Protein AF-A0A3D4ZZX9-F1 (afdb_monomer_lite)

Secondary structure (DSSP, 8-state):
----SSSSSSTTTHHHHHHHHHHHHHHHHHHHHHH---PPPPPSS-EEE--EESS--SEEEEEEEEEEEEEE-PPPTT---S-----EEEEEEEEEEEEESS-EEEEEEEEEES--EEEEEEETTEEPPEEEEEHHHHHHTTHHHHHHHHHHHHHH-HHHHHHHHHHHHH---SPPSSHHHHHHHHHHHHHHHHHHHHHHHHHHHHTT-TTHHHHHHHHHHHHHT-HHHHHHHHTTT-SS--HHHHHHHHHHHHHHHH-TTSB-GGGGT--GGGGG--GGGTT--EEEEEEEEEEPBEEEEEEEEEEEE-EEEEE-EEPPTTPPPPSSS-EEEEEEEEE---GGGSSEEEEEEEEEEPPTT--EEEESSTT-EEE-SSSS-EEEEEEESS-SS-EEEEEESSEE-S-GGGHHHHHT---SPPPEEEEEEEEEEEPP-SS---SPPEE-SSEEEEE-TTSEEEEEETTT--EEEEEE-SSEEEEEEE-SSEEEEEEEEEPSSS-EEEEEEEEETTT--EEEEEEEE--SS--EEEEEEE-SSEEEEEEETEEEEEEETTT--EEEEEEEEEEEEEE-TTSSEEEEEEEEHHHHHHS-GGGTTTSPPEEEEEEETTT--EEEEEEEET-BPPPEEETTEEEEEEE-TTT--EEEEEEETTT--EEEEEE--S---SSS-EEEEEEETTEEEEEETTEEEEEETTTTTEEEEEEE-SS---SPPEEETTEEEEE-TTS-EEEEETTT--EEEEEES--SSEEEEEETTEEEEEETTSEEEEEEEEEEEPPPPP-S-TT-S-PBP-TTHHHHHHHHHSS--

Radius of gyration: 33.31 Å; chains: 1; bounding box: 83×94×98 Å

Sequence (817 aa):
MRALRGEQAMTRQTGRFTSAAALISAITALAASLCAANPVPLPEHWMAGRPIPAEAVPVDLVSEKLVAHISSYRLPEEREPSARLHFARADVSITYTLRSEADVDIPIVFPITEQPEDVVFELNDEAVRAETIADTRMYATCEDRWVAAIEKYIDGDPVLAGLRDEAMAMRDPHPPANQAEADARMQRHLKRHLLIKSRAERRFDELGVPDAQTLGSWLSDYLLDDWHTRVYLVRDIDPDATAEHLRLSATRDLAVAFDANAPDPTALWSGADAGKRRPSAMHQRWFLISAVLRLHAGDNRFIVRYKQPVSFGNAGYELPEGARRPESDVMQASIFEFILRTARFWRSMGGLDVTIHLPRGTVYADCNLPDATISLTGDDPTVTCTTAGVPDANLSVVFADFKVLSDPRDWMAAFRRERPGAPKAVLNAIWDRPLKGEGSHNTVPVADEKIVVTGSNDGFLTVCDRAHGNVIHEIEAGGAVGGVVILPDALLVGLETHSRGWKRELGLARFDRTTGERIWAQSVVSLDHHGHDVRPVDAGPVVLGCAVGGPVLAVDAADGGLLWEKPGAFSGIALSPDGLTAYLAGVTAERLEATPRDARASAALAELMAVDVTTGEVMWRRPCGHSCSAPALWGDKLVVMGRHERLARPFLACVLSADGETLWEMAQPGEVGGFNSIQATMVRGDRLLVMHDKGIDVYDLEHNGKRAARVHYDFYLSIPPAVAGQRAYVPLSLGGMQVFDLDTGEMLHELICARAGCTALVDGDELFTLEWSGLLTKWSPEARPLQPAPAVAETGWSGTPPGDLPEVLRTLTGDGR

Foldseek 3Di:
DPPPDDPPPPPVVVVVVVVVVVVVVVVVVVVCVLVVLFQAADFLWWAKEDKFFLFFDAKAFAEKEKEKEKAQDDDDPPDDDDDPDQGIKIWIKMKTKMADQAFDKTKIKIKTWDDWAPKFKAKQNHTFDKDKDWVLLLLVVQLVVLVVLLVVLQVVDPQSVVLLVVLLVLADPDDQPDDVSLVVVLLSLVLQLQVQLFSQLLVCLLLVQPPSNQLSSLSSCQSRVPLVSVCVVCCVVPVPDDSSLSNSLSSLLSSCLRDLQRADQCLLNGGLVLQVDDCPSRVTIMIMMITIDRDHRGIMMMMITTMITWAKFWFQFDDDPPDDDDPDRTDIWTKDWYHQSNPSRYPFWFKYKYKYWDQALWPDKDKPAPQWDWANDDRTTMIIHIDTTGGPDTIMMIIDNGGGDDDRSPPCVVQVPPDVAFFAWAFDFLDKDQDDDSAFFFEFWDDDPFWIWGFGQRQWIWIAGPNHRHTPDIERRVAGWLYWDDDPFWIKTWGWHDDPDNWIKTKIWIAGPNPRHTQEMDIDTWPPWPFGRWYWDDLDQWIWTGTQQFKIWIAGPRHRHTQDIFGFHWQAWDADPNSQKIKTKGAGPVQLVVDPPVCNLFQGWIKIFIAGRRRRHTPEIDTQARGKHYWEDDHQKTWIWGQHNPPSFIKIFIAGNNYRHTPAMGTDPDCQDDDPFFADWYDDHQWIWTGGQFWIWIFGNVVRRHTQDIDGHPGGQDEDWEDDDQWTWGADQQAWTWIARRRRRDTNYTYRDGGHGWYWYDDHQWIWIAHSSSIITITGSDIDRSDNNDPSPPSHSNRPHRPVSVVSVCVSVVPND

Structure (mmCIF, N/CA/C/O backbone):
data_AF-A0A3D4ZZX9-F1
#
_entry.id   AF-A0A3D4ZZX9-F1
#
loop_
_atom_site.group_PDB
_atom_site.id
_atom_site.type_symbol
_atom_site.label_atom_id
_atom_site.label_alt_id
_atom_site.label_comp_id
_atom_site.label_asym_id
_atom_site.label_entity_id
_atom_site.label_seq_id
_atom_site.pdbx_PDB_ins_code
_atom_site.Cartn_x
_atom_site.Cartn_y
_atom_site.Cartn_z
_atom_site.occupancy
_atom_site.B_iso_or_equiv
_atom_site.auth_seq_id
_atom_site.auth_comp_id
_atom_site.auth_asym_id
_atom_site.auth_atom_id
_atom_site.pdbx_PDB_model_num
ATOM 1 N N . MET A 1 1 ? -50.450 -63.727 52.101 1.00 38.84 1 MET A N 1
ATOM 2 C CA . MET A 1 1 ? -49.273 -63.043 52.690 1.00 38.84 1 MET A CA 1
ATOM 3 C C . MET A 1 1 ? -47.988 -63.410 51.941 1.00 38.84 1 MET A C 1
ATOM 5 O O . MET A 1 1 ? -47.206 -64.221 52.415 1.00 38.84 1 MET A O 1
ATOM 9 N N . ARG A 1 2 ? -47.795 -62.833 50.747 1.00 34.75 2 ARG A N 1
ATOM 10 C CA . ARG A 1 2 ? -46.515 -62.714 50.014 1.00 34.75 2 ARG A CA 1
ATOM 11 C C . ARG A 1 2 ? -46.760 -61.799 48.804 1.00 34.75 2 ARG A C 1
ATOM 13 O O . ARG A 1 2 ? -46.827 -62.239 47.670 1.00 34.75 2 ARG A O 1
ATOM 20 N N . ALA A 1 3 ? -47.011 -60.529 49.097 1.00 38.69 3 ALA A N 1
ATOM 21 C CA . ALA A 1 3 ? -47.051 -59.421 48.147 1.00 38.69 3 ALA A CA 1
ATOM 22 C C . ALA A 1 3 ? -46.913 -58.157 48.998 1.00 38.69 3 ALA A C 1
ATOM 24 O O . ALA A 1 3 ? -47.906 -57.692 49.534 1.00 38.69 3 ALA A O 1
ATOM 25 N N . LEU A 1 4 ? -45.671 -57.760 49.288 1.00 39.78 4 LEU A N 1
ATOM 26 C CA . LEU A 1 4 ? -45.260 -56.496 49.925 1.00 39.78 4 LEU A CA 1
ATOM 27 C C . LEU A 1 4 ? -43.745 -56.592 50.160 1.00 39.78 4 LEU A C 1
ATOM 29 O O . LEU A 1 4 ? -43.314 -56.985 51.241 1.00 39.78 4 LEU A O 1
ATOM 33 N N . ARG A 1 5 ? -42.942 -56.356 49.112 1.00 37.91 5 ARG A N 1
ATOM 34 C CA . ARG A 1 5 ? -41.494 -56.033 49.202 1.00 37.91 5 ARG A CA 1
ATOM 35 C C . ARG A 1 5 ? -40.861 -55.622 47.856 1.00 37.91 5 ARG A C 1
ATOM 37 O O . ARG A 1 5 ? -39.667 -55.806 47.668 1.00 37.91 5 ARG A O 1
ATOM 44 N N . GLY A 1 6 ? -41.649 -55.071 46.925 1.00 36.91 6 GLY A N 1
ATOM 45 C CA . GLY A 1 6 ? -41.165 -54.655 45.597 1.00 36.91 6 GLY A CA 1
ATOM 46 C C . GLY A 1 6 ? -41.202 -53.149 45.301 1.00 36.91 6 GLY A C 1
ATOM 47 O O . GLY A 1 6 ? -40.534 -52.715 44.375 1.00 36.91 6 GLY A O 1
ATOM 48 N N . GLU A 1 7 ? -41.929 -52.332 46.071 1.00 36.22 7 GLU A N 1
ATOM 49 C CA . GLU A 1 7 ? -42.273 -50.961 45.637 1.00 36.22 7 GLU A CA 1
ATOM 50 C C . GLU A 1 7 ? -41.483 -49.813 46.287 1.00 36.22 7 GLU A C 1
ATOM 52 O O . GLU A 1 7 ? -41.679 -48.661 45.920 1.00 36.22 7 GLU A O 1
ATOM 57 N N . GLN A 1 8 ? -40.543 -50.067 47.204 1.00 40.06 8 GLN A N 1
ATOM 58 C CA . GLN A 1 8 ? -39.820 -48.975 47.888 1.00 40.06 8 GLN A CA 1
ATOM 59 C C . GLN A 1 8 ? -38.465 -48.579 47.275 1.00 40.06 8 GLN A C 1
ATOM 61 O O . GLN A 1 8 ? -37.823 -47.660 47.782 1.00 40.06 8 GLN A O 1
ATOM 66 N N . ALA A 1 9 ? -38.027 -49.206 46.177 1.00 40.25 9 ALA A N 1
ATOM 67 C CA . ALA A 1 9 ? -36.740 -48.878 45.548 1.00 40.25 9 ALA A CA 1
ATOM 68 C C . ALA A 1 9 ? -36.838 -47.922 44.339 1.00 40.25 9 ALA A C 1
ATOM 70 O O . ALA A 1 9 ? -35.853 -47.259 44.027 1.00 40.25 9 ALA A O 1
ATOM 71 N N . MET A 1 10 ? -38.003 -47.779 43.690 1.00 37.44 10 MET A N 1
ATOM 72 C CA . MET A 1 10 ? -38.136 -46.934 42.487 1.00 37.44 10 MET A CA 1
ATOM 73 C C . MET A 1 10 ? -38.480 -45.461 42.767 1.00 37.44 10 MET A C 1
ATOM 75 O O . MET A 1 10 ? -38.179 -44.598 41.947 1.00 37.44 10 MET A O 1
ATOM 79 N N . THR A 1 11 ? -39.019 -45.120 43.939 1.00 40.50 11 THR A N 1
ATOM 80 C CA . THR A 1 11 ? -39.471 -43.744 44.237 1.00 40.50 11 THR A CA 1
ATOM 81 C C . THR A 1 11 ? -38.365 -42.802 44.728 1.00 40.50 11 THR A C 1
ATOM 83 O O . THR A 1 11 ? -38.587 -41.600 44.826 1.00 40.50 11 THR A O 1
ATOM 86 N N . ARG A 1 12 ? -37.153 -43.305 45.015 1.00 41.16 12 ARG A N 1
ATOM 87 C CA . ARG A 1 12 ? -35.991 -42.463 45.380 1.00 41.16 12 ARG A CA 1
ATOM 88 C C . ARG A 1 12 ? -35.061 -42.135 44.211 1.00 41.16 12 ARG A C 1
ATOM 90 O O . ARG A 1 12 ? -34.210 -41.262 44.359 1.00 41.16 12 ARG A O 1
ATOM 97 N N . GLN A 1 13 ? -35.222 -42.791 43.061 1.00 40.34 13 GLN A N 1
ATOM 98 C CA . GLN A 1 13 ? -34.349 -42.575 41.904 1.00 40.34 13 GLN A CA 1
ATOM 99 C C . GLN A 1 13 ? -34.899 -41.505 40.947 1.00 40.34 13 GLN A C 1
ATOM 101 O O . GLN A 1 13 ? -34.122 -40.775 40.342 1.00 40.34 13 GLN A O 1
ATOM 106 N N . THR A 1 14 ? -36.219 -41.305 40.894 1.00 40.66 14 THR A N 1
ATOM 107 C CA . THR A 1 14 ? -36.863 -40.279 40.053 1.00 40.66 14 THR A CA 1
ATOM 108 C C . THR A 1 14 ? -36.677 -38.846 40.567 1.00 40.66 14 THR A C 1
ATOM 110 O O . THR A 1 14 ? -36.592 -37.927 39.760 1.00 40.66 14 THR A O 1
ATOM 113 N N . GLY A 1 15 ? -36.502 -38.639 41.879 1.00 40.28 15 GLY A N 1
ATOM 114 C CA . GLY A 1 15 ? -36.248 -37.308 42.461 1.00 40.28 15 GLY A CA 1
ATOM 115 C C . GLY A 1 15 ? -34.833 -36.751 42.235 1.00 40.28 15 GLY A C 1
ATOM 116 O O . GLY A 1 15 ? -34.627 -35.542 42.333 1.00 40.28 15 GLY A O 1
ATOM 117 N N . ARG A 1 16 ? -33.850 -37.609 41.911 1.00 43.03 16 ARG A N 1
ATOM 118 C CA . ARG A 1 16 ? -32.472 -37.184 41.584 1.00 43.03 16 ARG A CA 1
ATOM 119 C C . ARG A 1 16 ? -32.288 -36.833 40.105 1.00 43.03 16 ARG A C 1
ATOM 121 O O . ARG A 1 16 ? -31.448 -36.000 39.788 1.00 43.03 16 ARG A O 1
ATOM 128 N N . PHE A 1 17 ? -33.089 -37.413 39.210 1.00 44.78 17 PHE A N 1
ATOM 129 C CA . PHE A 1 17 ? -33.036 -37.082 37.782 1.00 44.78 17 PHE A CA 1
ATOM 130 C C . PHE A 1 17 ? -33.747 -35.766 37.449 1.00 44.78 17 PHE A C 1
ATOM 132 O O . PHE A 1 17 ? -33.263 -35.021 36.604 1.00 44.78 17 PHE A O 1
ATOM 139 N N . THR A 1 18 ? -34.833 -35.420 38.145 1.00 48.41 18 THR A N 1
ATOM 140 C CA . THR A 1 18 ? -35.520 -34.131 37.945 1.00 48.41 18 THR A CA 1
ATOM 141 C C . THR A 1 18 ? -34.718 -32.947 38.479 1.00 48.41 18 THR A C 1
ATOM 143 O O . THR A 1 18 ? -34.712 -31.892 37.855 1.00 48.41 18 THR A O 1
ATOM 146 N N . SER A 1 19 ? -33.978 -33.123 39.576 1.00 49.06 19 SER A N 1
ATOM 147 C CA . SER A 1 19 ? -33.088 -32.091 40.123 1.00 49.06 19 SER A CA 1
ATOM 148 C C . SER A 1 19 ? -31.818 -31.908 39.287 1.00 49.06 19 SER A C 1
ATOM 150 O O . SER A 1 19 ? -31.417 -30.772 39.059 1.00 49.06 19 SER A O 1
ATOM 152 N N . ALA A 1 20 ? -31.235 -32.983 38.745 1.00 55.03 20 ALA A N 1
ATOM 153 C CA . ALA A 1 20 ? -30.118 -32.879 37.805 1.00 55.03 20 ALA A CA 1
ATOM 154 C C . ALA A 1 20 ? -30.539 -32.266 36.458 1.00 55.03 20 ALA A C 1
ATOM 156 O O . ALA A 1 20 ? -29.823 -31.426 35.933 1.00 55.03 20 ALA A O 1
ATOM 157 N N . ALA A 1 21 ? -31.713 -32.615 35.918 1.00 59.62 21 ALA A N 1
ATOM 158 C CA . ALA A 1 21 ? -32.217 -32.029 34.673 1.00 59.62 21 ALA A CA 1
ATOM 159 C C . ALA A 1 21 ? -32.635 -30.557 34.835 1.00 59.62 21 ALA A C 1
ATOM 161 O O . ALA A 1 21 ? -32.416 -29.764 33.921 1.00 59.62 21 ALA A O 1
ATOM 162 N N . ALA A 1 22 ? -33.184 -30.175 35.995 1.00 59.69 22 ALA A N 1
ATOM 163 C CA . ALA A 1 22 ? -33.473 -28.780 36.323 1.00 59.69 22 ALA A CA 1
ATOM 164 C C . ALA A 1 22 ? -32.190 -27.972 36.553 1.00 59.69 22 ALA A C 1
ATOM 166 O O . ALA A 1 22 ? -32.110 -26.840 36.098 1.00 59.69 22 ALA A O 1
ATOM 167 N N . LEU A 1 23 ? -31.170 -28.559 37.191 1.00 53.38 23 LEU A N 1
ATOM 168 C CA . LEU A 1 23 ? -29.866 -27.922 37.376 1.00 53.38 23 LEU A CA 1
ATOM 169 C C . LEU A 1 23 ? -29.110 -27.794 36.050 1.00 53.38 23 LEU A C 1
ATOM 171 O O . LEU A 1 23 ? -28.548 -26.743 35.790 1.00 53.38 23 LEU A O 1
ATOM 175 N N . ILE A 1 24 ? -29.138 -28.814 35.188 1.00 60.91 24 ILE A N 1
ATOM 176 C CA . ILE A 1 24 ? -28.558 -28.746 33.841 1.00 60.91 24 ILE A CA 1
ATOM 177 C C . ILE A 1 24 ? -29.330 -27.731 33.003 1.00 60.91 24 ILE A C 1
ATOM 179 O O . ILE A 1 24 ? -28.699 -26.875 32.417 1.00 60.91 24 ILE A O 1
ATOM 183 N N . SER A 1 25 ? -30.666 -27.725 33.013 1.00 56.62 25 SER A N 1
ATOM 184 C CA . SER A 1 25 ? -31.442 -26.709 32.282 1.00 56.62 25 SER A CA 1
ATOM 185 C C . SER A 1 25 ? -31.218 -25.300 32.830 1.00 56.62 25 SER A C 1
ATOM 187 O O . SER A 1 25 ? -31.157 -24.363 32.048 1.00 56.62 25 SER A O 1
ATOM 189 N N . ALA A 1 26 ? -31.043 -25.138 34.146 1.00 53.19 26 ALA A N 1
ATOM 190 C CA . ALA A 1 26 ? -30.694 -23.860 34.754 1.00 53.19 26 ALA A CA 1
ATOM 191 C C . ALA A 1 26 ? -29.267 -23.441 34.391 1.00 53.19 26 ALA A C 1
ATOM 193 O O . ALA A 1 26 ? -29.080 -22.293 34.032 1.00 53.19 26 ALA A O 1
ATOM 194 N N . ILE A 1 27 ? -28.284 -24.347 34.402 1.00 53.31 27 ILE A N 1
ATOM 195 C CA . ILE A 1 27 ? -26.900 -24.075 33.982 1.00 53.31 27 ILE A CA 1
ATOM 196 C C . ILE A 1 27 ? -26.830 -23.806 32.479 1.00 53.31 27 ILE A C 1
ATOM 198 O O . ILE A 1 27 ? -26.099 -22.920 32.074 1.00 53.31 27 ILE A O 1
ATOM 202 N N . THR A 1 28 ? -27.593 -24.512 31.646 1.00 51.16 28 THR A N 1
ATOM 203 C CA . THR A 1 28 ? -27.649 -24.299 30.195 1.00 51.16 28 THR A CA 1
ATOM 204 C C . THR A 1 28 ? -28.412 -23.023 29.854 1.00 51.16 28 THR A C 1
ATOM 206 O O . THR A 1 28 ? -27.995 -22.323 28.945 1.00 51.16 28 THR A O 1
ATOM 209 N N . ALA A 1 29 ? -29.463 -22.661 30.597 1.00 41.81 29 ALA A N 1
ATOM 210 C CA . ALA A 1 29 ? -30.133 -21.368 30.460 1.00 41.81 29 ALA A CA 1
ATOM 211 C C . ALA A 1 29 ? -29.263 -20.218 30.988 1.00 41.81 29 ALA A C 1
ATOM 213 O O . ALA A 1 29 ? -29.215 -19.172 30.359 1.00 41.81 29 ALA A O 1
ATOM 214 N N . LEU A 1 30 ? -28.520 -20.413 32.085 1.00 40.06 30 LEU A N 1
ATOM 215 C CA . LEU A 1 30 ? -27.563 -19.430 32.596 1.00 40.06 30 LEU A CA 1
ATOM 216 C C . LEU A 1 30 ? -26.376 -19.286 31.638 1.00 40.06 30 LEU A C 1
ATOM 218 O O . LEU A 1 30 ? -25.980 -18.171 31.353 1.00 40.06 30 LEU A O 1
ATOM 222 N N . ALA A 1 31 ? -25.843 -20.385 31.099 1.00 37.47 31 ALA A N 1
ATOM 223 C CA . ALA A 1 31 ? -24.769 -20.386 30.110 1.00 37.47 31 ALA A CA 1
ATOM 224 C C . ALA A 1 31 ? -25.236 -19.798 28.774 1.00 37.47 31 ALA A C 1
ATOM 226 O O . ALA A 1 31 ? -24.508 -19.017 28.186 1.00 37.47 31 ALA A O 1
ATOM 227 N N . ALA A 1 32 ? -26.463 -20.083 28.326 1.00 37.09 32 ALA A N 1
ATOM 228 C CA . ALA A 1 32 ? -27.048 -19.452 27.146 1.00 37.09 32 ALA A CA 1
ATOM 229 C C . ALA A 1 32 ? -27.298 -17.952 27.370 1.00 37.09 32 ALA A C 1
ATOM 231 O O . ALA A 1 32 ? -26.977 -17.170 26.489 1.00 37.09 32 ALA A O 1
ATOM 232 N N . SER A 1 33 ? -27.765 -17.526 28.548 1.00 37.47 33 SER A N 1
ATOM 233 C CA . SER A 1 33 ? -27.898 -16.101 28.901 1.00 37.47 33 SER A CA 1
ATOM 234 C C . SER A 1 33 ? -26.548 -15.403 29.117 1.00 37.47 33 SER A C 1
ATOM 236 O O . SER A 1 33 ? -26.431 -14.215 28.841 1.00 37.47 33 SER A O 1
ATOM 238 N N . LEU A 1 34 ? -25.514 -16.129 29.557 1.00 35.56 34 LEU A N 1
ATOM 239 C CA . LEU A 1 34 ? -24.129 -15.648 29.655 1.00 35.56 34 LEU A CA 1
ATOM 240 C C . LEU A 1 34 ? -23.422 -15.624 28.286 1.00 35.56 34 LEU A C 1
ATOM 242 O O . LEU A 1 34 ? -22.471 -14.866 28.119 1.00 35.56 34 LEU A O 1
ATOM 246 N N . CYS A 1 35 ? -23.892 -16.409 27.310 1.00 35.38 35 CYS A N 1
ATOM 247 C CA . CYS A 1 35 ? -23.401 -16.435 25.927 1.00 35.38 35 CYS A CA 1
ATOM 248 C C . CYS A 1 35 ? -24.235 -15.579 24.950 1.00 35.38 35 CYS A C 1
ATOM 250 O O . CYS A 1 35 ? -23.781 -15.352 23.835 1.00 35.38 35 CYS A O 1
ATOM 252 N N . ALA A 1 36 ? -25.428 -15.099 25.327 1.00 32.34 36 ALA A N 1
ATOM 253 C CA . ALA A 1 36 ? -26.347 -14.386 24.426 1.00 32.34 36 ALA A CA 1
ATOM 254 C C . ALA A 1 36 ? -26.201 -12.854 24.417 1.00 32.34 36 ALA A C 1
ATOM 256 O O . ALA A 1 36 ? -26.881 -12.189 23.642 1.00 32.34 36 ALA A O 1
ATOM 257 N N . ALA A 1 37 ? -25.297 -12.271 25.204 1.00 38.47 37 ALA A N 1
ATOM 258 C CA . ALA A 1 37 ? -24.891 -10.881 25.008 1.00 38.47 37 ALA A CA 1
ATOM 259 C C . ALA A 1 37 ? -23.726 -10.853 24.014 1.00 38.47 37 ALA A C 1
ATOM 261 O O . ALA A 1 37 ? -22.574 -10.728 24.413 1.00 38.47 37 ALA A O 1
ATOM 262 N N . ASN A 1 38 ? -24.024 -11.038 22.727 1.00 35.47 38 ASN A N 1
ATOM 263 C CA . ASN A 1 38 ? -23.022 -10.951 21.668 1.00 35.47 38 ASN A CA 1
ATOM 264 C C . ASN A 1 38 ? -22.540 -9.490 21.577 1.00 35.47 38 ASN A C 1
ATOM 266 O O . ASN A 1 38 ? -23.339 -8.621 21.201 1.00 35.47 38 ASN A O 1
ATOM 270 N N . PRO A 1 39 ? -21.282 -9.158 21.915 1.00 37.91 39 PRO A N 1
ATOM 271 C CA . PRO A 1 39 ? -20.762 -7.840 21.599 1.00 37.91 39 PRO A CA 1
ATOM 272 C C . PRO A 1 39 ? -20.532 -7.812 20.079 1.00 37.91 39 PRO A C 1
ATOM 274 O O . PRO A 1 39 ? -19.918 -8.712 19.522 1.00 37.91 39 PRO A O 1
ATOM 277 N N . VAL A 1 40 ? -21.082 -6.826 19.376 1.00 33.97 40 VAL A N 1
ATOM 278 C CA . VAL A 1 40 ? -20.863 -6.608 17.929 1.00 33.97 40 VAL A CA 1
ATOM 279 C C . VAL A 1 40 ? -19.852 -5.482 17.777 1.00 33.97 40 VAL A C 1
ATOM 281 O O . VAL A 1 40 ? -19.761 -4.630 18.666 1.00 33.97 40 VAL A O 1
ATOM 284 N N . PRO A 1 41 ? -19.047 -5.482 16.707 1.00 37.19 41 PRO A N 1
ATOM 285 C CA . PRO A 1 41 ? -18.030 -4.475 16.462 1.00 37.19 41 PRO A CA 1
ATOM 286 C C . PRO A 1 41 ? -18.577 -3.048 16.579 1.00 37.19 41 PRO A C 1
ATOM 288 O O . PRO A 1 41 ? -19.572 -2.678 15.965 1.00 37.19 41 PRO A O 1
ATOM 291 N N . LEU A 1 42 ? -17.854 -2.236 17.343 1.00 41.59 42 LEU A N 1
ATOM 292 C CA . LEU A 1 42 ? -17.788 -0.784 17.199 1.00 41.59 42 LEU A CA 1
ATOM 293 C C . LEU A 1 42 ? -17.295 -0.414 15.781 1.00 41.59 42 LEU A C 1
ATOM 295 O O . LEU A 1 42 ? -16.288 -0.992 15.351 1.00 41.59 42 LEU A O 1
ATOM 299 N N . PRO A 1 43 ? -17.976 0.472 15.045 1.00 42.97 43 PRO A N 1
ATOM 300 C CA . PRO A 1 43 ? -17.444 1.065 13.819 1.00 42.97 43 PRO A CA 1
ATOM 301 C C . PRO A 1 43 ? -16.242 1.990 14.103 1.00 42.97 43 PRO A C 1
ATOM 303 O O . PRO A 1 43 ? -15.913 2.274 15.251 1.00 42.97 43 PRO A O 1
ATOM 306 N N . GLU A 1 44 ? -15.538 2.398 13.046 1.00 48.66 44 GLU A N 1
ATOM 307 C CA . GLU A 1 44 ? -14.229 3.084 13.057 1.00 48.66 44 GLU A CA 1
ATOM 308 C C . GLU A 1 44 ? -14.324 4.595 13.366 1.00 48.66 44 GLU A C 1
ATOM 310 O O . GLU A 1 44 ? -13.631 5.420 12.763 1.00 48.66 44 GLU A O 1
ATOM 315 N N . HIS A 1 45 ? -15.218 5.001 14.262 1.00 56.84 45 HIS A N 1
ATOM 316 C CA . HIS A 1 45 ? -15.647 6.392 14.375 1.00 56.84 45 HIS A CA 1
ATOM 317 C C . HIS A 1 45 ? -15.628 6.913 15.814 1.00 56.84 45 HIS A C 1
ATOM 319 O O . HIS A 1 45 ? -15.542 6.155 16.776 1.00 56.84 45 HIS A O 1
ATOM 325 N N . TRP A 1 46 ? -15.692 8.241 15.952 1.00 57.50 46 TRP A N 1
ATOM 326 C CA . TRP A 1 46 ? -15.657 8.909 17.247 1.00 57.50 46 TRP A CA 1
ATOM 327 C C . TRP A 1 46 ? -16.885 8.529 18.090 1.00 57.50 46 TRP A C 1
ATOM 329 O O . TRP A 1 46 ? -18.026 8.794 17.705 1.00 57.50 46 TRP A O 1
ATOM 339 N N . MET A 1 47 ? -16.637 7.898 19.230 1.00 68.44 47 MET A N 1
ATOM 340 C CA . MET A 1 47 ? -17.600 7.335 20.156 1.00 68.44 47 MET A CA 1
ATOM 341 C C . MET A 1 47 ? -17.236 7.649 21.602 1.00 68.44 47 MET A C 1
ATOM 343 O O . MET A 1 47 ? -16.112 7.451 22.052 1.00 68.44 47 MET A O 1
ATOM 347 N N . ALA A 1 48 ? -18.252 7.965 22.383 1.00 67.25 48 ALA A N 1
ATOM 348 C CA . ALA A 1 48 ? -18.255 7.795 23.825 1.00 67.25 48 ALA A CA 1
ATOM 349 C C . ALA A 1 48 ? -19.209 6.658 24.198 1.00 67.25 48 ALA A C 1
ATOM 351 O O . ALA A 1 48 ? -20.056 6.261 23.392 1.00 67.25 48 ALA A O 1
ATOM 352 N N . GLY A 1 49 ? -19.057 6.095 25.394 1.00 74.38 49 GLY A N 1
ATOM 353 C CA . GLY A 1 49 ? -19.799 4.901 25.782 1.00 74.38 49 GLY A CA 1
ATOM 354 C C . GLY A 1 49 ? -20.609 4.989 27.057 1.00 74.38 49 GLY A C 1
ATOM 355 O O . GLY A 1 49 ? -20.763 6.038 27.660 1.00 74.38 49 GLY A O 1
ATOM 356 N N . ARG A 1 50 ? -21.174 3.855 27.459 1.00 79.31 50 ARG A N 1
ATOM 357 C CA . ARG A 1 50 ? -21.834 3.679 28.757 1.00 79.31 50 ARG A CA 1
ATOM 358 C C . ARG A 1 50 ? -20.811 3.448 29.876 1.00 79.31 50 ARG A C 1
ATOM 360 O O . ARG A 1 50 ? -19.745 2.892 29.608 1.00 79.31 50 ARG A O 1
ATOM 367 N N . PRO A 1 51 ? -21.137 3.786 31.140 1.00 81.88 51 PRO A N 1
ATOM 368 C CA . PRO A 1 51 ? -20.314 3.419 32.283 1.00 81.88 51 PRO A CA 1
ATOM 369 C C . PRO A 1 51 ? -20.231 1.895 32.407 1.00 81.88 51 PRO A C 1
ATOM 371 O O . PRO A 1 51 ? -21.244 1.187 32.352 1.00 81.88 51 PRO A O 1
ATOM 374 N N . ILE A 1 52 ? -19.010 1.404 32.590 1.00 83.00 52 ILE A N 1
ATOM 375 C CA . ILE A 1 52 ? -18.688 -0.009 32.758 1.00 83.00 52 ILE A CA 1
ATOM 376 C C . ILE A 1 52 ? -18.112 -0.210 34.158 1.00 83.00 52 ILE A C 1
ATOM 378 O O . ILE A 1 52 ? -17.005 0.258 34.426 1.00 83.00 52 ILE A O 1
ATOM 382 N N . PRO A 1 53 ? -18.837 -0.886 35.060 1.00 80.69 53 PRO A N 1
ATOM 383 C CA . PRO A 1 53 ? -18.279 -1.334 36.327 1.00 80.69 53 PRO A CA 1
ATOM 384 C C . PRO A 1 53 ? -17.058 -2.234 36.105 1.00 80.69 53 PRO A C 1
ATOM 386 O O . PRO A 1 53 ? -17.058 -3.065 35.198 1.00 80.69 53 PRO A O 1
ATOM 389 N N . ALA A 1 54 ? -16.032 -2.103 36.948 1.00 73.06 54 ALA A N 1
ATOM 390 C CA . ALA A 1 54 ? -14.824 -2.935 36.854 1.00 73.06 54 ALA A CA 1
ATOM 391 C C . ALA A 1 54 ? -15.097 -4.440 37.062 1.00 73.06 54 ALA A C 1
ATOM 393 O O . ALA A 1 54 ? -14.326 -5.288 36.614 1.00 73.06 54 ALA A O 1
ATOM 394 N N . GLU A 1 55 ? -16.192 -4.768 37.749 1.00 78.62 55 GLU A N 1
ATOM 395 C CA . GLU A 1 55 ? -16.665 -6.122 38.021 1.00 78.62 55 GLU A CA 1
ATOM 396 C C . GLU A 1 55 ? -18.197 -6.163 38.054 1.00 78.62 55 GLU A C 1
ATOM 398 O O . GLU A 1 55 ? -18.855 -5.127 38.044 1.00 78.62 55 GLU A O 1
ATOM 403 N N . ALA A 1 56 ? -18.791 -7.358 38.074 1.00 83.50 56 ALA A N 1
ATOM 404 C CA . ALA A 1 56 ? -20.243 -7.481 38.152 1.00 83.50 56 ALA A CA 1
ATOM 405 C C . ALA A 1 56 ? -20.760 -6.938 39.494 1.00 83.50 56 ALA A C 1
ATOM 407 O O . ALA A 1 56 ? -20.348 -7.408 40.555 1.00 83.50 56 ALA A O 1
ATOM 408 N N . VAL A 1 57 ? -21.691 -5.984 39.446 1.00 85.56 57 VAL A N 1
ATOM 409 C CA . VAL A 1 57 ? -22.221 -5.293 40.630 1.00 85.56 57 VAL A CA 1
ATOM 410 C C . VAL A 1 57 ? -23.704 -5.597 40.857 1.00 85.56 57 VAL A C 1
ATOM 412 O O . VAL A 1 57 ? -24.452 -5.798 39.895 1.00 85.56 57 VAL A O 1
ATOM 415 N N . PRO A 1 58 ? -24.186 -5.605 42.116 1.00 89.56 58 PRO A N 1
ATOM 416 C CA . PRO A 1 58 ? -25.592 -5.852 42.446 1.00 89.56 58 PRO A CA 1
ATOM 417 C C . PRO A 1 58 ? -26.471 -4.608 42.204 1.00 89.56 58 PRO A C 1
ATOM 419 O O . PRO A 1 58 ? -27.265 -4.225 43.061 1.00 89.56 58 PRO A O 1
ATOM 422 N N . VAL A 1 59 ? -26.310 -3.961 41.049 1.00 91.12 59 VAL A N 1
ATOM 423 C CA . VAL A 1 59 ? -26.980 -2.703 40.695 1.00 91.12 59 VAL A CA 1
ATOM 424 C C . VAL A 1 59 ? -27.720 -2.846 39.379 1.00 91.12 59 VAL A C 1
ATOM 426 O O . VAL A 1 59 ? -27.170 -3.338 38.392 1.00 91.12 59 VAL A O 1
ATOM 429 N N . ASP A 1 60 ? -28.975 -2.409 39.375 1.00 92.56 60 ASP A N 1
ATOM 430 C CA . ASP A 1 60 ? -29.819 -2.369 38.185 1.00 92.56 60 ASP A CA 1
ATOM 431 C C . ASP A 1 60 ? -29.671 -1.015 37.486 1.00 92.56 60 ASP A C 1
ATOM 433 O O . ASP A 1 60 ? -29.850 0.031 38.111 1.00 92.56 60 ASP A O 1
ATOM 437 N N . LEU A 1 61 ? -29.413 -1.012 36.181 1.00 92.38 61 LEU A N 1
ATOM 438 C CA . LEU A 1 61 ? -29.542 0.184 35.353 1.00 92.38 61 LEU A CA 1
ATOM 439 C C . LEU A 1 61 ? -31.010 0.283 34.924 1.00 92.38 61 LEU A C 1
ATOM 441 O O . LEU A 1 61 ? -31.432 -0.335 33.954 1.00 92.38 61 LEU A O 1
ATOM 445 N N . VAL A 1 62 ? -31.817 1.010 35.696 1.00 94.50 62 VAL A N 1
ATOM 446 C CA . VAL A 1 62 ? -33.283 1.095 35.555 1.00 94.50 62 VAL A CA 1
ATOM 447 C C . VAL A 1 62 ? -33.696 1.831 34.283 1.00 94.50 62 VAL A C 1
ATOM 449 O O . VAL A 1 62 ? -34.669 1.451 33.632 1.00 94.50 62 VAL A O 1
ATOM 452 N N . SER A 1 63 ? -32.980 2.892 33.926 1.00 94.06 63 SER A N 1
ATOM 453 C CA . SER A 1 63 ? -33.207 3.608 32.674 1.00 94.06 63 SER A CA 1
ATOM 454 C C . SER A 1 63 ? -31.995 4.423 32.261 1.00 94.06 63 SER A C 1
ATOM 456 O O . SER A 1 63 ? -31.210 4.861 33.103 1.00 94.06 63 SER A O 1
ATOM 458 N N . GLU A 1 64 ? -31.900 4.681 30.966 1.00 93.75 64 GLU A N 1
ATOM 459 C CA . GLU A 1 64 ? -30.896 5.529 30.347 1.00 93.75 64 GLU A CA 1
ATOM 460 C C . GLU A 1 64 ? -31.565 6.499 29.385 1.00 93.75 64 GLU A C 1
ATOM 462 O O . GLU A 1 64 ? -32.364 6.098 28.541 1.00 93.75 64 GLU A O 1
ATOM 467 N N . LYS A 1 65 ? -31.214 7.776 29.510 1.00 95.88 65 LYS A N 1
ATOM 468 C CA . LYS A 1 65 ? -31.641 8.828 28.597 1.00 95.88 65 LYS A CA 1
ATOM 469 C C . LYS A 1 65 ? -30.428 9.513 27.987 1.00 95.88 65 LYS A C 1
ATOM 471 O O . LYS A 1 65 ? -29.728 10.226 28.703 1.00 95.88 65 LYS A O 1
ATOM 476 N N . LEU A 1 66 ? -30.209 9.324 26.692 1.00 95.44 66 LEU A N 1
ATOM 477 C CA . LEU A 1 66 ? -29.158 9.959 25.900 1.00 95.44 66 LEU A CA 1
ATOM 478 C C . LEU A 1 66 ? -29.753 11.116 25.093 1.00 95.44 66 LEU A C 1
ATOM 480 O O . LEU A 1 66 ? -30.675 10.923 24.304 1.00 95.44 66 LEU A O 1
ATOM 484 N N . VAL A 1 67 ? -29.191 12.308 25.258 1.00 96.94 67 VAL A N 1
ATOM 485 C CA . VAL A 1 67 ? -29.491 13.484 24.440 1.00 96.94 67 VAL A CA 1
ATOM 486 C C . VAL A 1 67 ? -28.191 13.994 23.833 1.00 96.94 67 VAL A C 1
ATOM 488 O O . VAL A 1 67 ? -27.240 14.260 24.565 1.00 96.94 67 VAL A O 1
ATOM 491 N N . ALA A 1 68 ? -28.140 14.140 22.514 1.00 96.56 68 ALA A N 1
ATOM 492 C CA . ALA A 1 68 ? -27.004 14.737 21.821 1.00 96.56 68 ALA A CA 1
ATOM 493 C C . ALA A 1 68 ? -27.470 15.904 20.948 1.00 96.56 68 ALA A C 1
ATOM 495 O O . ALA A 1 68 ? -28.417 15.760 20.177 1.00 96.56 68 ALA A O 1
ATOM 496 N N . HIS A 1 69 ? -26.796 17.047 21.049 1.00 96.75 69 HIS A N 1
ATOM 497 C CA . HIS A 1 69 ? -27.011 18.190 20.164 1.00 96.75 69 HIS 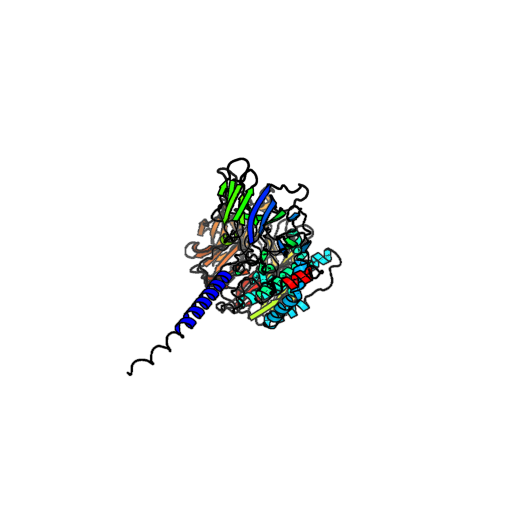A CA 1
ATOM 498 C C . HIS A 1 69 ? -25.823 18.347 19.230 1.00 96.75 69 HIS A C 1
ATOM 500 O O . HIS A 1 69 ? -24.727 18.697 19.663 1.00 96.75 69 HIS A O 1
ATOM 506 N N . ILE A 1 70 ? -26.039 18.082 17.945 1.00 94.50 70 ILE A N 1
ATOM 507 C CA . ILE A 1 70 ? -25.000 18.173 16.931 1.00 94.50 70 ILE A CA 1
ATOM 508 C C . ILE A 1 70 ? -25.057 19.553 16.281 1.00 94.50 70 ILE A C 1
ATOM 510 O O . ILE A 1 70 ? -26.013 19.902 15.588 1.00 94.50 70 ILE A O 1
ATOM 514 N N . SER A 1 71 ? -24.007 20.341 16.488 1.00 90.00 71 SER A N 1
ATOM 515 C CA . SER A 1 71 ? -23.848 21.658 15.873 1.00 90.00 71 SER A CA 1
ATOM 516 C C . SER A 1 71 ? -22.895 21.586 14.681 1.00 90.00 71 SER A C 1
ATOM 518 O O . SER A 1 71 ? -21.880 20.889 14.727 1.00 90.00 71 SER A O 1
ATOM 520 N N . SER A 1 72 ? -23.208 22.315 13.602 1.00 76.69 72 SER A N 1
ATOM 521 C CA . SER A 1 72 ? -22.272 22.505 12.492 1.00 76.69 72 SER A CA 1
ATOM 522 C C . SER A 1 72 ? -21.094 23.351 12.974 1.00 76.69 72 SER A C 1
ATOM 524 O O . SER A 1 72 ? -21.287 24.488 13.415 1.00 76.69 72 SER A O 1
ATOM 526 N N . TYR A 1 73 ? -19.883 22.823 12.869 1.00 60.41 73 TYR A N 1
ATOM 527 C CA . TYR A 1 73 ? -18.661 23.499 13.270 1.00 60.41 73 TYR A CA 1
ATOM 528 C C . TYR A 1 73 ? -17.914 23.997 12.026 1.00 60.41 73 TYR A C 1
ATOM 530 O O . TYR A 1 73 ? -17.525 23.210 11.166 1.00 60.41 73 TYR A O 1
ATOM 538 N N . ARG A 1 74 ? -17.709 25.318 11.917 1.00 56.94 74 ARG A N 1
ATOM 539 C CA . ARG A 1 74 ? -16.719 25.894 10.992 1.00 56.94 74 ARG A CA 1
ATOM 540 C C . ARG A 1 74 ? -15.386 25.977 11.724 1.00 56.94 74 ARG A C 1
ATOM 542 O O . ARG A 1 74 ? -15.307 26.639 12.757 1.00 56.94 74 ARG A O 1
ATOM 549 N N . LEU A 1 75 ? -14.351 25.345 11.176 1.00 51.84 75 LEU A N 1
ATOM 550 C CA . LEU A 1 75 ? -12.981 25.548 11.642 1.00 51.84 75 LEU A CA 1
ATOM 551 C C . LEU A 1 75 ? -12.596 27.040 11.524 1.00 51.84 75 LEU A C 1
ATOM 553 O O . LEU A 1 75 ? -13.053 27.711 10.594 1.00 51.84 75 LEU A O 1
ATOM 557 N N . PRO A 1 76 ? -11.772 27.578 12.442 1.00 49.44 76 PRO A N 1
ATOM 558 C CA . PRO A 1 76 ? -11.218 28.924 12.310 1.00 49.44 76 PRO A CA 1
ATOM 559 C C . PRO A 1 76 ? -10.445 29.067 10.988 1.00 49.44 76 PRO A C 1
ATOM 561 O O . PRO A 1 76 ? -9.632 28.202 10.668 1.00 49.44 76 PRO A O 1
ATOM 564 N N . GLU A 1 77 ? -10.661 30.166 10.254 1.00 52.56 77 GLU A N 1
ATOM 565 C CA . GLU A 1 77 ? -10.068 30.440 8.925 1.00 52.56 77 GLU A CA 1
ATOM 566 C C . GLU A 1 77 ? -8.524 30.377 8.888 1.00 52.56 77 GLU A C 1
ATOM 568 O O . GLU A 1 77 ? -7.937 30.264 7.818 1.00 52.56 77 GLU A O 1
ATOM 573 N N . GLU A 1 78 ? -7.844 30.411 10.038 1.00 51.19 78 GLU A N 1
ATOM 574 C CA . GLU A 1 78 ? -6.377 30.452 10.136 1.00 51.19 78 GLU A CA 1
ATOM 575 C C . GLU A 1 78 ? -5.684 29.072 10.084 1.00 51.19 78 GLU A C 1
ATOM 577 O O . GLU A 1 78 ? -4.458 28.996 10.183 1.00 51.19 78 GLU A O 1
ATOM 582 N N . ARG A 1 79 ? -6.430 27.971 9.902 1.00 46.19 79 ARG A N 1
ATOM 583 C CA . ARG A 1 79 ? -5.877 26.625 9.649 1.00 46.19 79 ARG A CA 1
ATOM 584 C C . ARG A 1 79 ? -6.454 26.006 8.369 1.00 46.19 79 ARG A C 1
ATOM 586 O O . ARG A 1 79 ? -7.160 25.007 8.436 1.00 46.19 79 ARG A O 1
ATOM 593 N N . GLU A 1 80 ? -6.120 26.544 7.199 1.00 57.34 80 GLU A N 1
ATOM 594 C CA . GLU A 1 80 ? -5.998 25.671 6.019 1.00 57.34 80 GLU A CA 1
ATOM 595 C C . GLU A 1 80 ? -4.590 25.066 6.032 1.00 57.34 80 GLU A C 1
ATOM 597 O O . GLU A 1 80 ? -3.609 25.807 6.139 1.00 57.34 80 GLU A O 1
ATOM 602 N N . PRO A 1 81 ? -4.470 23.726 5.999 1.00 45.72 81 PRO A N 1
ATOM 603 C CA . PRO A 1 81 ? -4.379 23.082 4.687 1.00 45.72 81 PRO A CA 1
ATOM 604 C C . PRO A 1 81 ? -5.021 21.677 4.613 1.00 45.72 81 PRO A C 1
ATOM 606 O O . PRO A 1 81 ? -5.052 20.935 5.587 1.00 45.72 81 PRO A O 1
ATOM 609 N N . SER A 1 82 ? -5.515 21.318 3.422 1.00 45.66 82 SER A N 1
ATOM 610 C CA . SER A 1 82 ? -5.821 19.952 2.948 1.00 45.66 82 SER A CA 1
ATOM 611 C C . SER A 1 82 ? -6.461 18.959 3.949 1.00 45.66 82 SER A C 1
ATOM 613 O O . SER A 1 82 ? -5.783 18.300 4.728 1.00 45.66 82 SER A O 1
ATOM 615 N N . ALA A 1 83 ? -7.770 18.735 3.798 1.00 43.75 83 ALA A N 1
ATOM 616 C CA . ALA A 1 83 ? -8.466 17.483 4.140 1.00 43.75 83 ALA A CA 1
ATOM 617 C C . ALA A 1 83 ? -8.727 17.102 5.617 1.00 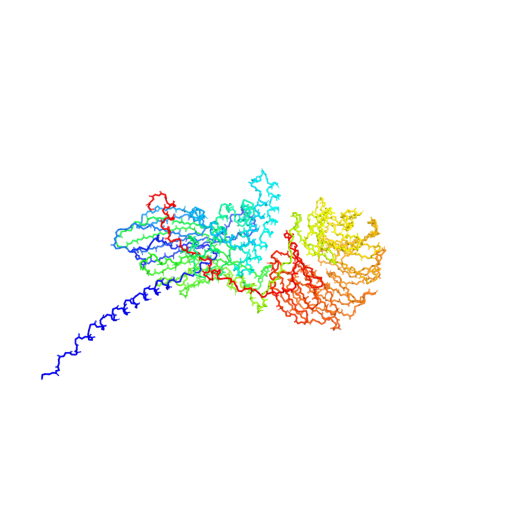43.75 83 ALA A C 1
ATOM 619 O O . ALA A 1 83 ? -9.131 15.965 5.863 1.00 43.75 83 ALA A O 1
ATOM 620 N N . ARG A 1 84 ? -8.629 18.009 6.599 1.00 45.41 84 ARG A N 1
ATOM 621 C CA . ARG A 1 84 ? -9.203 17.734 7.938 1.00 45.41 84 ARG A CA 1
ATOM 622 C C . ARG A 1 84 ? -10.635 18.252 8.053 1.00 45.41 84 ARG A C 1
ATOM 624 O O . ARG A 1 84 ? -10.876 19.450 8.157 1.00 45.41 84 ARG A O 1
ATOM 631 N N . LEU A 1 85 ? -11.580 17.314 8.002 1.00 50.72 85 LEU A N 1
ATOM 632 C CA . LEU A 1 85 ? -13.014 17.536 7.814 1.00 50.72 85 LEU A CA 1
ATOM 633 C C . LEU A 1 85 ? -13.786 17.152 9.088 1.00 50.72 85 LEU A C 1
ATOM 635 O O . LEU A 1 85 ? -14.495 16.156 9.126 1.00 50.72 85 LEU A O 1
ATOM 639 N N . HIS A 1 86 ? -13.652 17.944 10.155 1.00 51.69 86 HIS A N 1
ATOM 640 C CA . HIS A 1 86 ? -14.581 17.873 11.292 1.00 51.69 86 HIS A CA 1
ATOM 641 C C . HIS A 1 86 ? -15.668 18.931 11.106 1.00 51.69 86 HIS A C 1
ATOM 643 O O . HIS A 1 86 ? -15.509 20.078 11.522 1.00 51.69 86 HIS A O 1
ATOM 649 N N . PHE A 1 87 ? -16.767 18.560 10.450 1.00 65.94 87 PHE A N 1
ATOM 650 C CA . PHE A 1 87 ? -17.865 19.490 10.162 1.00 65.94 87 PHE A CA 1
ATOM 651 C C . PHE A 1 87 ? -18.842 19.679 11.321 1.00 65.94 87 PHE A C 1
ATOM 653 O O . PHE A 1 87 ? -19.695 20.564 11.255 1.00 65.94 87 PHE A O 1
ATOM 660 N N . ALA A 1 88 ? -18.757 18.857 12.371 1.00 81.88 88 ALA A N 1
ATOM 661 C CA . ALA A 1 88 ? -19.711 18.899 13.465 1.00 81.88 88 ALA A CA 1
ATOM 662 C C . ALA A 1 88 ? -19.124 18.454 14.811 1.00 81.88 88 ALA A C 1
ATOM 664 O O . ALA A 1 88 ? -18.200 17.641 14.883 1.00 81.88 88 ALA A O 1
ATOM 665 N N . ARG A 1 89 ? -19.705 18.993 15.885 1.00 89.19 89 ARG A N 1
ATOM 666 C CA . ARG A 1 89 ? -19.464 18.587 17.275 1.00 89.19 89 ARG A CA 1
ATOM 667 C C . ARG A 1 89 ? -20.789 18.252 17.939 1.00 89.19 89 ARG A C 1
ATOM 669 O O . ARG A 1 89 ? -21.794 18.905 17.663 1.00 89.19 89 ARG A O 1
ATOM 676 N N . ALA A 1 90 ? -20.771 17.256 18.813 1.00 92.25 90 ALA A N 1
ATOM 677 C CA . ALA A 1 90 ? -21.920 16.838 19.593 1.00 92.25 90 ALA A CA 1
ATOM 678 C C . ALA A 1 90 ? -21.746 17.246 21.059 1.00 92.25 90 ALA A C 1
ATOM 680 O O . ALA A 1 90 ? -20.805 16.801 21.719 1.00 92.25 90 ALA A O 1
ATOM 681 N N . ASP A 1 91 ? -22.675 18.051 21.570 1.00 95.19 91 ASP A N 1
ATOM 682 C CA . ASP A 1 91 ? -22.876 18.249 23.003 1.00 95.19 91 ASP A CA 1
ATOM 683 C C . ASP A 1 91 ? -23.717 17.081 23.523 1.00 95.19 91 ASP A C 1
ATOM 685 O O . ASP A 1 91 ? -24.909 16.982 23.217 1.00 95.19 91 ASP A O 1
ATOM 689 N N . VAL A 1 92 ? -23.102 16.169 24.274 1.00 94.50 92 VAL A N 1
ATOM 690 C CA . VAL A 1 92 ? -23.755 14.941 24.733 1.00 94.50 92 VAL A CA 1
ATOM 691 C C . VAL A 1 92 ? -24.093 15.038 26.215 1.00 94.50 92 VAL A C 1
ATOM 693 O O . VAL A 1 92 ? -23.260 15.399 27.045 1.00 94.50 92 VAL A O 1
ATOM 696 N N . SER A 1 93 ? -25.326 14.675 26.564 1.00 96.31 93 SER A N 1
ATOM 697 C CA . SER A 1 93 ? -25.795 14.522 27.936 1.00 96.31 93 SER A CA 1
ATOM 698 C C . SER A 1 93 ? -26.497 13.182 28.101 1.00 96.31 93 SER A C 1
ATOM 700 O O . SER A 1 93 ? -27.440 12.866 27.380 1.00 96.31 93 SER A O 1
ATOM 702 N N . ILE A 1 94 ? -26.061 12.402 29.084 1.00 95.25 94 ILE A N 1
ATOM 703 C CA . ILE A 1 94 ? -26.668 11.118 29.420 1.00 95.25 94 ILE A CA 1
ATOM 704 C C . ILE A 1 94 ? -27.138 11.158 30.865 1.00 95.25 94 ILE A C 1
ATOM 706 O O . ILE A 1 94 ? -26.417 11.627 31.741 1.00 95.25 94 ILE A O 1
ATOM 710 N N . THR A 1 95 ? -28.345 10.667 31.122 1.00 96.62 95 THR A N 1
ATOM 711 C CA . THR A 1 95 ? -28.876 10.451 32.470 1.00 96.62 95 THR A CA 1
ATOM 712 C C . THR A 1 95 ? -29.147 8.968 32.673 1.00 96.62 95 THR A C 1
ATOM 714 O O . THR A 1 95 ? -29.989 8.391 31.989 1.00 96.62 95 THR A O 1
ATOM 717 N N . TYR A 1 96 ? -28.471 8.374 33.646 1.00 95.25 96 TYR A N 1
ATOM 718 C CA . TYR A 1 96 ? -28.672 7.012 34.111 1.00 95.25 96 TYR A CA 1
ATOM 719 C C . TYR A 1 96 ? -29.470 7.024 35.417 1.00 95.25 96 TYR A C 1
ATOM 721 O O . TYR A 1 96 ? -29.192 7.810 36.327 1.00 95.25 96 TYR A O 1
ATOM 729 N N . THR A 1 97 ? -30.438 6.122 35.531 1.00 96.62 97 THR A N 1
ATOM 730 C CA . THR A 1 97 ? -31.097 5.793 36.798 1.00 96.62 97 THR A CA 1
ATOM 731 C C . THR A 1 97 ? -30.585 4.437 37.251 1.00 96.62 97 THR A C 1
ATOM 733 O O . THR A 1 97 ? -30.845 3.430 36.599 1.00 96.62 97 THR A O 1
ATOM 736 N N . LEU A 1 98 ? -29.836 4.417 38.350 1.00 95.94 98 LEU A N 1
ATOM 737 C CA . LEU A 1 98 ? -29.184 3.229 38.896 1.00 95.94 98 LEU A CA 1
ATOM 738 C C . LEU A 1 98 ? -29.865 2.841 40.208 1.00 95.94 98 LEU A C 1
ATOM 740 O O . LEU A 1 98 ? -29.999 3.683 41.091 1.00 95.94 98 LEU A O 1
ATOM 744 N N . ARG A 1 99 ? -30.272 1.584 40.375 1.00 96.88 99 ARG A N 1
ATOM 745 C CA . ARG A 1 99 ? -30.875 1.090 41.616 1.00 96.88 99 ARG A CA 1
ATOM 746 C C . ARG A 1 99 ? -29.938 0.137 42.332 1.00 96.88 99 ARG A C 1
ATOM 748 O O . ARG A 1 99 ? -29.591 -0.906 41.784 1.00 96.88 99 ARG A O 1
ATOM 755 N N . SER A 1 100 ? -29.592 0.475 43.570 1.00 96.44 100 SER A N 1
ATOM 756 C CA . SER A 1 100 ? -28.794 -0.376 44.452 1.00 96.44 100 SER A CA 1
ATOM 757 C C . SER A 1 100 ? -29.626 -0.893 45.625 1.00 96.44 100 SER A C 1
ATOM 759 O O . SER A 1 100 ? -30.517 -0.205 46.121 1.00 96.44 100 SER A O 1
ATOM 761 N N . GLU A 1 101 ? -29.338 -2.103 46.100 1.00 95.44 101 GLU A N 1
ATOM 762 C CA . GLU A 1 101 ? -29.979 -2.669 47.301 1.00 95.44 101 GLU A CA 1
ATOM 763 C C . GLU A 1 101 ? -29.314 -2.227 48.608 1.00 95.44 101 GLU A C 1
ATOM 765 O O . GLU A 1 101 ? -29.913 -2.335 49.678 1.00 95.44 101 GLU A O 1
ATOM 770 N N . ALA A 1 102 ? -28.082 -1.732 48.523 1.00 95.94 102 ALA A N 1
ATOM 771 C CA . ALA A 1 102 ? -27.280 -1.290 49.653 1.00 95.94 102 ALA A CA 1
ATOM 772 C C . ALA A 1 102 ? -26.396 -0.107 49.250 1.00 95.94 102 ALA A C 1
ATOM 774 O O . ALA A 1 102 ? -26.216 0.173 48.063 1.00 95.94 102 ALA A O 1
ATOM 775 N N . ASP A 1 103 ? -25.813 0.558 50.240 1.00 96.00 103 ASP A N 1
ATOM 776 C CA . ASP A 1 103 ? -24.758 1.528 49.973 1.00 96.00 103 ASP A CA 1
ATOM 777 C C . ASP A 1 103 ? -23.532 0.789 49.416 1.00 96.00 103 ASP A C 1
ATOM 779 O O . ASP A 1 103 ? -23.059 -0.181 50.018 1.00 96.00 103 ASP A O 1
ATOM 783 N N . VAL A 1 104 ? -23.051 1.206 48.246 1.00 95.00 104 VAL A N 1
ATOM 784 C CA . VAL A 1 104 ? -21.966 0.523 47.531 1.00 95.00 104 VAL A CA 1
ATOM 785 C C . VAL A 1 104 ? -21.128 1.517 46.733 1.00 95.00 104 VAL A C 1
ATOM 787 O O . VAL A 1 104 ? -21.659 2.387 46.043 1.00 95.00 104 VAL A O 1
ATOM 790 N N . ASP A 1 105 ? -19.811 1.353 46.811 1.00 93.06 105 ASP A N 1
ATOM 791 C CA . ASP A 1 105 ? -18.852 2.082 45.986 1.00 93.06 105 ASP A CA 1
ATOM 792 C C . ASP A 1 105 ? -18.559 1.249 44.736 1.00 93.06 105 ASP A C 1
ATOM 794 O O . ASP A 1 105 ? -18.116 0.104 44.835 1.00 93.06 105 ASP A O 1
ATOM 798 N N . ILE A 1 106 ? -18.827 1.814 43.559 1.00 90.12 106 ILE A N 1
ATOM 799 C CA . ILE A 1 106 ? -18.666 1.122 42.279 1.00 90.12 106 ILE A CA 1
ATOM 800 C C . ILE A 1 106 ? -17.627 1.855 41.438 1.00 90.12 106 ILE A C 1
ATOM 802 O O . ILE A 1 106 ? -17.926 2.938 40.922 1.00 90.12 106 ILE A O 1
ATOM 806 N N . PRO A 1 107 ? -16.420 1.290 41.266 1.00 89.00 107 PRO A N 1
ATOM 807 C CA . PRO A 1 107 ? -15.475 1.804 40.292 1.00 89.00 107 PRO A CA 1
ATOM 808 C C . PRO A 1 107 ? -16.037 1.571 38.888 1.00 89.00 107 PRO A C 1
ATOM 810 O O . PRO A 1 107 ? -16.369 0.443 38.510 1.00 89.00 107 PRO A O 1
ATOM 813 N N . ILE A 1 108 ? -16.151 2.650 38.122 1.00 88.06 108 ILE A N 1
ATOM 814 C CA . ILE A 1 108 ? -16.582 2.635 36.730 1.00 88.06 108 ILE A CA 1
ATOM 815 C C . ILE A 1 108 ? -15.470 3.126 35.817 1.00 88.06 108 ILE A C 1
ATOM 817 O O . ILE A 1 108 ? -14.651 3.969 36.186 1.00 88.06 108 ILE A O 1
ATOM 821 N N . VAL A 1 109 ? -15.517 2.645 34.584 1.00 86.44 109 VAL A N 1
ATOM 822 C CA . VAL A 1 109 ? -14.756 3.170 33.461 1.00 86.44 109 VAL A CA 1
ATOM 823 C C . VAL A 1 109 ? -15.731 3.606 32.378 1.00 86.44 109 VAL A C 1
ATOM 825 O O . VAL A 1 109 ? -16.697 2.907 32.074 1.00 86.44 109 VAL A O 1
ATOM 828 N N . PHE A 1 110 ? -15.486 4.770 31.797 1.00 87.31 110 PHE A N 1
ATOM 829 C CA . PHE A 1 110 ? -16.295 5.347 30.737 1.00 87.31 110 PHE A CA 1
ATOM 830 C C . PHE A 1 110 ? -15.398 5.589 29.514 1.00 87.31 110 PHE A C 1
ATOM 832 O O . PHE A 1 110 ? -14.551 6.487 29.554 1.00 87.31 110 PHE A O 1
ATOM 839 N N . PRO A 1 111 ? -15.514 4.766 28.459 1.00 84.38 111 PRO A N 1
ATOM 840 C CA . PRO A 1 111 ? -14.651 4.852 27.290 1.00 84.38 111 PRO A CA 1
ATOM 841 C C . PRO A 1 111 ? -15.074 6.004 26.384 1.00 84.38 111 PRO A C 1
ATOM 843 O O . PRO A 1 111 ? -16.266 6.197 26.133 1.00 84.38 111 PRO A O 1
ATOM 846 N N . ILE A 1 112 ? -14.091 6.747 25.882 1.00 84.50 112 ILE A N 1
ATOM 847 C CA . ILE A 1 112 ? -14.270 7.789 24.874 1.00 84.50 112 ILE A CA 1
ATOM 848 C C . ILE A 1 112 ? -13.103 7.727 23.889 1.00 84.50 112 ILE A C 1
ATOM 850 O O . ILE A 1 112 ? -11.945 7.634 24.286 1.00 84.50 112 ILE A O 1
ATOM 854 N N . THR A 1 113 ? -13.396 7.767 22.600 1.00 75.69 113 THR A N 1
ATOM 855 C CA . THR A 1 113 ? -12.399 7.995 21.555 1.00 75.69 113 THR A CA 1
ATOM 856 C C . THR A 1 113 ? -12.173 9.501 21.416 1.00 75.69 113 THR A C 1
ATOM 858 O O . THR A 1 113 ? -13.141 10.258 21.331 1.00 75.69 113 THR A O 1
ATOM 861 N N . GLU A 1 114 ? -10.919 9.924 21.324 1.00 77.81 114 GLU A N 1
ATOM 862 C CA . GLU A 1 114 ? -10.476 11.321 21.428 1.00 77.81 114 GLU A CA 1
ATOM 863 C C . GLU A 1 114 ? -10.635 11.946 22.813 1.00 77.81 114 GLU A C 1
ATOM 865 O O . GLU A 1 114 ? -11.355 11.456 23.683 1.00 77.81 114 GLU A O 1
ATOM 870 N N . GLN A 1 115 ? -9.888 13.027 23.037 1.00 81.06 115 GLN A N 1
ATOM 871 C CA . GLN A 1 115 ? -9.866 13.707 24.318 1.00 81.06 115 GLN A CA 1
ATOM 872 C C . GLN A 1 115 ? -11.207 14.426 24.508 1.00 81.06 115 GLN A C 1
ATOM 874 O O . GLN A 1 115 ? -11.487 15.383 23.784 1.00 81.06 115 GLN A O 1
ATOM 879 N N . PRO A 1 116 ? -12.039 14.004 25.470 1.00 77.06 116 PRO A N 1
ATOM 880 C CA . PRO A 1 116 ? -13.330 14.632 25.680 1.00 77.06 116 PRO A CA 1
ATOM 881 C C . PRO A 1 116 ? -13.151 16.039 26.252 1.00 77.06 116 PRO A C 1
ATOM 883 O O . PRO A 1 116 ? -12.313 16.274 27.130 1.00 77.06 116 PRO A O 1
ATOM 886 N N . GLU A 1 117 ? -13.976 16.969 25.786 1.00 86.56 117 GLU A N 1
ATOM 887 C CA . GLU A 1 117 ? -14.027 18.328 26.322 1.00 86.56 117 GLU A CA 1
ATOM 888 C C . GLU A 1 117 ? -15.188 18.464 27.309 1.00 86.56 117 GLU A C 1
ATOM 890 O O . GLU A 1 117 ? -16.226 17.815 27.164 1.00 86.56 117 GLU A O 1
ATOM 895 N N . ASP A 1 118 ? -15.024 19.337 28.304 1.00 90.44 118 ASP A N 1
ATOM 896 C CA . ASP A 1 118 ? -16.079 19.705 29.255 1.00 90.44 118 ASP A CA 1
ATOM 897 C C . ASP A 1 118 ? -16.753 18.504 29.950 1.00 90.44 118 ASP A C 1
ATOM 899 O O . ASP A 1 118 ? -17.967 18.492 30.160 1.00 90.44 118 ASP A O 1
ATOM 903 N N . VAL A 1 119 ? -15.971 17.478 30.311 1.00 91.44 119 VAL A N 1
ATOM 904 C CA . VAL A 1 119 ? -16.499 16.298 31.009 1.00 91.44 119 VAL A CA 1
ATOM 905 C C . VAL A 1 119 ? -16.997 16.679 32.398 1.00 91.44 119 VAL A C 1
ATOM 907 O O . VAL A 1 119 ? -16.232 17.130 33.251 1.00 91.44 119 VAL A O 1
ATOM 910 N N . VAL A 1 120 ? -18.271 16.403 32.653 1.00 95.00 120 VAL A N 1
ATOM 911 C CA . VAL A 1 120 ? -18.920 16.579 33.950 1.00 95.00 120 VAL A CA 1
ATOM 912 C C . VAL A 1 120 ? -19.650 15.300 34.329 1.00 95.00 120 VAL A C 1
ATOM 914 O O . VAL A 1 120 ? -20.503 14.818 33.582 1.00 95.00 120 VAL A O 1
ATOM 917 N N . PHE A 1 121 ? -19.313 14.754 35.497 1.00 96.19 121 PHE A N 1
ATOM 918 C CA . PHE A 1 121 ? -19.989 13.610 36.104 1.00 96.19 121 PHE A CA 1
ATOM 919 C C . PHE A 1 121 ? -20.725 14.103 37.356 1.00 96.19 121 PHE A C 1
ATOM 921 O O . PHE A 1 121 ? -20.111 14.708 38.235 1.00 96.19 121 PHE A O 1
ATOM 928 N N . GLU A 1 122 ? -22.027 13.849 37.449 1.00 97.56 122 GLU A N 1
ATOM 929 C CA . GLU A 1 122 ? -22.867 14.210 38.599 1.00 97.56 122 GLU A CA 1
ATOM 930 C C . GLU A 1 122 ? -23.594 12.962 39.108 1.00 97.56 122 GLU A C 1
ATOM 932 O O . GLU A 1 122 ? -24.181 12.228 38.319 1.00 97.56 122 GLU A O 1
ATOM 937 N N . LEU A 1 123 ? -23.597 12.717 40.414 1.00 97.56 123 LEU A N 1
ATOM 938 C CA . LEU A 1 123 ? -24.344 11.645 41.063 1.00 97.56 123 LEU A CA 1
ATOM 939 C C . LEU A 1 123 ? -25.231 12.262 42.140 1.00 97.56 123 LEU A C 1
ATOM 941 O O . LEU A 1 123 ? -24.727 12.889 43.063 1.00 97.56 123 LEU A O 1
ATOM 945 N N . ASN A 1 124 ? -26.546 12.085 42.022 1.00 97.19 124 ASN A N 1
ATOM 946 C CA . ASN A 1 124 ? -27.537 12.668 42.930 1.00 97.19 124 ASN A CA 1
ATOM 947 C C . ASN A 1 124 ? -27.345 14.188 43.111 1.00 97.19 124 ASN A C 1
ATOM 949 O O . ASN A 1 124 ? -27.397 14.701 44.223 1.00 97.19 124 ASN A O 1
ATOM 953 N N . ASP A 1 125 ? -27.102 14.885 41.995 1.00 96.56 125 ASP A N 1
ATOM 954 C CA . ASP A 1 125 ? -26.825 16.328 41.916 1.00 96.56 125 ASP A CA 1
ATOM 955 C C . ASP A 1 125 ? -25.496 16.779 42.575 1.00 96.56 125 ASP A C 1
ATOM 957 O O . ASP A 1 125 ? -25.225 17.978 42.673 1.00 96.56 125 ASP A O 1
ATOM 961 N N . GLU A 1 126 ? -24.625 15.842 42.966 1.00 97.00 126 GLU A N 1
ATOM 962 C CA . GLU A 1 126 ? -23.271 16.114 43.461 1.00 97.00 126 GLU A CA 1
ATOM 963 C C . GLU A 1 126 ? -22.206 15.797 42.405 1.00 97.00 126 GLU A C 1
ATOM 965 O O . GLU A 1 126 ? -22.276 14.783 41.713 1.00 97.00 126 GLU A O 1
ATOM 970 N N . ALA A 1 127 ? -21.177 16.637 42.287 1.00 96.75 127 ALA A N 1
ATOM 971 C CA . ALA A 1 127 ? -20.081 16.392 41.352 1.00 96.75 127 ALA A CA 1
ATOM 972 C C . ALA A 1 127 ? -19.263 15.151 41.757 1.00 96.75 127 ALA A C 1
ATOM 974 O O . ALA A 1 127 ? -18.754 15.060 42.877 1.00 96.75 127 ALA A O 1
ATOM 975 N N . VAL A 1 128 ? -19.076 14.223 40.820 1.00 96.06 128 VAL A N 1
ATOM 976 C CA . VAL A 1 128 ? -18.225 13.042 40.989 1.00 96.06 128 VAL A CA 1
ATOM 977 C C . VAL A 1 128 ? -16.829 13.369 40.481 1.00 96.06 128 VAL A C 1
ATOM 979 O O . VAL A 1 128 ? -16.647 13.840 39.358 1.00 96.06 128 VAL A O 1
ATOM 982 N N . ARG A 1 129 ? -15.814 13.089 41.302 1.00 94.00 129 ARG A N 1
ATOM 983 C CA . ARG A 1 129 ? -14.424 13.194 40.863 1.00 94.00 129 ARG A CA 1
ATOM 984 C C . ARG A 1 129 ? -14.144 12.108 39.826 1.00 94.00 129 ARG A C 1
ATOM 986 O O . ARG A 1 129 ? -14.242 10.924 40.137 1.00 94.00 129 ARG A O 1
ATOM 993 N N . ALA A 1 130 ? -13.754 12.540 38.637 1.00 90.69 130 ALA A N 1
ATOM 994 C CA . ALA A 1 130 ? -13.365 11.683 37.535 1.00 90.69 130 ALA A CA 1
ATOM 995 C C . ALA A 1 130 ? -11.894 11.927 37.159 1.00 90.69 130 ALA A C 1
ATOM 997 O O . ALA A 1 130 ? -11.391 13.046 37.297 1.00 90.69 130 ALA A O 1
ATOM 998 N N . GLU A 1 131 ? -11.207 10.885 36.702 1.00 90.44 131 GLU A N 1
ATOM 999 C CA . GLU A 1 131 ? -9.846 10.950 36.167 1.00 90.44 131 GLU A CA 1
ATOM 1000 C C . GLU A 1 131 ? -9.845 10.458 34.722 1.00 90.44 131 GLU A C 1
ATOM 1002 O O . GLU A 1 131 ? -10.309 9.358 34.436 1.00 90.44 131 GLU A O 1
ATOM 1007 N N . THR A 1 132 ? -9.291 11.259 33.816 1.00 88.81 132 THR A N 1
ATOM 1008 C CA . THR A 1 132 ? -9.069 10.845 32.431 1.00 88.81 132 THR A CA 1
ATOM 1009 C C . THR A 1 132 ? -7.731 10.119 32.323 1.00 88.81 132 THR A C 1
ATOM 1011 O O . THR A 1 132 ? -6.671 10.693 32.567 1.00 88.81 132 THR A O 1
ATOM 1014 N N . ILE A 1 133 ? -7.782 8.855 31.926 1.00 88.56 133 ILE A N 1
ATOM 1015 C CA . ILE A 1 133 ? -6.651 7.962 31.708 1.00 88.56 133 ILE A CA 1
ATOM 1016 C C . ILE A 1 133 ? -6.456 7.830 30.197 1.00 88.56 133 ILE A C 1
ATOM 1018 O O . ILE A 1 133 ? -7.345 7.355 29.495 1.00 88.56 133 ILE A O 1
ATOM 1022 N N . ALA A 1 134 ? -5.300 8.254 29.690 1.00 89.25 134 ALA A N 1
ATOM 1023 C CA . ALA A 1 134 ? -4.936 8.031 28.293 1.00 89.25 134 ALA A CA 1
ATOM 1024 C C . ALA A 1 134 ? -4.667 6.542 28.026 1.00 89.25 134 ALA A C 1
ATOM 1026 O O . ALA A 1 134 ? -4.148 5.829 28.894 1.00 89.25 134 ALA A O 1
ATOM 1027 N N . ASP A 1 135 ? -4.970 6.091 26.814 1.00 86.00 135 ASP A N 1
ATOM 1028 C CA . ASP A 1 135 ? -4.699 4.731 26.356 1.00 86.00 135 ASP A CA 1
ATOM 1029 C C . ASP A 1 135 ? -3.251 4.298 26.530 1.00 86.00 135 ASP A C 1
ATOM 1031 O O . ASP A 1 135 ? -3.022 3.183 26.978 1.00 86.00 135 ASP A O 1
ATOM 1035 N N . THR A 1 136 ? -2.279 5.176 26.293 1.00 90.06 136 THR A N 1
ATOM 1036 C CA . THR A 1 136 ? -0.856 4.874 26.477 1.00 90.06 136 THR A CA 1
ATOM 1037 C C . THR A 1 136 ? -0.550 4.405 27.892 1.00 90.06 136 THR A C 1
ATOM 1039 O O . THR A 1 136 ? 0.157 3.418 28.075 1.00 90.06 136 THR A O 1
ATOM 1042 N N . ARG A 1 137 ? -1.149 5.039 28.908 1.00 90.69 137 ARG A N 1
ATOM 1043 C CA . ARG A 1 137 ? -0.971 4.642 30.310 1.00 90.69 137 ARG A CA 1
ATOM 1044 C C . ARG A 1 137 ? -1.574 3.263 30.570 1.00 90.69 137 ARG A C 1
ATOM 1046 O O . ARG A 1 137 ? -0.973 2.470 31.286 1.00 90.69 137 ARG A O 1
ATOM 1053 N N . MET A 1 138 ? -2.732 2.966 29.979 1.00 86.81 138 MET A N 1
ATOM 1054 C CA . MET A 1 138 ? -3.365 1.648 30.072 1.00 86.81 138 MET A CA 1
ATOM 1055 C C . MET A 1 138 ? -2.553 0.577 29.338 1.00 86.81 138 MET A C 1
ATOM 1057 O O . MET A 1 138 ? -2.270 -0.477 29.899 1.00 86.81 138 MET A O 1
ATOM 1061 N N . TYR A 1 139 ? -2.150 0.853 28.105 1.00 90.19 139 TYR A N 1
ATOM 1062 C CA . TYR A 1 139 ? -1.370 -0.034 27.254 1.00 90.19 139 TYR A CA 1
ATOM 1063 C C . TYR A 1 139 ? -0.016 -0.378 27.873 1.00 90.19 139 TYR A C 1
ATOM 1065 O O . TYR A 1 139 ? 0.373 -1.544 27.865 1.00 90.19 139 TYR A O 1
ATOM 1073 N N . ALA A 1 140 ? 0.642 0.588 28.517 1.00 91.75 140 ALA A N 1
ATOM 1074 C CA . ALA A 1 140 ? 1.890 0.360 29.240 1.00 91.75 140 ALA A CA 1
ATOM 1075 C C . ALA A 1 140 ? 1.775 -0.736 30.321 1.00 91.75 140 ALA A C 1
ATOM 1077 O O . ALA A 1 140 ? 2.753 -1.419 30.601 1.00 91.75 140 ALA A O 1
ATOM 1078 N N . THR A 1 141 ? 0.586 -0.972 30.898 1.00 89.69 141 THR A N 1
ATOM 1079 C CA . THR A 1 141 ? 0.385 -2.058 31.885 1.00 89.69 141 THR A CA 1
ATOM 1080 C C . THR A 1 141 ? 0.376 -3.460 31.269 1.00 89.69 141 THR A C 1
ATOM 1082 O O . THR A 1 141 ? 0.574 -4.445 31.976 1.00 89.69 141 THR A O 1
ATOM 1085 N N . CYS A 1 142 ? 0.129 -3.562 29.961 1.00 91.06 142 CYS A N 1
ATOM 1086 C CA . CYS A 1 142 ? 0.030 -4.824 29.227 1.00 91.06 142 CYS A CA 1
ATOM 1087 C C . CYS A 1 142 ? 1.247 -5.089 28.329 1.00 91.06 142 CYS A C 1
ATOM 1089 O O . CYS A 1 142 ? 1.402 -6.205 27.831 1.00 91.06 142 CYS A O 1
ATOM 1091 N N . GLU A 1 143 ? 2.108 -4.087 28.139 1.00 94.12 143 GLU A N 1
ATOM 1092 C CA . GLU A 1 143 ? 3.185 -4.092 27.152 1.00 94.12 143 GLU A CA 1
ATOM 1093 C C . GLU A 1 143 ? 4.121 -5.300 27.281 1.00 94.12 143 GLU A C 1
ATOM 1095 O O . GLU A 1 143 ? 4.343 -5.996 26.295 1.00 94.12 143 GLU A O 1
ATOM 1100 N N . ASP A 1 144 ? 4.598 -5.616 28.488 1.00 95.06 144 ASP A N 1
ATOM 1101 C CA . ASP A 1 144 ? 5.510 -6.750 28.708 1.00 95.06 144 ASP A CA 1
ATOM 1102 C C . ASP A 1 144 ? 4.904 -8.082 28.234 1.00 95.06 144 ASP A C 1
ATOM 1104 O O . ASP A 1 144 ? 5.587 -8.932 27.657 1.00 95.06 144 ASP A O 1
ATOM 1108 N N . ARG A 1 145 ? 3.593 -8.267 28.447 1.00 93.25 145 ARG A N 1
ATOM 1109 C CA . ARG A 1 145 ? 2.865 -9.469 28.012 1.00 93.25 145 ARG A CA 1
ATOM 1110 C C . ARG A 1 145 ? 2.680 -9.487 26.499 1.00 93.25 145 ARG A C 1
ATOM 1112 O O . ARG A 1 145 ? 2.733 -10.561 25.904 1.00 93.25 145 ARG A O 1
ATOM 1119 N N . TRP A 1 146 ? 2.481 -8.325 25.883 1.00 95.00 146 TRP A N 1
ATOM 1120 C CA . TRP A 1 146 ? 2.391 -8.200 24.431 1.00 95.00 146 TRP A CA 1
ATOM 1121 C C . TRP A 1 146 ? 3.717 -8.477 23.743 1.00 95.00 146 TRP A C 1
ATOM 1123 O O . TRP A 1 146 ? 3.757 -9.296 22.831 1.00 95.00 146 TRP A O 1
ATOM 1133 N N . VAL A 1 147 ? 4.803 -7.876 24.226 1.00 96.38 147 VAL A N 1
ATOM 1134 C CA . VAL A 1 147 ? 6.160 -8.146 23.737 1.00 96.38 147 VAL A CA 1
ATOM 1135 C C . VAL A 1 147 ? 6.460 -9.638 23.851 1.00 96.38 147 VAL A C 1
ATOM 1137 O O . VAL A 1 147 ? 6.868 -10.253 22.873 1.00 96.38 147 VAL A O 1
ATOM 1140 N N . ALA A 1 148 ? 6.158 -10.269 24.991 1.00 95.50 148 ALA A N 1
ATOM 1141 C CA . ALA A 1 148 ? 6.348 -11.711 25.150 1.00 95.50 148 ALA A CA 1
ATOM 1142 C C . ALA A 1 148 ? 5.531 -12.549 24.145 1.00 95.50 148 ALA A C 1
ATOM 1144 O O . ALA A 1 148 ? 6.034 -13.555 23.643 1.00 95.50 148 ALA A O 1
ATOM 1145 N N . ALA A 1 149 ? 4.291 -12.151 23.838 1.00 93.88 149 ALA A N 1
ATOM 1146 C CA . ALA A 1 149 ? 3.466 -12.815 22.828 1.00 93.88 149 ALA A CA 1
ATOM 1147 C C . ALA A 1 149 ? 4.050 -12.655 21.413 1.00 93.88 149 ALA A C 1
ATOM 1149 O O . ALA A 1 149 ? 4.127 -13.636 20.670 1.00 93.88 149 ALA A O 1
ATOM 1150 N N . ILE A 1 150 ? 4.517 -11.450 21.071 1.00 95.69 150 ILE A N 1
ATOM 1151 C CA . ILE A 1 150 ? 5.142 -11.149 19.779 1.00 95.69 150 ILE A CA 1
ATOM 1152 C C . ILE A 1 150 ? 6.437 -11.932 19.602 1.00 95.69 150 ILE A C 1
ATOM 1154 O O . ILE A 1 150 ? 6.581 -12.651 18.615 1.00 95.69 150 ILE A O 1
ATOM 1158 N N . GLU A 1 151 ? 7.354 -11.854 20.566 1.00 96.81 151 GLU A N 1
ATOM 1159 C CA . GLU A 1 151 ? 8.643 -12.547 20.485 1.00 96.81 151 GLU A CA 1
ATOM 1160 C C . GLU A 1 151 ? 8.457 -14.065 20.417 1.00 96.81 151 GLU A C 1
ATOM 1162 O O . GLU A 1 151 ? 9.100 -14.724 19.607 1.00 96.81 151 GLU A O 1
ATOM 1167 N N . LYS A 1 152 ? 7.506 -14.627 21.176 1.00 95.38 152 LYS A N 1
ATOM 1168 C CA . LYS A 1 152 ? 7.157 -16.053 21.089 1.00 95.38 152 LYS A CA 1
ATOM 1169 C C . LYS A 1 152 ? 6.678 -16.450 19.689 1.00 95.38 152 LYS A C 1
ATOM 1171 O O . LYS A 1 152 ? 7.002 -17.546 19.232 1.00 95.38 152 LYS A O 1
ATOM 1176 N N . TYR A 1 153 ? 5.886 -15.603 19.032 1.00 94.50 153 TYR A N 1
ATOM 1177 C CA . TYR A 1 153 ? 5.409 -15.859 17.672 1.00 94.50 153 TYR A CA 1
ATOM 1178 C C . TYR A 1 153 ? 6.548 -15.757 16.652 1.00 94.50 153 TYR A C 1
ATOM 1180 O O . TYR A 1 153 ? 6.704 -16.655 15.826 1.00 94.50 153 TYR A O 1
ATOM 1188 N N . ILE A 1 154 ? 7.381 -14.716 16.755 1.00 96.19 154 ILE A N 1
ATOM 1189 C CA . ILE A 1 154 ? 8.566 -14.519 15.908 1.00 96.19 154 ILE A CA 1
ATOM 1190 C C . ILE A 1 154 ? 9.545 -15.689 16.061 1.00 96.19 154 ILE A C 1
ATOM 1192 O O . ILE A 1 154 ? 9.970 -16.256 15.062 1.00 96.19 154 ILE A O 1
ATOM 1196 N N . ASP A 1 155 ? 9.863 -16.104 17.288 1.00 95.69 155 ASP A N 1
ATOM 1197 C CA . ASP A 1 155 ? 10.769 -17.228 17.558 1.00 95.69 155 ASP A CA 1
ATOM 1198 C C . ASP A 1 155 ? 10.203 -18.575 17.072 1.00 95.69 155 ASP A C 1
ATOM 1200 O O . ASP A 1 155 ? 10.957 -19.515 16.806 1.00 95.69 155 ASP A O 1
ATOM 1204 N N . GLY A 1 156 ? 8.876 -18.676 16.945 1.00 95.00 156 GLY A N 1
ATOM 1205 C CA . GLY A 1 156 ? 8.186 -19.833 16.377 1.00 95.00 156 GLY A CA 1
ATOM 1206 C C . GLY A 1 156 ? 8.299 -19.943 14.853 1.00 95.00 156 GLY A C 1
ATOM 1207 O O . GLY A 1 156 ? 8.048 -21.024 14.311 1.00 95.00 156 GLY A O 1
ATOM 1208 N N . ASP A 1 157 ? 8.697 -18.869 14.163 1.00 95.31 157 ASP A N 1
ATOM 1209 C CA . ASP A 1 157 ? 8.829 -18.813 12.709 1.00 95.31 157 ASP A CA 1
ATOM 1210 C C . ASP A 1 157 ? 10.256 -18.394 12.290 1.00 95.31 157 ASP A C 1
ATOM 1212 O O . ASP A 1 157 ? 10.631 -17.227 12.409 1.00 95.31 157 ASP A O 1
ATOM 1216 N N . PRO A 1 158 ? 11.074 -19.314 11.739 1.00 95.19 158 PRO A N 1
ATOM 1217 C CA . PRO A 1 158 ? 12.458 -19.012 11.373 1.00 95.19 158 PRO A CA 1
ATOM 1218 C C . PRO A 1 158 ? 12.627 -17.864 10.367 1.00 95.19 158 PRO A C 1
ATOM 1220 O O . PRO A 1 158 ? 13.673 -17.214 10.366 1.00 95.19 158 PRO A O 1
ATOM 1223 N N . VAL A 1 159 ? 11.630 -17.613 9.505 1.00 92.75 159 VAL A N 1
ATOM 1224 C CA . VAL A 1 159 ? 11.677 -16.509 8.535 1.00 92.75 159 VAL A CA 1
ATOM 1225 C C . VAL A 1 159 ? 11.490 -15.186 9.267 1.00 92.75 159 VAL A C 1
ATOM 1227 O O . VAL A 1 159 ? 12.291 -14.273 9.075 1.00 92.75 159 VAL A O 1
ATOM 1230 N N . LEU A 1 160 ? 10.490 -15.090 10.149 1.00 95.44 160 LEU A N 1
ATOM 1231 C CA . LEU A 1 160 ? 10.268 -13.886 10.957 1.00 95.44 160 LEU A CA 1
ATOM 1232 C C . LEU A 1 160 ? 11.429 -13.618 11.924 1.00 95.44 160 LEU A C 1
ATOM 1234 O O . LEU A 1 160 ? 11.835 -12.466 12.070 1.00 95.44 160 LEU A O 1
ATOM 1238 N N . ALA A 1 161 ? 12.013 -14.656 12.531 1.00 96.56 161 ALA A N 1
ATOM 1239 C CA . ALA A 1 161 ? 13.211 -14.514 13.361 1.00 96.56 161 ALA A CA 1
ATOM 1240 C C . ALA A 1 161 ? 14.402 -13.956 12.559 1.00 96.56 161 ALA A C 1
ATOM 1242 O O . ALA A 1 161 ? 15.080 -13.039 13.021 1.00 96.56 161 ALA A O 1
ATOM 1243 N N . GLY A 1 162 ? 14.609 -14.436 11.327 1.00 95.44 162 GLY A N 1
ATOM 1244 C CA . GLY A 1 162 ? 15.617 -13.882 10.421 1.00 95.44 162 GLY A CA 1
ATOM 1245 C C . GLY A 1 162 ? 15.353 -12.416 10.055 1.00 95.44 162 GLY A C 1
ATOM 1246 O O . GLY A 1 162 ? 16.288 -11.616 10.041 1.00 95.44 162 GLY A O 1
ATOM 1247 N N . LEU A 1 163 ? 14.087 -12.040 9.826 1.00 95.12 163 LEU A N 1
ATOM 1248 C CA . LEU A 1 163 ? 13.699 -10.641 9.594 1.00 95.12 163 LEU A CA 1
ATOM 1249 C C . LEU A 1 163 ? 13.964 -9.753 10.811 1.00 95.12 163 LEU A C 1
ATOM 1251 O O . LEU A 1 163 ? 14.385 -8.610 10.638 1.00 95.12 163 LEU A O 1
ATOM 1255 N N . ARG A 1 164 ? 13.745 -10.258 12.033 1.00 96.88 164 ARG A N 1
ATOM 1256 C CA . ARG A 1 164 ? 14.091 -9.541 13.269 1.00 96.88 164 ARG A CA 1
ATOM 1257 C C . ARG A 1 164 ? 15.585 -9.249 13.320 1.00 96.88 164 ARG A C 1
ATOM 1259 O O . ARG A 1 164 ? 15.956 -8.095 13.516 1.00 96.88 164 ARG A O 1
ATOM 1266 N N . ASP A 1 165 ? 16.427 -10.255 13.101 1.00 96.19 165 ASP A N 1
ATOM 1267 C CA . ASP A 1 165 ? 17.885 -10.089 13.130 1.00 96.19 165 ASP A CA 1
ATOM 1268 C C . ASP A 1 165 ? 18.360 -9.088 12.060 1.00 96.19 165 ASP A C 1
ATOM 1270 O O . ASP A 1 165 ? 19.196 -8.219 12.329 1.00 96.19 165 ASP A O 1
ATOM 1274 N N . GLU A 1 166 ? 17.775 -9.157 10.859 1.00 94.00 166 GLU A N 1
ATOM 1275 C CA . GLU A 1 166 ? 18.041 -8.222 9.761 1.00 94.00 166 GLU A CA 1
ATOM 1276 C C . GLU A 1 166 ? 17.629 -6.786 10.126 1.00 94.00 166 GLU A C 1
ATOM 1278 O O . GLU A 1 166 ? 18.422 -5.854 9.983 1.00 94.00 166 GLU A O 1
ATOM 1283 N N . ALA A 1 167 ? 16.415 -6.597 10.651 1.00 94.50 167 ALA A N 1
ATOM 1284 C CA . ALA A 1 167 ? 15.908 -5.294 11.073 1.00 94.50 167 ALA A CA 1
ATOM 1285 C C . ALA A 1 167 ? 16.741 -4.701 12.219 1.00 94.50 167 ALA A C 1
ATOM 1287 O O . ALA A 1 167 ? 17.069 -3.514 12.183 1.00 94.50 167 ALA A O 1
ATOM 1288 N N . MET A 1 168 ? 17.152 -5.521 13.194 1.00 93.56 168 MET A N 1
ATOM 1289 C CA . MET A 1 168 ? 18.039 -5.109 14.287 1.00 93.56 168 MET A CA 1
ATOM 1290 C C . MET A 1 168 ? 19.393 -4.613 13.768 1.00 93.56 168 MET A C 1
ATOM 1292 O O . MET A 1 168 ? 19.891 -3.598 14.255 1.00 93.56 168 MET A O 1
ATOM 1296 N N . ALA A 1 169 ? 19.955 -5.260 12.741 1.00 92.69 169 ALA A N 1
ATOM 1297 C CA . ALA A 1 169 ? 21.184 -4.804 12.089 1.00 92.69 169 ALA A CA 1
ATOM 1298 C C . ALA A 1 169 ? 21.015 -3.473 11.326 1.00 92.69 169 ALA A C 1
ATOM 1300 O O . ALA A 1 169 ? 21.999 -2.771 11.091 1.00 92.69 169 ALA A O 1
ATOM 1301 N N . MET A 1 170 ? 19.781 -3.107 10.954 1.00 90.81 170 MET A N 1
ATOM 1302 C CA . MET A 1 170 ? 19.453 -1.843 10.284 1.00 90.81 170 MET A CA 1
ATOM 1303 C C . MET A 1 170 ? 19.082 -0.700 11.242 1.00 90.81 170 MET A C 1
ATOM 1305 O O . MET A 1 170 ? 18.903 0.429 10.772 1.00 90.81 170 MET A O 1
ATOM 1309 N N . ARG A 1 171 ? 18.923 -0.951 12.549 1.00 90.44 171 ARG A N 1
ATOM 1310 C CA . ARG A 1 171 ? 18.487 0.080 13.505 1.00 90.44 171 ARG A CA 1
ATOM 1311 C C . ARG A 1 171 ? 19.513 1.203 13.627 1.00 90.44 171 ARG A C 1
ATOM 1313 O O . ARG A 1 171 ? 20.715 0.964 13.715 1.00 90.44 171 ARG A O 1
ATOM 1320 N N . ASP A 1 172 ? 19.015 2.435 13.686 1.00 82.69 172 ASP A N 1
ATOM 1321 C CA . ASP A 1 172 ? 19.811 3.610 14.041 1.00 82.69 172 ASP A CA 1
ATOM 1322 C C . ASP A 1 172 ? 19.311 4.177 15.381 1.00 82.69 172 ASP A C 1
ATOM 1324 O O . ASP A 1 172 ? 18.253 4.813 15.422 1.00 82.69 172 ASP A O 1
ATOM 1328 N N . PRO A 1 173 ? 20.018 3.930 16.497 1.00 80.44 173 PRO A N 1
ATOM 1329 C CA . PRO A 1 173 ? 19.520 4.275 17.826 1.00 80.44 173 PRO A CA 1
ATOM 1330 C C . PRO A 1 173 ? 19.628 5.771 18.159 1.00 80.44 173 PRO A C 1
ATOM 1332 O O . PRO A 1 173 ? 19.107 6.205 19.185 1.00 80.44 173 PRO A O 1
ATOM 1335 N N . HIS A 1 174 ? 20.316 6.577 17.346 1.00 81.94 174 HIS A N 1
ATOM 1336 C CA . HIS A 1 174 ? 20.589 7.976 17.684 1.00 81.94 174 HIS A CA 1
ATOM 1337 C C . HIS A 1 174 ? 19.479 8.878 17.159 1.00 81.94 174 HIS A C 1
ATOM 1339 O O . HIS A 1 174 ? 19.240 8.833 15.963 1.00 81.94 174 HIS A O 1
ATOM 1345 N N . PRO A 1 175 ? 18.812 9.724 17.962 1.00 76.25 175 PRO A N 1
ATOM 1346 C CA . PRO A 1 175 ? 17.837 10.677 17.428 1.00 76.25 175 PRO A CA 1
ATOM 1347 C C . PRO A 1 175 ? 18.509 11.641 16.429 1.00 76.25 175 PRO A C 1
ATOM 1349 O O . PRO A 1 175 ? 19.672 11.993 16.638 1.00 76.25 175 PRO A O 1
ATOM 1352 N N . PRO A 1 176 ? 17.808 12.095 15.369 1.00 80.50 176 PRO A N 1
ATOM 1353 C CA . PRO A 1 176 ? 18.395 13.026 14.408 1.00 80.50 176 PRO A CA 1
ATOM 1354 C C . PRO A 1 176 ? 18.783 14.334 15.111 1.00 80.50 176 PRO A C 1
ATOM 1356 O O . PRO A 1 176 ? 17.989 14.897 15.870 1.00 80.50 176 PRO A O 1
ATOM 1359 N N . ALA A 1 177 ? 19.988 14.846 14.859 1.00 87.12 177 ALA A N 1
ATOM 1360 C CA . ALA A 1 177 ? 20.479 16.063 15.506 1.00 87.12 177 ALA A CA 1
ATOM 1361 C C . ALA A 1 177 ? 19.823 17.342 14.951 1.00 87.12 177 ALA A C 1
ATOM 1363 O O . ALA A 1 177 ? 19.894 18.399 15.580 1.00 87.12 177 ALA A O 1
ATOM 1364 N N . ASN A 1 178 ? 19.220 17.277 13.758 1.00 84.62 178 ASN A N 1
ATOM 1365 C CA . ASN A 1 178 ? 18.554 18.396 13.087 1.00 84.62 178 ASN A CA 1
ATOM 1366 C C . ASN A 1 178 ? 17.524 17.915 12.040 1.00 84.62 178 ASN A C 1
ATOM 1368 O O . ASN A 1 178 ? 17.430 16.726 11.751 1.00 84.62 178 ASN A O 1
ATOM 1372 N N . GLN A 1 179 ? 16.769 18.850 11.446 1.00 79.12 179 GLN A N 1
ATOM 1373 C CA . GLN A 1 179 ? 15.720 18.543 10.463 1.00 79.12 179 GLN A CA 1
ATOM 1374 C C . GLN A 1 179 ? 16.256 17.891 9.182 1.00 79.12 179 GLN A C 1
ATOM 1376 O O . GLN A 1 179 ? 15.657 16.941 8.702 1.00 79.12 179 GLN A O 1
ATOM 1381 N N . ALA A 1 180 ? 17.388 18.351 8.643 1.00 83.06 180 ALA A N 1
ATOM 1382 C CA . ALA A 1 180 ? 17.943 17.770 7.418 1.00 83.06 180 ALA A CA 1
ATOM 1383 C C . ALA A 1 180 ? 18.372 16.308 7.633 1.00 83.06 180 ALA A C 1
ATOM 1385 O O . ALA A 1 180 ? 18.184 15.458 6.764 1.00 83.06 180 ALA A O 1
ATOM 1386 N N . GLU A 1 181 ? 18.914 16.002 8.813 1.00 82.38 181 GLU A N 1
ATOM 1387 C CA . GLU A 1 181 ? 19.199 14.630 9.227 1.00 82.38 181 GLU A CA 1
ATOM 1388 C C . GLU A 1 181 ? 17.916 13.817 9.435 1.00 82.38 181 GLU A C 1
ATOM 1390 O O . GLU A 1 181 ? 17.883 12.653 9.040 1.00 82.38 181 GLU A O 1
ATOM 1395 N N . ALA A 1 182 ? 16.856 14.418 9.987 1.00 80.12 182 ALA A N 1
ATOM 1396 C CA . ALA A 1 182 ? 15.545 13.782 10.112 1.00 80.12 182 ALA A CA 1
ATOM 1397 C C . ALA A 1 182 ? 14.936 13.450 8.738 1.00 80.12 182 ALA A C 1
ATOM 1399 O O . ALA A 1 182 ? 14.456 12.337 8.549 1.00 80.12 182 ALA A O 1
ATOM 1400 N N . ASP A 1 183 ? 15.031 14.355 7.761 1.00 80.88 183 ASP A N 1
ATOM 1401 C CA . ASP A 1 183 ? 14.542 14.145 6.394 1.00 80.88 183 ASP A CA 1
ATOM 1402 C C . ASP A 1 183 ? 15.345 13.046 5.677 1.00 80.88 183 ASP A C 1
ATOM 1404 O O . ASP A 1 183 ? 14.777 12.151 5.050 1.00 80.88 183 ASP A O 1
ATOM 1408 N N . ALA A 1 184 ? 16.676 13.054 5.808 1.00 82.38 184 ALA A N 1
ATOM 1409 C CA . ALA A 1 184 ? 17.525 12.001 5.248 1.00 82.38 184 ALA A CA 1
ATOM 1410 C C . ALA A 1 184 ? 17.266 10.643 5.923 1.00 82.38 184 ALA A C 1
ATOM 1412 O O . ALA A 1 184 ? 17.216 9.599 5.269 1.00 82.38 184 ALA A O 1
ATOM 1413 N N . ARG A 1 185 ? 17.075 10.645 7.246 1.00 83.38 185 ARG A N 1
ATOM 1414 C CA . ARG A 1 185 ? 16.703 9.451 8.006 1.00 83.38 185 ARG A CA 1
ATOM 1415 C C . ARG A 1 185 ? 15.332 8.937 7.593 1.00 83.38 185 ARG A C 1
ATOM 1417 O O . ARG A 1 185 ? 15.192 7.729 7.460 1.00 83.38 185 ARG A O 1
ATOM 1424 N N . MET A 1 186 ? 14.365 9.816 7.341 1.00 83.88 186 MET A N 1
ATOM 1425 C CA . MET A 1 186 ? 13.032 9.455 6.864 1.00 83.88 186 MET A CA 1
ATOM 1426 C C . MET A 1 186 ? 13.098 8.638 5.575 1.00 83.88 186 MET A C 1
ATOM 1428 O O . MET A 1 186 ? 12.470 7.587 5.488 1.00 83.88 186 MET A O 1
ATOM 1432 N N . GLN A 1 187 ? 13.900 9.071 4.599 1.00 81.56 187 GLN A N 1
ATOM 1433 C CA . GLN A 1 187 ? 14.065 8.335 3.340 1.00 81.56 187 GLN A CA 1
ATOM 1434 C C . GLN A 1 187 ? 14.671 6.942 3.572 1.00 81.56 187 GLN A C 1
ATOM 1436 O O . GLN A 1 187 ? 14.138 5.936 3.097 1.00 81.56 187 GLN A O 1
ATOM 1441 N N . ARG A 1 188 ? 15.730 6.853 4.392 1.00 83.56 188 ARG A N 1
ATOM 1442 C CA . ARG A 1 188 ? 16.327 5.560 4.780 1.00 83.56 188 ARG A CA 1
ATOM 1443 C C . ARG A 1 188 ? 15.344 4.664 5.528 1.00 83.56 188 ARG A C 1
ATOM 1445 O O . ARG A 1 188 ? 15.285 3.465 5.256 1.00 83.56 188 ARG A O 1
ATOM 1452 N N . HIS A 1 189 ? 14.598 5.232 6.470 1.00 84.94 189 HIS A N 1
ATOM 1453 C CA . HIS A 1 189 ? 13.589 4.536 7.255 1.00 84.94 189 HIS A CA 1
ATOM 1454 C C . HIS A 1 189 ? 12.494 3.986 6.350 1.00 84.94 189 HIS A C 1
ATOM 1456 O O . HIS A 1 189 ? 12.219 2.798 6.428 1.00 84.94 189 HIS A O 1
ATOM 1462 N N . LEU A 1 190 ? 11.934 4.798 5.447 1.00 84.44 190 LEU A N 1
ATOM 1463 C CA . LEU A 1 190 ? 10.878 4.372 4.531 1.00 84.44 190 LEU A CA 1
ATOM 1464 C C . LEU A 1 190 ? 11.316 3.165 3.699 1.00 84.44 190 LEU A C 1
ATOM 1466 O O . LEU A 1 190 ? 10.568 2.199 3.585 1.00 84.44 190 LEU A O 1
ATOM 1470 N N . LYS A 1 191 ? 12.547 3.165 3.177 1.00 82.44 191 LYS A N 1
ATOM 1471 C CA . LYS A 1 191 ? 13.068 2.016 2.431 1.00 82.44 191 LYS A CA 1
ATOM 1472 C C . LYS A 1 191 ? 13.211 0.766 3.302 1.00 82.44 191 LYS A C 1
ATOM 1474 O O . LYS A 1 191 ? 12.738 -0.302 2.915 1.00 82.44 191 LYS A O 1
ATOM 1479 N N . ARG A 1 192 ? 13.870 0.888 4.461 1.00 88.44 192 ARG A N 1
ATOM 1480 C CA . ARG A 1 192 ? 14.055 -0.228 5.411 1.00 88.44 192 ARG A CA 1
ATOM 1481 C C . ARG A 1 192 ? 12.704 -0.788 5.852 1.00 88.44 192 ARG A C 1
ATOM 1483 O O . ARG A 1 192 ? 12.517 -1.999 5.844 1.00 88.44 192 ARG A O 1
ATOM 1490 N N . HIS A 1 193 ? 11.763 0.104 6.153 1.00 89.12 193 HIS A N 1
ATOM 1491 C CA . HIS A 1 193 ? 10.389 -0.221 6.498 1.00 89.12 193 HIS A CA 1
ATOM 1492 C C . HIS A 1 193 ? 9.717 -0.987 5.362 1.00 89.12 193 HIS A C 1
ATOM 1494 O O . HIS A 1 193 ? 9.251 -2.093 5.580 1.00 89.12 193 HIS A O 1
ATOM 1500 N N . LEU A 1 194 ? 9.720 -0.467 4.131 1.00 85.50 194 LEU A N 1
ATOM 1501 C CA . LEU A 1 194 ? 9.102 -1.154 2.994 1.00 85.50 194 LEU A CA 1
ATOM 1502 C C . LEU A 1 194 ? 9.740 -2.524 2.715 1.00 85.50 194 LEU A C 1
ATOM 1504 O O . LEU A 1 194 ? 9.023 -3.453 2.366 1.00 85.50 194 LEU A O 1
ATOM 1508 N N . LEU A 1 195 ? 11.055 -2.677 2.900 1.00 88.50 195 LEU A N 1
ATOM 1509 C CA . LEU A 1 195 ? 11.743 -3.961 2.742 1.00 88.50 195 LEU A CA 1
ATOM 1510 C C . LEU A 1 195 ? 11.279 -5.001 3.776 1.00 88.50 195 LEU A C 1
ATOM 1512 O O . LEU A 1 195 ? 10.866 -6.100 3.395 1.00 88.50 195 LEU A O 1
ATOM 1516 N N . ILE A 1 196 ? 11.342 -4.662 5.069 1.00 92.69 196 ILE A N 1
ATOM 1517 C CA . ILE A 1 196 ? 10.931 -5.567 6.154 1.00 92.69 196 ILE A CA 1
ATOM 1518 C C . ILE A 1 196 ? 9.427 -5.839 6.069 1.00 92.69 196 ILE A C 1
ATOM 1520 O O . ILE A 1 196 ? 9.014 -6.996 6.135 1.00 92.69 196 ILE A O 1
ATOM 1524 N N . LYS A 1 197 ? 8.623 -4.796 5.831 1.00 90.69 197 LYS A N 1
ATOM 1525 C CA . LYS A 1 197 ? 7.179 -4.883 5.596 1.00 90.69 197 LYS A CA 1
ATOM 1526 C C . LYS A 1 197 ? 6.863 -5.862 4.474 1.00 90.69 197 LYS A C 1
ATOM 1528 O O . LYS A 1 197 ? 6.184 -6.840 4.746 1.00 90.69 197 LYS A O 1
ATOM 1533 N N . SER A 1 198 ? 7.381 -5.678 3.257 1.00 85.69 198 SER A N 1
ATOM 1534 C CA . SER A 1 198 ? 7.052 -6.556 2.121 1.00 85.69 198 SER A CA 1
ATOM 1535 C C . SER A 1 198 ? 7.344 -8.032 2.401 1.00 85.69 198 SER A C 1
ATOM 1537 O O . SER A 1 198 ? 6.556 -8.905 2.029 1.00 85.69 198 SER A O 1
ATOM 1539 N N . ARG A 1 199 ? 8.456 -8.333 3.086 1.00 90.38 199 ARG A N 1
ATOM 1540 C CA . ARG A 1 199 ? 8.803 -9.711 3.467 1.00 90.38 199 ARG A CA 1
ATOM 1541 C C . ARG A 1 199 ? 7.909 -10.254 4.585 1.00 90.38 199 ARG A C 1
ATOM 1543 O O . ARG A 1 199 ? 7.486 -11.405 4.503 1.00 90.38 199 ARG A O 1
ATOM 1550 N N . ALA A 1 200 ? 7.586 -9.440 5.589 1.00 92.19 200 ALA A N 1
ATOM 1551 C CA . ALA A 1 200 ? 6.655 -9.807 6.653 1.00 92.19 200 ALA A CA 1
ATOM 1552 C C . ALA A 1 200 ? 5.237 -10.051 6.108 1.00 92.19 200 ALA A C 1
ATOM 1554 O O . ALA A 1 200 ? 4.644 -11.082 6.405 1.00 92.19 200 ALA A O 1
ATOM 1555 N N . GLU A 1 201 ? 4.724 -9.159 5.254 1.00 88.00 201 GLU A N 1
ATOM 1556 C CA . GLU A 1 201 ? 3.428 -9.300 4.575 1.00 88.00 201 GLU A CA 1
ATOM 1557 C C . GLU A 1 201 ? 3.372 -10.602 3.768 1.00 88.00 201 GLU A C 1
ATOM 1559 O O . GLU A 1 201 ? 2.445 -11.392 3.935 1.00 88.00 201 GLU A O 1
ATOM 1564 N N . ARG A 1 202 ? 4.403 -10.872 2.953 1.00 86.38 202 ARG A N 1
ATOM 1565 C CA . ARG A 1 202 ? 4.522 -12.123 2.188 1.00 86.38 202 ARG A CA 1
ATOM 1566 C C . ARG A 1 202 ? 4.472 -13.344 3.104 1.00 86.38 202 ARG A C 1
ATOM 1568 O O . ARG A 1 202 ? 3.749 -14.294 2.814 1.00 86.38 202 ARG A O 1
ATOM 1575 N N . ARG A 1 203 ? 5.203 -13.315 4.224 1.00 90.69 203 ARG A N 1
ATOM 1576 C CA . ARG A 1 203 ? 5.214 -14.428 5.178 1.00 90.69 203 ARG A CA 1
ATOM 1577 C C . ARG A 1 203 ? 3.861 -14.610 5.864 1.00 90.69 203 ARG A C 1
ATOM 1579 O O . ARG A 1 203 ? 3.408 -15.739 6.022 1.00 90.69 203 ARG A O 1
ATOM 1586 N N . PHE A 1 204 ? 3.193 -13.525 6.241 1.00 89.81 204 PHE A N 1
ATOM 1587 C CA . PHE A 1 204 ? 1.846 -13.578 6.806 1.00 89.81 204 PHE A CA 1
ATOM 1588 C C . PHE A 1 204 ? 0.834 -14.155 5.822 1.00 89.81 204 PHE A C 1
ATOM 1590 O O . PHE A 1 204 ? 0.042 -15.008 6.212 1.00 89.81 204 PHE A O 1
ATOM 1597 N N . ASP A 1 205 ? 0.908 -13.782 4.548 1.00 82.69 205 ASP A N 1
ATOM 1598 C CA . ASP A 1 205 ? 0.070 -14.377 3.511 1.00 82.69 205 ASP A CA 1
ATOM 1599 C C . ASP A 1 205 ? 0.339 -15.878 3.324 1.00 82.69 205 ASP A C 1
ATOM 1601 O O . ASP A 1 205 ? -0.605 -16.659 3.240 1.00 82.69 205 ASP A O 1
ATOM 1605 N N . GLU A 1 206 ? 1.605 -16.307 3.291 1.00 83.81 206 GLU A N 1
ATOM 1606 C CA . GLU A 1 206 ? 1.977 -17.733 3.233 1.00 83.81 206 GLU A CA 1
ATOM 1607 C C . GLU A 1 206 ? 1.398 -18.534 4.403 1.00 83.81 206 GLU A C 1
ATOM 1609 O O . GLU A 1 206 ? 1.012 -19.693 4.240 1.00 83.81 206 GLU A O 1
ATOM 1614 N N . LEU A 1 207 ? 1.337 -17.903 5.576 1.00 85.06 207 LEU A N 1
ATOM 1615 C CA . LEU A 1 207 ? 0.721 -18.432 6.786 1.00 85.06 207 LEU A CA 1
ATOM 1616 C C . LEU A 1 207 ? -0.804 -18.227 6.809 1.00 85.06 207 LEU A C 1
ATOM 1618 O O . LEU A 1 207 ? -1.438 -18.564 7.799 1.00 85.06 207 LEU A O 1
ATOM 1622 N N . GLY A 1 208 ? -1.415 -17.658 5.768 1.00 82.69 208 GLY A N 1
ATOM 1623 C CA . GLY A 1 208 ? -2.850 -17.369 5.719 1.00 82.69 208 GLY A CA 1
ATOM 1624 C C . GLY A 1 208 ? -3.337 -16.404 6.808 1.00 82.69 208 GLY A C 1
ATOM 1625 O O . GLY A 1 208 ? -4.525 -16.390 7.125 1.00 82.69 208 GLY A O 1
ATOM 1626 N N . VAL A 1 209 ? -2.443 -15.610 7.399 1.00 84.00 209 VAL A N 1
ATOM 1627 C CA . VAL A 1 209 ? -2.790 -14.635 8.434 1.00 84.00 209 VAL A CA 1
ATOM 1628 C C . VAL A 1 209 ? -3.662 -13.539 7.806 1.00 84.00 209 VAL A C 1
ATOM 1630 O O . VAL A 1 209 ? -3.268 -12.934 6.801 1.00 84.00 209 VAL A O 1
ATOM 1633 N N . PRO A 1 210 ? -4.855 -13.264 8.361 1.00 79.81 210 PRO A N 1
ATOM 1634 C CA . PRO A 1 210 ? -5.725 -12.226 7.836 1.00 79.81 210 PRO A CA 1
ATOM 1635 C C . PRO A 1 210 ? -5.069 -10.849 7.967 1.00 79.81 210 PRO A C 1
ATOM 1637 O O . PRO A 1 210 ? -4.393 -10.550 8.944 1.00 79.81 210 PRO A O 1
ATOM 1640 N N . ASP A 1 211 ? -5.302 -10.003 6.966 1.00 78.50 211 ASP A N 1
ATOM 1641 C CA . ASP A 1 211 ? -4.772 -8.638 6.899 1.00 78.50 211 ASP A CA 1
ATOM 1642 C C . ASP A 1 211 ? -3.241 -8.536 7.039 1.00 78.50 211 ASP A C 1
ATOM 1644 O O . ASP A 1 211 ? -2.691 -7.647 7.690 1.00 78.50 211 ASP A O 1
ATOM 1648 N N . ALA A 1 212 ? -2.543 -9.447 6.357 1.00 84.69 212 ALA A N 1
ATOM 1649 C CA . ALA A 1 212 ? -1.090 -9.478 6.243 1.00 84.69 212 ALA A CA 1
ATOM 1650 C C . ALA A 1 212 ? -0.456 -8.104 5.965 1.00 84.69 212 ALA A C 1
ATOM 1652 O O . ALA A 1 212 ? 0.585 -7.805 6.541 1.00 84.69 212 ALA A O 1
ATOM 1653 N N . GLN A 1 213 ? -1.091 -7.267 5.127 1.00 82.31 213 GLN A N 1
ATOM 1654 C CA . GLN A 1 213 ? -0.605 -5.929 4.757 1.00 82.31 213 GLN A CA 1
ATOM 1655 C C . GLN A 1 213 ? -0.392 -5.042 5.987 1.00 82.31 213 GLN A C 1
ATOM 1657 O O . GLN A 1 213 ? 0.656 -4.431 6.205 1.00 82.31 213 GLN A O 1
ATOM 1662 N N . THR A 1 214 ? -1.427 -4.987 6.810 1.00 83.38 214 THR A N 1
ATOM 1663 C CA . THR A 1 214 ? -1.359 -4.321 8.088 1.00 83.38 214 THR A CA 1
ATOM 1664 C C . THR A 1 214 ? -0.277 -4.957 8.942 1.00 83.38 214 THR A C 1
ATOM 1666 O O . THR A 1 214 ? 0.703 -4.308 9.279 1.00 83.38 214 THR A O 1
ATOM 1669 N N . LEU A 1 215 ? -0.388 -6.248 9.259 1.00 89.75 215 LEU A N 1
ATOM 1670 C CA . LEU A 1 215 ? 0.492 -6.838 10.268 1.00 89.75 215 LEU A CA 1
ATOM 1671 C C . LEU A 1 215 ? 1.961 -6.726 9.870 1.00 89.75 215 LEU A C 1
ATOM 1673 O O . LEU A 1 215 ? 2.806 -6.498 10.728 1.00 89.75 215 LEU A O 1
ATOM 1677 N N . GLY A 1 216 ? 2.267 -6.790 8.574 1.00 91.31 216 GLY A N 1
ATOM 1678 C CA . GLY A 1 216 ? 3.608 -6.565 8.053 1.00 91.31 216 GLY A CA 1
ATOM 1679 C C . GLY A 1 216 ? 4.108 -5.133 8.244 1.00 91.31 216 GLY A C 1
ATOM 1680 O O . GLY A 1 216 ? 5.262 -4.954 8.628 1.00 91.31 216 GLY A O 1
ATOM 1681 N N . SER A 1 217 ? 3.265 -4.110 8.059 1.00 89.06 217 SER A N 1
ATOM 1682 C CA . SER A 1 217 ? 3.640 -2.720 8.370 1.00 89.06 217 SER A CA 1
ATOM 1683 C C . SER A 1 217 ? 3.902 -2.532 9.868 1.00 89.06 217 SER A C 1
ATOM 1685 O O . SER A 1 217 ? 4.895 -1.908 10.232 1.00 89.06 217 SER A O 1
ATOM 1687 N N . TRP A 1 218 ? 3.056 -3.096 10.732 1.00 91.12 218 TRP A N 1
ATOM 1688 C CA . TRP A 1 218 ? 3.179 -2.963 12.185 1.00 91.12 218 TRP A CA 1
ATOM 1689 C C . TRP A 1 218 ? 4.405 -3.713 12.690 1.00 91.12 218 TRP A C 1
ATOM 1691 O O . TRP A 1 218 ? 5.184 -3.170 13.469 1.00 91.12 218 TRP A O 1
ATOM 1701 N N . LEU A 1 219 ? 4.608 -4.941 12.204 1.00 95.12 219 LEU A N 1
ATOM 1702 C CA . LEU A 1 219 ? 5.777 -5.742 12.537 1.00 95.12 219 LEU A CA 1
ATOM 1703 C C . LEU A 1 219 ? 7.045 -5.038 12.055 1.00 95.12 219 LEU A C 1
ATOM 1705 O O . LEU A 1 219 ? 8.014 -4.973 12.796 1.00 95.12 219 LEU A O 1
ATOM 1709 N N . SER A 1 220 ? 7.043 -4.451 10.859 1.00 93.81 220 SER A N 1
ATOM 1710 C CA . SER A 1 220 ? 8.188 -3.682 10.375 1.00 93.81 220 SER A CA 1
ATOM 1711 C C . SER A 1 220 ? 8.531 -2.500 11.285 1.00 93.81 220 SER A C 1
ATOM 1713 O O . SER A 1 220 ? 9.700 -2.318 11.627 1.00 93.81 220 SER A O 1
ATOM 1715 N N . ASP A 1 221 ? 7.537 -1.711 11.701 1.00 92.31 221 ASP A N 1
ATOM 1716 C CA . ASP A 1 221 ? 7.757 -0.594 12.630 1.00 92.31 221 ASP A CA 1
ATOM 1717 C C . ASP A 1 221 ? 8.245 -1.088 14.005 1.00 92.31 221 ASP A C 1
ATOM 1719 O O . ASP A 1 221 ? 9.199 -0.532 14.552 1.00 92.31 221 ASP A O 1
ATOM 1723 N N . TYR A 1 222 ? 7.678 -2.187 14.517 1.00 95.06 222 TYR A N 1
ATOM 1724 C CA . TYR A 1 222 ? 8.110 -2.846 15.755 1.00 95.06 222 TYR A CA 1
ATOM 1725 C C . TYR A 1 222 ? 9.563 -3.342 15.685 1.00 95.06 222 TYR A C 1
ATOM 1727 O O . TYR A 1 222 ? 10.360 -3.092 16.592 1.00 95.06 222 TYR A O 1
ATOM 1735 N N . LEU A 1 223 ? 9.948 -4.007 14.593 1.00 95.50 223 LEU A N 1
ATOM 1736 C CA . LEU A 1 223 ? 11.290 -4.564 14.429 1.00 95.50 223 LEU A CA 1
ATOM 1737 C C . LEU A 1 223 ? 12.349 -3.494 14.157 1.00 95.50 223 LEU A C 1
ATOM 1739 O O . LEU A 1 223 ? 13.499 -3.685 14.554 1.00 95.50 223 LEU A O 1
ATOM 1743 N N . LEU A 1 224 ? 11.995 -2.377 13.521 1.00 93.06 224 LEU A N 1
ATOM 1744 C CA . LEU A 1 224 ? 12.914 -1.255 13.298 1.00 93.06 224 LEU A CA 1
ATOM 1745 C C . LEU A 1 224 ? 12.986 -0.293 14.491 1.00 93.06 224 LEU A C 1
ATOM 1747 O O . LEU A 1 224 ? 14.001 0.383 14.641 1.00 93.06 224 LEU A O 1
ATOM 1751 N N . ASP A 1 225 ? 11.949 -0.251 15.332 1.00 92.38 225 ASP A N 1
ATOM 1752 C CA . ASP A 1 225 ? 11.865 0.569 16.548 1.00 92.38 225 ASP A CA 1
ATOM 1753 C C . ASP A 1 225 ? 12.145 2.069 16.306 1.00 92.38 225 ASP A C 1
ATOM 1755 O O . ASP A 1 225 ? 12.751 2.765 17.117 1.00 92.38 225 ASP A O 1
ATOM 1759 N N . ASP A 1 226 ? 11.712 2.587 15.151 1.00 86.25 226 ASP A N 1
ATOM 1760 C CA . ASP A 1 226 ? 11.932 3.979 14.729 1.00 86.25 226 ASP A CA 1
ATOM 1761 C C . ASP A 1 226 ? 10.620 4.779 14.709 1.00 86.25 226 ASP A C 1
ATOM 1763 O O . ASP A 1 226 ? 10.226 5.428 13.734 1.00 86.25 226 ASP A O 1
ATOM 1767 N N . TRP A 1 227 ? 9.916 4.717 15.836 1.00 88.31 227 TRP A N 1
ATOM 1768 C CA . TRP A 1 227 ? 8.602 5.332 16.022 1.00 88.31 227 TRP A CA 1
ATOM 1769 C C . TRP A 1 227 ? 8.624 6.857 15.911 1.00 88.31 227 TRP A C 1
ATOM 1771 O O . TRP A 1 227 ? 7.632 7.458 15.509 1.00 88.31 227 TRP A O 1
ATOM 1781 N N . HIS A 1 228 ? 9.754 7.503 16.213 1.00 83.38 228 HIS A N 1
ATOM 1782 C CA . HIS A 1 228 ? 9.910 8.947 16.019 1.00 83.38 228 HIS A CA 1
ATOM 1783 C C . HIS A 1 228 ? 9.814 9.335 14.547 1.00 83.38 228 HIS A C 1
ATOM 1785 O O . HIS A 1 228 ? 9.130 10.301 14.216 1.00 83.38 228 HIS A O 1
ATOM 1791 N N . THR A 1 229 ? 10.454 8.567 13.665 1.00 81.94 229 THR A N 1
ATOM 1792 C CA . THR A 1 229 ? 10.348 8.781 12.221 1.00 81.94 229 THR A CA 1
ATOM 1793 C C . THR A 1 229 ? 8.927 8.495 11.741 1.00 81.94 229 THR A C 1
ATOM 1795 O O . THR A 1 229 ? 8.374 9.275 10.968 1.00 81.94 229 THR A O 1
ATOM 1798 N N . ARG A 1 230 ? 8.266 7.467 12.291 1.00 81.38 230 ARG A N 1
ATOM 1799 C CA . ARG A 1 230 ? 6.856 7.186 11.988 1.00 81.38 230 ARG A CA 1
ATOM 1800 C C . ARG A 1 230 ? 5.923 8.345 12.344 1.00 81.38 230 ARG A C 1
ATOM 1802 O O . ARG A 1 230 ? 5.049 8.663 11.542 1.00 81.38 230 ARG A O 1
ATOM 1809 N N . VAL A 1 231 ? 6.127 9.013 13.485 1.00 83.19 231 VAL A N 1
ATOM 1810 C CA . VAL A 1 231 ? 5.343 10.205 13.869 1.00 83.19 231 VAL A CA 1
ATOM 1811 C C . VAL A 1 231 ? 5.388 11.270 12.779 1.00 83.19 231 VAL A C 1
ATOM 1813 O O . VAL A 1 231 ? 4.352 11.828 12.444 1.00 83.19 231 VAL A O 1
ATOM 1816 N N . TYR A 1 232 ? 6.552 11.528 12.178 1.00 80.62 232 TYR A N 1
ATOM 1817 C CA . TYR A 1 232 ? 6.662 12.509 11.095 1.00 80.62 232 TYR A CA 1
ATOM 1818 C C . TYR A 1 232 ? 5.833 12.128 9.858 1.00 80.62 232 TYR A C 1
ATOM 1820 O O . TYR A 1 232 ? 5.266 13.022 9.241 1.00 80.62 232 TYR A O 1
ATOM 1828 N N . LEU A 1 233 ? 5.712 10.834 9.524 1.00 77.00 233 LEU A N 1
ATOM 1829 C CA . LEU A 1 233 ? 4.873 10.368 8.406 1.00 77.00 233 LEU A CA 1
ATOM 1830 C C . LEU A 1 233 ? 3.380 10.535 8.680 1.00 77.00 233 LEU A C 1
ATOM 1832 O O . LEU A 1 233 ? 2.608 10.780 7.757 1.00 77.00 233 LEU A O 1
ATOM 1836 N N . VAL A 1 234 ? 2.968 10.372 9.938 1.00 79.25 234 VAL A N 1
ATOM 1837 C CA . VAL A 1 234 ? 1.549 10.427 10.307 1.00 79.25 234 VAL A CA 1
ATOM 1838 C C . VAL A 1 234 ? 1.121 11.795 10.816 1.00 79.25 234 VAL A C 1
ATOM 1840 O O . VAL A 1 234 ? -0.072 12.006 10.964 1.00 79.25 234 VAL A O 1
ATOM 1843 N N . ARG A 1 235 ? 2.036 12.744 11.046 1.00 78.12 235 ARG A N 1
ATOM 1844 C CA . ARG A 1 235 ? 1.730 14.050 11.657 1.00 78.12 235 ARG A CA 1
ATOM 1845 C C . ARG A 1 235 ? 0.686 14.857 10.884 1.00 78.12 235 ARG A C 1
ATOM 1847 O O . ARG A 1 235 ? -0.138 15.555 11.481 1.00 78.12 235 ARG A O 1
ATOM 1854 N N . ASP A 1 236 ? 0.703 14.740 9.561 1.00 70.25 236 ASP A N 1
ATOM 1855 C CA . ASP A 1 236 ? -0.282 15.378 8.683 1.00 70.25 236 ASP A CA 1
ATOM 1856 C C . ASP A 1 236 ? -1.671 14.735 8.826 1.00 70.25 236 ASP A C 1
ATOM 1858 O O . ASP A 1 236 ? -2.696 15.399 8.657 1.00 70.25 236 ASP A O 1
ATOM 1862 N N . ILE A 1 237 ? -1.730 13.476 9.260 1.00 67.50 237 ILE A N 1
ATOM 1863 C CA . ILE A 1 237 ? -2.958 12.711 9.505 1.00 67.50 237 ILE A CA 1
ATOM 1864 C C . ILE A 1 237 ? -3.435 12.905 10.955 1.00 67.50 237 ILE A C 1
ATOM 1866 O O . ILE A 1 237 ? -4.554 13.363 11.166 1.00 67.50 237 ILE A O 1
ATOM 1870 N N . ASP A 1 238 ? -2.565 12.665 11.935 1.00 73.31 238 ASP A N 1
ATOM 1871 C CA . ASP A 1 238 ? -2.777 12.853 13.372 1.00 73.31 238 ASP A CA 1
ATOM 1872 C C . ASP A 1 238 ? -1.650 13.749 13.931 1.00 73.31 238 ASP A C 1
ATOM 1874 O O . ASP A 1 238 ? -0.507 13.304 14.066 1.00 73.31 238 ASP A O 1
ATOM 1878 N N . PRO A 1 239 ? -1.934 15.030 14.241 1.00 75.69 239 PRO A N 1
ATOM 1879 C CA . PRO A 1 239 ? -0.912 15.983 14.668 1.00 75.69 239 PRO A CA 1
ATOM 1880 C C . PRO A 1 239 ? -0.428 15.706 16.092 1.00 75.69 239 PRO A C 1
ATOM 1882 O O . PRO A 1 239 ? 0.622 16.219 16.489 1.00 75.69 239 PRO A O 1
ATOM 1885 N N . ASP A 1 240 ? -1.220 14.953 16.854 1.00 78.75 240 ASP A N 1
ATOM 1886 C CA . ASP A 1 240 ? -0.978 14.697 18.251 1.00 78.75 240 ASP A CA 1
ATOM 1887 C C . ASP A 1 240 ? -0.251 13.362 18.424 1.00 78.75 240 ASP A C 1
ATOM 1889 O O . ASP A 1 240 ? 0.431 13.202 19.435 1.00 78.75 240 ASP A O 1
ATOM 1893 N N . ALA A 1 241 ? -0.337 12.428 17.464 1.00 81.69 241 ALA A N 1
ATOM 1894 C CA . ALA A 1 241 ? 0.370 11.143 17.454 1.00 81.69 241 ALA A CA 1
ATOM 1895 C C . ALA A 1 241 ? 1.765 11.236 18.094 1.00 81.69 241 ALA A C 1
ATOM 1897 O O . ALA A 1 241 ? 2.657 11.942 17.621 1.00 81.69 241 ALA A O 1
ATOM 1898 N N . THR A 1 242 ? 1.961 10.503 19.190 1.00 89.19 242 THR A N 1
ATOM 1899 C CA . THR A 1 242 ? 3.273 10.380 19.829 1.00 89.19 242 THR A CA 1
ATOM 1900 C C . THR A 1 242 ? 3.914 9.063 19.420 1.00 89.19 242 THR A C 1
ATOM 1902 O O . THR A 1 242 ? 3.226 8.089 19.115 1.00 89.19 242 THR A O 1
ATOM 1905 N N . ALA A 1 243 ? 5.246 9.011 19.450 1.00 89.06 243 ALA A N 1
ATOM 1906 C CA . ALA A 1 243 ? 5.984 7.786 19.155 1.00 89.06 243 ALA A CA 1
ATOM 1907 C C . ALA A 1 243 ? 5.567 6.654 20.108 1.00 89.06 243 ALA A C 1
ATOM 1909 O O . ALA A 1 243 ? 5.382 5.520 19.685 1.00 89.06 243 ALA A O 1
ATOM 1910 N N . GLU A 1 244 ? 5.340 6.989 21.380 1.00 92.62 244 GLU A N 1
ATOM 1911 C CA . GLU A 1 244 ? 4.846 6.063 22.397 1.00 92.62 244 GLU A CA 1
ATOM 1912 C C . GLU A 1 244 ? 3.451 5.516 22.071 1.00 92.62 244 GLU A C 1
ATOM 1914 O O . GLU A 1 244 ? 3.247 4.308 22.154 1.00 92.62 244 GLU A O 1
ATOM 1919 N N . HIS A 1 245 ? 2.509 6.372 21.664 1.00 90.06 245 HIS A N 1
ATOM 1920 C CA . HIS A 1 245 ? 1.156 5.941 21.313 1.00 90.06 245 HIS A CA 1
ATOM 1921 C C . HIS A 1 245 ? 1.148 5.009 20.098 1.00 90.06 245 HIS A C 1
ATOM 1923 O O . HIS A 1 245 ? 0.522 3.949 20.149 1.00 90.06 245 HIS A O 1
ATOM 1929 N N . LEU A 1 246 ? 1.884 5.358 19.036 1.00 89.62 246 LEU A N 1
ATOM 1930 C CA . LEU A 1 246 ? 2.003 4.511 17.844 1.00 89.62 246 LEU A CA 1
ATOM 1931 C C . LEU A 1 246 ? 2.627 3.155 18.179 1.00 89.62 246 LEU A C 1
ATOM 1933 O O . LEU A 1 246 ? 2.101 2.122 17.771 1.00 89.62 246 LEU A O 1
ATOM 1937 N N . ARG A 1 247 ? 3.703 3.165 18.971 1.00 93.88 247 ARG A N 1
ATOM 1938 C CA . ARG A 1 247 ? 4.400 1.960 19.421 1.00 93.88 247 ARG A CA 1
ATOM 1939 C C . ARG A 1 247 ? 3.490 1.046 20.224 1.00 93.88 247 ARG A C 1
ATOM 1941 O O . ARG A 1 247 ? 3.351 -0.121 19.887 1.00 93.88 247 ARG A O 1
ATOM 1948 N N . LEU A 1 248 ? 2.862 1.566 21.278 1.00 93.31 248 LEU A N 1
ATOM 1949 C CA . LEU A 1 248 ? 1.998 0.781 22.159 1.00 93.31 248 LEU A CA 1
ATOM 1950 C C . LEU A 1 248 ? 0.776 0.229 21.424 1.00 93.31 248 LEU A C 1
ATOM 1952 O O . LEU A 1 248 ? 0.424 -0.930 21.633 1.00 93.31 248 LEU A O 1
ATOM 1956 N N . SER A 1 249 ? 0.169 1.031 20.546 1.00 89.56 249 SER A N 1
ATOM 1957 C CA . SER A 1 249 ? -0.950 0.579 19.716 1.00 89.56 249 SER A CA 1
ATOM 1958 C C . SER A 1 249 ? -0.503 -0.555 18.800 1.00 89.56 249 SER A C 1
ATOM 1960 O O . SER A 1 249 ? -1.081 -1.636 18.838 1.00 89.56 249 SER A O 1
ATOM 1962 N N . ALA A 1 250 ? 0.605 -0.378 18.078 1.00 90.88 250 ALA A N 1
ATOM 1963 C CA . ALA A 1 250 ? 1.062 -1.410 17.165 1.00 90.88 250 ALA A CA 1
ATOM 1964 C C . ALA A 1 250 ? 1.492 -2.707 17.869 1.00 90.88 250 ALA A C 1
ATOM 1966 O O . ALA A 1 250 ? 1.190 -3.801 17.392 1.00 90.88 250 ALA A O 1
ATOM 1967 N N . THR A 1 251 ? 2.150 -2.591 19.026 1.00 94.06 251 THR A N 1
ATOM 1968 C CA . THR A 1 251 ? 2.506 -3.725 19.887 1.00 94.06 251 THR A CA 1
ATOM 1969 C C . THR A 1 251 ? 1.257 -4.463 20.374 1.00 94.06 251 THR A C 1
ATOM 1971 O O . THR A 1 251 ? 1.220 -5.692 20.328 1.00 94.06 251 THR A O 1
ATOM 1974 N N . ARG A 1 252 ? 0.204 -3.744 20.788 1.00 91.75 252 ARG A N 1
ATOM 1975 C CA . ARG A 1 252 ? -1.086 -4.355 21.142 1.00 91.75 252 ARG A CA 1
ATOM 1976 C C . ARG A 1 252 ? -1.636 -5.179 19.980 1.00 91.75 252 ARG A C 1
ATOM 1978 O O . ARG A 1 252 ? -1.984 -6.341 20.174 1.00 91.75 252 ARG A O 1
ATOM 1985 N N . ASP A 1 253 ? -1.715 -4.591 18.790 1.00 87.19 253 ASP A N 1
ATOM 1986 C CA . ASP A 1 253 ? -2.367 -5.225 17.640 1.00 87.19 253 ASP A CA 1
ATOM 1987 C C . ASP A 1 253 ? -1.609 -6.457 17.144 1.00 87.19 253 ASP A C 1
ATOM 1989 O O . ASP A 1 253 ? -2.228 -7.483 16.860 1.00 87.19 253 ASP A O 1
ATOM 1993 N N . LEU A 1 254 ? -0.274 -6.394 17.117 1.00 91.62 254 LEU A N 1
ATOM 1994 C CA . LEU A 1 254 ? 0.564 -7.556 16.826 1.00 91.62 254 LEU A CA 1
ATOM 1995 C C . LEU A 1 254 ? 0.353 -8.663 17.863 1.00 91.62 254 LEU A C 1
ATOM 1997 O O . LEU A 1 254 ? 0.139 -9.815 17.495 1.00 91.62 254 LEU A O 1
ATOM 2001 N N . ALA A 1 255 ? 0.375 -8.331 19.156 1.00 92.06 255 ALA A N 1
ATOM 2002 C CA . ALA A 1 255 ? 0.214 -9.326 20.211 1.00 92.06 255 ALA A CA 1
ATOM 2003 C C . ALA A 1 255 ? -1.156 -10.007 20.174 1.00 92.06 255 ALA A C 1
ATOM 2005 O O . ALA A 1 255 ? -1.223 -11.228 20.291 1.00 92.06 255 ALA A O 1
ATOM 2006 N N . VAL A 1 256 ? -2.230 -9.240 19.972 1.00 87.25 256 VAL A N 1
ATOM 2007 C CA . VAL A 1 256 ? -3.593 -9.778 19.844 1.00 87.25 256 VAL A CA 1
ATOM 2008 C C . VAL A 1 256 ? -3.736 -10.646 18.592 1.00 87.25 256 VAL A C 1
ATOM 2010 O O . VAL A 1 256 ? -4.404 -11.678 18.644 1.00 87.25 256 VAL A O 1
ATOM 2013 N N . ALA A 1 257 ? -3.088 -10.277 17.485 1.00 85.62 257 ALA A N 1
ATOM 2014 C CA . ALA A 1 257 ? -3.085 -11.090 16.271 1.00 85.62 257 ALA A CA 1
ATOM 2015 C C . ALA A 1 257 ? -2.290 -12.400 16.427 1.00 85.62 257 ALA A C 1
ATOM 2017 O O . ALA A 1 257 ? -2.646 -13.415 15.827 1.00 85.62 257 ALA A O 1
ATOM 2018 N N . PHE A 1 258 ? -1.219 -12.394 17.224 1.00 89.62 258 PHE A N 1
ATOM 2019 C CA . PHE A 1 258 ? -0.315 -13.537 17.382 1.00 89.62 258 PHE A CA 1
ATOM 2020 C C . PHE A 1 258 ? -0.672 -14.472 18.543 1.00 89.62 258 PHE A C 1
ATOM 2022 O O . PHE A 1 258 ? -0.337 -15.659 18.498 1.00 89.62 258 PHE A O 1
ATOM 2029 N N . ASP A 1 259 ? -1.366 -13.978 19.568 1.00 88.56 259 ASP A N 1
ATOM 2030 C CA . ASP A 1 259 ? -1.862 -14.771 20.691 1.00 88.56 259 ASP A CA 1
ATOM 2031 C C . ASP A 1 259 ? -3.257 -14.288 21.102 1.00 88.56 259 ASP A C 1
ATOM 2033 O O . ASP A 1 259 ? -3.419 -13.227 21.701 1.00 88.56 259 ASP A O 1
ATOM 2037 N N . ALA A 1 260 ? -4.279 -15.111 20.860 1.00 83.88 260 ALA A N 1
ATOM 2038 C CA . ALA A 1 260 ? -5.653 -14.803 21.263 1.00 83.88 260 ALA A CA 1
ATOM 2039 C C . ALA A 1 260 ? -5.818 -14.621 22.789 1.00 83.88 260 ALA A C 1
ATOM 2041 O O . ALA A 1 260 ? -6.796 -14.024 23.235 1.00 83.88 260 ALA A O 1
ATOM 2042 N N . ASN A 1 261 ? -4.872 -15.118 23.598 1.00 85.88 261 ASN A N 1
ATOM 2043 C CA . ASN A 1 261 ? -4.852 -14.934 25.054 1.00 85.88 261 ASN A CA 1
ATOM 2044 C C . ASN A 1 261 ? -4.048 -13.700 25.492 1.00 85.88 261 ASN A C 1
ATOM 2046 O O . ASN A 1 261 ? -3.887 -13.472 26.698 1.00 85.88 261 ASN A O 1
ATOM 2050 N N . ALA A 1 262 ? -3.500 -12.924 24.550 1.00 87.69 262 ALA A N 1
ATOM 2051 C CA . ALA A 1 262 ? -2.908 -11.638 24.871 1.00 87.69 262 ALA A CA 1
ATOM 2052 C C . ALA A 1 262 ? -3.978 -10.772 25.562 1.00 87.69 262 ALA A C 1
ATOM 2054 O O . ALA A 1 262 ? -5.123 -10.710 25.095 1.00 87.69 262 ALA A O 1
ATOM 2055 N N . PRO A 1 263 ? -3.649 -10.138 26.702 1.00 87.94 263 PRO A N 1
ATOM 2056 C CA . PRO A 1 263 ? -4.599 -9.276 27.385 1.00 87.94 263 PRO A CA 1
ATOM 2057 C C . PRO A 1 263 ? -4.906 -8.089 26.480 1.00 87.94 263 PRO A C 1
ATOM 2059 O O . PRO A 1 263 ? -3.995 -7.396 26.048 1.00 87.94 263 PRO A O 1
ATOM 2062 N N . ASP A 1 264 ? -6.171 -7.820 26.205 1.00 85.44 264 ASP A N 1
ATOM 2063 C CA . ASP A 1 264 ? -6.551 -6.642 25.439 1.00 85.44 264 ASP A CA 1
ATOM 2064 C C . ASP A 1 264 ? -7.508 -5.797 26.277 1.00 85.44 264 ASP A C 1
ATOM 2066 O O . ASP A 1 264 ? -8.696 -6.114 26.360 1.00 85.44 264 ASP A O 1
ATOM 2070 N N . PRO A 1 265 ? -7.036 -4.703 26.898 1.00 79.25 265 PRO A N 1
ATOM 2071 C CA . PRO A 1 265 ? -7.906 -3.791 27.631 1.00 79.25 265 PRO A CA 1
ATOM 2072 C C . PRO A 1 265 ? -9.029 -3.210 26.769 1.00 79.25 265 PRO A C 1
ATOM 2074 O O . PRO A 1 265 ? -10.053 -2.774 27.296 1.00 79.25 265 PRO A O 1
ATOM 2077 N N . THR A 1 266 ? -8.871 -3.225 25.442 1.00 77.44 266 THR A N 1
ATOM 2078 C CA . THR A 1 266 ? -9.923 -2.807 24.518 1.00 77.44 266 THR A CA 1
ATOM 2079 C C . THR A 1 266 ? -10.956 -3.903 24.226 1.00 77.44 266 THR A C 1
ATOM 2081 O O . THR A 1 266 ? -12.037 -3.611 23.717 1.00 77.44 266 THR A O 1
ATOM 2084 N N . ALA A 1 267 ? -10.694 -5.159 24.599 1.00 73.88 267 ALA A N 1
ATOM 2085 C CA . ALA A 1 267 ? -11.631 -6.265 24.402 1.00 73.88 267 ALA A CA 1
ATOM 2086 C C . ALA A 1 267 ? -12.886 -6.188 25.278 1.00 73.88 267 ALA A C 1
ATOM 2088 O O . ALA A 1 267 ? -13.859 -6.899 25.043 1.00 73.88 267 ALA A O 1
ATOM 2089 N N . LEU A 1 268 ? -12.912 -5.283 26.257 1.00 64.50 268 LEU A N 1
ATOM 2090 C CA . LEU A 1 268 ? -14.142 -4.923 26.970 1.00 64.50 268 LEU A CA 1
ATOM 2091 C C . LEU A 1 268 ? -15.167 -4.234 26.065 1.00 64.50 268 LEU A C 1
ATOM 2093 O O . LEU A 1 268 ? -16.361 -4.253 26.361 1.00 64.50 268 LEU A O 1
ATOM 2097 N N . TRP A 1 269 ? -14.690 -3.619 24.984 1.00 64.12 269 TRP A N 1
ATOM 2098 C CA . TRP A 1 269 ? -15.474 -2.796 24.068 1.00 64.12 269 TRP A CA 1
ATOM 2099 C C . TRP A 1 269 ? -15.451 -3.364 22.641 1.00 64.12 269 TRP A C 1
ATOM 2101 O O . TRP A 1 269 ? -16.345 -3.066 21.849 1.00 64.12 269 TRP A O 1
ATOM 2111 N N . SER A 1 270 ? -14.459 -4.192 22.289 1.00 57.62 270 SER A N 1
ATOM 2112 C CA . SER A 1 270 ? -14.393 -4.840 20.980 1.00 57.62 270 SER A CA 1
ATOM 2113 C C . SER A 1 270 ? -15.409 -5.987 20.886 1.00 57.62 270 SER A C 1
ATOM 2115 O O . SER A 1 270 ? -15.556 -6.815 21.782 1.00 57.62 270 SER A O 1
ATOM 2117 N N . GLY A 1 271 ? -16.197 -5.987 19.810 1.00 52.22 271 GLY A N 1
ATOM 2118 C CA . GLY A 1 271 ? -17.177 -7.037 19.553 1.00 52.22 271 GLY A CA 1
ATOM 2119 C C . GLY A 1 271 ? -16.586 -8.270 18.883 1.00 52.22 271 GLY A C 1
ATOM 2120 O O . GLY A 1 271 ? -15.504 -8.208 18.309 1.00 52.22 271 GLY A O 1
ATOM 2121 N N . ALA A 1 272 ? -17.344 -9.366 18.887 1.00 46.41 272 ALA A N 1
ATOM 2122 C CA . ALA A 1 272 ? -17.001 -10.652 18.290 1.00 46.41 272 ALA A CA 1
ATOM 2123 C C . ALA A 1 272 ? -16.700 -10.577 16.777 1.00 46.41 272 ALA A C 1
ATOM 2125 O O . ALA A 1 272 ? -15.874 -11.343 16.295 1.00 46.41 272 ALA A O 1
ATOM 2126 N N . ASP A 1 273 ? -17.276 -9.625 16.022 1.00 49.84 273 ASP A N 1
ATOM 2127 C CA . ASP A 1 273 ? -16.916 -9.431 14.600 1.00 49.84 273 ASP A CA 1
ATOM 2128 C C . ASP A 1 273 ? -15.725 -8.469 14.377 1.00 49.84 273 ASP A C 1
ATOM 2130 O O . ASP A 1 273 ? -15.504 -8.004 13.254 1.00 49.84 273 ASP A O 1
ATOM 2134 N N . ALA A 1 274 ? -14.909 -8.177 15.403 1.00 50.25 274 ALA A N 1
ATOM 2135 C CA . ALA A 1 274 ? -13.652 -7.431 15.237 1.00 50.25 274 ALA A CA 1
ATOM 2136 C C . ALA A 1 274 ? -12.704 -8.080 14.205 1.00 50.25 274 ALA A C 1
ATOM 2138 O O . ALA A 1 274 ? -11.875 -7.392 13.614 1.00 50.25 274 ALA A O 1
ATOM 2139 N N . GLY A 1 275 ? -12.882 -9.375 13.912 1.00 49.19 275 GLY A N 1
ATOM 2140 C CA . GLY A 1 275 ? -12.182 -10.129 12.866 1.00 49.19 275 GLY A CA 1
ATOM 2141 C C . GLY A 1 275 ? -12.220 -9.538 11.449 1.00 49.19 275 GLY A C 1
ATOM 2142 O O . GLY A 1 275 ? -11.353 -9.867 10.647 1.00 49.19 275 GLY A O 1
ATOM 2143 N N . LYS A 1 276 ? -13.184 -8.661 11.127 1.00 52.97 276 LYS A N 1
ATOM 2144 C CA . LYS A 1 276 ? -13.308 -8.039 9.790 1.00 52.97 276 LYS A CA 1
ATOM 2145 C C . LYS A 1 276 ? -12.637 -6.665 9.658 1.00 52.97 276 LYS A C 1
ATOM 2147 O O . LYS A 1 276 ? -12.690 -6.071 8.579 1.00 52.97 276 LYS A O 1
ATOM 2152 N N . ARG A 1 277 ? -12.062 -6.131 10.738 1.00 58.94 277 ARG A N 1
ATOM 2153 C CA . ARG A 1 277 ? -11.562 -4.749 10.791 1.00 58.94 277 ARG A CA 1
ATOM 2154 C C . ARG A 1 277 ? -10.216 -4.604 10.094 1.00 58.94 277 ARG A C 1
ATOM 2156 O O . ARG A 1 277 ? -9.388 -5.507 10.176 1.00 58.94 277 ARG A O 1
ATOM 2163 N N . ARG A 1 278 ? -9.997 -3.450 9.449 1.00 52.16 278 ARG A N 1
ATOM 2164 C CA . ARG A 1 278 ? -8.654 -3.027 9.046 1.00 52.16 278 ARG A CA 1
ATOM 2165 C C . ARG A 1 278 ? -8.061 -2.107 10.118 1.00 52.16 278 ARG A C 1
ATOM 2167 O O . ARG A 1 278 ? -8.632 -1.073 10.440 1.00 52.16 278 ARG A O 1
ATOM 2174 N N . PRO A 1 279 ? -6.868 -2.416 10.598 1.00 51.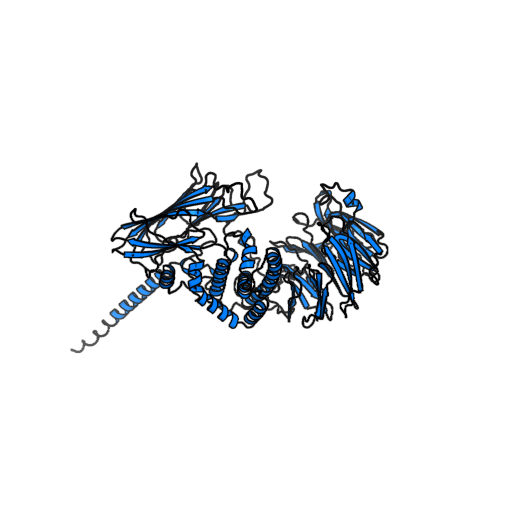28 279 PRO A N 1
ATOM 2175 C CA . PRO A 1 279 ? -6.016 -1.573 11.430 1.00 51.28 279 PRO A CA 1
ATOM 2176 C C . PRO A 1 279 ? -5.644 -0.186 10.881 1.00 51.28 279 PRO A C 1
ATOM 2178 O O . PRO A 1 279 ? -5.085 0.628 11.601 1.00 51.28 279 PRO A O 1
ATOM 2181 N N . SER A 1 280 ? -6.008 0.195 9.655 1.00 48.28 280 SER A N 1
ATOM 2182 C CA . SER A 1 280 ? -5.727 1.553 9.155 1.00 48.28 280 SER A CA 1
ATOM 2183 C C . SER A 1 280 ? -6.414 2.691 9.935 1.00 48.28 280 SER A C 1
ATOM 2185 O O . SER A 1 280 ? -6.018 3.840 9.776 1.00 48.28 280 SER A O 1
ATOM 2187 N N . ALA A 1 281 ? -7.407 2.401 10.787 1.00 50.41 281 ALA A N 1
ATOM 2188 C CA . ALA A 1 281 ? -8.062 3.382 11.666 1.00 50.41 281 ALA A CA 1
ATOM 2189 C C . ALA A 1 281 ? -7.295 3.670 12.988 1.00 50.41 281 ALA A C 1
ATOM 2191 O O . ALA A 1 281 ? -7.755 4.445 13.827 1.00 50.41 281 ALA A O 1
ATOM 2192 N N . MET A 1 282 ? -6.118 3.067 13.192 1.00 50.81 282 MET A N 1
ATOM 2193 C CA . MET A 1 282 ? -5.416 2.957 14.487 1.00 50.81 282 MET A CA 1
ATOM 2194 C C . MET A 1 282 ? -4.582 4.162 14.942 1.00 50.81 282 MET A C 1
ATOM 2196 O O . MET A 1 282 ? -3.645 4.022 15.724 1.00 50.81 282 MET A O 1
ATOM 2200 N N . HIS A 1 283 ? -4.939 5.362 14.502 1.00 58.53 283 HIS A N 1
ATOM 2201 C CA . HIS A 1 283 ? -4.480 6.595 15.157 1.00 58.53 283 HIS A CA 1
ATOM 2202 C C . HIS A 1 283 ? -5.546 7.179 16.089 1.00 58.53 283 HIS A C 1
ATOM 2204 O O . HIS A 1 283 ? -5.350 8.231 16.689 1.00 58.53 283 HIS A O 1
ATOM 2210 N N . GLN A 1 284 ? -6.696 6.511 16.228 1.00 68.31 284 GLN A N 1
ATOM 2211 C CA . GLN A 1 284 ? -7.698 6.943 17.189 1.00 68.31 284 GLN A CA 1
ATOM 2212 C C . GLN A 1 284 ? -7.192 6.698 18.605 1.00 68.31 284 GLN A C 1
ATOM 2214 O O . GLN A 1 284 ? -7.103 5.564 19.075 1.00 68.31 284 GLN A O 1
ATOM 2219 N N . ARG A 1 285 ? -6.880 7.799 19.281 1.00 78.31 285 ARG A N 1
ATOM 2220 C CA . ARG A 1 285 ? -6.576 7.820 20.706 1.00 78.31 285 ARG A CA 1
ATOM 2221 C C . ARG A 1 285 ? -7.803 7.436 21.506 1.00 78.31 285 ARG A C 1
ATOM 2223 O O . ARG A 1 285 ? -8.885 7.984 21.287 1.00 78.31 285 ARG A O 1
ATOM 2230 N N . TRP A 1 286 ? -7.609 6.567 22.481 1.00 81.19 286 TRP A N 1
ATOM 2231 C CA . TRP A 1 286 ? -8.632 6.227 23.455 1.00 81.19 286 TRP A CA 1
ATOM 2232 C C . TRP A 1 286 ? -8.340 6.920 24.778 1.00 81.19 286 TRP A C 1
ATOM 2234 O O . TRP A 1 286 ? -7.201 7.033 25.236 1.00 81.19 286 TRP A O 1
ATOM 2244 N N . PHE A 1 287 ? -9.409 7.373 25.411 1.00 85.75 287 PHE A N 1
ATOM 2245 C CA . PHE A 1 287 ? -9.400 7.902 26.757 1.00 85.75 287 PHE A CA 1
ATOM 2246 C C . PHE A 1 287 ? -10.418 7.125 27.577 1.00 85.75 287 PHE A C 1
ATOM 2248 O O . PHE A 1 287 ? -11.524 6.810 27.137 1.00 85.75 287 PHE A O 1
ATOM 2255 N N . LEU A 1 288 ? -10.032 6.806 28.799 1.00 86.12 288 LEU A N 1
ATOM 2256 C CA . LEU A 1 288 ? -10.895 6.174 29.773 1.00 86.12 288 LEU A CA 1
ATOM 2257 C C . LEU A 1 288 ? -11.128 7.160 30.892 1.00 86.12 288 LEU A C 1
ATOM 2259 O O . LEU A 1 288 ? -10.185 7.610 31.534 1.00 86.12 288 LEU A O 1
ATOM 2263 N N . ILE A 1 289 ? -12.383 7.483 31.152 1.00 88.50 289 ILE A N 1
ATOM 2264 C CA . ILE A 1 289 ? -12.724 8.273 32.322 1.00 88.50 289 ILE A CA 1
ATOM 2265 C C . ILE A 1 289 ? -13.050 7.306 33.451 1.00 88.50 289 ILE A C 1
ATOM 2267 O O . ILE A 1 289 ? -14.038 6.576 33.387 1.00 88.50 289 ILE A O 1
ATOM 2271 N N . SER A 1 290 ? -12.196 7.277 34.465 1.00 88.56 290 SER A N 1
ATOM 2272 C CA . SER A 1 290 ? -12.387 6.480 35.672 1.00 88.56 290 SER A CA 1
ATOM 2273 C C . SER A 1 290 ? -13.066 7.315 36.752 1.00 88.56 290 SER A C 1
ATOM 2275 O O . SER A 1 290 ? -12.716 8.480 36.960 1.00 88.56 290 SER A O 1
ATOM 2277 N N . ALA A 1 291 ? -14.039 6.732 37.445 1.00 91.31 291 ALA A N 1
ATOM 2278 C CA . ALA A 1 291 ? -14.708 7.352 38.584 1.00 91.31 291 ALA A CA 1
ATOM 2279 C C . ALA A 1 291 ? -15.194 6.285 39.571 1.00 91.31 291 ALA A C 1
ATOM 2281 O O . ALA A 1 291 ? -15.404 5.135 39.198 1.00 91.31 291 ALA A O 1
ATOM 2282 N N . VAL A 1 292 ? -15.428 6.672 40.827 1.00 92.31 292 VAL A N 1
ATOM 2283 C CA . VAL A 1 292 ? -16.080 5.807 41.823 1.00 92.31 292 VAL A CA 1
ATOM 2284 C C . VAL A 1 292 ? -17.468 6.361 42.114 1.00 92.31 292 VAL A C 1
ATOM 2286 O O . VAL A 1 292 ? -17.602 7.464 42.649 1.00 92.31 292 VAL A O 1
ATOM 2289 N N . LEU A 1 293 ? -18.504 5.601 41.760 1.00 94.31 293 LEU A N 1
ATOM 2290 C CA . LEU A 1 293 ? -19.890 5.945 42.059 1.00 94.31 293 LEU A CA 1
ATOM 2291 C C . LEU A 1 293 ? -20.241 5.457 43.463 1.00 94.31 293 LEU A C 1
ATOM 2293 O O . LEU A 1 293 ? -20.273 4.254 43.705 1.00 94.31 293 LEU A O 1
ATOM 2297 N N . ARG A 1 294 ? -20.528 6.383 44.379 1.00 96.12 294 ARG A N 1
ATOM 2298 C CA . ARG A 1 294 ? -20.985 6.063 45.738 1.00 96.12 294 ARG A CA 1
ATOM 2299 C C . ARG A 1 294 ? -22.504 6.004 45.764 1.00 96.12 294 ARG A C 1
ATOM 2301 O O . ARG A 1 294 ? -23.161 7.021 45.976 1.00 96.12 294 ARG A O 1
ATOM 2308 N N . LEU A 1 295 ? -23.060 4.841 45.455 1.00 96.81 295 LEU A N 1
ATOM 2309 C CA . LEU A 1 295 ? -24.505 4.676 45.352 1.00 96.81 295 LEU A CA 1
ATOM 2310 C C . LEU A 1 295 ? -25.116 4.455 46.731 1.00 96.81 295 LEU A C 1
ATOM 2312 O O . LEU A 1 295 ? -24.576 3.698 47.534 1.00 96.81 295 LEU A O 1
ATOM 2316 N N . HIS A 1 296 ? -26.271 5.069 46.969 1.00 97.19 296 HIS A N 1
ATOM 2317 C CA . HIS A 1 296 ? -27.100 4.782 48.134 1.00 97.19 296 HIS A CA 1
ATOM 2318 C C . HIS A 1 296 ? -28.087 3.653 47.842 1.00 97.19 296 HIS A C 1
ATOM 2320 O O . HIS A 1 296 ? -28.470 3.434 46.687 1.00 97.19 296 HIS A O 1
ATOM 2326 N N . ALA A 1 297 ? -28.557 2.972 48.886 1.00 96.81 297 ALA A N 1
ATOM 2327 C CA . ALA A 1 297 ? -29.695 2.066 48.759 1.00 96.81 297 ALA A CA 1
ATOM 2328 C C . ALA A 1 297 ? -30.920 2.798 48.161 1.00 96.81 297 ALA A C 1
ATOM 2330 O O . ALA A 1 297 ? -31.344 3.840 48.663 1.00 96.81 297 ALA A O 1
ATOM 2331 N N . GLY A 1 298 ? -31.510 2.235 47.104 1.00 97.12 298 GLY A N 1
ATOM 2332 C CA . GLY A 1 298 ? -32.597 2.841 46.332 1.00 97.12 298 GLY A CA 1
ATOM 2333 C C . GLY A 1 298 ? -32.155 3.348 44.957 1.00 97.12 298 GLY A C 1
ATOM 2334 O O . GLY A 1 298 ? -31.188 2.849 44.380 1.00 97.12 298 GLY A O 1
ATOM 2335 N N . ASP A 1 299 ? -32.909 4.305 44.414 1.00 97.62 299 ASP A N 1
ATOM 2336 C CA . ASP A 1 299 ? -32.659 4.889 43.094 1.00 97.62 299 ASP A CA 1
ATOM 2337 C C . ASP A 1 299 ? -31.645 6.039 43.197 1.00 97.62 299 ASP A C 1
ATOM 2339 O O . ASP A 1 299 ? -31.778 6.939 44.024 1.00 97.62 299 ASP A O 1
ATOM 2343 N N . ASN A 1 300 ? -30.652 6.019 42.317 1.00 98.06 300 ASN A N 1
ATOM 2344 C CA . ASN A 1 300 ? -29.595 7.008 42.184 1.00 98.06 300 ASN A CA 1
ATOM 2345 C C . ASN A 1 300 ? -29.631 7.583 40.768 1.00 98.06 300 ASN A C 1
ATOM 2347 O O . ASN A 1 300 ? -29.865 6.859 39.795 1.00 98.06 300 ASN A O 1
ATOM 2351 N N . ARG A 1 301 ? -29.368 8.881 40.636 1.00 97.69 301 ARG A N 1
ATOM 2352 C CA . ARG A 1 301 ? -29.331 9.574 39.347 1.00 97.69 301 ARG A CA 1
ATOM 2353 C C . ARG A 1 301 ? -27.895 9.934 39.002 1.00 97.69 301 ARG A C 1
ATOM 2355 O O . ARG A 1 301 ? -27.316 10.795 39.651 1.00 97.69 301 ARG A O 1
ATOM 2362 N N . PHE A 1 302 ? -27.347 9.305 37.971 1.00 97.00 302 PHE A N 1
ATOM 2363 C CA . PHE A 1 302 ? -26.004 9.586 37.474 1.00 97.00 302 PHE A CA 1
ATOM 2364 C C . PHE A 1 302 ? -26.092 10.312 36.129 1.00 97.00 302 PHE A C 1
ATOM 2366 O O . PHE A 1 302 ? -26.734 9.823 35.204 1.00 97.00 302 PHE A O 1
ATOM 2373 N N . ILE A 1 303 ? -25.493 11.492 36.014 1.00 96.56 303 ILE A N 1
ATOM 2374 C CA . ILE A 1 303 ? -25.498 12.313 34.804 1.00 96.56 303 ILE A CA 1
ATOM 2375 C C . ILE A 1 303 ? -24.069 12.444 34.295 1.00 96.56 303 ILE A C 1
ATOM 2377 O O . ILE A 1 303 ? -23.153 12.748 35.055 1.00 96.56 303 ILE A O 1
ATOM 2381 N N . VAL A 1 304 ? -23.903 12.260 32.990 1.00 95.12 304 VAL A N 1
ATOM 2382 C CA . VAL A 1 304 ? -22.645 12.477 32.279 1.00 95.12 304 VAL A CA 1
ATOM 2383 C C . VAL A 1 304 ? -22.881 13.530 31.204 1.00 95.12 304 VAL A C 1
ATOM 2385 O O . VAL A 1 304 ? -23.817 13.404 30.415 1.00 95.12 304 VAL A O 1
ATOM 2388 N N . ARG A 1 305 ? -22.062 14.582 31.174 1.00 95.56 305 ARG A N 1
ATOM 2389 C CA . ARG A 1 305 ? -22.053 15.593 30.105 1.00 95.56 305 ARG A CA 1
ATOM 2390 C C . ARG A 1 305 ? -20.641 15.737 29.560 1.00 95.56 305 ARG A C 1
ATOM 2392 O O . ARG A 1 305 ? -19.700 15.689 30.342 1.00 95.56 305 ARG A O 1
ATOM 2399 N N . TYR A 1 306 ? -20.498 15.873 28.251 1.00 94.12 306 TYR A N 1
ATOM 2400 C CA . TYR A 1 306 ? -19.218 16.112 27.577 1.00 94.12 306 TYR A CA 1
ATOM 2401 C C . TYR A 1 306 ? -19.484 16.572 26.145 1.00 94.12 306 TYR A C 1
ATOM 2403 O O . TYR A 1 306 ? -20.605 16.459 25.636 1.00 94.12 306 TYR A O 1
ATOM 2411 N N . LYS A 1 307 ? -18.442 17.057 25.479 1.00 91.44 307 LYS A N 1
ATOM 2412 C CA . LYS A 1 307 ? -18.456 17.290 24.036 1.00 91.44 307 LYS A CA 1
ATOM 2413 C C . LYS A 1 307 ? -17.558 16.284 23.344 1.00 91.44 307 LYS A C 1
ATOM 2415 O O . LYS A 1 307 ? -16.470 15.985 23.839 1.00 91.44 307 LYS A O 1
ATOM 2420 N N . GLN A 1 308 ? -18.008 15.800 22.193 1.00 87.50 308 GLN A N 1
ATOM 2421 C CA . GLN A 1 308 ? -17.203 14.959 21.313 1.00 87.50 308 GLN A CA 1
ATOM 2422 C C . GLN A 1 308 ? -17.291 15.435 19.857 1.00 87.50 308 GLN A C 1
ATOM 2424 O O . GLN A 1 308 ? -18.307 16.014 19.449 1.00 87.50 308 GLN A O 1
ATOM 2429 N N . PRO A 1 309 ? -16.244 15.219 19.055 1.00 85.06 309 PRO A N 1
ATOM 2430 C CA . PRO A 1 309 ? -16.319 15.422 17.617 1.00 85.06 309 PRO A CA 1
ATOM 2431 C C . PRO A 1 309 ? -17.234 14.384 16.963 1.00 85.06 309 PRO A C 1
ATOM 2433 O O . PRO A 1 309 ? -17.454 13.294 17.485 1.00 85.06 309 PRO A O 1
ATOM 2436 N N . VAL A 1 310 ? -17.782 14.743 15.803 1.00 84.31 310 VAL A N 1
ATOM 2437 C CA . VAL A 1 310 ? -18.560 13.830 14.959 1.00 84.31 310 VAL A CA 1
ATOM 2438 C C . VAL A 1 310 ? -17.682 13.340 13.814 1.00 84.31 310 VAL A C 1
ATOM 2440 O O . VAL A 1 310 ? -16.888 14.103 13.258 1.00 84.31 310 VAL A O 1
ATOM 2443 N N . SER A 1 311 ? -17.796 12.056 13.481 1.00 79.44 311 SER A N 1
ATOM 2444 C CA . SER A 1 311 ? -16.952 11.427 12.460 1.00 79.44 311 SER A CA 1
ATOM 2445 C C . SER A 1 311 ? -17.519 11.632 11.062 1.00 79.44 311 SER A C 1
ATOM 2447 O O . SER A 1 311 ? -18.561 12.269 10.895 1.00 79.44 311 SER A O 1
ATOM 2449 N N . PHE A 1 312 ? -16.832 11.111 10.049 1.00 78.50 312 PHE A N 1
ATOM 2450 C CA . PHE A 1 312 ? -17.295 11.162 8.673 1.00 78.50 312 PHE A CA 1
ATOM 2451 C C . PHE A 1 312 ? -16.912 9.898 7.898 1.00 78.50 312 PHE A C 1
ATOM 2453 O O . PHE A 1 312 ? -15.950 9.210 8.238 1.00 78.50 312 PHE A O 1
ATOM 2460 N N . GLY A 1 313 ? -17.654 9.624 6.827 1.00 75.00 313 GLY A N 1
ATOM 2461 C CA . GLY A 1 313 ? -17.367 8.565 5.863 1.00 75.00 313 GLY A CA 1
ATOM 2462 C C . GLY A 1 313 ? -17.656 9.024 4.435 1.00 75.00 313 GLY A C 1
ATOM 2463 O O . GLY A 1 313 ? -18.499 9.894 4.208 1.00 75.00 313 GLY A O 1
ATOM 2464 N N . ASN A 1 314 ? -16.949 8.455 3.458 1.00 75.88 314 ASN A N 1
ATOM 2465 C CA . ASN A 1 314 ? -17.191 8.742 2.044 1.00 75.88 314 ASN A CA 1
ATOM 2466 C C . ASN A 1 314 ? -18.462 8.021 1.578 1.00 75.88 314 ASN A C 1
ATOM 2468 O O . ASN A 1 314 ? -18.594 6.822 1.769 1.00 75.88 314 ASN A O 1
ATOM 2472 N N . ALA A 1 315 ? -19.372 8.721 0.918 1.00 72.56 315 ALA A N 1
ATOM 2473 C CA . ALA A 1 315 ? -20.608 8.191 0.360 1.00 72.56 315 ALA A CA 1
ATOM 2474 C C . ALA A 1 315 ? -20.727 8.565 -1.120 1.00 72.56 315 ALA A C 1
ATOM 2476 O O . ALA A 1 315 ? -20.440 9.697 -1.521 1.00 72.56 315 ALA A O 1
ATOM 2477 N N . GLY A 1 316 ? -21.220 7.631 -1.936 1.00 73.81 316 GLY A N 1
ATOM 2478 C CA . GLY A 1 316 ? -21.800 7.982 -3.227 1.00 73.81 316 GLY A CA 1
ATOM 2479 C C . GLY A 1 316 ? -23.009 8.895 -3.018 1.00 73.81 316 GLY A C 1
ATOM 2480 O O . GLY A 1 316 ? -23.720 8.772 -2.018 1.00 73.81 316 GLY A O 1
ATOM 2481 N N . TYR A 1 317 ? -23.254 9.810 -3.951 1.00 75.25 317 TYR A N 1
ATOM 2482 C CA . TYR A 1 317 ? -24.272 10.851 -3.808 1.00 75.25 317 TYR A CA 1
ATOM 2483 C C . TYR A 1 317 ? -25.056 11.057 -5.102 1.00 75.25 317 TYR A C 1
ATOM 2485 O O . TYR A 1 317 ? -24.554 10.837 -6.206 1.00 75.25 317 TYR A O 1
ATOM 2493 N N . GLU A 1 318 ? -26.303 11.502 -4.960 1.00 74.38 318 GLU A N 1
ATOM 2494 C CA . GLU A 1 318 ? -27.103 11.998 -6.077 1.00 74.38 318 GLU A CA 1
ATOM 2495 C C . GLU A 1 318 ? -27.126 13.518 -6.006 1.00 74.38 318 GLU A C 1
ATOM 2497 O O . GLU A 1 318 ? -27.588 14.099 -5.022 1.00 74.38 318 GLU A O 1
ATOM 2502 N N . LEU A 1 319 ? -26.610 14.172 -7.044 1.00 62.78 319 LEU A N 1
ATOM 2503 C CA . LEU A 1 319 ? -26.707 15.619 -7.130 1.00 62.78 319 LEU A CA 1
ATOM 2504 C C . LEU A 1 319 ? -28.140 16.049 -7.425 1.00 62.78 319 LEU A C 1
ATOM 2506 O O . LEU A 1 319 ? -28.803 15.414 -8.248 1.00 62.78 319 LEU A O 1
ATOM 2510 N N . PRO A 1 320 ? -28.586 17.180 -6.851 1.00 68.25 320 PRO A N 1
ATOM 2511 C CA . PRO A 1 320 ? -29.765 17.869 -7.344 1.00 68.25 320 PRO A CA 1
ATOM 2512 C C . PRO A 1 320 ? -29.651 18.103 -8.854 1.00 68.25 320 PRO A C 1
ATOM 2514 O O . PRO A 1 320 ? -28.577 18.431 -9.371 1.00 68.25 320 PRO A O 1
ATOM 2517 N N . GLU A 1 321 ? -30.768 17.945 -9.558 1.00 64.94 321 GLU A N 1
ATOM 2518 C CA . GLU A 1 321 ? -30.842 18.135 -11.003 1.00 64.94 321 GLU A CA 1
ATOM 2519 C C . GLU A 1 321 ? -30.286 19.524 -11.388 1.00 64.94 321 GLU A C 1
ATOM 2521 O O . GLU A 1 321 ? -30.761 20.555 -10.913 1.00 64.94 321 GLU A O 1
ATOM 2526 N N . GLY A 1 322 ? -29.224 19.552 -12.205 1.00 70.88 322 GLY A N 1
ATOM 2527 C CA . GLY A 1 322 ? -28.549 20.783 -12.644 1.00 70.88 322 GLY A CA 1
ATOM 2528 C C . GLY A 1 322 ? -27.308 21.211 -11.847 1.00 70.88 322 GLY A C 1
ATOM 2529 O O . GLY A 1 322 ? -26.627 22.147 -12.273 1.00 70.88 322 GLY A O 1
ATOM 2530 N N . ALA A 1 323 ? -26.954 20.542 -10.744 1.00 71.06 323 ALA A N 1
ATOM 2531 C CA . ALA A 1 323 ? -25.685 20.810 -10.066 1.00 71.06 323 ALA A CA 1
ATOM 2532 C C . ALA A 1 323 ? -24.497 20.251 -10.872 1.00 71.06 323 ALA A C 1
ATOM 2534 O O . ALA A 1 323 ? -24.548 19.165 -11.454 1.00 71.06 323 ALA A O 1
ATOM 2535 N N . ARG A 1 324 ? -23.402 21.017 -10.923 1.00 62.19 324 ARG A N 1
ATOM 2536 C CA . ARG A 1 324 ? -22.166 20.600 -11.594 1.00 62.19 324 ARG A CA 1
ATOM 2537 C C . ARG A 1 324 ? -21.560 19.435 -10.815 1.00 62.19 324 ARG A C 1
ATOM 2539 O O . ARG A 1 324 ? -21.369 19.568 -9.611 1.00 62.19 324 ARG A O 1
ATOM 2546 N N . ARG A 1 325 ? -21.243 18.324 -11.493 1.00 56.28 325 ARG A N 1
ATOM 2547 C CA . ARG A 1 325 ? -20.522 17.211 -10.863 1.00 56.28 325 ARG A CA 1
ATOM 2548 C C . ARG A 1 325 ? -19.175 17.698 -10.311 1.00 56.28 325 ARG A C 1
ATOM 2550 O O . ARG A 1 325 ? -18.409 18.269 -11.092 1.00 56.28 325 ARG A O 1
ATOM 2557 N N . PRO A 1 326 ? -18.898 17.509 -9.008 1.00 61.81 326 PRO A N 1
ATOM 2558 C CA . PRO A 1 326 ? -17.544 17.511 -8.477 1.00 61.81 326 PRO A CA 1
ATOM 2559 C C . PRO A 1 326 ? -16.625 16.611 -9.303 1.00 61.81 326 PRO A C 1
ATOM 2561 O O . PRO A 1 326 ? -17.077 15.670 -9.954 1.00 61.81 326 PRO A O 1
ATOM 2564 N N . GLU A 1 327 ? -15.324 16.880 -9.247 1.00 51.59 327 GLU A N 1
ATOM 2565 C CA . GLU A 1 327 ? -14.314 16.006 -9.855 1.00 51.59 327 GLU A CA 1
ATOM 2566 C C . GLU A 1 327 ? -14.236 14.630 -9.161 1.00 51.59 327 GLU A C 1
ATOM 2568 O O . GLU A 1 327 ? -13.720 13.687 -9.756 1.00 51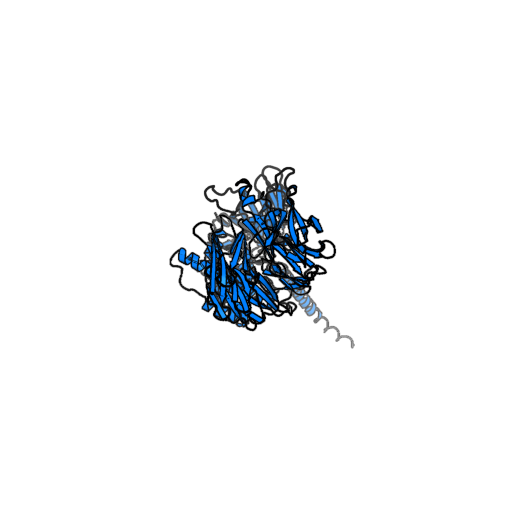.59 327 GLU A O 1
ATOM 2573 N N . SER A 1 328 ? -14.781 14.488 -7.941 1.00 60.78 328 SER A N 1
ATOM 2574 C CA . SER A 1 328 ? -14.883 13.220 -7.209 1.00 60.78 328 SER A CA 1
ATOM 2575 C C . SER A 1 328 ? -16.286 12.599 -7.274 1.00 60.78 328 SER A C 1
ATOM 2577 O O . SER A 1 328 ? -17.302 13.258 -7.049 1.00 60.78 328 SER A O 1
ATOM 2579 N N . ASP A 1 329 ? -16.342 11.280 -7.469 1.00 64.12 329 ASP A N 1
ATOM 2580 C CA . ASP A 1 329 ? -17.582 10.484 -7.418 1.00 64.12 329 ASP A CA 1
ATOM 2581 C C . ASP A 1 329 ? -18.059 10.179 -5.976 1.00 64.12 329 ASP A C 1
ATOM 2583 O O . ASP A 1 329 ? -19.027 9.446 -5.776 1.00 64.12 329 ASP A O 1
ATOM 2587 N N . VAL A 1 330 ? -17.416 10.763 -4.956 1.00 67.25 330 VAL A N 1
ATOM 2588 C CA . VAL A 1 330 ? -17.775 10.625 -3.532 1.00 67.25 330 VAL A CA 1
ATOM 2589 C C . VAL A 1 330 ? -17.903 11.986 -2.831 1.00 67.25 330 VAL A C 1
ATOM 2591 O O . VAL A 1 330 ? -17.174 12.924 -3.165 1.00 67.25 330 VAL A O 1
ATOM 2594 N N . MET A 1 331 ? -18.815 12.072 -1.856 1.00 74.62 331 MET A N 1
ATOM 2595 C CA . MET A 1 331 ? -18.987 13.173 -0.891 1.00 74.62 331 MET A CA 1
ATOM 2596 C C . MET A 1 331 ? -18.885 12.634 0.543 1.00 74.62 331 MET A C 1
ATOM 2598 O O . MET A 1 331 ? -19.000 11.432 0.755 1.00 74.62 331 MET A O 1
ATOM 2602 N N . GLN A 1 332 ? -18.675 13.491 1.541 1.00 78.88 332 GLN A N 1
ATOM 2603 C CA . GLN A 1 332 ? -18.534 13.056 2.935 1.00 78.88 332 GLN A CA 1
ATOM 2604 C C . GLN A 1 332 ? -19.833 13.200 3.721 1.00 78.88 332 GLN A C 1
ATOM 2606 O O . GLN A 1 332 ? -20.362 14.300 3.842 1.00 78.88 332 GLN A O 1
ATOM 2611 N N . ALA A 1 333 ? -20.324 12.098 4.281 1.00 84.25 333 ALA A N 1
ATOM 2612 C CA . ALA A 1 333 ? -21.427 12.095 5.235 1.00 84.25 333 ALA A CA 1
ATOM 2613 C C . ALA A 1 333 ? -20.873 12.105 6.665 1.00 84.25 333 ALA A C 1
ATOM 2615 O O . ALA A 1 333 ? -19.846 11.480 6.928 1.00 84.25 333 ALA A O 1
ATOM 2616 N N . SER A 1 334 ? -21.547 12.788 7.587 1.00 87.94 334 SER A N 1
ATOM 2617 C CA . SER A 1 334 ? -21.202 12.771 9.010 1.00 87.94 334 SER A CA 1
ATOM 2618 C C . SER A 1 334 ? -21.782 11.537 9.699 1.00 87.94 334 SER A C 1
ATOM 2620 O O . SER A 1 334 ? -22.847 11.054 9.316 1.00 87.94 334 SER A O 1
ATOM 2622 N N . ILE A 1 335 ? -21.092 11.019 10.715 1.00 88.75 335 ILE A N 1
ATOM 2623 C CA . ILE A 1 335 ? -21.498 9.818 11.451 1.00 88.75 335 ILE A CA 1
ATOM 2624 C C . ILE A 1 335 ? -21.317 10.077 12.955 1.00 88.75 335 ILE A C 1
ATOM 2626 O O . ILE A 1 335 ? -20.199 10.271 13.441 1.00 88.75 335 ILE A O 1
ATOM 2630 N N . PHE A 1 336 ? -22.429 10.138 13.692 1.00 91.00 336 PHE A N 1
ATOM 2631 C CA . PHE A 1 336 ? -22.447 10.223 15.154 1.00 91.00 336 PHE A CA 1
ATOM 2632 C C . PHE A 1 336 ? -22.609 8.834 15.744 1.00 91.00 336 PHE A C 1
ATOM 2634 O O . PHE A 1 336 ? -23.547 8.120 15.385 1.00 91.00 336 PHE A O 1
ATOM 2641 N N . GLU A 1 337 ? -21.748 8.479 16.689 1.00 87.38 337 GLU A N 1
ATOM 2642 C CA . GLU A 1 337 ? -21.751 7.148 17.268 1.00 87.38 337 GLU A CA 1
ATOM 2643 C C . GLU A 1 337 ? -21.688 7.161 18.802 1.00 87.38 337 GLU A C 1
ATOM 2645 O O . GLU A 1 337 ? -21.125 8.064 19.426 1.00 87.38 337 GLU A O 1
ATOM 2650 N N . PHE A 1 338 ? -22.308 6.153 19.426 1.00 87.94 338 PHE A N 1
ATOM 2651 C CA . PHE A 1 338 ? -22.339 5.996 20.881 1.00 87.94 338 PHE A CA 1
ATOM 2652 C C . PHE A 1 338 ? -22.430 4.518 21.306 1.00 87.94 338 PHE A C 1
ATOM 2654 O O . PHE A 1 338 ? -23.233 3.744 20.768 1.00 87.94 338 PHE A O 1
ATOM 2661 N N . ILE A 1 339 ? -21.620 4.109 22.289 1.00 83.00 339 ILE A N 1
ATOM 2662 C CA . ILE A 1 339 ? -21.538 2.712 22.751 1.00 83.00 339 ILE A CA 1
ATOM 2663 C C . ILE A 1 339 ? -22.692 2.405 23.706 1.00 83.00 339 ILE A C 1
ATOM 2665 O O . ILE A 1 339 ? -22.684 2.832 24.859 1.00 83.00 339 ILE A O 1
ATOM 2669 N N . LEU A 1 340 ? -23.655 1.602 23.249 1.00 77.50 340 LEU A N 1
ATOM 2670 C CA . LEU A 1 340 ? -24.815 1.176 24.039 1.00 77.50 340 LEU A CA 1
ATOM 2671 C C . LEU A 1 340 ? -24.655 -0.235 24.631 1.00 77.50 340 LEU A C 1
ATOM 2673 O O . LEU A 1 340 ? -25.358 -0.617 25.567 1.00 77.50 340 LEU A O 1
ATOM 2677 N N . ARG A 1 341 ? -23.737 -1.057 24.123 1.00 65.25 341 ARG A N 1
ATOM 2678 C CA . ARG A 1 341 ? -23.633 -2.463 24.538 1.00 65.25 341 ARG A CA 1
ATOM 2679 C C . ARG A 1 341 ? -22.559 -2.694 25.599 1.00 65.25 341 ARG A C 1
ATOM 2681 O O . ARG A 1 341 ? -21.470 -3.151 25.282 1.00 65.25 341 ARG A O 1
ATOM 2688 N N . THR A 1 342 ? -22.864 -2.431 26.869 1.00 64.19 342 THR A N 1
ATOM 2689 C CA . THR A 1 342 ? -21.914 -2.657 27.988 1.00 64.19 342 THR A CA 1
ATOM 2690 C C . THR A 1 342 ? -22.478 -3.528 29.119 1.00 64.19 342 THR A C 1
ATOM 2692 O O . THR A 1 342 ? -22.018 -3.506 30.257 1.00 64.19 342 THR A O 1
ATOM 2695 N N . ALA A 1 343 ? -23.486 -4.342 28.807 1.00 53.03 343 ALA A N 1
ATOM 2696 C CA . ALA A 1 343 ? -24.391 -4.953 29.779 1.00 53.03 343 ALA A CA 1
ATOM 2697 C C . ALA A 1 343 ? -23.810 -6.036 30.704 1.00 53.03 343 ALA A C 1
ATOM 2699 O O . ALA A 1 343 ? -24.527 -6.519 31.574 1.00 53.03 343 ALA A O 1
ATOM 2700 N N . ARG A 1 344 ? -22.548 -6.456 30.543 1.00 62.72 344 ARG A N 1
ATOM 2701 C CA . ARG A 1 344 ? -22.044 -7.645 31.251 1.00 62.72 344 ARG A CA 1
ATOM 2702 C C . ARG A 1 344 ? -21.922 -7.458 32.768 1.00 62.72 344 ARG A C 1
ATOM 2704 O O . ARG A 1 344 ? -21.920 -8.448 33.495 1.00 62.72 344 ARG A O 1
ATOM 2711 N N . PHE A 1 345 ? -21.819 -6.220 33.242 1.00 74.12 345 PHE A N 1
ATOM 2712 C CA . PHE A 1 345 ? -21.473 -5.942 34.637 1.00 74.12 345 PHE A CA 1
ATOM 2713 C C . PHE A 1 345 ? -22.612 -5.335 35.467 1.00 74.12 345 PHE A C 1
ATOM 2715 O O . PHE A 1 345 ? -22.484 -5.233 36.684 1.00 74.12 345 PHE A O 1
ATOM 2722 N N . TRP A 1 346 ? -23.738 -4.989 34.838 1.00 83.69 346 TRP A N 1
ATOM 2723 C CA . TRP A 1 346 ? -24.952 -4.545 35.526 1.00 83.69 346 TRP A CA 1
ATOM 2724 C C . TRP A 1 346 ? -25.890 -5.733 35.765 1.00 83.69 346 TRP A C 1
ATOM 2726 O O . TRP A 1 346 ? -25.974 -6.641 34.938 1.00 83.69 346 TRP A O 1
ATOM 2736 N N . ARG A 1 347 ? -26.625 -5.737 36.883 1.00 87.00 347 ARG A N 1
ATOM 2737 C CA . ARG A 1 347 ? -27.526 -6.846 37.242 1.00 87.00 347 ARG A CA 1
ATOM 2738 C C . ARG A 1 347 ? -28.725 -6.956 36.300 1.00 87.00 347 ARG A C 1
ATOM 2740 O O . ARG A 1 347 ? -29.152 -8.060 35.965 1.00 87.00 347 ARG A O 1
ATOM 2747 N N . SER A 1 348 ? -29.279 -5.819 35.895 1.00 86.75 348 SER A N 1
ATOM 2748 C CA . SER A 1 348 ? -30.347 -5.729 34.902 1.00 86.75 348 SER A CA 1
ATOM 2749 C C . SER A 1 348 ? -30.296 -4.386 34.173 1.00 86.75 348 SER A C 1
ATOM 2751 O O . SER A 1 348 ? -29.652 -3.444 34.637 1.00 86.75 348 SER A O 1
ATOM 2753 N N . MET A 1 349 ? -30.951 -4.324 33.012 1.00 85.31 349 MET A N 1
ATOM 2754 C CA . MET A 1 349 ? -30.976 -3.167 32.115 1.00 85.31 349 MET A CA 1
ATOM 2755 C C . MET A 1 349 ? -32.430 -2.852 31.761 1.00 85.31 349 MET A C 1
ATOM 2757 O O . MET A 1 349 ? -33.153 -3.727 31.282 1.00 85.31 349 MET A O 1
ATOM 2761 N N . GLY A 1 350 ? -32.864 -1.626 32.025 1.00 88.94 350 GLY A N 1
ATOM 2762 C CA . GLY A 1 350 ? -34.217 -1.160 31.757 1.00 88.94 350 GLY A CA 1
ATOM 2763 C C . GLY A 1 350 ? -34.331 -0.397 30.439 1.00 88.94 350 GLY A C 1
ATOM 2764 O O . GLY A 1 350 ? -33.790 -0.825 29.424 1.00 88.94 350 GLY A O 1
ATOM 2765 N N . GLY A 1 351 ? -35.113 0.683 30.424 1.00 90.94 351 GLY A N 1
ATOM 2766 C CA . GLY A 1 351 ? -35.425 1.417 29.192 1.00 90.94 351 GLY A CA 1
ATOM 2767 C C . GLY A 1 351 ? -34.279 2.308 28.709 1.00 90.94 351 GLY A C 1
ATOM 2768 O O . GLY A 1 351 ? -33.624 2.960 29.517 1.00 90.94 351 GLY A O 1
ATOM 2769 N N . LEU A 1 352 ? -34.086 2.376 27.396 1.00 92.31 352 LEU A N 1
ATOM 2770 C CA . LEU A 1 352 ? -33.228 3.331 26.703 1.00 92.31 352 LEU A CA 1
ATOM 2771 C C . LEU A 1 352 ? -34.102 4.339 25.949 1.00 92.31 352 LEU A C 1
ATOM 2773 O O . LEU A 1 352 ? -34.948 3.940 25.150 1.00 92.31 352 LEU A O 1
ATOM 2777 N N . ASP A 1 353 ? -33.856 5.626 26.176 1.00 95.38 353 ASP A N 1
ATOM 2778 C CA . ASP A 1 353 ? -34.443 6.757 25.457 1.00 95.38 353 ASP A CA 1
ATOM 2779 C C . ASP A 1 353 ? -33.323 7.591 24.816 1.00 95.38 353 ASP A C 1
ATOM 2781 O O . ASP A 1 353 ? -32.454 8.119 25.509 1.00 95.38 353 ASP A O 1
ATOM 2785 N N . VAL A 1 354 ? -33.310 7.683 23.489 1.00 95.75 354 VAL A N 1
ATOM 2786 C CA . VAL A 1 354 ? -32.295 8.397 22.706 1.00 95.75 354 VAL A CA 1
ATOM 2787 C C . VAL A 1 354 ? -32.957 9.543 21.960 1.00 95.75 354 VAL A C 1
ATOM 2789 O O . VAL A 1 354 ? -33.971 9.350 21.292 1.00 95.75 354 VAL A O 1
ATOM 2792 N N . THR A 1 355 ? -32.354 10.727 22.017 1.00 97.44 355 THR A N 1
ATOM 2793 C CA . THR A 1 355 ? -32.704 11.878 21.180 1.00 97.44 355 THR A CA 1
ATOM 2794 C C . THR A 1 355 ? -31.431 12.526 20.643 1.00 97.44 355 THR A C 1
ATOM 2796 O O . THR A 1 355 ? -30.599 13.005 21.409 1.00 97.44 355 THR A O 1
ATOM 2799 N N . ILE A 1 356 ? -31.276 12.565 19.324 1.00 97.44 356 ILE A N 1
ATOM 2800 C CA . ILE A 1 356 ? -30.171 13.250 18.653 1.00 97.44 356 ILE A CA 1
ATOM 2801 C C . ILE A 1 356 ? -30.753 14.390 17.828 1.00 97.44 356 ILE A C 1
ATOM 2803 O O . ILE A 1 356 ? -31.527 14.149 16.904 1.00 97.44 356 ILE A O 1
ATOM 2807 N N . HIS A 1 357 ? -30.357 15.616 18.146 1.00 97.00 357 HIS A N 1
ATOM 2808 C CA . HIS A 1 357 ? -30.638 16.800 17.345 1.00 97.00 357 HIS A CA 1
ATOM 2809 C C . HIS A 1 357 ? -29.538 16.957 16.298 1.00 97.00 357 HIS A C 1
ATOM 2811 O O . HIS A 1 357 ? -28.361 17.076 16.643 1.00 97.00 357 HIS A O 1
ATOM 2817 N N . LEU A 1 358 ? -29.921 16.921 15.026 1.00 95.31 358 LEU A N 1
ATOM 2818 C CA . LEU A 1 358 ? -29.029 17.040 13.879 1.00 95.31 358 LEU A CA 1
ATOM 2819 C C . LEU A 1 358 ? -28.878 18.516 13.464 1.00 95.31 358 LEU A C 1
ATOM 2821 O O . LEU A 1 358 ? -29.740 19.344 13.775 1.00 95.31 358 LEU A O 1
ATOM 2825 N N . PRO A 1 359 ? -27.822 18.879 12.716 1.00 93.44 359 PRO A N 1
ATOM 2826 C CA . PRO A 1 359 ? -27.668 20.239 12.217 1.00 93.44 359 PRO A CA 1
ATOM 2827 C C . PRO A 1 359 ? -28.826 20.665 11.306 1.00 93.44 359 PRO A C 1
ATOM 2829 O O . PRO A 1 359 ? -29.334 19.885 10.492 1.00 93.44 359 PRO A O 1
ATOM 2832 N N . ARG A 1 360 ? -29.204 21.945 11.379 1.00 90.94 360 ARG A N 1
ATOM 2833 C CA . ARG A 1 360 ? -30.192 22.536 10.466 1.00 90.94 360 ARG A CA 1
ATOM 2834 C C . ARG A 1 360 ? -29.732 22.382 9.012 1.00 90.94 360 ARG A C 1
ATOM 2836 O O . ARG A 1 360 ? -28.589 22.688 8.693 1.00 90.94 360 ARG A O 1
ATOM 2843 N N . GLY A 1 361 ? -30.644 21.964 8.134 1.00 87.81 361 GLY A N 1
ATOM 2844 C CA . GLY A 1 361 ? -30.346 21.716 6.717 1.00 87.81 361 GLY A CA 1
ATOM 2845 C C . GLY A 1 361 ? -29.962 20.270 6.393 1.00 87.81 361 GLY A C 1
ATOM 2846 O O . GLY A 1 361 ? -29.741 19.966 5.228 1.00 87.81 361 GLY A O 1
ATOM 2847 N N . THR A 1 362 ? -29.937 19.373 7.384 1.00 90.94 362 THR A N 1
ATOM 2848 C CA . THR A 1 362 ? -29.803 17.928 7.146 1.00 90.94 362 THR A CA 1
ATOM 2849 C C . THR A 1 362 ? -30.941 17.428 6.250 1.00 90.94 362 THR A C 1
ATOM 2851 O O . THR A 1 362 ? -32.114 17.570 6.599 1.00 90.94 362 THR A O 1
ATOM 2854 N N . VAL A 1 363 ? -30.602 16.827 5.106 1.00 89.56 363 VAL A N 1
ATOM 2855 C CA . VAL A 1 363 ? -31.573 16.284 4.130 1.00 89.56 363 VAL A CA 1
ATOM 2856 C C . VAL A 1 363 ? -31.593 14.758 4.102 1.00 89.56 363 VAL A C 1
ATOM 2858 O O . VAL A 1 363 ? -32.533 14.165 3.575 1.00 89.56 363 VAL A O 1
ATOM 2861 N N . TYR A 1 364 ? -30.566 14.126 4.667 1.00 91.94 364 TYR A N 1
ATOM 2862 C CA . TYR A 1 364 ? -30.449 12.684 4.811 1.00 91.94 364 TYR A CA 1
ATOM 2863 C C . TYR A 1 364 ? -30.050 12.350 6.242 1.00 91.94 364 TYR A C 1
ATOM 2865 O O . TYR A 1 364 ? -29.116 12.947 6.776 1.00 91.94 364 TYR A O 1
ATOM 2873 N N . ALA A 1 365 ? -30.717 11.363 6.832 1.00 93.44 365 ALA A N 1
ATOM 2874 C CA . ALA A 1 365 ? -30.229 10.680 8.014 1.00 93.44 365 ALA A CA 1
ATOM 2875 C C . ALA A 1 365 ? -30.630 9.204 7.971 1.00 93.44 365 ALA A C 1
ATOM 2877 O O . ALA A 1 365 ? -31.701 8.866 7.465 1.00 93.44 365 ALA A O 1
ATOM 2878 N N . ASP A 1 366 ? -29.775 8.352 8.519 1.00 94.38 366 ASP A N 1
ATOM 2879 C CA . ASP A 1 366 ? -30.003 6.925 8.716 1.00 94.38 366 ASP A CA 1
ATOM 2880 C C . ASP A 1 366 ? -29.519 6.525 10.111 1.00 94.38 366 ASP A C 1
ATOM 2882 O O . ASP A 1 366 ? -28.506 7.037 10.594 1.00 94.38 366 ASP A O 1
ATOM 2886 N N . CYS A 1 367 ? -30.238 5.614 10.759 1.00 93.38 367 CYS A N 1
ATOM 2887 C CA . CYS A 1 367 ? -29.892 5.101 12.077 1.00 93.38 367 CYS A CA 1
ATOM 2888 C C . CYS A 1 367 ? -29.920 3.577 12.053 1.00 93.38 367 CYS A C 1
ATOM 2890 O O . CYS A 1 367 ? -30.878 2.970 11.584 1.00 93.38 367 CYS A O 1
ATOM 2892 N N . ASN A 1 368 ? -28.877 2.952 12.596 1.00 90.50 368 ASN A N 1
ATOM 2893 C CA . ASN A 1 368 ? -28.763 1.495 12.612 1.00 90.50 368 ASN A CA 1
ATOM 2894 C C . ASN A 1 368 ? -29.673 0.794 13.643 1.00 90.50 368 ASN A C 1
ATOM 2896 O O . ASN A 1 368 ? -29.715 -0.436 13.667 1.00 90.50 368 ASN A O 1
ATOM 2900 N N . LEU A 1 369 ? -30.380 1.539 14.501 1.00 89.19 369 LEU A N 1
ATOM 2901 C CA . LEU A 1 369 ? -31.344 0.972 15.444 1.00 89.19 369 LEU A CA 1
ATOM 2902 C C . LEU A 1 369 ? -32.713 0.790 14.760 1.00 89.19 369 LEU A C 1
ATOM 2904 O O . LEU A 1 369 ? -33.237 1.751 14.200 1.00 89.19 369 LEU A O 1
ATOM 2908 N N . PRO A 1 370 ? -33.328 -0.408 14.830 1.00 87.06 370 PRO A N 1
ATOM 2909 C CA . PRO A 1 370 ? -34.518 -0.747 14.040 1.00 87.06 370 PRO A CA 1
ATOM 2910 C C . PRO A 1 370 ? -35.764 0.081 14.388 1.00 87.06 370 PRO A C 1
ATOM 2912 O O . PRO A 1 370 ? -36.621 0.271 13.529 1.00 87.06 370 PRO A O 1
ATOM 2915 N N . ASP A 1 371 ? -35.851 0.593 15.619 1.00 90.44 371 ASP A N 1
ATOM 2916 C CA . ASP A 1 371 ? -36.995 1.366 16.122 1.00 90.44 371 ASP A CA 1
ATOM 2917 C C . ASP A 1 371 ? -36.744 2.888 16.113 1.00 90.44 371 ASP A C 1
ATOM 2919 O O . ASP A 1 371 ? -37.476 3.658 16.745 1.00 90.44 371 ASP A O 1
ATOM 2923 N N . ALA A 1 372 ? -35.696 3.347 15.421 1.00 95.31 372 ALA A N 1
ATOM 2924 C CA . ALA A 1 372 ? -35.392 4.766 15.327 1.00 95.31 372 ALA A CA 1
ATOM 2925 C C . ALA A 1 372 ? -36.418 5.504 14.448 1.00 95.31 372 ALA A C 1
ATOM 2927 O O . ALA A 1 372 ? -36.692 5.132 13.308 1.00 95.31 372 ALA A O 1
ATOM 2928 N N . THR A 1 373 ? -36.966 6.600 14.967 1.00 97.00 373 THR A N 1
ATOM 2929 C CA . THR A 1 373 ? -37.798 7.547 14.224 1.00 97.00 373 THR A CA 1
ATOM 2930 C C . THR A 1 373 ? -36.943 8.730 13.790 1.00 97.00 373 THR A C 1
ATOM 2932 O O . THR A 1 373 ? -36.307 9.384 14.614 1.00 97.00 373 THR A O 1
ATOM 2935 N N . ILE A 1 374 ? -36.945 9.026 12.492 1.00 97.38 374 ILE A N 1
ATOM 2936 C CA . ILE A 1 374 ? -36.178 10.127 11.903 1.00 97.38 374 ILE A CA 1
ATOM 2937 C C . ILE A 1 374 ? -37.152 11.213 11.440 1.00 97.38 374 ILE A C 1
ATOM 2939 O O . ILE A 1 374 ? -38.030 10.961 10.613 1.00 97.38 374 ILE A O 1
ATOM 2943 N N . SER A 1 375 ? -36.987 12.431 11.951 1.00 96.81 375 SER A N 1
ATOM 2944 C CA . SER A 1 375 ? -37.749 13.613 11.548 1.00 96.81 375 SER A CA 1
ATOM 2945 C C . SER A 1 375 ? -36.805 14.651 10.957 1.00 96.81 375 SER A C 1
ATOM 2947 O O . SER A 1 375 ? -36.103 15.339 11.686 1.00 96.81 375 SER A O 1
ATOM 2949 N N . LEU A 1 376 ? -36.809 14.796 9.631 1.00 94.94 376 LEU A N 1
ATOM 2950 C CA . LEU A 1 376 ? -36.000 15.802 8.923 1.00 94.94 376 LEU A CA 1
ATOM 2951 C C . LEU A 1 376 ? -36.784 17.083 8.597 1.00 94.94 376 LEU A C 1
ATOM 2953 O O . LEU A 1 376 ? -36.281 17.971 7.913 1.00 94.94 376 LEU A O 1
ATOM 2957 N N . THR A 1 377 ? -38.040 17.185 9.040 1.00 88.00 377 THR A N 1
ATOM 2958 C CA . THR A 1 377 ? -38.894 18.341 8.752 1.00 88.00 377 THR A CA 1
ATOM 2959 C C . THR A 1 377 ? -38.768 19.422 9.820 1.00 88.00 377 THR A C 1
ATOM 2961 O O . THR A 1 377 ? -38.897 19.129 11.005 1.00 88.00 377 THR A O 1
ATOM 2964 N N . GLY A 1 378 ? -38.635 20.680 9.396 1.00 83.62 378 GLY A N 1
ATOM 2965 C CA . GLY A 1 378 ? -38.603 21.843 10.287 1.00 83.62 378 GLY A CA 1
ATOM 2966 C C . GLY A 1 378 ? -37.189 22.343 10.585 1.00 83.62 378 GLY A C 1
ATOM 2967 O O . GLY A 1 378 ? -36.237 22.000 9.892 1.00 83.62 378 GLY A O 1
ATOM 2968 N N . ASP A 1 379 ? -37.070 23.201 11.598 1.00 89.12 379 ASP A N 1
ATOM 2969 C CA . ASP A 1 379 ? -35.798 23.828 11.984 1.00 89.12 379 ASP A CA 1
ATOM 2970 C C . ASP A 1 379 ? -34.953 22.976 12.954 1.00 89.12 379 ASP A C 1
ATOM 2972 O O . ASP A 1 379 ? -33.822 23.358 13.246 1.00 89.12 379 ASP A O 1
ATOM 2976 N N . ASP A 1 380 ? -35.476 21.835 13.421 1.00 92.25 380 ASP A N 1
ATOM 2977 C CA . ASP A 1 380 ? -34.840 20.938 14.400 1.00 92.25 380 ASP A CA 1
ATOM 2978 C C . ASP A 1 380 ? -34.924 19.468 13.933 1.00 92.25 380 ASP A C 1
ATOM 2980 O O . ASP A 1 380 ? -35.796 18.712 14.381 1.00 92.25 380 ASP A O 1
ATOM 2984 N N . PRO A 1 381 ? -34.094 19.064 12.951 1.00 95.69 381 PRO A N 1
ATOM 2985 C CA . PRO A 1 381 ? -34.069 17.688 12.484 1.00 95.69 381 PRO A CA 1
ATOM 2986 C C . PRO A 1 381 ? -33.580 16.764 13.603 1.00 95.69 381 PRO A C 1
ATOM 2988 O O . PRO A 1 381 ? -32.599 17.058 14.280 1.00 95.69 381 PRO A O 1
ATOM 2991 N N . THR A 1 382 ? -34.262 15.642 13.812 1.00 97.38 382 THR A N 1
ATOM 2992 C CA . THR A 1 382 ? -34.050 14.778 14.979 1.00 97.38 382 THR A CA 1
ATOM 2993 C C . THR A 1 382 ? -34.093 13.295 14.637 1.00 97.38 382 THR A C 1
ATOM 2995 O O . THR A 1 382 ? -34.808 12.861 13.731 1.00 97.38 382 THR A O 1
ATOM 2998 N N . VAL A 1 383 ? -33.342 12.510 15.408 1.00 97.25 383 VAL A N 1
ATOM 2999 C CA . VAL A 1 383 ? -33.430 11.046 15.464 1.00 97.25 383 VAL A CA 1
ATOM 3000 C C . VAL A 1 383 ? -33.791 10.654 16.887 1.00 97.25 383 VAL A C 1
ATOM 3002 O O . VAL A 1 383 ? -33.071 10.998 17.825 1.00 97.25 383 VAL A O 1
ATOM 3005 N N . THR A 1 384 ? -34.897 9.941 17.060 1.00 97.00 384 THR A N 1
ATOM 3006 C CA . THR A 1 384 ? -35.331 9.431 18.363 1.00 97.00 384 THR A CA 1
ATOM 3007 C C . THR A 1 384 ? -35.417 7.916 18.345 1.00 97.00 384 THR A C 1
ATOM 3009 O O . THR A 1 384 ? -35.770 7.322 17.334 1.00 97.00 384 THR A O 1
ATOM 3012 N N . CYS A 1 385 ? -35.088 7.264 19.455 1.00 95.25 385 CYS A N 1
ATOM 3013 C CA . CYS A 1 385 ? -35.230 5.816 19.590 1.00 95.25 385 CYS A CA 1
ATOM 3014 C C . CYS A 1 385 ? -35.591 5.484 21.033 1.00 95.25 385 CYS A C 1
ATOM 3016 O O . CYS A 1 385 ? -34.940 5.960 21.962 1.00 95.25 385 CYS A O 1
ATOM 3018 N N . THR A 1 386 ? -36.595 4.632 21.226 1.00 94.12 386 THR A N 1
ATOM 3019 C CA . THR A 1 386 ? -36.937 4.095 22.543 1.00 94.12 386 THR A CA 1
ATOM 3020 C C . THR A 1 386 ? -36.949 2.581 22.464 1.00 94.12 386 THR A C 1
ATOM 3022 O O . THR A 1 386 ? -37.670 2.007 21.655 1.00 94.12 386 THR A O 1
ATOM 3025 N N . THR A 1 387 ? -36.161 1.924 23.307 1.00 91.25 387 THR A N 1
ATOM 3026 C CA . THR A 1 387 ? -36.097 0.460 23.353 1.00 91.25 387 THR A CA 1
ATOM 3027 C C . THR A 1 387 ? -35.936 -0.019 24.791 1.00 91.25 387 THR A C 1
ATOM 3029 O O . THR A 1 387 ? -35.529 0.742 25.667 1.00 91.25 387 THR A O 1
ATOM 3032 N N . ALA A 1 388 ? -36.311 -1.262 25.071 1.00 88.38 388 ALA A N 1
ATOM 3033 C CA . ALA A 1 388 ? -36.181 -1.857 26.396 1.00 88.38 388 ALA A CA 1
ATOM 3034 C C . ALA A 1 388 ? -35.051 -2.889 26.398 1.00 88.38 388 ALA A C 1
ATOM 3036 O O . ALA A 1 388 ? -34.943 -3.697 25.478 1.00 88.38 388 ALA A O 1
ATOM 3037 N N . GLY A 1 389 ? -34.250 -2.898 27.461 1.00 84.75 389 GLY A N 1
ATOM 3038 C CA . GLY A 1 389 ? -33.137 -3.824 27.611 1.00 84.75 389 GLY A CA 1
ATOM 3039 C C . GLY A 1 389 ? -31.870 -3.352 26.899 1.00 84.75 389 GLY A C 1
ATOM 3040 O O . GLY A 1 389 ? -31.598 -2.158 26.768 1.00 84.75 389 GLY A O 1
ATOM 3041 N N . VAL A 1 390 ? -31.044 -4.315 26.500 1.00 79.69 390 VAL A N 1
ATOM 3042 C CA . VAL A 1 390 ? -29.747 -4.062 25.867 1.00 79.69 390 VAL A CA 1
ATOM 3043 C C . VAL A 1 390 ? -29.944 -4.083 24.359 1.00 79.69 390 VAL A C 1
ATOM 3045 O O . VAL A 1 390 ? -30.356 -5.118 23.843 1.00 79.69 390 VAL A O 1
ATOM 3048 N N . PRO A 1 391 ? -29.655 -2.987 23.642 1.00 80.88 391 PRO A N 1
ATOM 3049 C CA . PRO A 1 391 ? -29.788 -2.979 22.196 1.00 80.88 391 PRO A CA 1
ATOM 3050 C C . PRO A 1 391 ? -28.844 -3.984 21.534 1.00 80.88 391 PRO A C 1
ATOM 3052 O O . PRO A 1 391 ? -27.663 -4.066 21.878 1.00 80.88 391 PRO A O 1
ATOM 3055 N N . ASP A 1 392 ? -29.330 -4.641 20.486 1.00 77.38 392 ASP A N 1
ATOM 3056 C CA . ASP A 1 392 ? -28.524 -5.447 19.572 1.00 77.38 392 ASP A CA 1
ATOM 3057 C C . ASP A 1 392 ? -27.778 -4.567 18.557 1.00 77.38 392 ASP A C 1
ATOM 3059 O O . ASP A 1 392 ? -27.515 -5.010 17.447 1.00 77.38 392 ASP A O 1
ATOM 3063 N N . ALA A 1 393 ? -27.385 -3.328 18.888 1.00 78.81 393 ALA A N 1
ATOM 3064 C CA . ALA A 1 393 ? -26.400 -2.495 18.164 1.00 78.81 393 ALA A CA 1
ATOM 3065 C C . ALA A 1 393 ? -25.893 -1.349 19.050 1.00 78.81 393 ALA A C 1
ATOM 3067 O O . ALA A 1 393 ? -26.592 -0.904 19.954 1.00 78.81 393 ALA A O 1
ATOM 3068 N N . ASN A 1 394 ? -24.657 -0.898 18.824 1.00 84.81 394 ASN A N 1
ATOM 3069 C CA . ASN A 1 394 ? -24.270 0.439 19.277 1.00 84.81 394 ASN A CA 1
ATOM 3070 C C . ASN A 1 394 ? -25.005 1.466 18.418 1.00 84.81 394 ASN A C 1
ATOM 3072 O O . ASN A 1 394 ? -25.349 1.163 17.278 1.00 84.81 394 ASN A O 1
ATOM 3076 N N . LEU A 1 395 ? -25.258 2.656 18.948 1.00 89.06 395 LEU A N 1
ATOM 3077 C CA . LEU A 1 395 ? -25.938 3.699 18.193 1.00 89.06 395 LEU A CA 1
ATOM 3078 C C . LEU A 1 395 ? -24.986 4.262 17.142 1.00 89.06 395 LEU A C 1
ATOM 3080 O O . LEU A 1 395 ? -23.890 4.695 17.485 1.00 89.06 395 LEU A O 1
ATOM 3084 N N . SER A 1 396 ? -25.422 4.276 15.888 1.00 90.62 396 SER A N 1
ATOM 3085 C CA . SER A 1 396 ? -24.744 4.946 14.781 1.00 90.62 396 SER A CA 1
ATOM 3086 C C . SER A 1 396 ? -25.788 5.699 13.963 1.00 90.62 396 SER A C 1
ATOM 3088 O O . SER A 1 396 ? -26.780 5.114 13.512 1.00 90.62 396 SER A O 1
ATOM 3090 N N . VAL A 1 397 ? -25.590 7.009 13.821 1.00 92.44 397 VAL A N 1
ATOM 3091 C CA . VAL A 1 397 ? -26.439 7.907 13.036 1.00 92.44 397 VAL A CA 1
ATOM 3092 C C . VAL A 1 397 ? -25.600 8.558 11.952 1.00 92.44 397 VAL A C 1
ATOM 3094 O O . VAL A 1 397 ? -24.758 9.410 12.232 1.00 92.44 397 VAL A O 1
ATOM 3097 N N . VAL A 1 398 ? -25.861 8.169 10.709 1.00 91.12 398 VAL A N 1
ATOM 3098 C CA . VAL A 1 398 ? -25.278 8.779 9.512 1.00 91.12 398 VAL A CA 1
ATOM 3099 C C . VAL A 1 398 ? -26.172 9.936 9.094 1.00 91.12 398 VAL A C 1
ATOM 3101 O O . VAL A 1 398 ? -27.384 9.761 9.026 1.00 91.12 398 VAL A O 1
ATOM 3104 N N . PHE A 1 399 ? -25.614 11.100 8.778 1.00 92.50 399 PHE A N 1
ATOM 3105 C CA . PHE A 1 399 ? -26.386 12.246 8.304 1.00 92.50 399 PHE A CA 1
ATOM 3106 C C . PHE A 1 399 ? -25.599 13.122 7.323 1.00 92.50 399 PHE A C 1
ATOM 3108 O O . PHE A 1 399 ? -24.369 13.162 7.343 1.00 92.50 399 PHE A O 1
ATOM 3115 N N . ALA A 1 400 ? -26.318 13.808 6.434 1.00 89.44 400 ALA A N 1
ATOM 3116 C CA . ALA A 1 400 ? -25.737 14.677 5.413 1.00 89.44 400 ALA A CA 1
ATOM 3117 C C . ALA A 1 400 ? -26.724 15.767 4.952 1.00 89.44 400 ALA A C 1
ATOM 3119 O O . ALA A 1 400 ? -27.946 15.632 5.081 1.00 89.44 400 ALA A O 1
ATOM 3120 N N . ASP A 1 401 ? -26.188 16.837 4.365 1.00 86.00 401 ASP A N 1
ATOM 3121 C CA . ASP A 1 401 ? -26.935 17.884 3.648 1.00 86.00 401 ASP A CA 1
ATOM 3122 C C . ASP A 1 401 ? -27.135 17.556 2.151 1.00 86.00 401 ASP A C 1
ATOM 3124 O O . ASP A 1 401 ? -27.699 18.349 1.395 1.00 86.00 401 ASP A O 1
ATOM 3128 N N . PHE A 1 402 ? -26.762 16.340 1.738 1.00 81.38 402 PHE A N 1
ATOM 3129 C CA . PHE A 1 402 ? -27.041 15.743 0.433 1.00 81.38 402 PHE A CA 1
ATOM 3130 C C . PHE A 1 402 ? -27.636 14.332 0.573 1.00 81.38 402 PHE A C 1
ATOM 3132 O O . PHE A 1 402 ? -27.600 13.710 1.634 1.00 81.38 402 PHE A O 1
ATOM 3139 N N . LYS A 1 403 ? -28.187 13.801 -0.524 1.00 84.19 403 LYS A N 1
ATOM 3140 C CA . LYS A 1 403 ? -28.726 12.437 -0.569 1.00 84.19 403 LYS A CA 1
ATOM 3141 C C . LYS A 1 403 ? -27.598 11.418 -0.744 1.00 84.19 403 LYS A C 1
ATOM 3143 O O . LYS A 1 403 ? -26.928 11.404 -1.776 1.00 84.19 403 LYS A O 1
ATOM 3148 N N . VAL A 1 404 ? -27.441 10.541 0.242 1.00 81.44 404 VAL A N 1
ATOM 3149 C CA . VAL A 1 404 ? -26.492 9.421 0.244 1.00 81.44 404 VAL A CA 1
ATOM 3150 C C . VAL A 1 404 ? -27.057 8.249 -0.578 1.00 81.44 404 VAL A C 1
ATOM 3152 O O . VAL A 1 404 ? -28.213 7.866 -0.401 1.00 81.44 404 VAL A O 1
ATOM 3155 N N . LEU A 1 405 ? -26.262 7.698 -1.502 1.00 76.50 405 LEU A N 1
ATOM 3156 C CA . LEU A 1 405 ? -26.639 6.588 -2.399 1.00 76.50 405 LEU A CA 1
ATOM 3157 C C . LEU A 1 405 ? -26.039 5.235 -2.010 1.00 76.50 405 LEU A C 1
ATOM 3159 O O . LEU A 1 405 ? -26.582 4.192 -2.371 1.00 76.50 405 LEU A O 1
ATOM 3163 N N . SER A 1 406 ? -24.905 5.250 -1.322 1.00 73.88 406 SER A N 1
ATOM 3164 C CA . SER A 1 406 ? -24.230 4.060 -0.812 1.00 73.88 406 SER A CA 1
ATOM 3165 C C . SER A 1 406 ? -23.935 4.272 0.657 1.00 73.88 406 SER A C 1
ATOM 3167 O O . SER A 1 406 ? -23.594 5.388 1.042 1.00 73.88 406 SER A O 1
ATOM 3169 N N . ASP A 1 407 ? -24.020 3.213 1.453 1.00 70.31 407 ASP A N 1
ATOM 3170 C CA . ASP A 1 407 ? -23.696 3.300 2.869 1.00 70.31 407 ASP A CA 1
ATOM 3171 C C . ASP A 1 407 ? -22.245 3.797 3.051 1.00 70.31 407 ASP A C 1
ATOM 3173 O O . ASP A 1 407 ? -21.314 3.109 2.620 1.00 70.31 407 ASP A O 1
ATOM 3177 N N . PRO A 1 408 ? -22.017 4.982 3.650 1.00 61.25 408 PRO A N 1
ATOM 3178 C CA . PRO A 1 408 ? -20.671 5.491 3.887 1.00 61.25 408 PRO A CA 1
ATOM 3179 C C . PRO A 1 408 ? -19.876 4.619 4.856 1.00 61.25 408 PRO A C 1
ATOM 3181 O O . PRO A 1 408 ? -18.651 4.709 4.880 1.00 61.25 408 PRO A O 1
ATOM 3184 N N . ARG A 1 409 ? -20.550 3.749 5.618 1.00 63.25 409 ARG A N 1
ATOM 3185 C CA . ARG A 1 409 ? -19.916 2.747 6.483 1.00 63.25 409 ARG A CA 1
ATOM 3186 C C . ARG A 1 409 ? -19.258 1.621 5.678 1.00 63.25 409 ARG A C 1
ATOM 3188 O O . ARG A 1 409 ? -18.453 0.882 6.231 1.00 63.25 409 ARG A O 1
ATOM 3195 N N . ASP A 1 410 ? -19.570 1.501 4.383 1.00 61.88 410 ASP A N 1
ATOM 3196 C CA . ASP A 1 410 ? -19.119 0.402 3.523 1.00 61.88 410 ASP A CA 1
ATOM 3197 C C . ASP A 1 410 ? -18.540 0.876 2.176 1.00 61.88 410 ASP A C 1
ATOM 3199 O O . ASP A 1 410 ? -18.552 0.173 1.163 1.00 61.88 410 ASP A O 1
ATOM 3203 N N . TRP A 1 411 ? -18.003 2.098 2.134 1.00 52.09 411 TRP A N 1
ATOM 3204 C CA . TRP A 1 411 ? -17.466 2.693 0.901 1.00 52.09 411 TRP A CA 1
ATOM 3205 C C . TRP A 1 411 ? -16.330 1.867 0.277 1.00 52.09 411 TRP A C 1
ATOM 3207 O O . TRP A 1 411 ? -16.121 1.883 -0.936 1.00 52.09 411 TRP A O 1
ATOM 3217 N N . MET A 1 412 ? -15.636 1.080 1.098 1.00 48.94 412 MET A N 1
ATOM 3218 C CA . MET A 1 412 ? -14.633 0.115 0.665 1.00 48.94 412 MET A CA 1
ATOM 3219 C C . MET A 1 412 ? -15.233 -1.169 0.071 1.00 48.94 412 MET A C 1
ATOM 3221 O O . MET A 1 412 ? -14.574 -1.762 -0.779 1.00 48.94 412 MET A O 1
ATOM 3225 N N . ALA A 1 413 ? -16.451 -1.612 0.417 1.00 48.41 413 ALA A N 1
ATOM 3226 C CA . ALA A 1 413 ? -17.082 -2.732 -0.300 1.00 48.41 413 ALA A CA 1
ATOM 3227 C C . ALA A 1 413 ? -17.414 -2.388 -1.750 1.00 48.41 413 ALA A C 1
ATOM 3229 O O . ALA A 1 413 ? -17.439 -3.281 -2.595 1.00 48.41 413 ALA A O 1
ATOM 3230 N N . ALA A 1 414 ? -17.592 -1.103 -2.076 1.00 43.12 414 ALA A N 1
ATOM 3231 C CA . ALA A 1 414 ? -17.682 -0.678 -3.470 1.00 43.12 414 ALA A CA 1
ATOM 3232 C C . ALA A 1 414 ? -16.368 -0.949 -4.235 1.00 43.12 414 ALA A C 1
ATOM 3234 O O . ALA A 1 414 ? -16.427 -1.367 -5.390 1.00 43.12 414 ALA A O 1
ATOM 3235 N N . PHE A 1 415 ? -15.205 -0.806 -3.579 1.00 45.41 415 PHE A N 1
ATOM 3236 C CA . PHE A 1 415 ? -13.895 -1.216 -4.116 1.00 45.41 415 PHE A CA 1
ATOM 3237 C C . PHE A 1 415 ? -13.652 -2.731 -4.025 1.00 45.41 415 PHE A C 1
ATOM 3239 O O . PHE A 1 415 ? -12.931 -3.293 -4.845 1.00 45.41 415 PHE A O 1
ATOM 3246 N N . ARG A 1 416 ? -14.259 -3.404 -3.041 1.00 45.56 416 ARG A N 1
ATOM 3247 C CA . ARG A 1 416 ? -14.179 -4.852 -2.805 1.00 45.56 416 ARG A CA 1
ATOM 3248 C C . ARG A 1 416 ? -15.424 -5.586 -3.288 1.00 45.56 416 ARG A C 1
ATOM 3250 O O . ARG A 1 416 ? -15.860 -6.529 -2.627 1.00 45.56 416 ARG A O 1
ATOM 3257 N N . ARG A 1 417 ? -15.999 -5.223 -4.439 1.00 48.03 417 ARG A N 1
ATOM 3258 C CA . ARG A 1 417 ? -16.820 -6.218 -5.136 1.00 48.03 417 ARG A CA 1
ATOM 3259 C C . ARG A 1 417 ? -15.880 -7.368 -5.450 1.00 48.03 417 ARG A C 1
ATOM 3261 O O . ARG A 1 417 ? -15.127 -7.289 -6.416 1.00 48.03 417 ARG A O 1
ATOM 3268 N N . GLU A 1 418 ? -15.883 -8.376 -4.576 1.00 45.06 418 GLU A N 1
ATOM 3269 C CA . GLU A 1 418 ? -15.229 -9.653 -4.778 1.00 45.06 418 GLU A CA 1
ATOM 3270 C C . GLU A 1 418 ? -15.707 -10.122 -6.138 1.00 45.06 418 GLU A C 1
ATOM 3272 O O . GLU A 1 418 ? -16.838 -10.576 -6.328 1.00 45.06 418 GLU A O 1
ATOM 3277 N N . ARG A 1 419 ? -14.861 -9.910 -7.141 1.00 52.12 419 ARG A N 1
ATOM 3278 C CA . ARG A 1 419 ? -15.041 -10.602 -8.398 1.00 52.12 419 ARG A CA 1
ATOM 3279 C C . ARG A 1 419 ? -14.974 -12.080 -8.058 1.00 52.12 419 ARG A C 1
ATOM 3281 O O . ARG A 1 419 ? -14.221 -12.418 -7.145 1.00 52.12 419 ARG A O 1
ATOM 3288 N N . PRO A 1 420 ? -15.736 -12.943 -8.748 1.00 52.12 420 PRO A N 1
ATOM 3289 C CA . PRO A 1 420 ? -15.613 -14.383 -8.572 1.00 52.12 420 PRO A CA 1
ATOM 3290 C C . PRO A 1 420 ? -14.123 -14.738 -8.579 1.00 52.12 420 PRO A C 1
ATOM 3292 O O . PRO A 1 420 ? -13.436 -14.529 -9.579 1.00 52.12 420 PRO A O 1
ATOM 3295 N N . GLY A 1 421 ? -13.614 -15.076 -7.391 1.00 60.44 421 GLY A N 1
ATOM 3296 C CA . GLY A 1 421 ? -12.194 -14.965 -7.096 1.00 60.44 421 GLY A CA 1
ATOM 3297 C C . GLY A 1 421 ? -11.454 -16.052 -7.840 1.00 60.44 421 GLY A C 1
ATOM 3298 O O . GLY A 1 421 ? -11.709 -17.232 -7.599 1.00 60.44 421 GLY A O 1
ATOM 3299 N N . ALA A 1 422 ? -10.537 -15.673 -8.731 1.00 71.62 422 ALA A N 1
ATOM 3300 C CA . ALA A 1 422 ? -9.547 -16.634 -9.184 1.00 71.62 422 ALA A CA 1
ATOM 3301 C C . ALA A 1 422 ? -8.850 -17.217 -7.946 1.00 71.62 422 ALA A C 1
ATOM 3303 O O . ALA A 1 422 ? -8.686 -16.517 -6.938 1.00 71.62 422 ALA A O 1
ATOM 3304 N N . PRO A 1 423 ? -8.454 -18.494 -7.988 1.00 83.00 423 PRO A N 1
ATOM 3305 C CA . PRO A 1 423 ? -7.754 -19.103 -6.875 1.00 83.00 423 PRO A CA 1
ATOM 3306 C C . PRO A 1 423 ? -6.505 -18.283 -6.537 1.00 83.00 423 PRO A C 1
ATOM 3308 O O . PRO A 1 423 ? -5.638 -18.060 -7.389 1.00 83.00 423 PRO A O 1
ATOM 3311 N N . LYS A 1 424 ? -6.416 -17.843 -5.277 1.00 84.88 424 LYS A N 1
ATOM 3312 C CA . LYS A 1 424 ? -5.197 -17.241 -4.737 1.00 84.88 424 LYS A CA 1
ATOM 3313 C C . LYS A 1 424 ? -4.100 -18.289 -4.724 1.00 84.88 424 LYS A C 1
ATOM 3315 O O . LYS A 1 424 ? -4.304 -19.418 -4.263 1.00 84.88 424 LYS A O 1
ATOM 3320 N N . ALA A 1 425 ? -2.937 -17.905 -5.216 1.00 87.06 425 ALA A N 1
ATOM 3321 C CA . ALA A 1 425 ? -1.776 -18.767 -5.221 1.00 87.06 425 ALA A CA 1
ATOM 3322 C C . ALA A 1 425 ? -0.534 -17.995 -4.782 1.00 87.06 425 ALA A C 1
ATOM 3324 O O . ALA A 1 425 ? -0.450 -16.772 -4.897 1.00 87.06 425 ALA A O 1
ATOM 3325 N N . VAL A 1 426 ? 0.435 -18.733 -4.260 1.00 85.88 426 VAL A N 1
ATOM 3326 C CA . VAL A 1 426 ? 1.718 -18.189 -3.825 1.00 85.88 426 VAL A CA 1
ATOM 3327 C C . VAL A 1 426 ? 2.798 -18.746 -4.734 1.00 85.88 426 VAL A C 1
ATOM 3329 O O . VAL A 1 426 ? 2.821 -19.946 -5.034 1.00 85.88 426 VAL A O 1
ATOM 3332 N N . LEU A 1 427 ? 3.687 -17.865 -5.185 1.00 86.69 427 LEU A N 1
ATOM 3333 C CA . LEU A 1 427 ? 4.923 -18.271 -5.839 1.00 86.69 427 LEU A CA 1
ATOM 3334 C C . LEU A 1 427 ? 6.011 -18.436 -4.788 1.00 86.69 427 LEU A C 1
ATOM 3336 O O . LEU A 1 427 ? 6.079 -17.689 -3.818 1.00 86.69 427 LEU A O 1
ATOM 3340 N N . ASN A 1 428 ? 6.905 -19.391 -5.005 1.00 86.62 428 ASN A N 1
ATOM 3341 C CA . ASN A 1 428 ? 8.048 -19.560 -4.118 1.00 86.62 428 ASN A CA 1
ATOM 3342 C C . ASN A 1 428 ? 9.179 -18.685 -4.623 1.00 86.62 428 ASN A C 1
ATOM 3344 O O . ASN A 1 428 ? 9.595 -18.833 -5.777 1.00 86.62 428 ASN A O 1
ATOM 3348 N N . ALA A 1 429 ? 9.677 -17.800 -3.766 1.00 90.62 429 ALA A N 1
ATOM 3349 C CA . ALA A 1 429 ? 10.918 -17.105 -4.049 1.00 90.62 429 ALA A CA 1
ATOM 3350 C C . ALA A 1 429 ? 12.041 -18.149 -4.147 1.00 90.62 429 ALA A C 1
ATOM 3352 O O . ALA A 1 429 ? 12.248 -18.943 -3.229 1.00 90.62 429 ALA A O 1
ATOM 3353 N N . ILE A 1 430 ? 12.740 -18.173 -5.280 1.00 93.56 430 ILE A N 1
ATOM 3354 C CA . ILE A 1 430 ? 13.978 -18.946 -5.447 1.00 93.56 430 ILE A CA 1
ATOM 3355 C C . ILE A 1 430 ? 15.091 -18.236 -4.678 1.00 93.56 430 ILE A C 1
ATOM 3357 O O . ILE A 1 430 ? 15.851 -18.860 -3.944 1.00 93.56 430 ILE A O 1
ATOM 3361 N N . TRP A 1 431 ? 15.150 -16.916 -4.838 1.00 95.06 431 TRP A N 1
ATOM 3362 C CA . TRP A 1 431 ? 15.964 -16.016 -4.042 1.00 95.06 431 TRP A CA 1
ATOM 3363 C C . TRP A 1 431 ? 15.311 -14.637 -4.035 1.00 95.06 431 TRP A C 1
ATOM 3365 O O . TRP A 1 431 ? 14.589 -14.266 -4.966 1.00 95.06 431 TRP A O 1
ATOM 3375 N N . ASP A 1 432 ? 15.599 -13.866 -2.996 1.00 93.50 432 ASP A N 1
ATOM 3376 C CA . ASP A 1 432 ? 15.321 -12.444 -2.944 1.00 93.50 432 ASP A CA 1
ATOM 3377 C C . ASP A 1 432 ? 16.604 -11.674 -2.602 1.00 93.50 432 ASP A C 1
ATOM 3379 O O . ASP A 1 432 ? 17.540 -12.189 -1.983 1.00 93.50 432 ASP A O 1
ATOM 3383 N N . ARG A 1 433 ? 16.702 -10.445 -3.101 1.00 94.44 433 ARG A N 1
ATOM 3384 C CA . ARG A 1 433 ? 17.877 -9.604 -2.918 1.00 94.44 433 ARG A CA 1
ATOM 3385 C C . ARG A 1 433 ? 17.442 -8.166 -2.668 1.00 94.44 433 ARG A C 1
ATOM 3387 O O . ARG A 1 433 ? 16.959 -7.520 -3.599 1.00 94.44 433 ARG A O 1
ATOM 3394 N N . PRO A 1 434 ? 17.637 -7.637 -1.449 1.00 91.31 434 PRO A N 1
ATOM 3395 C CA . PRO A 1 434 ? 17.525 -6.210 -1.224 1.00 91.31 434 PRO A CA 1
ATOM 3396 C C . PRO A 1 434 ? 18.682 -5.529 -1.949 1.00 91.31 434 PRO A C 1
ATOM 3398 O O . PRO A 1 434 ? 19.853 -5.835 -1.712 1.00 91.31 434 PRO A O 1
ATOM 3401 N N . LEU A 1 435 ? 18.345 -4.635 -2.866 1.00 90.69 435 LEU A N 1
ATOM 3402 C CA . LEU A 1 435 ? 19.314 -3.864 -3.626 1.00 90.69 435 LEU A CA 1
ATOM 3403 C C . LEU A 1 435 ? 19.715 -2.617 -2.850 1.00 90.69 435 LEU A C 1
ATOM 3405 O O . LEU A 1 435 ? 18.972 -2.118 -2.000 1.00 90.69 435 LEU A O 1
ATOM 3409 N N . LYS A 1 436 ? 20.887 -2.078 -3.163 1.00 82.44 436 LYS A N 1
ATOM 3410 C CA . LYS A 1 436 ? 21.345 -0.794 -2.634 1.00 82.44 436 LYS A CA 1
ATOM 3411 C C . LYS A 1 436 ? 20.607 0.378 -3.289 1.00 82.44 436 LYS A C 1
ATOM 3413 O O . LYS A 1 436 ? 19.937 0.225 -4.306 1.00 82.44 436 LYS A O 1
ATOM 3418 N N . GLY A 1 437 ? 20.704 1.530 -2.635 1.00 73.56 437 GLY A N 1
ATOM 3419 C CA . GLY A 1 437 ? 20.175 2.813 -3.088 1.00 73.56 437 GLY A CA 1
ATOM 3420 C C . GLY A 1 437 ? 19.028 3.332 -2.220 1.00 73.56 437 GLY A C 1
ATOM 3421 O O . GLY A 1 437 ? 18.233 2.544 -1.736 1.00 73.56 437 GLY A O 1
ATOM 3422 N N . GLU A 1 438 ? 18.951 4.624 -1.941 1.00 71.19 438 GLU A N 1
ATOM 3423 C CA . GLU A 1 438 ? 17.892 5.238 -1.123 1.00 71.19 438 GLU A CA 1
ATOM 3424 C C . GLU A 1 438 ? 16.661 5.648 -1.953 1.00 71.19 438 GLU A C 1
ATOM 3426 O O . GLU A 1 438 ? 15.611 5.949 -1.389 1.00 71.19 438 GLU A O 1
ATOM 3431 N N . GLY A 1 439 ? 16.771 5.637 -3.286 1.00 72.56 439 GLY A N 1
ATOM 3432 C CA . GLY A 1 439 ? 15.685 5.976 -4.204 1.00 72.56 439 GLY A CA 1
ATOM 3433 C C . GLY A 1 439 ? 14.722 4.817 -4.472 1.00 72.56 439 GLY A C 1
ATOM 3434 O O . GLY A 1 439 ? 15.054 3.653 -4.276 1.00 72.56 439 GLY A O 1
ATOM 3435 N N . SER A 1 440 ? 13.531 5.151 -4.973 1.00 78.38 440 SER A N 1
ATOM 3436 C CA . SER A 1 440 ? 12.559 4.173 -5.476 1.00 78.38 440 SER A CA 1
ATOM 3437 C C . SER A 1 440 ? 13.115 3.420 -6.694 1.00 78.38 440 SER A C 1
ATOM 3439 O O . SER A 1 440 ? 13.754 4.008 -7.573 1.00 78.38 440 SER A O 1
ATOM 3441 N N . HIS A 1 441 ? 12.869 2.112 -6.741 1.00 81.00 441 HIS A N 1
ATOM 3442 C CA . HIS A 1 441 ? 13.252 1.240 -7.852 1.00 81.00 441 HIS A CA 1
ATOM 3443 C C . HIS A 1 441 ? 12.069 1.050 -8.805 1.00 81.00 441 HIS A C 1
ATOM 3445 O O . HIS A 1 441 ? 11.176 0.252 -8.534 1.00 81.00 441 HIS A O 1
ATOM 3451 N N . ASN A 1 442 ? 12.064 1.787 -9.919 1.00 79.88 442 ASN A N 1
ATOM 3452 C CA . ASN A 1 442 ? 10.972 1.756 -10.906 1.00 79.88 442 ASN A CA 1
ATOM 3453 C C . ASN A 1 442 ? 11.367 1.141 -12.251 1.00 79.88 442 ASN A C 1
ATOM 3455 O O . ASN A 1 442 ? 10.527 1.005 -13.139 1.00 79.88 442 ASN A O 1
ATOM 3459 N N . THR A 1 443 ? 12.633 0.764 -12.423 1.00 86.75 443 THR A N 1
ATOM 3460 C CA . THR A 1 443 ? 13.080 0.152 -13.675 1.00 86.75 443 THR A CA 1
ATOM 3461 C C . THR A 1 443 ? 12.523 -1.258 -13.803 1.00 86.75 443 THR A C 1
ATOM 3463 O O . THR A 1 443 ? 12.435 -2.008 -12.832 1.00 86.75 443 THR A O 1
ATOM 3466 N N . VAL A 1 444 ? 12.109 -1.643 -15.007 1.00 89.88 444 VAL A N 1
ATOM 3467 C CA . VAL A 1 444 ? 11.788 -3.046 -15.276 1.00 89.88 444 VAL A CA 1
ATOM 3468 C C . VAL A 1 444 ? 13.109 -3.821 -15.244 1.00 89.88 444 VAL A C 1
ATOM 3470 O O . VAL A 1 444 ? 14.022 -3.435 -15.981 1.00 89.88 444 VAL A O 1
ATOM 3473 N N . PRO A 1 445 ? 13.257 -4.870 -14.410 1.00 93.94 445 PRO A N 1
ATOM 3474 C CA . PRO A 1 445 ? 14.464 -5.680 -14.439 1.00 93.94 445 PRO A CA 1
ATOM 3475 C C . PRO A 1 445 ? 14.618 -6.297 -15.831 1.00 93.94 445 PRO A C 1
ATOM 3477 O O . PRO A 1 445 ? 13.638 -6.689 -16.459 1.00 93.94 445 PRO A O 1
ATOM 3480 N N . VAL A 1 446 ? 15.850 -6.398 -16.314 1.00 95.12 446 VAL A N 1
ATOM 3481 C CA . VAL A 1 446 ? 16.185 -7.088 -17.566 1.00 95.12 446 VAL A CA 1
ATOM 3482 C C . VAL A 1 446 ? 17.123 -8.237 -17.253 1.00 95.12 446 VAL A C 1
ATOM 3484 O O . VAL A 1 446 ? 17.951 -8.132 -16.351 1.00 95.12 446 VAL A O 1
ATOM 3487 N N . ALA A 1 447 ? 16.995 -9.351 -17.962 1.00 95.94 447 ALA A N 1
ATOM 3488 C CA . ALA A 1 447 ? 17.812 -10.527 -17.707 1.00 95.94 447 ALA A CA 1
ATOM 3489 C C . ALA A 1 447 ? 18.264 -11.183 -19.009 1.00 95.94 447 ALA A C 1
ATOM 3491 O O . ALA A 1 447 ? 17.606 -11.069 -20.041 1.00 95.94 447 ALA A O 1
ATOM 3492 N N . ASP A 1 448 ? 19.386 -11.887 -18.929 1.00 95.25 448 ASP A N 1
ATOM 3493 C CA . ASP A 1 448 ? 19.827 -12.854 -19.929 1.00 95.25 448 ASP A CA 1
ATOM 3494 C C . ASP A 1 448 ? 20.215 -14.166 -19.240 1.00 95.25 448 ASP A C 1
ATOM 3496 O O . ASP A 1 448 ? 19.964 -14.333 -18.049 1.00 95.25 448 ASP A O 1
ATOM 3500 N N . GLU A 1 449 ? 20.836 -15.110 -19.944 1.00 95.12 449 GLU A N 1
ATOM 3501 C CA . GLU A 1 449 ? 21.173 -16.427 -19.384 1.00 95.12 449 GLU A CA 1
ATOM 3502 C C . GLU A 1 449 ? 22.003 -16.393 -18.085 1.00 95.12 449 GLU A C 1
ATOM 3504 O O . GLU A 1 449 ? 21.987 -17.366 -17.329 1.00 95.12 449 GLU A O 1
ATOM 3509 N N . LYS A 1 450 ? 22.744 -15.310 -17.809 1.00 96.06 450 LYS A N 1
ATOM 3510 C CA . LYS A 1 450 ? 23.710 -15.251 -16.699 1.00 96.06 450 LYS A CA 1
ATOM 3511 C C . LYS A 1 450 ? 23.382 -14.200 -15.656 1.00 96.06 450 LYS A C 1
ATOM 3513 O O . LYS A 1 450 ? 23.661 -14.424 -14.479 1.00 96.06 450 LYS A O 1
ATOM 3518 N N . ILE A 1 451 ? 22.843 -13.056 -16.063 1.00 97.50 451 ILE A N 1
ATOM 3519 C CA . ILE A 1 451 ? 22.648 -11.922 -15.156 1.00 97.50 451 ILE A CA 1
ATOM 3520 C C . ILE A 1 451 ? 21.221 -11.397 -15.198 1.00 97.50 451 ILE A C 1
ATOM 3522 O O . ILE A 1 451 ? 20.501 -11.556 -16.181 1.00 97.50 451 ILE A O 1
ATOM 3526 N N . VAL A 1 452 ? 20.848 -10.726 -14.117 1.00 97.38 452 VAL A N 1
ATOM 3527 C CA . VAL A 1 452 ? 19.697 -9.831 -14.045 1.00 97.38 452 VAL A CA 1
ATOM 3528 C C . VAL A 1 452 ? 20.203 -8.452 -13.643 1.00 97.38 452 VAL A C 1
ATOM 3530 O O . VAL A 1 452 ? 21.042 -8.322 -12.750 1.00 97.38 452 VAL A O 1
ATOM 3533 N N . VAL A 1 453 ? 19.733 -7.427 -14.341 1.00 96.88 453 VAL A N 1
ATOM 3534 C CA . VAL A 1 453 ? 20.168 -6.045 -14.174 1.00 96.88 453 VAL A CA 1
ATOM 3535 C C . VAL A 1 453 ? 18.960 -5.166 -13.935 1.00 96.88 453 VAL A C 1
ATOM 3537 O O . VAL A 1 453 ? 17.906 -5.337 -14.545 1.00 96.88 453 VAL A O 1
ATOM 3540 N N . THR A 1 454 ? 19.125 -4.214 -13.034 1.00 95.38 454 THR A N 1
ATOM 3541 C CA . THR A 1 454 ? 18.089 -3.256 -12.681 1.00 95.38 454 THR A CA 1
ATOM 3542 C C . THR A 1 454 ? 18.725 -1.976 -12.169 1.00 95.38 454 THR A C 1
ATOM 3544 O O . THR A 1 454 ? 19.878 -1.979 -11.739 1.00 95.38 454 THR A O 1
ATOM 3547 N N . GLY A 1 455 ? 17.981 -0.879 -12.203 1.00 92.19 455 GLY A N 1
ATOM 3548 C CA . GLY A 1 455 ? 18.421 0.408 -11.687 1.00 92.19 455 GLY A CA 1
ATOM 3549 C C . GLY A 1 455 ? 17.422 1.081 -10.751 1.00 92.19 455 GLY A C 1
ATOM 3550 O O . GLY A 1 455 ? 16.281 0.637 -10.584 1.00 92.19 455 GLY A O 1
ATOM 3551 N N . SER A 1 456 ? 17.881 2.158 -10.130 1.00 90.69 456 SER A N 1
ATOM 3552 C CA . SER A 1 456 ? 17.150 2.925 -9.125 1.00 90.69 456 SER A CA 1
ATOM 3553 C C . SER A 1 456 ? 17.149 4.424 -9.427 1.00 90.69 456 SER A C 1
ATOM 3555 O O . SER A 1 456 ? 18.017 4.946 -10.136 1.00 90.69 456 SER A O 1
ATOM 3557 N N . ASN A 1 457 ? 16.183 5.142 -8.851 1.00 87.56 457 ASN A N 1
ATOM 3558 C CA . ASN A 1 457 ? 16.035 6.587 -9.054 1.00 87.56 457 ASN A CA 1
ATOM 3559 C C . ASN A 1 457 ? 17.131 7.425 -8.378 1.00 87.56 457 ASN A C 1
ATOM 3561 O O . ASN A 1 457 ? 17.273 8.605 -8.677 1.00 87.56 457 ASN A O 1
ATOM 3565 N N . ASP A 1 458 ? 17.914 6.847 -7.473 1.00 85.56 458 ASP A N 1
ATOM 3566 C CA . ASP A 1 458 ? 19.100 7.495 -6.902 1.00 85.56 458 ASP A CA 1
ATOM 3567 C C . ASP A 1 458 ? 20.383 7.202 -7.696 1.00 85.56 458 ASP A C 1
ATOM 3569 O O . ASP A 1 458 ? 21.465 7.652 -7.328 1.00 85.56 458 ASP A O 1
ATOM 3573 N N . GLY A 1 459 ? 20.250 6.489 -8.815 1.00 89.75 459 GLY A N 1
ATOM 3574 C CA . GLY A 1 459 ? 21.293 6.330 -9.813 1.00 89.75 459 GLY A CA 1
ATOM 3575 C C . GLY A 1 459 ? 22.267 5.196 -9.569 1.00 89.75 459 GLY A C 1
ATOM 3576 O O . GLY A 1 459 ? 23.378 5.230 -10.100 1.00 89.75 459 GLY A O 1
ATOM 3577 N N . PHE A 1 460 ? 21.855 4.176 -8.820 1.00 92.31 460 PHE A N 1
ATOM 3578 C CA . PHE A 1 460 ? 22.562 2.906 -8.799 1.00 92.31 460 PHE A CA 1
ATOM 3579 C C . PHE A 1 460 ? 22.018 1.972 -9.878 1.00 92.31 460 PHE A C 1
ATOM 3581 O O . PHE A 1 460 ? 20.814 1.852 -10.100 1.00 92.31 460 PHE A O 1
ATOM 3588 N N . LEU A 1 461 ? 22.938 1.275 -10.531 1.00 94.62 461 LEU A N 1
ATOM 3589 C CA . LEU A 1 461 ? 22.685 0.129 -11.386 1.00 94.62 461 LEU A CA 1
ATOM 3590 C C . LEU A 1 461 ? 23.223 -1.105 -10.660 1.00 94.62 461 LEU A C 1
ATOM 3592 O O . LEU A 1 461 ? 24.389 -1.142 -10.261 1.00 94.62 461 LEU A O 1
ATOM 3596 N N . THR A 1 462 ? 22.383 -2.114 -10.466 1.00 96.31 462 THR A N 1
ATOM 3597 C CA . THR A 1 462 ? 22.773 -3.363 -9.811 1.00 96.31 462 THR A CA 1
ATOM 3598 C C . THR A 1 462 ? 22.730 -4.510 -10.804 1.00 96.31 462 THR A C 1
ATOM 3600 O O . THR A 1 462 ? 21.726 -4.727 -11.482 1.00 96.31 462 THR A O 1
ATOM 3603 N N . VAL A 1 463 ? 23.832 -5.254 -10.863 1.00 97.25 463 VAL A N 1
ATOM 3604 C CA . VAL A 1 463 ? 23.991 -6.461 -11.673 1.00 97.25 463 VAL A CA 1
ATOM 3605 C C . VAL A 1 463 ? 24.076 -7.643 -10.726 1.00 97.25 463 VAL A C 1
ATOM 3607 O O . VAL A 1 463 ? 25.001 -7.718 -9.915 1.00 97.25 463 VAL A O 1
ATOM 3610 N N . CYS A 1 464 ? 23.141 -8.578 -10.839 1.00 97.81 464 CYS A N 1
ATOM 3611 C CA . CYS A 1 464 ? 23.114 -9.792 -10.037 1.00 97.81 464 CYS A CA 1
ATOM 3612 C C . CYS A 1 464 ? 23.316 -11.029 -10.912 1.00 97.81 464 CYS A C 1
ATOM 3614 O O . CYS A 1 464 ? 22.841 -11.091 -12.045 1.00 97.81 464 CYS A O 1
ATOM 3616 N N . ASP A 1 465 ? 23.965 -12.046 -10.353 1.00 97.00 465 ASP A N 1
ATOM 3617 C CA . ASP A 1 465 ? 23.943 -13.401 -10.891 1.00 97.00 465 ASP A CA 1
ATOM 3618 C C . ASP A 1 465 ? 22.499 -13.910 -10.906 1.00 97.00 465 ASP A C 1
ATOM 3620 O O . ASP A 1 465 ? 21.806 -13.899 -9.885 1.00 97.00 465 ASP A O 1
ATOM 3624 N N . ARG A 1 466 ? 22.041 -14.375 -12.065 1.00 96.44 466 ARG A N 1
ATOM 3625 C CA . ARG A 1 466 ? 20.654 -14.804 -12.263 1.00 96.44 466 ARG A CA 1
ATOM 3626 C C . ARG A 1 466 ? 20.291 -16.051 -11.456 1.00 96.44 466 ARG A C 1
ATOM 3628 O O . ARG A 1 466 ? 19.130 -16.228 -11.069 1.00 96.44 466 ARG A O 1
ATOM 3635 N N . ALA A 1 467 ? 21.253 -16.943 -11.228 1.00 96.06 467 ALA A N 1
ATOM 3636 C CA . ALA A 1 467 ? 21.001 -18.218 -10.569 1.00 96.06 467 ALA A CA 1
ATOM 3637 C C . ALA A 1 467 ? 20.772 -18.049 -9.059 1.00 96.06 467 ALA A C 1
ATOM 3639 O O . ALA A 1 467 ? 19.839 -18.645 -8.524 1.00 96.06 467 ALA A O 1
ATOM 3640 N N . HIS A 1 468 ? 21.562 -17.200 -8.400 1.00 96.19 468 HIS A N 1
ATOM 3641 C CA . HIS A 1 468 ? 21.591 -17.081 -6.937 1.00 96.19 468 HIS A CA 1
ATOM 3642 C C . HIS A 1 468 ? 21.217 -15.689 -6.410 1.00 96.19 468 HIS A C 1
ATOM 3644 O O . HIS A 1 468 ? 21.152 -15.491 -5.198 1.00 96.19 468 HIS A O 1
ATOM 3650 N N . GLY A 1 469 ? 21.037 -14.699 -7.289 1.00 96.31 469 GLY A N 1
ATOM 3651 C CA . GLY A 1 469 ? 20.755 -13.319 -6.893 1.00 96.31 469 GLY A CA 1
ATOM 3652 C C . GLY A 1 469 ? 21.929 -12.648 -6.180 1.00 96.31 469 GLY A C 1
ATOM 3653 O O . GLY A 1 469 ? 21.729 -11.687 -5.438 1.00 96.31 469 GLY A O 1
ATOM 3654 N N . ASN A 1 470 ? 23.150 -13.171 -6.330 1.00 96.88 470 ASN A N 1
ATOM 3655 C CA . ASN A 1 470 ? 24.348 -12.565 -5.752 1.00 96.88 470 ASN A CA 1
ATOM 3656 C C . ASN A 1 470 ? 24.710 -11.312 -6.543 1.00 96.88 470 ASN A C 1
ATOM 3658 O O . ASN A 1 470 ? 24.791 -11.367 -7.766 1.00 96.88 470 ASN A O 1
ATOM 3662 N N . VAL A 1 471 ? 24.960 -10.204 -5.853 1.00 96.69 471 VAL A N 1
ATOM 3663 C CA . VAL A 1 471 ? 25.397 -8.966 -6.503 1.00 96.69 471 VAL A CA 1
ATOM 3664 C C . VAL A 1 471 ? 26.802 -9.170 -7.073 1.00 96.69 471 VAL A C 1
ATOM 3666 O O . VAL A 1 471 ? 27.727 -9.517 -6.341 1.00 96.69 471 VAL A O 1
ATOM 3669 N N . ILE A 1 472 ? 26.941 -8.976 -8.384 1.00 96.94 472 ILE A N 1
ATOM 3670 C CA . ILE A 1 472 ? 28.213 -9.004 -9.116 1.00 96.94 472 ILE A CA 1
ATOM 3671 C C . ILE A 1 472 ? 28.794 -7.589 -9.159 1.00 96.94 472 ILE A C 1
ATOM 3673 O O . ILE A 1 472 ? 29.956 -7.390 -8.810 1.00 96.94 472 ILE A O 1
ATOM 3677 N N . HIS A 1 473 ? 27.968 -6.608 -9.538 1.00 96.25 473 HIS A N 1
ATOM 3678 C CA . HIS A 1 473 ? 28.353 -5.200 -9.595 1.00 96.25 473 HIS A CA 1
ATOM 3679 C C . HIS A 1 473 ? 27.286 -4.300 -8.976 1.00 96.25 473 HIS A C 1
ATOM 3681 O O . HIS A 1 473 ? 26.086 -4.486 -9.190 1.00 96.25 473 HIS A O 1
ATOM 3687 N N . GLU A 1 474 ? 27.756 -3.272 -8.276 1.00 95.06 474 GLU A N 1
ATOM 3688 C CA . GLU A 1 474 ? 26.990 -2.073 -7.952 1.00 95.06 474 GLU A CA 1
ATOM 3689 C C . GLU A 1 474 ? 27.685 -0.893 -8.617 1.00 95.06 474 GLU A C 1
ATOM 3691 O O . GLU A 1 474 ? 28.850 -0.616 -8.332 1.00 95.06 474 GLU A O 1
ATOM 3696 N N . ILE A 1 475 ? 26.984 -0.226 -9.523 1.00 95.44 475 ILE A N 1
ATOM 3697 C CA . ILE A 1 475 ? 27.558 0.801 -10.385 1.00 95.44 475 ILE A CA 1
ATOM 3698 C C . ILE A 1 475 ? 26.825 2.110 -10.108 1.00 95.44 475 ILE A C 1
ATOM 3700 O O . ILE A 1 475 ? 25.601 2.176 -10.205 1.00 95.44 475 ILE A O 1
ATOM 3704 N N . GLU A 1 476 ? 27.571 3.161 -9.777 1.00 94.44 476 GLU A N 1
ATOM 3705 C CA . GLU A 1 476 ? 27.042 4.525 -9.731 1.00 94.44 476 GLU A CA 1
ATOM 3706 C C . GLU A 1 476 ? 26.893 5.040 -11.164 1.00 94.44 476 GLU A C 1
ATOM 3708 O O . GLU A 1 476 ? 27.864 5.400 -11.833 1.00 94.44 476 GLU A O 1
ATOM 3713 N N . ALA A 1 477 ? 25.657 5.046 -11.654 1.00 92.69 477 ALA A N 1
ATOM 3714 C CA . ALA A 1 477 ? 25.343 5.378 -13.034 1.00 92.69 477 ALA A CA 1
ATOM 3715 C C . ALA A 1 477 ? 25.447 6.891 -13.311 1.00 92.69 477 ALA A C 1
ATOM 3717 O O . ALA A 1 477 ? 25.616 7.311 -14.456 1.00 92.69 477 ALA A O 1
ATOM 3718 N N . GLY A 1 478 ? 25.413 7.711 -12.253 1.00 90.12 478 GLY A N 1
ATOM 3719 C CA . GLY A 1 478 ? 25.556 9.168 -12.316 1.00 90.12 478 GLY A CA 1
ATOM 3720 C C . GLY A 1 478 ? 24.239 9.931 -12.482 1.00 90.12 478 GLY A C 1
ATOM 3721 O O . GLY A 1 478 ? 24.277 11.148 -12.627 1.00 90.12 478 GLY A O 1
ATOM 3722 N N . GLY A 1 479 ? 23.100 9.236 -12.442 1.00 89.75 479 GLY A N 1
ATOM 3723 C CA . GLY A 1 479 ? 21.742 9.777 -12.514 1.00 89.75 479 GLY A CA 1
ATOM 3724 C C . GLY A 1 479 ? 20.711 8.664 -12.341 1.00 89.75 479 GLY A C 1
ATOM 3725 O O . GLY A 1 479 ? 21.069 7.497 -12.486 1.00 89.75 479 GLY A O 1
ATOM 3726 N N . ALA A 1 480 ? 19.461 9.020 -12.042 1.00 90.31 480 ALA A N 1
ATOM 3727 C CA . ALA A 1 480 ? 18.332 8.101 -11.951 1.00 90.31 480 ALA A CA 1
ATOM 3728 C C . ALA A 1 480 ? 18.291 7.183 -13.176 1.00 90.31 480 ALA A C 1
ATOM 3730 O O . ALA A 1 480 ? 18.343 7.653 -14.313 1.00 90.31 480 ALA A O 1
ATOM 3731 N N . VAL A 1 481 ? 18.224 5.874 -12.954 1.00 91.88 481 VAL A N 1
ATOM 3732 C CA . VAL A 1 481 ? 18.199 4.909 -14.052 1.00 91.88 481 VAL A CA 1
ATOM 3733 C C . VAL A 1 481 ? 16.760 4.754 -14.535 1.00 91.88 481 VAL A C 1
ATOM 3735 O O . VAL A 1 481 ? 15.905 4.344 -13.760 1.00 91.88 481 VAL A O 1
ATOM 3738 N N . GLY A 1 482 ? 16.494 5.068 -15.804 1.00 88.12 482 GLY A N 1
ATOM 3739 C CA . GLY A 1 482 ? 15.159 4.958 -16.416 1.00 88.12 482 GLY A CA 1
ATOM 3740 C C . GLY A 1 482 ? 14.913 3.641 -17.160 1.00 88.12 482 GLY A C 1
ATOM 3741 O O . GLY A 1 482 ? 13.775 3.199 -17.310 1.00 88.12 482 GLY A O 1
ATOM 3742 N N . GLY A 1 483 ? 15.978 2.977 -17.608 1.00 91.12 483 GLY A N 1
ATOM 3743 C CA . GLY A 1 483 ? 15.896 1.731 -18.363 1.00 91.12 483 GLY A CA 1
ATOM 3744 C C . GLY A 1 483 ? 17.274 1.148 -18.646 1.00 91.12 483 GLY A C 1
ATOM 3745 O O . GLY A 1 483 ? 18.273 1.870 -18.648 1.00 91.12 483 GLY A O 1
ATOM 3746 N N . VAL A 1 484 ? 17.327 -0.163 -18.874 1.00 95.19 484 VAL A N 1
ATOM 3747 C CA . VAL A 1 484 ? 18.574 -0.903 -19.090 1.00 95.19 484 VAL A CA 1
ATOM 3748 C C . VAL A 1 484 ? 18.405 -1.868 -20.259 1.00 95.19 484 VAL A C 1
ATOM 3750 O O . VAL A 1 484 ? 17.359 -2.497 -20.393 1.00 95.19 484 VAL A O 1
ATOM 3753 N N . VAL A 1 485 ? 19.442 -2.014 -21.081 1.00 95.69 485 VAL A N 1
ATOM 3754 C CA . VAL A 1 485 ? 19.559 -3.059 -22.107 1.00 95.69 485 VAL A CA 1
ATOM 3755 C C . VAL A 1 485 ? 20.860 -3.825 -21.879 1.00 95.69 485 VAL A C 1
ATOM 3757 O O . VAL A 1 485 ? 21.921 -3.226 -21.685 1.00 95.69 485 VAL A O 1
ATOM 3760 N N . ILE A 1 486 ? 20.777 -5.158 -21.887 1.00 96.69 486 ILE A N 1
ATOM 3761 C CA . ILE A 1 486 ? 21.941 -6.042 -21.768 1.00 96.69 486 ILE A CA 1
ATOM 3762 C C . ILE A 1 486 ? 22.469 -6.338 -23.171 1.00 96.69 486 ILE A C 1
ATOM 3764 O O . ILE A 1 486 ? 21.753 -6.901 -23.998 1.00 96.69 486 ILE A O 1
ATOM 3768 N N . LEU A 1 487 ? 23.733 -5.997 -23.412 1.00 95.81 487 LEU A N 1
ATOM 3769 C CA . LEU A 1 487 ? 24.483 -6.393 -24.600 1.00 95.81 487 LEU A CA 1
ATOM 3770 C C . LEU A 1 487 ? 25.427 -7.566 -24.267 1.00 95.81 487 LEU A C 1
ATOM 3772 O O . LEU A 1 487 ? 25.669 -7.870 -23.089 1.00 95.81 487 LEU A O 1
ATOM 3776 N N . PRO A 1 488 ? 25.994 -8.247 -25.281 1.00 94.88 488 PRO A N 1
ATOM 3777 C CA . PRO A 1 488 ? 26.966 -9.314 -25.045 1.00 94.88 488 PRO A CA 1
ATOM 3778 C C . PRO A 1 488 ? 28.184 -8.867 -24.219 1.00 94.88 488 PRO A C 1
ATOM 3780 O O . PRO A 1 488 ? 28.657 -9.625 -23.374 1.00 94.88 488 PRO A O 1
ATOM 3783 N N . ASP A 1 489 ? 28.667 -7.643 -24.437 1.00 95.12 489 ASP A N 1
ATOM 3784 C CA . ASP A 1 489 ? 29.887 -7.076 -23.845 1.00 95.12 489 ASP A CA 1
ATOM 3785 C C . ASP A 1 489 ? 29.631 -5.872 -22.920 1.00 95.12 489 ASP A C 1
ATOM 3787 O O . ASP A 1 489 ? 30.518 -5.469 -22.168 1.00 95.12 489 ASP A O 1
ATOM 3791 N N . ALA A 1 490 ? 28.428 -5.297 -22.938 1.00 97.19 490 ALA A N 1
ATOM 3792 C CA . ALA A 1 490 ? 28.135 -4.041 -22.256 1.00 97.19 490 ALA A CA 1
ATOM 3793 C C . ALA A 1 490 ? 26.720 -3.973 -21.661 1.00 97.19 490 ALA A C 1
ATOM 3795 O O . ALA A 1 490 ? 25.858 -4.809 -21.927 1.00 97.19 490 ALA A O 1
ATOM 3796 N N . LEU A 1 491 ? 26.486 -2.946 -20.850 1.00 97.75 491 LEU A N 1
ATOM 3797 C CA . LEU A 1 491 ? 25.176 -2.533 -20.355 1.00 97.75 491 LEU A CA 1
ATOM 3798 C C . LEU A 1 491 ? 24.888 -1.134 -20.894 1.00 97.75 491 LEU A C 1
ATOM 3800 O O . LEU A 1 491 ? 25.684 -0.221 -20.670 1.00 97.75 491 LEU A O 1
ATOM 3804 N N . LEU A 1 492 ? 23.764 -0.963 -21.588 1.00 97.38 492 LEU A N 1
ATOM 3805 C CA . LEU A 1 492 ? 23.260 0.353 -21.977 1.00 97.38 492 LEU A CA 1
ATOM 3806 C C . LEU A 1 492 ? 22.231 0.818 -20.961 1.00 97.38 492 LEU A C 1
ATOM 3808 O O . LEU A 1 492 ? 21.347 0.057 -20.572 1.00 97.38 492 LEU A O 1
ATOM 3812 N N . VAL A 1 493 ? 22.344 2.070 -20.544 1.00 96.38 493 VAL A N 1
ATOM 3813 C CA . VAL A 1 493 ? 21.583 2.619 -19.426 1.00 96.38 493 VAL A CA 1
ATOM 3814 C C . VAL A 1 493 ? 21.026 3.974 -19.826 1.00 96.38 493 VAL A C 1
ATOM 3816 O O . VAL A 1 493 ? 21.770 4.848 -20.266 1.00 96.38 493 VAL A O 1
ATOM 3819 N N . GLY A 1 494 ? 19.719 4.151 -19.669 1.00 94.69 494 GLY A N 1
ATOM 3820 C CA . GLY A 1 494 ? 19.084 5.460 -19.740 1.00 94.69 494 GLY A CA 1
ATOM 3821 C C . GLY A 1 494 ? 19.187 6.158 -18.391 1.00 94.69 494 GLY A C 1
ATOM 3822 O O . GLY A 1 494 ? 18.872 5.562 -17.360 1.00 94.69 494 GLY A O 1
ATOM 3823 N N . LEU A 1 495 ? 19.642 7.405 -18.404 1.00 92.50 495 LEU A N 1
ATOM 3824 C CA . LEU A 1 495 ? 19.932 8.203 -17.221 1.00 92.50 495 LEU A CA 1
ATOM 3825 C C . LEU A 1 495 ? 19.087 9.465 -17.184 1.00 92.50 495 LEU A C 1
ATOM 3827 O O . LEU A 1 495 ? 18.827 10.098 -18.206 1.00 92.50 495 LEU A O 1
ATOM 3831 N N . GLU A 1 496 ? 18.758 9.877 -15.975 1.00 88.50 496 GLU A N 1
ATOM 3832 C CA . GLU A 1 496 ? 18.121 11.145 -15.695 1.00 88.50 496 GLU A CA 1
ATOM 3833 C C . GLU A 1 496 ? 18.828 11.839 -14.525 1.00 88.50 496 GLU A C 1
ATOM 3835 O O . GLU A 1 496 ? 18.928 11.304 -13.422 1.00 88.50 496 GLU A O 1
ATOM 3840 N N . THR A 1 497 ? 19.326 13.052 -14.746 1.00 83.75 497 THR A N 1
ATOM 3841 C CA . THR A 1 497 ? 19.955 13.855 -13.691 1.00 83.75 497 THR A CA 1
ATOM 3842 C C . THR A 1 497 ? 19.120 15.088 -13.386 1.00 83.75 497 THR A C 1
ATOM 3844 O O . THR A 1 497 ? 18.600 15.779 -14.265 1.00 83.75 497 THR A O 1
ATOM 3847 N N . HIS A 1 498 ? 18.992 15.394 -12.099 1.00 73.38 498 HIS A N 1
ATOM 3848 C CA . HIS A 1 498 ? 18.385 16.642 -11.662 1.00 73.38 498 HIS A CA 1
ATOM 3849 C C . HIS A 1 498 ? 19.391 17.787 -11.799 1.00 73.38 498 HIS A C 1
ATOM 3851 O O . HIS A 1 498 ? 20.427 17.795 -11.134 1.00 73.38 498 HIS A O 1
ATOM 3857 N N . SER A 1 499 ? 19.062 18.787 -12.618 1.00 60.06 499 SER A N 1
ATOM 3858 C CA . SER A 1 499 ? 19.779 20.067 -12.623 1.00 60.06 499 SER A CA 1
ATOM 3859 C C . SER A 1 499 ? 19.093 21.067 -11.671 1.00 60.06 499 SER A C 1
ATOM 3861 O O . SER A 1 499 ? 18.042 20.782 -11.099 1.00 60.06 499 SER A O 1
ATOM 3863 N N . ARG A 1 500 ? 19.693 22.241 -11.418 1.00 52.75 500 ARG A N 1
ATOM 3864 C CA . ARG A 1 500 ? 19.069 23.274 -10.564 1.00 52.75 500 ARG A CA 1
ATOM 3865 C C . ARG A 1 500 ? 17.836 23.876 -11.254 1.00 52.75 500 ARG A C 1
ATOM 3867 O O . ARG A 1 500 ? 17.930 24.367 -12.376 1.00 52.75 500 ARG A O 1
ATOM 3874 N N . GLY A 1 501 ? 16.712 23.934 -10.535 1.00 56.38 501 GLY A N 1
ATOM 3875 C CA . GLY A 1 501 ? 15.396 24.221 -11.119 1.00 56.38 501 GLY A CA 1
ATOM 3876 C C . GLY A 1 501 ? 14.779 22.938 -11.677 1.00 56.38 501 GLY A C 1
ATOM 3877 O O . GLY A 1 501 ? 15.471 21.948 -11.824 1.00 56.38 501 GLY A O 1
ATOM 3878 N N . TRP A 1 502 ? 13.485 22.909 -11.982 1.00 59.31 502 TRP A N 1
ATOM 3879 C CA . TRP A 1 502 ? 12.747 21.705 -12.419 1.00 59.31 502 TRP A CA 1
ATOM 3880 C C . TRP A 1 502 ? 13.226 21.053 -13.740 1.00 59.31 502 TRP A C 1
ATOM 3882 O O . TRP A 1 502 ? 12.523 20.227 -14.314 1.00 59.31 502 TRP A O 1
ATOM 3892 N N . LYS A 1 503 ? 14.408 21.426 -14.235 1.00 69.81 503 LYS A N 1
ATOM 3893 C CA . LYS A 1 503 ? 15.036 20.921 -15.447 1.00 69.81 503 LYS A CA 1
ATOM 3894 C C . LYS A 1 503 ? 15.748 19.600 -15.165 1.00 69.81 503 LYS A C 1
ATOM 3896 O O . LYS A 1 503 ? 16.563 19.497 -14.244 1.00 69.81 503 LYS A O 1
ATOM 3901 N N . ARG A 1 504 ? 15.456 18.611 -15.999 1.00 75.44 504 ARG A N 1
ATOM 3902 C CA . ARG A 1 504 ? 16.086 17.290 -15.995 1.00 75.44 504 ARG A CA 1
ATOM 3903 C C . ARG A 1 504 ? 17.040 17.207 -17.185 1.00 75.44 504 ARG A C 1
ATOM 3905 O O . ARG A 1 504 ? 16.693 17.657 -18.280 1.00 75.44 504 ARG A O 1
ATOM 3912 N N . GLU A 1 505 ? 18.245 16.691 -16.975 1.00 85.75 505 GLU A N 1
ATOM 3913 C CA . GLU A 1 505 ? 19.102 16.276 -18.087 1.00 85.75 505 GLU A CA 1
ATOM 3914 C C . GLU A 1 505 ? 18.830 14.804 -18.356 1.00 85.75 505 GLU A C 1
ATOM 3916 O O . GLU A 1 505 ? 18.723 13.993 -17.435 1.00 85.75 505 GLU A O 1
ATOM 3921 N N . LEU A 1 506 ? 18.685 14.477 -19.631 1.00 86.75 506 LEU A N 1
ATOM 3922 C CA . LEU A 1 506 ? 18.416 13.124 -20.086 1.00 86.75 506 LEU A CA 1
ATOM 3923 C C . LEU A 1 506 ? 19.696 12.601 -20.711 1.00 86.75 506 LEU A C 1
ATOM 3925 O O . LEU A 1 506 ? 20.362 13.323 -21.456 1.00 86.75 506 LEU A O 1
ATOM 3929 N N . GLY A 1 507 ? 20.056 11.365 -20.408 1.00 90.44 507 GLY A N 1
ATOM 3930 C CA . GLY A 1 507 ? 21.306 10.804 -20.880 1.00 90.44 507 GLY A CA 1
ATOM 3931 C C . GLY A 1 507 ? 21.244 9.326 -21.194 1.00 90.44 507 GLY A C 1
ATOM 3932 O O . GLY A 1 507 ? 20.315 8.609 -20.833 1.00 90.44 507 GLY A O 1
ATOM 3933 N N . LEU A 1 508 ? 22.284 8.888 -21.882 1.00 95.06 508 LEU A N 1
ATOM 3934 C CA . LEU A 1 508 ? 22.612 7.503 -22.144 1.00 95.06 508 LEU A CA 1
ATOM 3935 C C . LEU A 1 508 ? 24.000 7.237 -21.577 1.00 95.06 508 LEU A C 1
ATOM 3937 O O . LEU A 1 508 ? 24.877 8.101 -21.619 1.00 95.06 508 LEU A O 1
ATOM 3941 N N . ALA A 1 509 ? 24.219 6.033 -21.082 1.00 96.75 509 ALA A N 1
ATOM 3942 C CA . ALA A 1 509 ? 25.538 5.572 -20.696 1.00 96.75 509 ALA A CA 1
ATOM 3943 C C . ALA A 1 509 ? 25.746 4.122 -21.106 1.00 96.75 509 ALA A C 1
ATOM 3945 O O . ALA A 1 509 ? 24.802 3.330 -21.155 1.00 96.75 509 ALA A O 1
ATOM 3946 N N . ARG A 1 510 ? 27.007 3.786 -21.367 1.00 97.69 510 ARG A N 1
ATOM 3947 C CA . ARG A 1 510 ? 27.456 2.424 -21.629 1.00 97.69 510 ARG A CA 1
ATOM 3948 C C . ARG A 1 510 ? 28.475 2.023 -20.577 1.00 97.69 510 ARG A C 1
ATOM 3950 O O . ARG A 1 510 ? 29.444 2.744 -20.335 1.00 97.69 510 ARG A O 1
ATOM 3957 N N . PHE A 1 511 ? 28.268 0.861 -19.982 1.00 98.00 511 PHE A N 1
ATOM 3958 C CA . PHE A 1 511 ? 29.171 0.263 -19.005 1.00 98.00 511 PHE A CA 1
ATOM 3959 C C . PHE A 1 511 ? 29.697 -1.057 -19.545 1.00 98.00 511 PHE A C 1
ATOM 3961 O O . PHE A 1 511 ? 28.959 -1.792 -20.201 1.00 98.00 511 PHE A O 1
ATOM 3968 N N . ASP A 1 512 ? 30.959 -1.363 -19.274 1.00 97.50 512 ASP A N 1
ATOM 3969 C CA . ASP A 1 512 ? 31.500 -2.694 -19.504 1.00 97.50 512 ASP A CA 1
ATOM 3970 C C . ASP A 1 512 ? 30.750 -3.676 -18.604 1.00 97.50 512 ASP A C 1
ATOM 3972 O O . ASP A 1 512 ? 30.621 -3.478 -17.393 1.00 97.50 512 ASP A O 1
ATOM 3976 N N . ARG A 1 513 ? 30.215 -4.736 -19.204 1.00 95.62 513 ARG A N 1
ATOM 3977 C CA . ARG A 1 513 ? 29.365 -5.690 -18.491 1.00 95.62 513 ARG A CA 1
ATOM 3978 C C . ARG A 1 513 ? 30.137 -6.521 -17.461 1.00 95.62 513 ARG A C 1
ATOM 3980 O O . ARG A 1 513 ? 29.530 -7.028 -16.521 1.00 95.62 513 ARG A O 1
ATOM 3987 N N . THR A 1 514 ? 31.437 -6.711 -17.673 1.00 95.25 514 THR A N 1
ATOM 3988 C CA . THR A 1 514 ? 32.296 -7.606 -16.884 1.00 95.25 514 THR A CA 1
ATOM 3989 C C . THR A 1 514 ? 32.995 -6.876 -15.747 1.00 95.25 514 THR A C 1
ATOM 3991 O O . THR A 1 514 ? 33.218 -7.461 -14.690 1.00 95.25 514 THR A O 1
ATOM 3994 N N . THR A 1 515 ? 33.401 -5.626 -15.964 1.00 96.81 515 THR A N 1
ATOM 3995 C CA . THR A 1 515 ? 34.090 -4.820 -14.947 1.00 96.81 515 THR A CA 1
ATOM 3996 C C . THR A 1 515 ? 33.140 -3.864 -14.233 1.00 96.81 515 THR A C 1
ATOM 3998 O O . THR A 1 515 ? 33.417 -3.463 -13.103 1.00 96.81 515 THR A O 1
ATOM 4001 N N . GLY A 1 516 ? 32.018 -3.510 -14.867 1.00 95.56 516 GLY A N 1
ATOM 4002 C CA . GLY A 1 516 ? 31.121 -2.448 -14.418 1.00 95.56 516 GLY A CA 1
ATOM 4003 C C . GLY A 1 516 ? 31.675 -1.040 -14.654 1.00 95.56 516 GLY A C 1
ATOM 4004 O O . GLY A 1 516 ? 31.059 -0.062 -14.230 1.00 95.56 516 GLY A O 1
ATOM 4005 N N . GLU A 1 517 ? 32.832 -0.908 -15.310 1.00 97.12 517 GLU A N 1
ATOM 4006 C CA . GLU A 1 517 ? 33.433 0.393 -15.595 1.00 97.12 517 GLU A CA 1
ATOM 4007 C C . GLU A 1 517 ? 32.636 1.135 -16.667 1.00 97.12 517 GLU A C 1
ATOM 4009 O O . GLU A 1 517 ? 32.206 0.571 -17.673 1.00 97.12 517 GLU A O 1
ATOM 4014 N N . ARG A 1 518 ? 32.447 2.439 -16.466 1.00 97.44 518 ARG A N 1
ATOM 4015 C CA . ARG A 1 518 ? 31.776 3.290 -17.447 1.00 97.44 518 ARG A CA 1
ATOM 4016 C C . ARG A 1 518 ? 32.675 3.488 -18.666 1.00 97.44 518 ARG A C 1
ATOM 4018 O O . ARG A 1 518 ? 33.747 4.073 -18.539 1.00 97.44 518 ARG A O 1
ATOM 4025 N N . ILE A 1 519 ? 32.199 3.065 -19.834 1.00 97.44 519 ILE A N 1
ATOM 4026 C CA . ILE A 1 519 ? 32.871 3.266 -21.124 1.00 97.44 519 ILE A CA 1
ATOM 4027 C C . ILE A 1 519 ? 32.635 4.705 -21.588 1.00 97.44 519 ILE A C 1
ATOM 4029 O O . ILE A 1 519 ? 33.583 5.446 -21.836 1.00 97.44 519 ILE A O 1
ATOM 4033 N N . TRP A 1 520 ? 31.368 5.121 -21.638 1.00 97.31 520 TRP A N 1
ATOM 4034 C CA . TRP A 1 520 ? 30.974 6.487 -21.980 1.00 97.31 520 TRP A CA 1
ATOM 4035 C C . TRP A 1 520 ? 29.645 6.867 -21.318 1.00 97.31 520 TRP A C 1
ATOM 4037 O O . TRP A 1 520 ? 28.872 6.012 -20.881 1.00 97.31 520 TRP A O 1
ATOM 4047 N N . ALA A 1 521 ? 29.387 8.172 -21.231 1.00 95.00 521 ALA A N 1
ATOM 4048 C CA . ALA A 1 521 ? 28.084 8.737 -20.895 1.00 95.00 521 ALA A CA 1
ATOM 4049 C C . ALA A 1 521 ? 27.872 10.025 -21.688 1.00 95.00 521 ALA A C 1
ATOM 4051 O O . ALA A 1 521 ? 28.777 10.853 -21.778 1.00 95.00 521 ALA A O 1
ATOM 4052 N N . GLN A 1 522 ? 26.667 10.189 -22.219 1.00 93.25 522 GLN A N 1
ATOM 4053 C CA . GLN A 1 522 ? 26.245 11.342 -22.997 1.00 93.25 522 GLN A CA 1
ATOM 4054 C C . GLN A 1 522 ? 24.930 11.854 -22.421 1.00 93.25 522 GLN A C 1
ATOM 4056 O O . GLN A 1 522 ? 23.966 11.100 -22.323 1.00 93.25 522 GLN A O 1
ATOM 4061 N N . SER A 1 523 ? 24.875 13.131 -22.054 1.00 86.50 523 SER A N 1
ATOM 4062 C CA . SER A 1 523 ? 23.648 13.789 -21.605 1.00 86.50 523 SER A CA 1
ATOM 4063 C C . SER A 1 523 ? 23.315 14.987 -22.483 1.00 86.50 523 SER A C 1
ATOM 4065 O O . SER A 1 523 ? 24.186 15.582 -23.124 1.00 86.50 523 SER A O 1
ATOM 4067 N N . VAL A 1 524 ? 22.031 15.326 -22.527 1.00 80.50 524 VAL A N 1
ATOM 4068 C CA . VAL A 1 524 ? 21.510 16.514 -23.195 1.00 80.50 524 VAL A CA 1
ATOM 4069 C C . VAL A 1 524 ? 20.498 17.173 -22.262 1.00 80.50 524 VAL A C 1
ATOM 4071 O O . VAL A 1 524 ? 19.693 16.510 -21.602 1.00 80.50 524 VAL A O 1
ATOM 4074 N N . VAL A 1 525 ? 20.566 18.498 -22.158 1.00 73.94 525 VAL A N 1
ATOM 4075 C CA . VAL A 1 525 ? 19.660 19.268 -21.302 1.00 73.94 525 VAL A CA 1
ATOM 4076 C C . VAL A 1 525 ? 18.284 19.301 -21.961 1.00 73.94 525 VAL A C 1
ATOM 4078 O O . VAL A 1 525 ? 18.126 19.892 -23.027 1.00 73.94 525 VAL A O 1
ATOM 4081 N N . SER A 1 526 ? 17.282 18.700 -21.317 1.00 65.44 526 SER A N 1
ATOM 4082 C CA . SER A 1 526 ? 15.908 18.755 -21.813 1.00 65.44 526 SER A CA 1
ATOM 4083 C C . SER A 1 526 ? 15.305 20.144 -21.584 1.00 65.44 526 SER A C 1
ATOM 4085 O O . SER A 1 526 ? 15.480 20.767 -20.530 1.00 65.44 526 SER A O 1
ATOM 4087 N N . LEU A 1 527 ? 14.583 20.649 -22.583 1.00 54.50 527 LEU A N 1
ATOM 4088 C CA . LEU A 1 527 ? 13.842 21.906 -22.511 1.00 54.50 527 LEU A CA 1
ATOM 4089 C C . LEU A 1 527 ? 12.609 21.717 -21.620 1.00 54.50 527 LEU A C 1
ATOM 4091 O O . LEU A 1 527 ? 11.746 20.949 -22.001 1.00 54.50 527 LEU A O 1
ATOM 4095 N N . ASP A 1 528 ? 12.503 22.430 -20.492 1.00 60.97 528 ASP A N 1
ATOM 4096 C CA . ASP A 1 528 ? 11.307 22.766 -19.674 1.00 60.97 528 ASP A CA 1
ATOM 4097 C C . ASP A 1 528 ? 10.184 21.712 -19.434 1.00 60.97 528 ASP A C 1
ATOM 4099 O O . ASP A 1 528 ? 9.145 22.059 -18.876 1.00 60.97 528 ASP A O 1
ATOM 4103 N N . HIS A 1 529 ? 10.350 20.446 -19.821 1.00 55.81 529 HIS A N 1
ATOM 4104 C CA . HIS A 1 529 ? 9.305 19.418 -19.816 1.00 55.81 529 HIS A CA 1
ATOM 4105 C C . HIS A 1 529 ? 9.675 18.297 -18.840 1.00 55.81 529 HIS A C 1
ATOM 4107 O O . HIS A 1 529 ? 10.850 17.980 -18.647 1.00 55.81 529 HIS A O 1
ATOM 4113 N N . HIS A 1 530 ? 8.653 17.702 -18.223 1.00 55.91 530 HIS A N 1
ATOM 4114 C CA . HIS A 1 530 ? 8.745 16.613 -17.245 1.00 55.91 530 HIS A CA 1
ATOM 4115 C C . HIS A 1 530 ? 9.135 15.279 -17.909 1.00 55.91 530 HIS A C 1
ATOM 4117 O O . HIS A 1 530 ? 8.418 14.296 -17.783 1.00 55.91 530 HIS A O 1
ATOM 4123 N N . GLY A 1 531 ? 10.226 15.259 -18.678 1.00 55.50 531 GLY A N 1
ATOM 4124 C CA . GLY A 1 531 ? 10.773 14.034 -19.249 1.00 55.50 531 GLY A CA 1
ATOM 4125 C C . GLY A 1 531 ? 11.126 13.049 -18.137 1.00 55.50 531 GLY A C 1
ATOM 4126 O O . GLY A 1 531 ? 11.838 13.454 -17.230 1.00 55.50 531 GLY A O 1
ATOM 4127 N N . HIS A 1 532 ? 10.650 11.806 -18.194 1.00 69.75 532 HIS A N 1
ATOM 4128 C CA . HIS A 1 532 ? 10.981 10.744 -17.231 1.00 69.75 532 HIS A CA 1
ATOM 4129 C C . HIS A 1 532 ? 11.293 9.429 -17.961 1.00 69.75 532 HIS A C 1
ATOM 4131 O O . HIS A 1 532 ? 10.910 9.266 -19.120 1.00 69.75 532 HIS A O 1
ATOM 4137 N N . ASP A 1 533 ? 11.961 8.486 -17.291 1.00 76.62 533 ASP A N 1
ATOM 4138 C CA . ASP A 1 533 ? 12.195 7.114 -17.771 1.00 76.62 533 ASP A CA 1
ATOM 4139 C C . ASP A 1 533 ? 12.878 7.032 -19.148 1.00 76.62 533 ASP A C 1
ATOM 4141 O O . ASP A 1 533 ? 12.292 6.555 -20.124 1.00 76.62 533 ASP A O 1
ATOM 4145 N N . VAL A 1 534 ? 14.137 7.481 -19.249 1.00 82.69 534 VAL A N 1
ATOM 4146 C CA . VAL A 1 534 ? 14.921 7.282 -20.480 1.00 82.69 534 VAL A CA 1
ATOM 4147 C C . VAL A 1 534 ? 15.071 5.788 -20.751 1.00 82.69 534 VAL A C 1
ATOM 4149 O O . VAL A 1 534 ? 15.684 5.066 -19.963 1.00 82.69 534 VAL A O 1
ATOM 4152 N N . ARG A 1 535 ? 14.555 5.324 -21.891 1.00 88.44 535 ARG A N 1
ATOM 4153 C CA . ARG A 1 535 ? 14.712 3.937 -22.342 1.00 88.44 535 ARG A CA 1
ATOM 4154 C C . ARG A 1 535 ? 15.772 3.870 -23.442 1.00 88.44 535 ARG A C 1
ATOM 4156 O O . ARG A 1 535 ? 15.538 4.441 -24.512 1.00 88.44 535 ARG A O 1
ATOM 4163 N N . PRO A 1 536 ? 16.928 3.224 -23.195 1.00 93.88 536 PRO A N 1
ATOM 4164 C CA . PRO A 1 536 ? 17.919 2.994 -24.234 1.00 93.88 536 PRO A CA 1
ATOM 4165 C C . PRO A 1 536 ? 17.410 1.931 -25.214 1.00 93.88 536 PRO A C 1
ATOM 4167 O O . PRO A 1 536 ? 16.762 0.965 -24.809 1.00 93.88 536 PRO A O 1
ATOM 4170 N N . VAL A 1 537 ? 17.728 2.093 -26.494 1.00 94.12 537 VAL A N 1
ATOM 4171 C CA . VAL A 1 537 ? 17.454 1.109 -27.543 1.00 94.12 537 VAL A CA 1
ATOM 4172 C C . VAL A 1 537 ? 18.721 0.905 -28.366 1.00 94.12 537 VAL A C 1
ATOM 4174 O O . VAL A 1 537 ? 19.282 1.866 -28.890 1.00 94.12 537 VAL A O 1
ATOM 4177 N N . ASP A 1 538 ? 19.176 -0.341 -28.465 1.00 95.50 538 ASP A N 1
ATOM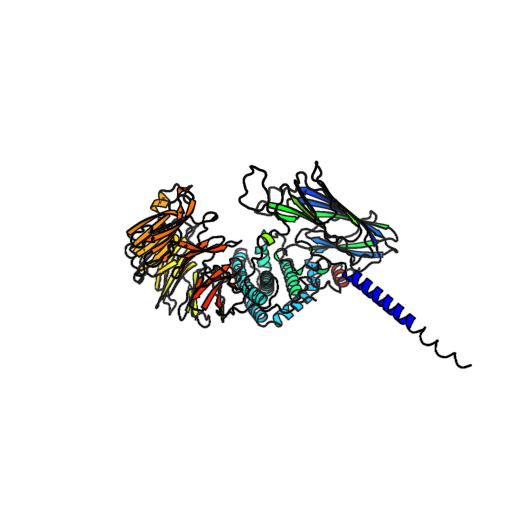 4178 C CA . ASP A 1 538 ? 20.332 -0.713 -29.280 1.00 95.50 538 ASP A CA 1
ATOM 4179 C C . ASP A 1 538 ? 19.920 -0.913 -30.743 1.00 95.50 538 ASP A C 1
ATOM 4181 O O . ASP A 1 538 ? 19.069 -1.754 -31.039 1.00 95.50 538 ASP A O 1
ATOM 4185 N N . ALA A 1 539 ? 20.526 -0.144 -31.648 1.00 95.19 539 ALA A N 1
ATOM 4186 C CA . ALA A 1 539 ? 20.367 -0.276 -33.092 1.00 95.19 539 ALA A CA 1
ATOM 4187 C C . ALA A 1 539 ? 21.686 -0.676 -33.782 1.00 95.19 539 ALA A C 1
ATOM 4189 O O . ALA A 1 539 ? 21.849 -0.457 -34.982 1.00 95.19 539 ALA A O 1
ATOM 4190 N N . GLY A 1 540 ? 22.645 -1.248 -33.042 1.00 94.31 540 GLY A N 1
ATOM 4191 C CA . GLY A 1 540 ? 23.947 -1.674 -33.552 1.00 94.31 540 GLY A CA 1
ATOM 4192 C C . GLY A 1 540 ? 24.994 -0.559 -33.448 1.00 94.31 540 GLY A C 1
ATOM 4193 O O . GLY A 1 540 ? 25.484 -0.297 -32.353 1.00 94.31 540 GLY A O 1
ATOM 4194 N N . PRO A 1 541 ? 25.400 0.100 -34.553 1.00 95.69 541 PRO A N 1
ATOM 4195 C CA . PRO A 1 541 ? 26.356 1.212 -34.487 1.00 95.69 541 PRO A CA 1
ATOM 4196 C C . PRO A 1 541 ? 25.781 2.477 -33.830 1.00 95.69 541 PRO A C 1
ATOM 4198 O O . PRO A 1 541 ? 26.539 3.385 -33.498 1.00 95.69 541 PRO A O 1
ATOM 4201 N N . VAL A 1 542 ? 24.461 2.544 -33.636 1.00 96.69 542 VAL A N 1
ATOM 4202 C CA . VAL A 1 542 ? 23.760 3.679 -33.029 1.00 96.69 542 VAL A CA 1
ATOM 4203 C C . VAL A 1 542 ? 22.974 3.201 -31.815 1.00 96.69 542 VAL A C 1
ATOM 4205 O O . VAL A 1 542 ? 22.308 2.168 -31.867 1.00 96.69 542 VAL A O 1
ATOM 4208 N N . VAL A 1 543 ? 23.004 3.981 -30.739 1.00 96.50 543 VAL A N 1
ATOM 4209 C CA . VAL A 1 543 ? 22.121 3.805 -29.583 1.00 96.50 543 VAL A CA 1
ATOM 4210 C C . VAL A 1 543 ? 21.140 4.963 -29.542 1.00 96.50 543 VAL A C 1
ATOM 4212 O O . VAL A 1 543 ? 21.538 6.127 -29.609 1.00 96.50 543 VAL A O 1
ATOM 4215 N N . LEU A 1 544 ? 19.856 4.643 -29.407 1.00 96.00 544 LEU A N 1
ATOM 4216 C CA . LEU A 1 544 ? 18.800 5.632 -29.241 1.00 96.00 544 LEU A CA 1
ATOM 4217 C C . LEU A 1 544 ? 18.385 5.747 -27.776 1.00 96.00 544 LEU A C 1
ATOM 4219 O O . LEU A 1 544 ? 18.378 4.763 -27.041 1.00 96.00 544 LEU A O 1
ATOM 4223 N N . GLY A 1 545 ? 17.986 6.943 -27.362 1.00 92.50 545 GLY A N 1
ATOM 4224 C CA . GLY A 1 545 ? 17.409 7.205 -26.048 1.00 92.50 545 GLY A CA 1
ATOM 4225 C C . GLY A 1 545 ? 16.148 8.037 -26.181 1.00 92.50 545 GLY A C 1
ATOM 4226 O O . GLY A 1 545 ? 16.163 9.068 -26.849 1.00 92.50 545 GLY A O 1
ATOM 4227 N N . CYS A 1 546 ? 15.065 7.607 -25.537 1.00 89.25 546 CYS A N 1
ATOM 4228 C CA . CYS A 1 546 ? 13.813 8.361 -25.467 1.00 89.25 546 CYS A CA 1
ATOM 4229 C C . CYS A 1 546 ? 13.370 8.493 -24.023 1.00 89.25 546 CYS A C 1
ATOM 4231 O O . CYS A 1 546 ? 13.191 7.478 -23.352 1.00 89.25 546 CYS A O 1
ATOM 4233 N N . ALA A 1 547 ? 13.140 9.724 -23.577 1.00 80.81 547 ALA A N 1
ATOM 4234 C CA . ALA A 1 547 ? 12.408 9.979 -22.343 1.00 80.81 547 ALA A CA 1
ATOM 4235 C C . ALA A 1 547 ? 10.928 10.177 -22.652 1.00 80.81 547 ALA A C 1
ATOM 4237 O O . ALA A 1 547 ? 10.584 10.825 -23.643 1.00 80.81 547 ALA A O 1
ATOM 4238 N N . VAL A 1 548 ? 10.056 9.687 -21.776 1.00 79.62 548 VAL A N 1
ATOM 4239 C CA . VAL A 1 548 ? 8.621 9.963 -21.846 1.00 79.62 548 VAL A CA 1
ATOM 4240 C C . VAL A 1 548 ? 8.402 11.457 -21.636 1.00 79.62 548 VAL A C 1
ATOM 4242 O O . VAL A 1 548 ? 8.687 11.975 -20.565 1.00 79.62 548 VAL A O 1
ATOM 4245 N N . GLY A 1 549 ? 7.909 12.155 -22.657 1.00 79.56 549 GLY A N 1
ATOM 4246 C CA . GLY A 1 549 ? 7.713 13.605 -22.652 1.00 79.56 549 GLY A CA 1
ATOM 4247 C C . GLY A 1 549 ? 8.969 14.424 -22.975 1.00 79.56 549 GLY A C 1
ATOM 4248 O O . GLY A 1 549 ? 8.906 15.650 -22.903 1.00 79.56 549 GLY A O 1
ATOM 4249 N N . GLY A 1 550 ? 10.084 13.780 -23.342 1.00 84.88 550 GLY A N 1
ATOM 4250 C CA . GLY A 1 550 ? 11.343 14.439 -23.712 1.00 84.88 550 GLY A CA 1
ATOM 4251 C C . GLY A 1 550 ? 11.781 14.173 -25.159 1.00 84.88 550 GLY A C 1
ATOM 4252 O O . GLY A 1 550 ? 11.045 13.522 -25.906 1.00 84.88 550 GLY A O 1
ATOM 4253 N N . PRO A 1 551 ? 12.958 14.689 -25.569 1.00 90.69 551 PRO A N 1
ATOM 4254 C CA . PRO A 1 551 ? 13.536 14.475 -26.894 1.00 90.69 551 PRO A CA 1
ATOM 4255 C C . PRO A 1 551 ? 13.961 13.019 -27.129 1.00 90.69 551 PRO A C 1
ATOM 4257 O O . PRO A 1 551 ? 14.066 12.216 -26.197 1.00 90.69 551 PRO A O 1
ATOM 4260 N N . VAL A 1 552 ? 14.261 12.714 -28.393 1.00 92.38 552 VAL A N 1
ATOM 4261 C CA . VAL A 1 552 ? 14.965 11.487 -28.788 1.00 92.38 552 VAL A CA 1
ATOM 4262 C C . VAL A 1 552 ? 16.407 11.822 -29.135 1.00 92.38 552 VAL A C 1
ATOM 4264 O O . VAL A 1 552 ? 16.666 12.756 -29.892 1.00 92.38 552 VAL A O 1
ATOM 4267 N N . LEU A 1 553 ? 17.338 11.045 -28.598 1.00 93.75 553 LEU A N 1
ATOM 4268 C CA . LEU A 1 553 ? 18.772 11.190 -28.814 1.00 93.75 553 LEU A CA 1
ATOM 4269 C C . LEU A 1 553 ? 19.301 9.983 -29.575 1.00 93.75 553 LEU A C 1
ATOM 4271 O O . LEU A 1 553 ? 18.873 8.865 -29.294 1.00 93.75 553 LEU A O 1
ATOM 4275 N N . ALA A 1 554 ? 20.254 10.208 -30.472 1.00 96.44 554 ALA A N 1
ATOM 4276 C CA . ALA A 1 554 ? 21.040 9.153 -31.090 1.00 96.44 554 ALA A CA 1
ATOM 4277 C C . ALA A 1 554 ? 22.523 9.402 -30.872 1.00 96.44 554 ALA A C 1
ATOM 4279 O O . ALA A 1 554 ? 23.032 10.490 -31.157 1.00 96.44 554 ALA A O 1
ATOM 4280 N N . VAL A 1 555 ? 23.211 8.382 -30.379 1.00 97.25 555 VAL A N 1
ATOM 4281 C CA . VAL A 1 555 ? 24.640 8.432 -30.082 1.00 97.25 555 VAL A CA 1
ATOM 4282 C C . VAL A 1 555 ? 25.365 7.291 -30.776 1.00 97.25 555 VAL A C 1
ATOM 4284 O O . VAL A 1 555 ? 24.787 6.227 -31.006 1.00 97.25 555 VAL A O 1
ATOM 4287 N N . ASP A 1 556 ? 26.632 7.512 -31.103 1.00 97.31 556 ASP A N 1
ATOM 4288 C CA . ASP A 1 556 ? 27.517 6.459 -31.580 1.00 97.31 556 ASP A CA 1
ATOM 4289 C C . ASP A 1 556 ? 27.689 5.407 -30.478 1.00 97.31 556 ASP A C 1
ATOM 4291 O O . ASP A 1 556 ? 27.980 5.725 -29.321 1.00 97.31 556 ASP A O 1
ATOM 4295 N N . ALA A 1 557 ? 27.476 4.136 -30.813 1.00 95.75 557 ALA A N 1
ATOM 4296 C CA . ALA A 1 557 ? 27.524 3.071 -29.821 1.00 95.75 557 ALA A CA 1
ATOM 4297 C C . ALA A 1 557 ? 28.930 2.879 -29.225 1.00 95.75 557 ALA A C 1
ATOM 4299 O O . ALA A 1 557 ? 29.050 2.421 -28.080 1.00 95.75 557 ALA A O 1
ATOM 4300 N N . ALA A 1 558 ? 29.993 3.189 -29.974 1.00 95.25 558 ALA A N 1
ATOM 4301 C CA . ALA A 1 558 ? 31.373 2.948 -29.571 1.00 95.25 558 ALA A CA 1
ATOM 4302 C C . ALA A 1 558 ? 31.883 3.997 -28.578 1.00 95.25 558 ALA A C 1
ATOM 4304 O O . ALA A 1 558 ? 32.510 3.617 -27.587 1.00 95.25 558 ALA A O 1
ATOM 4305 N N . ASP A 1 559 ? 31.602 5.282 -28.806 1.00 96.50 559 ASP A N 1
ATOM 4306 C CA . ASP A 1 559 ? 32.145 6.375 -27.982 1.00 96.50 559 ASP A CA 1
ATOM 4307 C C . ASP A 1 559 ? 31.097 7.281 -27.313 1.00 96.50 559 ASP A C 1
ATOM 4309 O O . ASP A 1 559 ? 31.456 8.113 -26.476 1.00 96.50 559 ASP A O 1
ATOM 4313 N N . GLY A 1 560 ? 29.809 7.096 -27.616 1.00 96.38 560 GLY A N 1
ATOM 4314 C CA . GLY A 1 560 ? 28.720 7.902 -27.067 1.00 96.38 560 GLY A CA 1
ATOM 4315 C C . GLY A 1 560 ? 28.584 9.283 -27.709 1.00 96.38 560 GLY A C 1
ATOM 4316 O O . GLY A 1 560 ? 27.796 10.097 -27.226 1.00 96.38 560 GLY A O 1
ATOM 4317 N N . GLY A 1 561 ? 29.327 9.574 -28.781 1.00 97.19 561 GLY A N 1
ATOM 4318 C CA . GLY A 1 561 ? 29.256 10.842 -29.493 1.00 97.19 561 GLY A CA 1
ATOM 4319 C C . GLY A 1 561 ? 27.852 11.101 -30.037 1.00 97.19 561 GLY A C 1
ATOM 4320 O O . GLY A 1 561 ? 27.280 10.260 -30.726 1.00 97.19 561 GLY A O 1
ATOM 4321 N N . LEU A 1 562 ? 27.284 12.272 -29.734 1.00 96.19 562 LEU A N 1
ATOM 4322 C CA . LEU A 1 562 ? 25.968 12.669 -30.240 1.00 96.19 562 LEU A CA 1
ATOM 4323 C C . LEU A 1 562 ? 25.985 12.739 -31.775 1.00 96.19 562 LEU A C 1
ATOM 4325 O O . LEU A 1 562 ? 26.698 13.559 -32.354 1.00 96.19 562 LEU A O 1
ATOM 4329 N N . LEU A 1 563 ? 25.166 11.906 -32.417 1.00 96.50 563 LEU A N 1
ATOM 4330 C CA . LEU A 1 563 ? 24.997 11.878 -33.870 1.00 96.50 563 LEU A CA 1
ATOM 4331 C C . LEU A 1 563 ? 23.909 12.858 -34.299 1.00 96.50 563 LEU A C 1
ATOM 4333 O O . LEU A 1 563 ? 24.122 13.700 -35.172 1.00 96.50 563 LEU A O 1
ATOM 4337 N N . TRP A 1 564 ? 22.747 12.764 -33.655 1.00 96.25 564 TRP A N 1
ATOM 4338 C CA . TRP A 1 564 ? 21.624 13.661 -33.883 1.00 96.25 564 TRP A CA 1
ATOM 4339 C C . TRP A 1 564 ? 20.688 13.704 -32.673 1.00 96.25 564 TRP A C 1
ATOM 4341 O O . TRP A 1 564 ? 20.667 12.816 -31.821 1.00 96.25 564 TRP A O 1
ATOM 4351 N N . GLU A 1 565 ? 19.884 14.762 -32.621 1.00 94.12 565 GLU A N 1
ATOM 4352 C CA . GLU A 1 565 ? 18.831 14.964 -31.631 1.00 94.12 565 GLU A CA 1
ATOM 4353 C C . GLU A 1 565 ? 17.519 15.298 -32.344 1.00 94.12 565 GLU A C 1
ATOM 4355 O O . GLU A 1 565 ? 17.480 16.094 -33.289 1.00 94.12 565 GLU A O 1
ATOM 4360 N N . LYS A 1 566 ? 16.425 14.711 -31.857 1.00 93.44 566 LYS A N 1
ATOM 4361 C CA . LYS A 1 566 ? 15.063 15.066 -32.236 1.00 93.44 566 LYS A CA 1
ATOM 4362 C C . LYS A 1 566 ? 14.384 15.805 -31.080 1.00 93.44 566 LYS A C 1
ATOM 4364 O O . LYS A 1 566 ? 13.906 15.153 -30.149 1.00 93.44 566 LYS A O 1
ATOM 4369 N N . PRO A 1 567 ? 14.291 17.145 -31.126 1.00 90.94 567 PRO A N 1
ATOM 4370 C CA . PRO A 1 567 ? 13.649 17.898 -30.060 1.00 90.94 567 PRO A CA 1
ATOM 4371 C C . PRO A 1 567 ? 12.125 17.711 -30.108 1.00 90.94 567 PRO A C 1
ATOM 4373 O O . PRO A 1 567 ? 11.497 17.760 -31.175 1.00 90.94 567 PRO A O 1
ATOM 4376 N N . GLY A 1 568 ? 11.515 17.500 -28.944 1.00 88.06 568 GLY A N 1
ATOM 4377 C CA . GLY A 1 568 ? 10.081 17.255 -28.806 1.00 88.06 568 GLY A CA 1
ATOM 4378 C C . GLY A 1 568 ? 9.722 16.614 -27.468 1.00 88.06 568 GLY A C 1
ATOM 4379 O O . GLY A 1 568 ? 10.547 16.557 -26.561 1.00 88.06 568 GLY A O 1
ATOM 4380 N N . ALA A 1 569 ? 8.484 16.141 -27.377 1.00 87.25 569 ALA A N 1
ATOM 4381 C CA . ALA A 1 569 ? 7.945 15.358 -26.276 1.00 87.25 569 ALA A CA 1
ATOM 4382 C C . ALA A 1 569 ? 7.447 14.013 -26.827 1.00 87.25 569 ALA A C 1
ATOM 4384 O O . ALA A 1 569 ? 6.338 13.919 -27.365 1.00 87.25 569 ALA A O 1
ATOM 4385 N N . PHE A 1 570 ? 8.290 12.986 -26.737 1.00 88.75 570 PHE A N 1
ATOM 4386 C CA . PHE A 1 570 ? 8.034 11.657 -27.292 1.00 88.75 570 PHE A CA 1
ATOM 4387 C C . PHE A 1 570 ? 7.560 10.666 -26.227 1.00 88.75 570 PHE A C 1
ATOM 4389 O O . PHE A 1 570 ? 7.904 10.788 -25.059 1.00 88.75 570 PHE A O 1
ATOM 4396 N N . SER A 1 571 ? 6.727 9.698 -26.605 1.00 84.56 571 SER A N 1
ATOM 4397 C CA . SER A 1 571 ? 6.185 8.679 -25.694 1.00 84.56 571 SER A CA 1
ATOM 4398 C C . SER A 1 571 ? 6.918 7.339 -25.776 1.00 84.56 571 SER A C 1
ATOM 4400 O O . SER A 1 571 ? 6.818 6.538 -24.849 1.00 84.56 571 SER A O 1
ATOM 4402 N N . GLY A 1 572 ? 7.665 7.085 -26.855 1.00 87.88 572 GLY A N 1
ATOM 4403 C CA . GLY A 1 572 ? 8.508 5.899 -26.990 1.00 87.88 572 GLY A CA 1
ATOM 4404 C C . GLY A 1 572 ? 9.062 5.681 -28.398 1.00 87.88 572 GLY A C 1
ATOM 4405 O O . GLY A 1 572 ? 8.763 6.435 -29.329 1.00 87.88 572 GLY A O 1
ATOM 4406 N N . ILE A 1 573 ? 9.864 4.620 -28.526 1.00 92.69 573 ILE A N 1
ATOM 4407 C CA . ILE A 1 573 ? 10.559 4.203 -29.751 1.00 92.69 573 ILE A CA 1
ATOM 4408 C C . ILE A 1 573 ? 10.293 2.720 -30.006 1.00 92.69 573 ILE A C 1
ATOM 4410 O O . ILE A 1 573 ? 10.349 1.916 -29.076 1.00 92.69 573 ILE A O 1
ATOM 4414 N N . ALA A 1 574 ? 10.086 2.360 -31.270 1.00 93.88 574 ALA A N 1
ATOM 4415 C CA . ALA A 1 574 ? 10.299 1.004 -31.772 1.00 93.88 574 ALA A CA 1
ATOM 4416 C C . ALA A 1 574 ? 11.364 1.027 -32.875 1.00 93.88 574 ALA A C 1
ATOM 4418 O O . ALA A 1 574 ? 11.491 2.022 -33.582 1.00 93.88 574 ALA A O 1
ATOM 4419 N N . LEU A 1 575 ? 12.111 -0.060 -33.043 1.00 95.56 575 LEU A N 1
ATOM 4420 C CA . LEU A 1 575 ? 13.063 -0.219 -34.145 1.00 95.56 575 LEU A CA 1
ATOM 4421 C C . LEU A 1 575 ? 12.534 -1.216 -35.164 1.00 95.56 575 LEU A C 1
ATOM 4423 O O . LEU A 1 575 ? 11.880 -2.189 -34.791 1.00 95.56 575 LEU A O 1
ATOM 4427 N N . SER A 1 576 ? 12.840 -0.993 -36.440 1.00 95.69 576 SER A N 1
ATOM 4428 C CA . SER A 1 576 ? 12.684 -2.011 -37.475 1.00 95.69 576 SER A CA 1
ATOM 4429 C C . SER A 1 576 ? 13.575 -3.228 -37.177 1.00 95.69 576 SER A C 1
ATOM 4431 O O . SER A 1 576 ? 14.600 -3.093 -36.505 1.00 95.69 576 SER A O 1
ATOM 4433 N N . PRO A 1 577 ? 13.238 -4.429 -37.685 1.00 92.06 577 PRO A N 1
ATOM 4434 C CA . PRO A 1 577 ? 14.020 -5.640 -37.414 1.00 92.06 577 PRO A CA 1
ATOM 4435 C C . PRO A 1 577 ? 15.485 -5.573 -37.870 1.00 92.06 577 PRO A C 1
ATOM 4437 O O . PRO A 1 577 ? 16.322 -6.297 -37.343 1.00 92.06 577 PRO A O 1
ATOM 4440 N N . ASP A 1 578 ? 15.788 -4.732 -38.860 1.00 93.12 578 ASP A N 1
ATOM 4441 C CA . ASP A 1 578 ? 17.144 -4.489 -39.363 1.00 93.12 578 ASP A CA 1
ATOM 4442 C C . ASP A 1 578 ? 17.891 -3.376 -38.606 1.00 93.12 578 ASP A C 1
ATOM 4444 O O . ASP A 1 578 ? 19.064 -3.140 -38.886 1.00 93.12 578 ASP A O 1
ATOM 4448 N N . GLY A 1 579 ? 17.234 -2.692 -37.662 1.00 94.06 579 GLY A N 1
ATOM 4449 C CA . GLY A 1 579 ? 17.807 -1.588 -36.893 1.00 94.06 579 GLY A CA 1
ATOM 4450 C C . GLY A 1 579 ? 18.072 -0.315 -37.702 1.00 94.06 579 GLY A C 1
ATOM 4451 O O . GLY A 1 579 ? 18.732 0.586 -37.197 1.00 94.06 579 GLY A O 1
ATOM 4452 N N . LEU A 1 580 ? 17.583 -0.212 -38.944 1.00 96.44 580 LEU A N 1
ATOM 4453 C CA . LEU A 1 580 ? 17.856 0.939 -39.817 1.00 96.44 580 LEU A CA 1
ATOM 4454 C C . LEU A 1 580 ? 16.822 2.062 -39.680 1.00 96.44 580 LEU A C 1
ATOM 4456 O O . LEU A 1 580 ? 17.110 3.214 -40.001 1.00 96.44 580 LEU A O 1
ATOM 4460 N N . THR A 1 581 ? 15.617 1.746 -39.204 1.00 97.62 581 THR A N 1
ATOM 4461 C CA . THR A 1 581 ? 14.515 2.700 -39.039 1.00 97.62 581 THR A CA 1
ATOM 4462 C C . THR A 1 581 ? 14.034 2.719 -37.593 1.00 97.62 581 THR A C 1
ATOM 4464 O O . THR A 1 581 ? 13.744 1.675 -37.009 1.00 97.62 581 THR A O 1
ATOM 4467 N N . ALA A 1 582 ? 13.896 3.917 -37.023 1.00 97.44 582 ALA A N 1
ATOM 4468 C CA . ALA A 1 582 ? 13.243 4.120 -35.738 1.00 97.44 582 ALA A CA 1
ATOM 4469 C C . ALA A 1 582 ? 11.849 4.705 -35.941 1.00 97.44 582 ALA A C 1
ATOM 4471 O O . ALA A 1 582 ? 11.655 5.657 -36.696 1.00 97.44 582 ALA A O 1
ATOM 4472 N N . TYR A 1 583 ? 10.879 4.161 -35.225 1.00 96.88 583 TYR A N 1
ATOM 4473 C CA . TYR A 1 583 ? 9.507 4.631 -35.208 1.00 96.88 583 TYR A CA 1
ATOM 4474 C C . TYR A 1 583 ? 9.271 5.396 -33.916 1.00 96.88 583 TYR A C 1
ATOM 4476 O O . TYR A 1 583 ? 9.347 4.820 -32.830 1.00 96.88 583 TYR A O 1
ATOM 4484 N N . LEU A 1 584 ? 9.001 6.693 -34.035 1.00 95.44 584 LEU A N 1
ATOM 4485 C CA . LEU A 1 584 ? 8.826 7.602 -32.905 1.00 95.44 584 LEU A CA 1
ATOM 4486 C C . LEU A 1 584 ? 7.368 8.050 -32.837 1.00 95.44 584 LEU A C 1
ATOM 4488 O O . LEU A 1 584 ? 6.783 8.417 -33.858 1.00 95.44 584 LEU A O 1
ATOM 4492 N N . ALA A 1 585 ? 6.800 8.073 -31.637 1.00 92.62 585 ALA A N 1
ATOM 4493 C CA . ALA A 1 585 ? 5.475 8.629 -31.384 1.00 92.62 585 ALA A CA 1
ATOM 4494 C C . ALA A 1 585 ? 5.576 9.803 -30.409 1.00 92.62 585 ALA A C 1
ATOM 4496 O O . ALA A 1 585 ? 6.237 9.694 -29.377 1.00 92.62 585 ALA A O 1
ATOM 4497 N N . GLY A 1 586 ? 4.945 10.935 -30.722 1.00 90.94 586 GLY A N 1
ATOM 4498 C CA . GLY A 1 586 ? 4.998 12.107 -29.849 1.00 90.94 586 GLY A CA 1
ATOM 4499 C C . GLY A 1 586 ? 4.737 13.432 -30.539 1.00 90.94 586 GLY A C 1
ATOM 4500 O O . GLY A 1 586 ? 4.281 13.479 -31.677 1.00 90.94 586 GLY A O 1
ATOM 4501 N N . VAL A 1 587 ? 5.041 14.522 -29.844 1.00 89.44 587 VAL A N 1
ATOM 4502 C CA . VAL A 1 587 ? 4.890 15.889 -30.350 1.00 89.44 587 VAL A CA 1
ATOM 4503 C C . VAL A 1 587 ? 6.272 16.466 -30.649 1.00 89.44 587 VAL A C 1
ATOM 4505 O O . VAL A 1 587 ? 7.124 16.535 -29.770 1.00 89.44 587 VAL A O 1
ATOM 4508 N N . THR A 1 588 ? 6.514 16.914 -31.878 1.00 90.56 588 THR A N 1
ATOM 4509 C CA . THR A 1 588 ? 7.785 17.566 -32.240 1.00 90.56 588 THR A CA 1
ATOM 4510 C C . THR A 1 588 ? 7.896 18.967 -31.633 1.00 90.56 588 THR A C 1
ATOM 4512 O O . THR A 1 588 ? 6.885 19.619 -31.363 1.00 90.56 588 THR A O 1
ATOM 4515 N N . ALA A 1 589 ? 9.119 19.482 -31.472 1.00 88.38 589 ALA A N 1
ATOM 4516 C CA . ALA A 1 589 ? 9.335 20.861 -31.022 1.00 88.38 589 ALA A CA 1
ATOM 4517 C C . ALA A 1 589 ? 8.624 21.895 -31.913 1.00 88.38 589 ALA A C 1
ATOM 4519 O O . ALA A 1 589 ? 7.990 22.810 -31.398 1.00 88.38 589 ALA A O 1
ATOM 4520 N N . GLU A 1 590 ? 8.624 21.689 -33.234 1.00 88.00 590 GLU A N 1
ATOM 4521 C CA . GLU A 1 590 ? 7.889 22.518 -34.203 1.00 88.00 590 GLU A CA 1
ATOM 4522 C C . GLU A 1 590 ? 6.392 22.631 -33.848 1.00 88.00 590 GLU A C 1
ATOM 4524 O O . GLU A 1 590 ? 5.817 23.722 -33.835 1.00 88.00 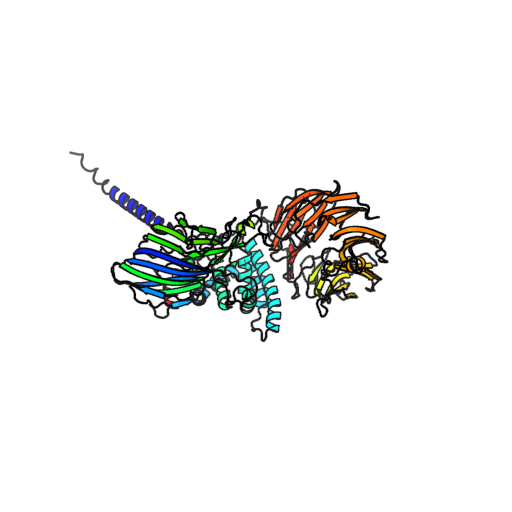590 GLU A O 1
ATOM 4529 N N . ARG A 1 591 ? 5.755 21.506 -33.490 1.00 85.38 591 ARG A N 1
ATOM 4530 C CA . ARG A 1 591 ? 4.341 21.457 -33.083 1.00 85.38 591 ARG A CA 1
ATOM 4531 C C . ARG A 1 591 ? 4.110 22.066 -31.699 1.00 85.38 591 ARG A C 1
ATOM 4533 O O . ARG A 1 591 ? 3.107 22.756 -31.499 1.00 85.38 591 ARG A O 1
ATOM 4540 N N . LEU A 1 592 ? 5.025 21.844 -30.755 1.00 82.50 592 LEU A N 1
ATOM 4541 C CA . LEU A 1 592 ? 4.965 22.449 -29.417 1.00 82.50 592 LEU A CA 1
ATOM 4542 C C . LEU A 1 592 ? 5.075 23.977 -29.485 1.00 82.50 592 LEU A C 1
ATOM 4544 O O . LEU A 1 592 ? 4.344 24.686 -28.789 1.00 82.50 592 LEU A O 1
ATOM 4548 N N . GLU A 1 593 ? 5.953 24.496 -30.341 1.00 83.69 593 GLU A N 1
ATOM 4549 C CA . GLU A 1 593 ? 6.139 25.932 -30.549 1.00 83.69 593 GLU A CA 1
ATOM 4550 C C . GLU A 1 593 ? 4.922 26.582 -31.203 1.00 83.69 593 GLU A C 1
ATOM 4552 O O . GLU A 1 593 ? 4.490 27.644 -30.746 1.00 83.69 593 GLU A O 1
ATOM 4557 N N . ALA A 1 594 ? 4.327 25.911 -32.195 1.00 82.50 594 ALA A N 1
ATOM 4558 C CA . ALA A 1 594 ? 3.111 26.357 -32.873 1.00 82.50 594 ALA A CA 1
ATOM 4559 C C . ALA A 1 594 ? 1.860 26.355 -31.969 1.00 82.50 594 ALA A C 1
ATOM 4561 O O . ALA A 1 594 ? 0.868 27.010 -32.289 1.00 82.50 594 ALA A O 1
ATOM 4562 N N . THR A 1 595 ? 1.894 25.646 -30.835 1.00 77.06 595 THR A N 1
ATOM 4563 C CA . THR A 1 595 ? 0.773 25.570 -29.890 1.00 77.06 595 THR A CA 1
ATOM 4564 C C . THR A 1 595 ? 0.856 26.716 -28.860 1.00 77.06 595 THR A C 1
ATOM 4566 O O . THR A 1 595 ? 1.902 26.878 -28.212 1.00 77.06 595 THR A O 1
ATOM 4569 N N . PRO A 1 596 ? -0.213 27.522 -28.658 1.00 74.81 596 PRO A N 1
ATOM 4570 C CA . PRO A 1 596 ? -0.234 28.593 -27.655 1.00 74.81 596 PRO A CA 1
ATOM 4571 C C . PRO A 1 596 ? 0.146 28.073 -26.266 1.00 74.81 596 PRO A C 1
ATOM 4573 O O . PRO A 1 596 ? -0.349 27.022 -25.864 1.00 74.81 596 PRO A O 1
ATOM 4576 N N . ARG A 1 597 ? 1.002 28.800 -25.527 1.00 65.69 597 ARG A N 1
ATOM 4577 C CA . ARG A 1 597 ? 1.556 28.357 -24.226 1.00 65.69 597 ARG A CA 1
ATOM 4578 C C . ARG A 1 597 ? 0.491 27.867 -23.243 1.00 65.69 597 ARG A C 1
ATOM 4580 O O . ARG A 1 597 ? 0.701 26.837 -22.614 1.00 65.69 597 ARG A O 1
ATOM 4587 N N . ASP A 1 598 ? -0.658 28.531 -23.205 1.00 60.81 598 ASP A N 1
ATOM 4588 C CA . ASP A 1 598 ? -1.756 28.221 -22.281 1.00 60.81 598 ASP A CA 1
ATOM 4589 C C . ASP A 1 598 ? -2.542 26.945 -22.667 1.00 60.81 598 ASP A C 1
ATOM 4591 O O . ASP A 1 598 ? -3.371 26.469 -21.898 1.00 60.81 598 ASP A O 1
ATOM 4595 N N . ALA A 1 599 ? -2.271 26.368 -23.847 1.00 57.19 599 ALA A N 1
ATOM 4596 C CA . ALA A 1 599 ? -2.908 25.160 -24.386 1.00 57.19 599 ALA A CA 1
ATOM 4597 C C . ALA A 1 599 ? -1.923 23.989 -24.625 1.00 57.19 599 ALA A C 1
ATOM 4599 O O . ALA A 1 599 ? -2.323 22.928 -25.108 1.00 57.19 599 ALA A O 1
ATOM 4600 N N . ARG A 1 600 ? -0.627 24.156 -24.307 1.00 57.00 600 ARG A N 1
ATOM 4601 C CA . ARG A 1 600 ? 0.453 23.231 -24.722 1.00 57.00 600 ARG A CA 1
ATOM 4602 C C . ARG A 1 600 ? 0.349 21.810 -24.178 1.00 57.00 600 ARG A C 1
ATOM 4604 O O . ARG A 1 600 ? 0.782 20.894 -24.864 1.00 57.00 600 ARG A O 1
ATOM 4611 N N . ALA A 1 601 ? -0.240 21.607 -23.003 1.00 52.69 601 ALA A N 1
ATOM 4612 C CA . ALA A 1 601 ? -0.350 20.269 -22.420 1.00 52.69 601 ALA A CA 1
ATOM 4613 C C . ALA A 1 601 ? -1.449 19.403 -23.070 1.00 52.69 601 ALA A C 1
ATOM 4615 O O . ALA A 1 601 ? -1.464 18.194 -22.868 1.00 52.69 601 ALA A O 1
ATOM 4616 N N . SER A 1 602 ? -2.375 19.996 -23.836 1.00 57.53 602 SER A N 1
ATOM 4617 C CA . SER A 1 602 ? -3.576 19.298 -24.314 1.00 57.53 602 SER A CA 1
ATOM 4618 C C . SER A 1 602 ? -3.924 19.459 -25.781 1.00 57.53 602 SER A C 1
ATOM 4620 O O . SER A 1 602 ? -4.665 18.625 -26.295 1.00 57.53 602 SER A O 1
ATOM 4622 N N . ALA A 1 603 ? -3.426 20.504 -26.442 1.00 61.16 603 ALA A N 1
ATOM 4623 C CA . ALA A 1 603 ? -3.824 20.849 -27.804 1.00 61.16 603 ALA A CA 1
ATOM 4624 C C . ALA A 1 603 ? -2.783 20.478 -28.871 1.00 61.16 603 ALA A C 1
ATOM 4626 O O . ALA A 1 603 ? -3.092 20.522 -30.061 1.00 61.16 603 ALA A O 1
ATOM 4627 N N . ALA A 1 604 ? -1.552 20.138 -28.479 1.00 71.81 604 ALA A N 1
ATOM 4628 C CA . ALA A 1 604 ? -0.515 19.833 -29.453 1.00 71.81 604 ALA A CA 1
ATOM 4629 C C . ALA A 1 604 ? -0.794 18.483 -30.132 1.00 71.81 604 ALA A C 1
ATOM 4631 O O . ALA A 1 604 ? -1.057 17.479 -29.471 1.00 71.81 604 ALA A O 1
ATOM 4632 N N . LEU A 1 605 ? -0.748 18.467 -31.466 1.00 85.31 605 LEU A N 1
ATOM 4633 C CA . LEU A 1 605 ? -0.990 17.255 -32.240 1.00 85.31 605 LEU A CA 1
ATOM 4634 C C . LEU A 1 605 ? 0.262 16.375 -32.252 1.00 85.31 605 LEU A C 1
ATOM 4636 O O . LEU A 1 605 ? 1.300 16.764 -32.789 1.00 85.31 605 LEU A O 1
ATOM 4640 N N . ALA A 1 606 ? 0.141 15.187 -31.674 1.00 89.06 606 ALA A N 1
ATOM 4641 C CA . ALA A 1 606 ? 1.094 14.104 -31.762 1.00 89.06 606 ALA A CA 1
ATOM 4642 C C . ALA A 1 606 ? 1.121 13.483 -33.168 1.00 89.06 606 ALA A C 1
ATOM 4644 O O . ALA A 1 606 ? 0.113 13.406 -33.881 1.00 89.06 606 ALA A O 1
ATOM 4645 N N . GLU A 1 607 ? 2.295 12.997 -33.547 1.00 93.69 607 GLU A N 1
ATOM 4646 C CA . GLU A 1 607 ? 2.613 12.357 -34.816 1.00 93.69 607 GLU A CA 1
ATOM 4647 C C . GLU A 1 607 ? 3.314 11.016 -34.540 1.00 93.69 607 GLU A C 1
ATOM 4649 O O . GLU A 1 607 ? 4.058 10.873 -33.568 1.00 93.69 607 GLU A O 1
ATOM 4654 N N . LEU A 1 608 ? 3.070 10.034 -35.405 1.00 95.25 608 LEU A N 1
ATOM 4655 C CA . LEU A 1 608 ? 3.905 8.848 -35.574 1.00 95.25 608 LEU A CA 1
ATOM 4656 C C . LEU A 1 608 ? 4.839 9.119 -36.755 1.00 95.25 608 LEU A C 1
ATOM 4658 O O . LEU A 1 608 ? 4.384 9.593 -37.796 1.00 95.25 608 LEU A O 1
ATOM 4662 N N . MET A 1 609 ? 6.127 8.835 -36.619 1.00 97.12 609 MET A N 1
ATOM 4663 C CA . MET A 1 609 ? 7.108 9.065 -37.679 1.00 97.12 609 MET A CA 1
ATOM 4664 C C . MET A 1 609 ? 8.097 7.915 -37.778 1.00 97.12 609 MET A C 1
ATOM 4666 O O . MET A 1 609 ? 8.489 7.360 -36.755 1.00 97.12 609 MET A O 1
ATOM 4670 N N . ALA A 1 610 ? 8.535 7.614 -38.997 1.00 98.12 610 ALA A N 1
ATOM 4671 C CA . ALA A 1 610 ? 9.750 6.846 -39.222 1.00 98.12 610 ALA A CA 1
ATOM 4672 C C . ALA A 1 610 ? 10.920 7.796 -39.441 1.00 98.12 610 ALA A C 1
ATOM 4674 O O . ALA A 1 610 ? 10.813 8.765 -40.204 1.00 98.12 610 ALA A O 1
ATOM 4675 N N . VAL A 1 611 ? 12.034 7.497 -38.790 1.00 98.06 611 VAL A N 1
ATOM 4676 C CA . VAL A 1 611 ? 13.300 8.192 -38.976 1.00 98.06 611 VAL A CA 1
ATOM 4677 C C . VAL A 1 611 ? 14.394 7.199 -39.325 1.00 98.06 611 VAL A C 1
ATOM 4679 O O . VAL A 1 611 ? 14.422 6.085 -38.802 1.00 98.06 611 VAL A O 1
ATOM 4682 N N . ASP A 1 612 ? 15.304 7.620 -40.191 1.00 98.12 612 ASP A N 1
ATOM 4683 C CA . ASP A 1 612 ? 16.547 6.897 -40.423 1.00 98.12 612 ASP A CA 1
ATOM 4684 C C . ASP A 1 612 ? 17.394 6.941 -39.142 1.00 98.12 612 ASP A C 1
ATOM 4686 O O . ASP A 1 612 ? 17.649 8.014 -38.588 1.00 98.12 612 ASP A O 1
ATOM 4690 N N . VAL A 1 613 ? 17.808 5.775 -38.647 1.00 97.56 613 VAL A N 1
ATOM 4691 C CA . VAL A 1 613 ? 18.522 5.657 -37.364 1.00 97.56 613 VAL A CA 1
ATOM 4692 C C . VAL A 1 613 ? 19.875 6.368 -37.395 1.00 97.56 613 VAL A C 1
ATOM 4694 O O . VAL A 1 613 ? 20.315 6.900 -36.378 1.00 97.56 613 VAL A O 1
ATOM 4697 N N . THR A 1 614 ? 20.532 6.424 -38.553 1.00 96.75 614 THR A N 1
ATOM 4698 C CA . THR A 1 614 ? 21.890 6.975 -38.672 1.00 96.75 614 THR A CA 1
ATOM 4699 C C . THR A 1 614 ? 21.874 8.497 -38.760 1.00 96.75 614 THR A C 1
ATOM 4701 O O . THR A 1 614 ? 22.721 9.167 -38.172 1.00 96.75 614 THR A O 1
ATOM 4704 N N . THR A 1 615 ? 20.910 9.054 -39.488 1.00 97.44 615 THR A N 1
ATOM 4705 C CA . THR A 1 615 ? 20.873 10.482 -39.844 1.00 97.44 615 THR A CA 1
ATOM 4706 C C . THR A 1 615 ? 19.810 11.278 -39.086 1.00 97.44 615 THR A C 1
ATOM 4708 O O . THR A 1 615 ? 19.894 12.504 -39.025 1.00 97.44 615 THR A O 1
ATOM 4711 N N . GLY A 1 616 ? 18.792 10.614 -38.529 1.00 96.75 616 GLY A N 1
ATOM 4712 C CA . GLY A 1 616 ? 17.640 11.259 -37.890 1.00 96.75 616 GLY A CA 1
ATOM 4713 C C . GLY A 1 616 ? 16.664 11.910 -38.881 1.00 96.75 616 GLY A C 1
ATOM 4714 O O . GLY A 1 616 ? 15.699 12.581 -38.465 1.00 96.75 616 GLY A O 1
ATOM 4715 N N . GLU A 1 617 ? 16.899 11.733 -40.188 1.00 97.69 617 GLU A N 1
ATOM 4716 C CA . GLU A 1 617 ? 16.034 12.227 -41.254 1.00 97.69 617 GLU A CA 1
ATOM 4717 C C . GLU A 1 617 ? 14.665 11.552 -41.186 1.00 97.69 617 GLU A C 1
ATOM 4719 O O . GLU A 1 617 ? 14.546 10.347 -40.981 1.00 97.69 617 GLU A O 1
ATOM 4724 N N . VAL A 1 618 ? 13.605 12.349 -41.338 1.00 97.62 618 VAL A N 1
ATOM 4725 C CA . VAL A 1 618 ? 12.236 11.825 -41.321 1.00 97.62 618 VAL A CA 1
ATOM 4726 C C . VAL A 1 618 ? 11.919 11.217 -42.675 1.00 97.62 618 VAL A C 1
ATOM 4728 O O . VAL A 1 618 ? 11.900 11.931 -43.674 1.00 97.62 618 VAL A O 1
ATOM 4731 N N . MET A 1 619 ? 11.599 9.928 -42.684 1.00 97.94 619 MET A N 1
ATOM 4732 C CA . MET A 1 619 ? 11.198 9.201 -43.887 1.00 97.94 619 MET A CA 1
ATOM 4733 C C . MET A 1 619 ? 9.715 9.433 -44.192 1.00 97.94 619 MET A C 1
ATOM 4735 O O . MET A 1 619 ? 9.345 9.735 -45.324 1.00 97.94 619 MET A O 1
ATOM 4739 N N . TRP A 1 620 ? 8.863 9.353 -43.165 1.00 98.12 620 TRP A N 1
ATOM 4740 C CA . TRP A 1 620 ? 7.431 9.640 -43.265 1.00 98.12 620 TRP A CA 1
ATOM 4741 C C . TRP A 1 620 ? 6.852 10.110 -41.923 1.00 98.12 620 TRP A C 1
ATOM 4743 O O . TRP A 1 620 ? 7.452 9.916 -40.863 1.00 98.12 620 TRP A O 1
ATOM 4753 N N . ARG A 1 621 ? 5.671 10.748 -41.969 1.00 96.81 621 ARG A N 1
ATOM 4754 C CA . ARG A 1 621 ? 4.896 11.171 -40.788 1.00 96.81 621 ARG A CA 1
ATOM 4755 C C . ARG A 1 621 ? 3.419 10.830 -40.946 1.00 96.81 621 ARG A C 1
ATOM 4757 O O . ARG A 1 621 ? 2.864 10.963 -42.034 1.00 96.81 621 ARG A O 1
ATOM 4764 N N . ARG A 1 622 ? 2.770 10.504 -39.832 1.00 94.31 622 ARG A N 1
ATOM 4765 C CA . ARG A 1 622 ? 1.331 10.266 -39.721 1.00 94.31 622 ARG A CA 1
ATOM 4766 C C . ARG A 1 622 ? 0.757 11.006 -38.506 1.00 94.31 622 ARG A C 1
ATOM 4768 O O . ARG A 1 622 ? 1.207 10.762 -37.386 1.00 94.31 622 ARG A O 1
ATOM 4775 N N . PRO A 1 623 ? -0.269 11.855 -38.671 1.00 91.94 623 PRO A N 1
ATOM 4776 C CA . PRO A 1 623 ? -0.965 12.469 -37.541 1.00 91.94 623 PRO A CA 1
ATOM 4777 C C . PRO A 1 623 ? -1.619 11.423 -36.624 1.00 91.94 623 PRO A C 1
ATOM 4779 O O . PRO A 1 623 ? -2.245 10.481 -37.107 1.00 91.94 623 PRO A O 1
ATOM 4782 N N . CYS A 1 624 ? -1.508 11.607 -35.307 1.00 87.94 624 CYS A N 1
ATOM 4783 C CA . CYS A 1 624 ? -2.117 10.739 -34.288 1.00 87.94 624 CYS A CA 1
ATOM 4784 C C . CYS A 1 624 ? -3.076 11.483 -33.335 1.00 87.94 624 CYS A C 1
ATOM 4786 O O . CYS A 1 624 ? -3.618 10.895 -32.398 1.00 87.94 624 CYS A O 1
ATOM 4788 N N . GLY A 1 625 ? -3.342 12.765 -33.605 1.00 86.69 625 GLY A N 1
ATOM 4789 C CA . GLY A 1 625 ? -4.243 13.603 -32.816 1.00 86.69 625 GLY A CA 1
ATOM 4790 C C . GLY A 1 625 ? -3.582 14.114 -31.533 1.00 86.69 625 GLY A C 1
ATOM 4791 O O . GLY A 1 625 ? -2.417 14.449 -31.577 1.00 86.69 625 GLY A O 1
ATOM 4792 N N . HIS A 1 626 ? -4.282 14.230 -30.405 1.00 82.94 626 HIS A N 1
ATOM 4793 C CA . HIS A 1 626 ? -3.782 14.950 -29.213 1.00 82.94 626 HIS A CA 1
ATOM 4794 C C . HIS A 1 626 ? -2.753 14.194 -28.357 1.00 82.94 626 HIS A C 1
ATOM 4796 O O . HIS A 1 626 ? -2.072 14.790 -27.529 1.00 82.94 626 HIS A O 1
ATOM 4802 N N . SER A 1 627 ? -2.664 12.878 -28.506 1.00 82.25 627 SER A N 1
ATOM 4803 C CA . SER A 1 627 ? -1.684 12.053 -27.805 1.00 82.25 627 SER A CA 1
ATOM 4804 C C . SER A 1 627 ? -1.420 10.787 -28.606 1.00 82.25 627 SER A C 1
ATOM 4806 O O . SER A 1 627 ? -2.213 10.424 -29.478 1.00 82.25 627 SER A O 1
ATOM 4808 N N . CYS A 1 628 ? -0.289 10.144 -28.336 1.00 85.12 628 CYS A N 1
ATOM 4809 C CA . CYS A 1 628 ? 0.140 8.946 -29.039 1.00 85.12 628 CYS A CA 1
ATOM 4810 C C . CYS A 1 628 ? 0.933 8.050 -28.080 1.00 85.12 628 CYS A C 1
ATOM 4812 O O . CYS A 1 628 ? 1.835 8.548 -27.403 1.00 85.12 628 CYS A O 1
ATOM 4814 N N . SER A 1 629 ? 0.602 6.762 -27.987 1.00 85.12 629 SER A N 1
ATOM 4815 C CA . SER A 1 629 ? 1.386 5.789 -27.215 1.00 85.12 629 SER A CA 1
ATOM 4816 C C . SER A 1 629 ? 2.722 5.499 -27.893 1.00 85.12 629 SER A C 1
ATOM 4818 O O . SER A 1 629 ? 2.877 5.757 -29.085 1.00 85.12 629 SER A O 1
ATOM 4820 N N . ALA A 1 630 ? 3.647 4.862 -27.172 1.00 87.19 630 ALA A N 1
ATOM 4821 C CA . ALA A 1 630 ? 4.780 4.208 -27.818 1.00 87.19 630 ALA A CA 1
ATOM 4822 C C . ALA A 1 630 ? 4.271 3.271 -28.943 1.00 87.19 630 ALA A C 1
ATOM 4824 O O . ALA A 1 630 ? 3.246 2.595 -28.756 1.00 87.19 630 ALA A O 1
ATOM 4825 N N . PRO A 1 631 ? 4.917 3.253 -30.121 1.00 92.81 631 PRO A N 1
ATOM 4826 C CA . PRO A 1 631 ? 4.532 2.340 -31.185 1.00 92.81 631 PRO A CA 1
ATOM 4827 C C . PRO A 1 631 ? 4.981 0.920 -30.836 1.00 92.81 631 PRO A C 1
ATOM 4829 O O . PRO A 1 631 ? 6.069 0.721 -30.301 1.00 92.81 631 PRO A O 1
ATOM 4832 N N . ALA A 1 632 ? 4.159 -0.073 -31.169 1.00 92.12 632 ALA A N 1
ATOM 4833 C CA . ALA A 1 632 ? 4.526 -1.480 -31.060 1.00 92.12 632 ALA A CA 1
ATOM 4834 C C . ALA A 1 632 ? 4.716 -2.077 -32.460 1.00 92.12 632 ALA A C 1
ATOM 4836 O O . ALA A 1 632 ? 3.835 -1.954 -33.313 1.00 92.12 632 ALA A O 1
ATOM 4837 N N . LEU A 1 633 ? 5.862 -2.716 -32.703 1.00 93.94 633 LEU A N 1
ATOM 4838 C CA . LEU A 1 633 ? 6.145 -3.380 -33.975 1.00 93.94 633 LEU A CA 1
ATOM 4839 C C . LEU A 1 633 ? 5.454 -4.752 -34.035 1.00 93.94 633 LEU A C 1
ATOM 4841 O O . LEU A 1 633 ? 5.568 -5.558 -33.113 1.00 93.94 633 LEU A O 1
ATOM 4845 N N . TRP A 1 634 ? 4.779 -5.029 -35.148 1.00 93.50 634 TRP A N 1
ATOM 4846 C CA . TRP A 1 634 ? 4.152 -6.310 -35.465 1.00 93.50 634 TRP A CA 1
ATOM 4847 C C . TRP A 1 634 ? 4.503 -6.715 -36.901 1.00 93.50 634 TRP A C 1
ATOM 4849 O O . TRP A 1 634 ? 3.798 -6.380 -37.852 1.00 93.50 634 TRP A O 1
ATOM 4859 N N . GLY A 1 635 ? 5.632 -7.406 -37.073 1.00 92.50 635 GLY A N 1
ATOM 4860 C CA . GLY A 1 635 ? 6.154 -7.730 -38.403 1.00 92.50 635 GLY A CA 1
ATOM 4861 C C . GLY A 1 635 ? 6.535 -6.467 -39.181 1.00 92.50 635 GLY A C 1
ATOM 4862 O O . GLY A 1 635 ? 7.383 -5.699 -38.737 1.00 92.50 635 GLY A O 1
ATOM 4863 N N . ASP A 1 636 ? 5.896 -6.252 -40.330 1.00 94.88 636 ASP A N 1
ATOM 4864 C CA . ASP A 1 636 ? 6.031 -5.073 -41.200 1.00 94.88 636 ASP A CA 1
ATOM 4865 C C . ASP A 1 636 ? 5.027 -3.952 -40.870 1.00 94.88 636 ASP A C 1
ATOM 4867 O O . ASP A 1 636 ? 4.817 -3.025 -41.655 1.00 94.88 636 ASP A O 1
ATOM 4871 N N . LYS A 1 637 ? 4.376 -4.037 -39.707 1.00 95.94 637 LYS A N 1
ATOM 4872 C CA . LYS A 1 637 ? 3.338 -3.102 -39.273 1.00 95.94 637 LYS A CA 1
ATOM 4873 C C . LYS A 1 637 ? 3.695 -2.471 -37.943 1.00 95.94 637 LYS A C 1
ATOM 4875 O O . LYS A 1 637 ? 4.411 -3.044 -37.125 1.00 95.94 637 LYS A O 1
ATOM 4880 N N . LEU A 1 638 ? 3.116 -1.307 -37.702 1.00 95.38 638 LEU A N 1
ATOM 4881 C CA . LEU A 1 638 ? 3.141 -0.631 -36.417 1.00 95.38 638 LEU A CA 1
ATOM 4882 C C . LEU A 1 638 ? 1.727 -0.539 -35.890 1.00 95.38 638 LEU A C 1
ATOM 4884 O O . LEU A 1 638 ? 0.795 -0.219 -36.628 1.00 95.38 638 LEU A O 1
ATOM 4888 N N . VAL A 1 639 ? 1.582 -0.787 -34.600 1.00 93.88 639 VAL A N 1
ATOM 4889 C CA . VAL A 1 639 ? 0.333 -0.588 -33.885 1.00 93.88 639 VAL A CA 1
ATOM 4890 C C . VAL A 1 639 ? 0.527 0.543 -32.893 1.00 93.88 639 VAL A C 1
ATOM 4892 O O . VAL A 1 639 ? 1.494 0.561 -32.128 1.00 93.88 639 VAL A O 1
ATOM 4895 N N . VAL A 1 640 ? -0.387 1.506 -32.924 1.00 91.81 640 VAL A N 1
ATOM 4896 C CA . VAL A 1 640 ? -0.301 2.713 -32.111 1.00 91.81 640 VAL A CA 1
ATOM 4897 C C . VAL A 1 640 ? -1.671 3.108 -31.587 1.00 91.81 640 VAL A C 1
ATOM 4899 O O . VAL A 1 640 ? -2.683 2.983 -32.280 1.00 91.81 640 VAL A O 1
ATOM 4902 N N . MET A 1 641 ? -1.702 3.600 -30.355 1.00 88.31 641 MET A N 1
ATOM 4903 C CA . MET A 1 641 ? -2.888 4.221 -29.786 1.00 88.31 641 MET A CA 1
ATOM 4904 C C . MET A 1 641 ? -2.765 5.731 -29.914 1.00 88.31 641 MET A C 1
ATOM 4906 O O . MET A 1 641 ? -1.793 6.309 -29.435 1.00 88.31 641 MET A O 1
ATOM 4910 N N . GLY A 1 642 ? -3.752 6.368 -30.529 1.00 87.44 642 GLY A N 1
ATOM 4911 C CA . GLY A 1 642 ? -3.826 7.820 -30.629 1.00 87.44 642 GLY A CA 1
ATOM 4912 C C . GLY A 1 642 ? -5.088 8.374 -29.984 1.00 87.44 642 GLY A C 1
ATOM 4913 O O . GLY A 1 642 ? -5.938 7.634 -29.482 1.00 87.44 642 GLY A O 1
ATOM 4914 N N . ARG A 1 643 ? -5.245 9.697 -30.022 1.00 85.56 643 ARG A N 1
ATOM 4915 C CA . ARG A 1 643 ? -6.452 10.370 -29.529 1.00 85.56 643 ARG A CA 1
ATOM 4916 C C . ARG A 1 643 ? -6.977 11.334 -30.572 1.00 85.56 643 ARG A C 1
ATOM 4918 O O . ARG A 1 643 ? -6.367 12.366 -30.813 1.00 85.56 643 ARG A O 1
ATOM 4925 N N . HIS A 1 644 ? -8.130 11.026 -31.161 1.00 82.25 644 HIS A N 1
ATOM 4926 C CA . HIS A 1 644 ? -8.682 11.780 -32.284 1.00 82.25 644 HIS A CA 1
ATOM 4927 C C . HIS A 1 644 ? -8.751 13.278 -31.963 1.00 82.25 644 HIS A C 1
ATOM 4929 O O . HIS A 1 644 ? -9.334 13.664 -30.951 1.00 82.25 644 HIS A O 1
ATOM 4935 N N . GLU A 1 645 ? -8.238 14.121 -32.863 1.00 79.38 645 GLU A N 1
ATOM 4936 C CA . GLU A 1 645 ? -8.162 15.579 -32.694 1.00 79.38 645 GLU A CA 1
ATOM 4937 C C . GLU A 1 645 ? -9.526 16.175 -32.309 1.00 79.38 645 GLU A C 1
ATOM 4939 O O . GLU A 1 645 ? -9.729 16.646 -31.200 1.00 79.38 645 GLU A O 1
ATOM 4944 N N . ARG A 1 646 ? -10.544 16.033 -33.162 1.00 75.94 646 ARG A N 1
ATOM 4945 C CA . ARG A 1 646 ? -11.860 16.642 -32.903 1.00 75.94 646 ARG A CA 1
ATOM 4946 C C . ARG A 1 646 ? -12.638 16.080 -31.704 1.00 75.94 646 ARG A C 1
ATOM 4948 O O . ARG A 1 646 ? -13.409 16.807 -31.089 1.00 75.94 646 ARG A O 1
ATOM 4955 N N . LEU A 1 647 ? -12.537 14.778 -31.437 1.00 74.75 647 LEU A N 1
ATOM 4956 C CA . LEU A 1 647 ? -13.413 14.096 -30.475 1.00 74.75 647 LEU A CA 1
ATOM 4957 C C . LEU A 1 647 ? -12.740 13.844 -29.125 1.00 74.75 647 LEU A C 1
ATOM 4959 O O . LEU A 1 647 ? -13.423 13.414 -28.199 1.00 74.75 647 LEU A O 1
ATOM 4963 N N . ALA A 1 648 ? -11.419 14.034 -29.038 1.00 73.81 648 ALA A N 1
ATOM 4964 C CA . ALA A 1 648 ? -10.586 13.601 -27.920 1.00 73.81 648 ALA A CA 1
ATOM 4965 C C . ALA A 1 648 ? -10.842 12.132 -27.509 1.00 73.81 648 ALA A C 1
ATOM 4967 O O . ALA A 1 648 ? -10.636 11.744 -26.360 1.00 73.81 648 ALA A O 1
ATOM 4968 N N . ARG A 1 649 ? -11.307 11.295 -28.447 1.00 80.75 649 ARG A N 1
ATOM 4969 C CA . ARG A 1 649 ? -11.578 9.876 -28.203 1.00 80.75 649 ARG A CA 1
ATOM 4970 C C . ARG A 1 649 ? -10.341 9.049 -28.543 1.00 80.75 649 ARG A C 1
ATOM 4972 O O . ARG A 1 649 ? -9.746 9.304 -29.593 1.00 80.75 649 ARG A O 1
ATOM 4979 N N . PRO A 1 650 ? -9.957 8.088 -27.692 1.00 84.62 650 PRO A N 1
ATOM 4980 C CA . PRO A 1 650 ? -8.882 7.160 -28.007 1.00 84.62 650 PRO A CA 1
ATOM 4981 C C . PRO A 1 650 ? -9.242 6.318 -29.237 1.00 84.62 650 PRO A C 1
ATOM 4983 O O . PRO A 1 650 ? -10.397 5.912 -29.422 1.00 84.62 650 PRO A O 1
ATOM 4986 N N . PHE A 1 651 ? -8.249 6.050 -30.073 1.00 88.31 651 PHE A N 1
ATOM 4987 C CA . PHE A 1 651 ? -8.342 5.109 -31.180 1.00 88.31 651 PHE A CA 1
ATOM 4988 C C . PHE A 1 651 ? -7.113 4.207 -31.194 1.00 88.31 651 PHE A C 1
ATOM 4990 O O . PHE A 1 651 ? -6.041 4.591 -30.727 1.00 88.31 651 PHE A O 1
ATOM 4997 N N . LEU A 1 652 ? -7.280 3.021 -31.764 1.00 90.38 652 LEU A N 1
ATOM 4998 C CA . LEU A 1 652 ? -6.204 2.094 -32.067 1.00 90.38 652 LEU A CA 1
ATOM 4999 C C . LEU A 1 652 ? -6.039 2.044 -33.585 1.00 90.38 652 LEU A C 1
ATOM 5001 O O . LEU A 1 652 ? -7.025 1.852 -34.301 1.00 90.38 652 LEU A O 1
ATOM 5005 N N . ALA A 1 653 ? -4.818 2.227 -34.072 1.00 92.56 653 ALA A N 1
ATOM 5006 C CA . ALA A 1 653 ? -4.500 2.157 -35.492 1.00 92.56 653 ALA A CA 1
ATOM 5007 C C . ALA A 1 653 ? -3.369 1.166 -35.748 1.00 92.56 653 ALA A C 1
ATOM 5009 O O . ALA A 1 653 ? -2.412 1.083 -34.975 1.00 92.56 653 ALA A O 1
ATOM 5010 N N . CYS A 1 654 ? -3.467 0.464 -36.872 1.00 94.75 654 CYS A N 1
ATOM 5011 C CA . CYS A 1 654 ? -2.379 -0.310 -37.441 1.00 94.75 654 CYS A CA 1
ATOM 5012 C C . CYS A 1 654 ? -1.987 0.284 -38.784 1.00 94.75 654 CYS A C 1
ATOM 5014 O O . CYS A 1 654 ? -2.840 0.557 -39.635 1.00 94.75 654 CYS A O 1
ATOM 5016 N N . VAL A 1 655 ? -0.690 0.492 -38.954 1.00 96.19 655 VAL A N 1
ATOM 5017 C CA . VAL A 1 655 ? -0.118 1.139 -40.127 1.00 96.19 655 VAL A CA 1
ATOM 5018 C C . VAL A 1 655 ? 1.021 0.303 -40.688 1.00 96.19 655 VAL A C 1
ATOM 5020 O O . VAL A 1 655 ? 1.673 -0.425 -39.939 1.00 96.19 655 VAL A O 1
ATOM 5023 N N . LEU A 1 656 ? 1.281 0.408 -41.986 1.00 97.06 656 LEU A N 1
ATOM 5024 C CA . LEU A 1 656 ? 2.486 -0.157 -42.585 1.00 97.06 656 LEU A CA 1
ATOM 5025 C C . LEU A 1 656 ? 3.713 0.587 -42.067 1.00 97.06 656 LEU A C 1
ATOM 5027 O O . LEU A 1 656 ? 3.737 1.816 -42.006 1.00 97.06 656 LEU A O 1
ATOM 5031 N N . SER A 1 657 ? 4.747 -0.158 -41.689 1.00 96.69 657 SER A N 1
ATOM 5032 C CA . SER A 1 657 ? 5.975 0.433 -41.159 1.00 96.69 657 SER A CA 1
ATOM 5033 C C . SER A 1 657 ? 6.818 1.107 -42.252 1.00 96.69 657 SER A C 1
ATOM 5035 O O . SER A 1 657 ? 7.607 2.006 -41.959 1.00 96.69 657 SER A O 1
ATOM 5037 N N . ALA A 1 658 ? 6.626 0.715 -43.515 1.00 96.69 658 ALA A N 1
ATOM 5038 C CA . ALA A 1 658 ? 7.364 1.239 -44.662 1.00 96.69 658 ALA A CA 1
ATOM 5039 C C . ALA A 1 658 ? 7.019 2.702 -44.994 1.00 96.69 658 ALA A C 1
ATOM 5041 O O . ALA A 1 658 ? 7.915 3.475 -45.328 1.00 96.69 658 ALA A O 1
ATOM 5042 N N . ASP A 1 659 ? 5.747 3.092 -44.886 1.00 97.19 659 ASP A N 1
ATOM 5043 C CA . ASP A 1 659 ? 5.252 4.402 -45.341 1.00 97.19 659 ASP A CA 1
ATOM 5044 C C . ASP A 1 659 ? 4.204 5.055 -44.419 1.00 97.19 659 ASP A C 1
ATOM 5046 O O . ASP A 1 659 ? 3.800 6.197 -44.652 1.00 97.19 659 ASP A O 1
ATOM 5050 N N . GLY A 1 660 ? 3.769 4.366 -43.362 1.00 96.38 660 GLY A N 1
ATOM 5051 C CA . GLY A 1 660 ? 2.735 4.846 -42.450 1.00 96.38 660 GLY A CA 1
ATOM 5052 C C . GLY A 1 660 ? 1.305 4.730 -42.995 1.00 96.38 660 GLY A C 1
ATOM 5053 O O . GLY A 1 660 ? 0.392 5.309 -42.390 1.00 96.38 660 GLY A O 1
ATOM 5054 N N . GLU A 1 661 ? 1.075 4.005 -44.100 1.00 96.81 661 GLU A N 1
ATOM 5055 C CA . GLU A 1 661 ? -0.269 3.771 -44.640 1.00 96.81 661 GLU A CA 1
ATOM 5056 C C . GLU A 1 661 ? -1.150 3.080 -43.593 1.00 96.81 661 GLU A C 1
ATOM 5058 O O . GLU A 1 661 ? -0.765 2.083 -42.988 1.00 96.81 661 GLU A O 1
ATOM 5063 N N . THR A 1 662 ? -2.355 3.607 -43.361 1.00 95.50 662 THR A N 1
ATOM 5064 C CA . THR A 1 662 ? -3.283 3.028 -42.380 1.00 95.50 662 THR A CA 1
ATOM 5065 C C . THR A 1 662 ? -3.971 1.803 -42.964 1.00 95.50 662 THR A C 1
ATOM 5067 O O . THR A 1 662 ? -4.787 1.924 -43.873 1.00 95.50 662 THR A O 1
ATOM 5070 N N . LEU A 1 663 ? -3.683 0.635 -42.393 1.00 94.94 663 LEU A N 1
ATOM 5071 C CA . LEU A 1 663 ? -4.334 -0.623 -42.754 1.00 94.94 663 LEU A CA 1
ATOM 5072 C C . LEU A 1 663 ? -5.725 -0.717 -42.137 1.00 94.94 663 LEU A C 1
ATOM 5074 O O . LEU A 1 663 ? -6.693 -1.095 -42.795 1.00 94.94 663 LEU A O 1
ATOM 5078 N N . TRP A 1 664 ? -5.818 -0.364 -40.857 1.00 94.25 664 TRP A N 1
ATOM 5079 C CA . TRP A 1 664 ? -7.078 -0.276 -40.139 1.00 94.25 664 TRP A CA 1
ATOM 5080 C C . TRP A 1 664 ? -6.972 0.707 -38.975 1.00 94.25 664 TRP A C 1
ATOM 5082 O O . TRP A 1 664 ? -5.900 0.955 -38.422 1.00 94.25 664 TRP A O 1
ATOM 5092 N N . GLU A 1 665 ? -8.118 1.261 -38.599 1.00 92.25 665 GLU A N 1
ATOM 5093 C CA . GLU A 1 665 ? -8.274 2.135 -37.444 1.00 92.25 665 GLU A CA 1
ATOM 5094 C C . GLU A 1 665 ? -9.629 1.864 -36.794 1.00 92.25 665 GLU A C 1
ATOM 5096 O O . GLU A 1 665 ? -10.638 1.670 -37.477 1.00 92.25 665 GLU A O 1
ATOM 5101 N N . MET A 1 666 ? -9.657 1.850 -35.466 1.00 89.62 666 MET A N 1
ATOM 5102 C CA . MET A 1 666 ? -10.875 1.622 -34.702 1.00 89.62 666 MET A CA 1
ATOM 5103 C C . MET A 1 666 ? -10.952 2.535 -33.485 1.00 89.62 666 MET A C 1
ATOM 5105 O O . MET A 1 666 ? -9.966 2.777 -32.789 1.00 89.62 666 MET A O 1
ATOM 5109 N N . ALA A 1 667 ? -12.159 3.012 -33.189 1.00 86.38 667 ALA A N 1
ATOM 5110 C CA . ALA A 1 667 ? -12.421 3.712 -31.941 1.00 86.38 667 ALA A CA 1
ATOM 5111 C C . ALA A 1 667 ? -12.304 2.731 -30.766 1.00 86.38 667 ALA A C 1
ATOM 5113 O O . ALA A 1 667 ? -12.907 1.653 -30.798 1.00 86.38 667 ALA A O 1
ATOM 5114 N N . GLN A 1 668 ? -11.579 3.108 -29.710 1.00 75.75 668 GLN A N 1
ATOM 5115 C CA . GLN A 1 668 ? -11.502 2.266 -28.521 1.00 75.75 668 GLN A CA 1
ATOM 5116 C C . GLN A 1 668 ? -12.806 2.406 -27.708 1.00 75.75 668 GLN A C 1
ATOM 5118 O O . GLN A 1 668 ? -13.213 3.528 -27.388 1.00 75.75 668 GLN A O 1
ATOM 5123 N N . PRO A 1 669 ? -13.493 1.305 -27.348 1.00 59.62 669 PRO A N 1
ATOM 5124 C CA . PRO A 1 669 ? -14.712 1.387 -26.551 1.00 59.62 669 PRO A CA 1
ATOM 5125 C C . PRO A 1 669 ? -14.377 1.630 -25.071 1.00 59.62 669 PRO A C 1
ATOM 5127 O O . PRO A 1 669 ? -13.944 0.704 -24.380 1.00 59.62 669 PRO A O 1
ATOM 5130 N N . GLY A 1 670 ? -14.620 2.835 -24.553 1.00 58.59 670 GLY A N 1
ATOM 5131 C CA . GLY A 1 670 ? -14.575 3.108 -23.111 1.00 58.59 670 GLY A CA 1
ATOM 5132 C C . GLY A 1 670 ? -14.276 4.560 -22.745 1.00 58.59 670 GLY A C 1
ATOM 5133 O O . GLY A 1 670 ? -13.659 5.295 -23.514 1.00 58.59 670 GLY A O 1
ATOM 5134 N N . GLU A 1 671 ? -14.708 4.957 -21.546 1.00 53.50 671 GLU A N 1
ATOM 5135 C CA . GLU A 1 671 ? -14.237 6.161 -20.856 1.00 53.50 671 GLU A CA 1
ATOM 5136 C C . GLU A 1 671 ? -12.796 5.923 -20.400 1.00 53.50 671 GLU A C 1
ATOM 5138 O O . GLU A 1 671 ? -12.517 5.539 -19.266 1.00 53.50 671 GLU A O 1
ATOM 5143 N N . VAL A 1 672 ? -11.860 6.081 -21.328 1.00 53.97 672 VAL A N 1
ATOM 5144 C CA . VAL A 1 672 ? -10.451 6.250 -20.990 1.00 53.97 672 VAL A CA 1
ATOM 5145 C C . VAL A 1 672 ? -10.371 7.593 -20.261 1.00 53.97 672 VAL A C 1
ATOM 5147 O O . VAL A 1 672 ? -10.529 8.652 -20.878 1.00 53.97 672 VAL A O 1
ATOM 5150 N N . GLY A 1 673 ? -10.274 7.514 -18.929 1.00 48.41 673 GLY A N 1
ATOM 5151 C CA . GLY A 1 673 ? -10.186 8.651 -18.013 1.00 48.41 673 GLY A CA 1
ATOM 5152 C C . GLY A 1 673 ? -9.089 9.628 -18.435 1.00 48.41 673 GLY A C 1
ATOM 5153 O O . GLY A 1 673 ? -8.227 9.304 -19.248 1.00 48.41 673 GLY A O 1
ATOM 5154 N N . GLY A 1 674 ? -9.178 10.868 -17.963 1.00 48.88 674 GLY A N 1
ATOM 5155 C CA . GLY A 1 674 ? -8.386 11.998 -18.446 1.00 48.88 674 GLY A CA 1
ATOM 5156 C C . GLY A 1 674 ? -6.865 11.786 -18.597 1.00 48.88 674 GLY A C 1
ATOM 5157 O O . GLY A 1 674 ? -6.230 10.967 -17.951 1.00 48.88 674 GLY A O 1
ATOM 5158 N N . PHE A 1 675 ? -6.317 12.606 -19.492 1.00 41.09 675 PHE A N 1
ATOM 5159 C CA . PHE A 1 675 ? -4.927 12.998 -19.758 1.00 41.09 675 PHE A CA 1
ATOM 5160 C C . PHE A 1 675 ? -3.745 12.011 -19.851 1.00 41.09 675 PHE A C 1
ATOM 5162 O O . PHE A 1 675 ? -2.891 12.317 -20.670 1.00 41.09 675 PHE A O 1
ATOM 5169 N N . ASN A 1 676 ? -3.661 10.857 -19.182 1.00 49.06 676 ASN A N 1
ATOM 5170 C CA . ASN A 1 676 ? -2.408 10.053 -19.170 1.00 49.06 676 ASN A CA 1
ATOM 5171 C C . ASN A 1 676 ? -2.609 8.527 -19.222 1.00 49.06 676 ASN A C 1
ATOM 5173 O O . ASN A 1 676 ? -1.769 7.742 -18.791 1.00 49.06 676 ASN A O 1
ATOM 5177 N N . SER A 1 677 ? -3.738 8.086 -19.753 1.00 49.31 677 SER A N 1
ATOM 5178 C CA . SER A 1 677 ? -4.313 6.779 -19.437 1.00 49.31 677 SER A CA 1
ATOM 5179 C C . SER A 1 677 ? -3.981 5.638 -20.393 1.00 49.31 677 SER A C 1
ATOM 5181 O O . SER A 1 677 ? -4.647 4.603 -20.395 1.00 49.31 677 SER A O 1
ATOM 5183 N N . ILE A 1 678 ? -2.943 5.815 -21.214 1.00 55.16 678 ILE A N 1
ATOM 5184 C CA . ILE A 1 678 ? -2.439 4.791 -22.130 1.00 55.16 678 ILE A CA 1
ATOM 5185 C C . ILE A 1 678 ? -0.964 4.585 -21.821 1.00 55.16 678 ILE A C 1
ATOM 5187 O O . ILE A 1 678 ? -0.119 5.384 -22.218 1.00 55.16 678 ILE A O 1
ATOM 5191 N N . GLN A 1 679 ? -0.670 3.525 -21.079 1.00 63.03 679 GLN A N 1
ATOM 5192 C CA . GLN A 1 679 ? 0.634 3.368 -20.437 1.00 63.03 679 GLN A CA 1
ATOM 5193 C C . GLN A 1 679 ? 1.541 2.352 -21.139 1.00 63.03 679 GLN A C 1
ATOM 5195 O O . GLN A 1 679 ? 2.761 2.481 -21.070 1.00 63.03 679 GLN A O 1
ATOM 5200 N N . ALA A 1 680 ? 0.978 1.353 -21.828 1.00 65.88 680 ALA A N 1
ATOM 5201 C CA . ALA A 1 680 ? 1.768 0.355 -22.547 1.00 65.88 680 ALA A CA 1
ATOM 5202 C C . ALA A 1 680 ? 0.973 -0.333 -23.666 1.00 65.88 680 ALA A C 1
ATOM 5204 O O . ALA A 1 680 ? -0.172 -0.749 -23.469 1.00 65.88 680 ALA A O 1
ATOM 5205 N N . THR A 1 681 ? 1.621 -0.493 -24.820 1.00 78.69 681 THR A N 1
ATOM 5206 C CA . THR A 1 681 ? 1.206 -1.362 -25.925 1.00 78.69 681 THR A CA 1
ATOM 5207 C C . THR A 1 681 ? 2.271 -2.439 -26.105 1.00 78.69 681 THR A C 1
ATOM 5209 O O . THR A 1 681 ? 3.462 -2.142 -26.176 1.00 78.69 681 THR A O 1
ATOM 5212 N N . MET A 1 682 ? 1.859 -3.703 -26.149 1.00 84.19 682 MET A N 1
ATOM 5213 C CA . MET A 1 682 ? 2.785 -4.823 -26.321 1.00 84.19 682 MET A CA 1
ATOM 5214 C C . MET A 1 682 ? 2.219 -5.821 -27.318 1.00 84.19 682 MET A C 1
ATOM 5216 O O . MET A 1 682 ? 1.058 -6.213 -27.221 1.00 84.19 682 MET A O 1
ATOM 5220 N N . VAL A 1 683 ? 3.055 -6.243 -28.263 1.00 86.62 683 VAL A N 1
ATOM 5221 C CA . VAL A 1 683 ? 2.715 -7.253 -29.268 1.00 86.62 683 VAL A CA 1
ATOM 5222 C C . VAL A 1 683 ? 3.388 -8.570 -28.896 1.00 86.62 683 VAL A C 1
ATOM 5224 O O . VAL A 1 683 ? 4.593 -8.612 -28.645 1.00 86.62 683 VAL A O 1
ATOM 5227 N N . ARG A 1 684 ? 2.618 -9.660 -28.888 1.00 85.00 684 ARG A N 1
ATOM 5228 C CA . ARG A 1 684 ? 3.122 -11.028 -28.733 1.00 85.00 684 ARG A CA 1
ATOM 5229 C C . ARG A 1 684 ? 2.425 -11.928 -29.748 1.00 85.00 684 ARG A C 1
ATOM 5231 O O . ARG A 1 684 ? 1.245 -12.226 -29.606 1.00 85.00 684 ARG A O 1
ATOM 5238 N N . GLY A 1 685 ? 3.163 -12.365 -30.767 1.00 86.88 685 GLY A N 1
ATOM 5239 C CA . GLY A 1 685 ? 2.578 -13.123 -31.874 1.00 86.88 685 GLY A CA 1
ATOM 5240 C C . GLY A 1 685 ? 1.546 -12.284 -32.632 1.00 86.88 685 GLY A C 1
ATOM 5241 O O . GLY A 1 685 ? 1.875 -11.222 -33.154 1.00 86.88 685 GLY A O 1
ATOM 5242 N N . ASP A 1 686 ? 0.307 -12.760 -32.673 1.00 89.06 686 ASP A N 1
ATOM 5243 C CA . ASP A 1 686 ? -0.871 -12.117 -33.269 1.00 89.06 686 ASP A CA 1
ATOM 5244 C C . ASP A 1 686 ? -1.744 -11.370 -32.238 1.00 89.06 686 ASP A C 1
ATOM 5246 O O . ASP A 1 686 ? -2.830 -10.890 -32.568 1.00 89.06 686 ASP A O 1
ATOM 5250 N N . ARG A 1 687 ? -1.294 -11.262 -30.982 1.00 88.44 687 ARG A N 1
ATOM 5251 C CA . ARG A 1 687 ? -2.011 -10.564 -29.910 1.00 88.44 687 ARG A CA 1
ATOM 5252 C C . ARG A 1 687 ? -1.369 -9.221 -29.599 1.00 88.44 687 ARG A C 1
ATOM 5254 O O . ARG A 1 687 ? -0.149 -9.108 -29.476 1.00 88.44 687 ARG A O 1
ATOM 5261 N N . LEU A 1 688 ? -2.214 -8.218 -29.395 1.00 89.00 688 LEU A N 1
ATOM 5262 C CA . LEU A 1 688 ? -1.839 -6.925 -28.837 1.00 89.00 688 LEU A CA 1
ATOM 5263 C C . LEU A 1 688 ? -2.486 -6.754 -27.470 1.00 89.00 688 LEU A C 1
ATOM 5265 O O . LEU A 1 688 ? -3.707 -6.819 -27.346 1.00 89.00 688 LEU A O 1
ATOM 5269 N N . LEU A 1 689 ? -1.670 -6.449 -26.471 1.00 88.25 689 LEU A N 1
ATOM 5270 C CA . LEU A 1 689 ? -2.125 -6.010 -25.165 1.00 88.25 689 LEU A CA 1
ATOM 5271 C C . LEU A 1 689 ? -2.083 -4.488 -25.106 1.00 88.25 689 LEU A C 1
ATOM 5273 O O . LEU A 1 689 ? -1.066 -3.868 -25.429 1.00 88.25 689 LEU A O 1
ATOM 5277 N N . VAL A 1 690 ? -3.181 -3.903 -24.647 1.00 87.00 690 VAL A N 1
ATOM 5278 C CA . VAL A 1 690 ? -3.303 -2.472 -24.394 1.00 87.00 690 VAL A CA 1
ATOM 5279 C C . VAL A 1 690 ? -3.695 -2.283 -22.943 1.00 87.00 690 VAL A C 1
ATOM 5281 O O . VAL A 1 690 ? -4.808 -2.633 -22.545 1.00 87.00 690 VAL A O 1
ATOM 5284 N N . MET A 1 691 ? -2.791 -1.701 -22.163 1.00 84.31 691 MET A N 1
ATOM 5285 C CA . MET A 1 691 ? -3.078 -1.336 -20.782 1.00 84.31 691 MET A CA 1
ATOM 5286 C C . MET A 1 691 ? -3.614 0.094 -20.704 1.00 84.31 691 MET A C 1
ATOM 5288 O O . MET A 1 691 ? -3.055 1.021 -21.300 1.00 84.31 691 MET A O 1
ATOM 5292 N N . HIS A 1 692 ? -4.685 0.262 -19.936 1.00 81.00 692 HIS A N 1
ATOM 5293 C CA . HIS A 1 692 ? -5.278 1.547 -19.596 1.00 81.00 692 HIS A CA 1
ATOM 5294 C C . HIS A 1 692 ? -5.598 1.609 -18.096 1.00 81.00 692 HIS A C 1
ATOM 5296 O O . HIS A 1 692 ? -5.594 0.584 -17.418 1.00 81.00 692 HIS A O 1
ATOM 5302 N N . ASP A 1 693 ? -5.931 2.794 -17.577 1.00 74.94 693 ASP A N 1
ATOM 5303 C CA . ASP A 1 693 ? -6.101 3.049 -16.131 1.00 74.94 693 ASP A CA 1
ATOM 5304 C C . ASP A 1 693 ? -6.924 2.002 -15.377 1.00 74.94 693 ASP A C 1
ATOM 5306 O O . ASP A 1 693 ? -6.643 1.691 -14.230 1.00 74.94 693 ASP A O 1
ATOM 5310 N N . LYS A 1 694 ? -7.968 1.485 -16.027 1.00 76.81 694 LYS A N 1
ATOM 5311 C CA . LYS A 1 694 ? -8.974 0.593 -15.443 1.00 76.81 694 LYS A CA 1
ATOM 5312 C C . LYS A 1 694 ? -9.030 -0.758 -16.149 1.00 76.81 694 LYS A C 1
ATOM 5314 O O . LYS A 1 694 ? -10.108 -1.356 -16.214 1.00 76.81 694 LYS A O 1
ATOM 5319 N N . GLY A 1 695 ? -7.967 -1.203 -16.814 1.00 82.38 695 GLY A N 1
ATOM 5320 C CA . GLY A 1 695 ? -8.085 -2.411 -17.625 1.00 82.38 695 GLY A CA 1
ATOM 5321 C C . GLY A 1 695 ? -6.909 -2.785 -18.499 1.00 82.38 695 GLY A C 1
ATOM 5322 O O . GLY A 1 695 ? -6.011 -1.995 -18.778 1.00 82.38 695 GLY A O 1
ATOM 5323 N N . ILE A 1 696 ? -6.987 -4.020 -18.977 1.00 85.81 696 ILE A N 1
ATOM 5324 C CA . ILE A 1 696 ? -6.179 -4.527 -20.076 1.00 85.81 696 ILE A CA 1
ATOM 5325 C C . ILE A 1 696 ? -7.141 -5.030 -21.143 1.00 85.81 696 ILE A C 1
ATOM 5327 O O . ILE A 1 696 ? -7.988 -5.890 -20.890 1.00 85.81 696 ILE A O 1
ATOM 5331 N N . ASP A 1 697 ? -7.008 -4.486 -22.343 1.00 87.94 697 ASP A N 1
ATOM 5332 C CA . ASP A 1 697 ? -7.663 -5.001 -23.535 1.00 87.94 697 ASP A CA 1
ATOM 5333 C C . ASP A 1 697 ? -6.681 -5.898 -24.295 1.00 87.94 697 ASP A C 1
ATOM 5335 O O . ASP A 1 697 ? -5.522 -5.527 -24.492 1.00 87.94 697 ASP A O 1
ATOM 5339 N N . VAL A 1 698 ? -7.156 -7.055 -24.759 1.00 88.81 698 VAL A N 1
ATOM 5340 C CA . VAL A 1 698 ? -6.411 -7.922 -25.679 1.00 88.81 698 VAL A CA 1
ATOM 5341 C C . VAL A 1 698 ? -7.083 -7.873 -27.042 1.00 88.81 698 VAL A C 1
ATOM 5343 O O . VAL A 1 698 ? -8.291 -8.098 -27.163 1.00 88.81 698 VAL A O 1
ATOM 5346 N N . TYR A 1 699 ? -6.303 -7.584 -28.074 1.00 89.06 699 TYR A N 1
ATOM 5347 C CA . TYR A 1 699 ? -6.749 -7.488 -29.456 1.00 89.06 699 TYR A CA 1
ATOM 5348 C C . TYR A 1 699 ? -6.097 -8.570 -30.308 1.00 89.06 699 TYR A C 1
ATOM 5350 O O . TYR A 1 699 ? -4.916 -8.874 -30.152 1.00 89.06 699 TYR A O 1
ATOM 5358 N N . ASP A 1 700 ? -6.881 -9.118 -31.227 1.00 90.19 700 ASP A N 1
ATOM 5359 C CA . ASP A 1 700 ? -6.418 -10.000 -32.288 1.00 90.19 700 ASP A CA 1
ATOM 5360 C C . ASP A 1 700 ? -6.018 -9.147 -33.497 1.00 90.19 700 ASP A C 1
ATOM 5362 O O . ASP A 1 700 ? -6.850 -8.469 -34.114 1.00 90.19 700 ASP A O 1
ATOM 5366 N N . LEU A 1 701 ? -4.723 -9.147 -33.801 1.00 88.50 701 LEU A N 1
ATOM 5367 C CA . LEU A 1 701 ? -4.144 -8.334 -34.860 1.00 88.50 701 LEU A CA 1
ATOM 5368 C C . LEU A 1 701 ? -4.432 -8.896 -36.260 1.00 88.50 701 LEU A C 1
ATOM 5370 O O . LEU A 1 701 ? -4.554 -8.108 -37.202 1.00 88.50 701 LEU A O 1
ATOM 5374 N N . GLU A 1 702 ? -4.602 -10.214 -36.412 1.00 86.62 702 GLU A N 1
ATOM 5375 C CA . GLU A 1 702 ? -4.948 -10.842 -37.697 1.00 86.62 702 GLU A CA 1
ATOM 5376 C C . GLU A 1 702 ? -6.375 -10.494 -38.135 1.00 86.62 702 GLU A C 1
ATOM 5378 O O . GLU A 1 702 ? -6.647 -10.336 -39.327 1.00 86.62 702 GLU A O 1
ATOM 5383 N N . HIS A 1 703 ? -7.279 -10.280 -37.178 1.00 84.88 703 HIS A N 1
ATOM 5384 C CA . HIS A 1 703 ? -8.684 -9.960 -37.436 1.00 84.88 703 HIS A CA 1
ATOM 5385 C C . HIS A 1 703 ? -8.994 -8.460 -37.308 1.00 84.88 703 HIS A C 1
ATOM 5387 O O . HIS A 1 703 ? -9.987 -8.074 -36.684 1.00 84.88 703 HIS A O 1
ATOM 5393 N N . ASN A 1 704 ? -8.164 -7.609 -37.924 1.00 85.62 704 ASN A N 1
ATOM 5394 C CA . ASN A 1 704 ? -8.315 -6.143 -37.961 1.00 85.62 704 ASN A CA 1
ATOM 5395 C C . ASN A 1 704 ? -8.415 -5.494 -36.571 1.00 85.62 704 ASN A C 1
ATOM 5397 O O . ASN A 1 704 ? -9.222 -4.587 -36.358 1.00 85.62 704 ASN A O 1
ATOM 5401 N N . GLY A 1 705 ? -7.642 -5.997 -35.605 1.00 81.06 705 GLY A N 1
ATOM 5402 C CA . GLY A 1 705 ? -7.659 -5.467 -34.246 1.00 81.06 705 GLY A CA 1
ATOM 5403 C C . GLY A 1 705 ? -8.972 -5.750 -33.522 1.00 81.06 705 GLY A C 1
ATOM 5404 O O . GLY A 1 705 ? -9.376 -4.978 -32.660 1.00 81.06 705 GLY A O 1
ATOM 5405 N N . LYS A 1 706 ? -9.704 -6.822 -33.845 1.00 87.12 706 LYS A N 1
ATOM 5406 C CA . LYS A 1 706 ? -10.910 -7.159 -33.081 1.00 87.12 706 LYS A CA 1
ATOM 5407 C C . LYS A 1 706 ? -10.518 -7.459 -31.632 1.00 87.12 706 LYS A C 1
ATOM 5409 O O . LYS A 1 706 ? -9.636 -8.272 -31.373 1.00 87.12 706 LYS A O 1
ATOM 5414 N N . ARG A 1 707 ? -11.200 -6.831 -30.669 1.00 88.56 707 ARG A N 1
ATOM 5415 C CA . ARG A 1 707 ? -10.978 -7.117 -29.246 1.00 88.56 707 ARG A CA 1
ATOM 5416 C C . ARG A 1 707 ? -11.347 -8.573 -28.950 1.00 88.56 707 ARG A C 1
ATOM 5418 O O . ARG A 1 707 ? -12.512 -8.945 -29.108 1.00 88.56 707 ARG A O 1
ATOM 5425 N N . ALA A 1 708 ? -10.360 -9.356 -28.533 1.00 87.31 708 ALA A N 1
ATOM 5426 C CA . ALA A 1 708 ? -10.499 -10.751 -28.136 1.00 87.31 708 ALA A CA 1
ATOM 5427 C C . ALA A 1 708 ? -10.979 -10.851 -26.683 1.00 87.31 708 ALA A C 1
ATOM 5429 O O . ALA A 1 708 ? -11.956 -11.540 -26.401 1.00 87.31 708 ALA A O 1
ATOM 5430 N N . ALA A 1 709 ? -10.362 -10.074 -25.788 1.00 86.44 709 ALA A N 1
ATOM 5431 C CA . ALA A 1 709 ? -10.668 -10.084 -24.364 1.00 86.44 709 ALA A CA 1
ATOM 5432 C C . ALA A 1 709 ? -10.569 -8.687 -23.735 1.00 86.44 709 ALA A C 1
ATOM 5434 O O . ALA A 1 709 ? -9.948 -7.772 -24.282 1.00 86.44 709 ALA A O 1
ATOM 5435 N N . ARG A 1 710 ? -11.209 -8.524 -22.573 1.00 86.19 710 ARG A N 1
ATOM 5436 C CA . ARG A 1 710 ? -11.089 -7.339 -21.718 1.00 86.19 710 ARG A CA 1
ATOM 5437 C C . ARG A 1 710 ? -11.060 -7.767 -20.262 1.00 86.19 710 ARG A C 1
ATOM 5439 O O . ARG A 1 710 ? -11.998 -8.403 -19.786 1.00 86.19 710 ARG A O 1
ATOM 5446 N N . VAL A 1 711 ? -10.051 -7.290 -19.556 1.00 81.50 711 VAL A N 1
ATOM 5447 C CA . VAL A 1 711 ? -9.967 -7.317 -18.101 1.00 81.50 711 VAL A CA 1
ATOM 5448 C C . VAL A 1 711 ? -10.225 -5.900 -17.610 1.00 81.50 711 VAL A C 1
ATOM 5450 O O . VAL A 1 711 ? -9.553 -4.968 -18.035 1.00 81.50 711 VAL A O 1
ATOM 5453 N N . HIS A 1 712 ? -11.219 -5.709 -16.746 1.00 80.75 712 HIS A N 1
ATOM 5454 C CA . HIS A 1 712 ? -11.465 -4.417 -16.099 1.00 80.75 712 HIS A CA 1
ATOM 5455 C C . HIS A 1 712 ? -10.724 -4.346 -14.759 1.00 80.75 712 HIS A C 1
ATOM 5457 O O . HIS A 1 712 ? -10.458 -5.382 -14.175 1.00 80.75 712 HIS A O 1
ATOM 5463 N N . TYR A 1 713 ? -10.483 -3.175 -14.188 1.00 74.25 713 TYR A N 1
ATOM 5464 C CA . TYR A 1 713 ? -9.995 -2.990 -12.819 1.00 74.25 713 TYR A CA 1
ATOM 5465 C C . TYR A 1 713 ? -10.746 -1.840 -12.167 1.00 74.25 713 TYR A C 1
ATOM 5467 O O . TYR A 1 713 ? -11.042 -0.842 -12.819 1.00 74.25 713 TYR A O 1
ATOM 5475 N N . ASP A 1 714 ? -11.021 -1.988 -10.876 1.00 67.69 714 ASP A N 1
ATOM 5476 C CA . ASP A 1 714 ? -11.667 -0.958 -10.056 1.00 67.69 714 ASP A CA 1
ATOM 5477 C C . ASP A 1 714 ? -10.637 0.012 -9.438 1.00 67.69 714 ASP A C 1
ATOM 5479 O O . ASP A 1 714 ? -10.979 0.903 -8.666 1.00 67.69 714 ASP A O 1
ATOM 5483 N N . PHE A 1 715 ? -9.362 -0.146 -9.800 1.00 69.19 715 PHE A N 1
ATOM 5484 C CA . PHE A 1 715 ? -8.239 0.675 -9.362 1.00 69.19 715 PHE A CA 1
ATOM 5485 C C . PHE A 1 715 ? -7.309 0.995 -10.533 1.00 69.19 715 PHE A C 1
ATOM 5487 O O . PHE A 1 715 ? -7.423 0.415 -11.612 1.00 69.19 715 PHE A O 1
ATOM 5494 N N . TYR A 1 716 ? -6.391 1.928 -10.285 1.00 72.44 716 TYR A N 1
ATOM 5495 C CA . TYR A 1 716 ? -5.442 2.424 -11.268 1.00 72.44 716 TYR A CA 1
ATOM 5496 C C . TYR A 1 716 ? -4.302 1.426 -11.507 1.00 72.44 716 TYR A C 1
ATOM 5498 O O . TYR A 1 716 ? -3.554 1.097 -10.577 1.00 72.44 716 TYR A O 1
ATOM 5506 N N . LEU A 1 717 ? -4.147 0.975 -12.752 1.00 72.69 717 LEU A N 1
ATOM 5507 C CA . LEU A 1 717 ? -2.922 0.323 -13.213 1.00 72.69 717 LEU A CA 1
ATOM 5508 C C . LEU A 1 717 ? -1.900 1.394 -13.595 1.00 72.69 717 LEU A C 1
ATOM 5510 O O . LEU A 1 717 ? -2.234 2.321 -14.328 1.00 72.69 717 LEU A O 1
ATOM 5514 N N . SER A 1 718 ? -0.675 1.272 -13.086 1.00 71.69 718 SER A N 1
ATOM 5515 C CA . SER A 1 718 ? 0.438 2.186 -13.388 1.00 71.69 718 SER A CA 1
ATOM 5516 C C . SER A 1 718 ? 1.671 1.486 -13.961 1.00 71.69 718 SER A C 1
ATOM 5518 O O . SER A 1 718 ? 2.663 2.149 -14.254 1.00 71.69 718 SER A O 1
ATOM 5520 N N . ILE A 1 719 ? 1.659 0.152 -14.056 1.00 79.81 719 ILE A N 1
ATOM 5521 C CA . ILE A 1 719 ? 2.857 -0.647 -14.325 1.00 79.81 719 ILE A CA 1
ATOM 5522 C C . ILE A 1 719 ? 2.596 -1.593 -15.499 1.00 79.81 719 ILE A C 1
ATOM 5524 O O . ILE A 1 719 ? 1.631 -2.355 -15.435 1.00 79.81 719 ILE A O 1
ATOM 5528 N N . PRO A 1 720 ? 3.425 -1.568 -16.563 1.00 82.94 720 PRO A N 1
ATOM 5529 C CA . PRO A 1 720 ? 3.251 -2.447 -17.713 1.00 82.94 720 PRO A CA 1
ATOM 5530 C C . PRO A 1 720 ? 3.212 -3.931 -17.311 1.00 82.94 720 PRO A C 1
ATOM 5532 O O . PRO A 1 720 ? 4.006 -4.351 -16.465 1.00 82.94 720 PRO A O 1
ATOM 5535 N N . PRO A 1 721 ? 2.334 -4.744 -17.925 1.00 86.94 721 PRO A N 1
ATOM 5536 C CA . PRO A 1 721 ? 2.314 -6.176 -17.677 1.00 86.94 721 PRO A CA 1
ATOM 5537 C C . PRO A 1 721 ? 3.527 -6.856 -18.318 1.00 86.94 721 PRO A C 1
ATOM 5539 O O . PRO A 1 721 ? 4.001 -6.439 -19.377 1.00 86.94 721 PRO A O 1
ATOM 5542 N N . ALA A 1 722 ? 3.970 -7.960 -17.726 1.00 88.44 722 ALA A N 1
ATOM 5543 C CA . ALA A 1 722 ? 4.908 -8.882 -18.356 1.00 88.44 722 ALA A CA 1
ATOM 5544 C C . ALA A 1 722 ? 4.138 -10.021 -19.041 1.00 88.44 722 ALA A C 1
ATOM 5546 O O . ALA A 1 722 ? 3.103 -10.461 -18.547 1.00 88.44 722 ALA A O 1
ATOM 5547 N N . VAL A 1 723 ? 4.616 -10.512 -20.186 1.00 87.19 723 VAL A N 1
ATOM 5548 C CA . VAL A 1 723 ? 3.949 -11.595 -20.929 1.00 87.19 723 VAL A CA 1
ATOM 5549 C C . VAL A 1 723 ? 4.905 -12.743 -21.196 1.00 87.19 723 VAL A C 1
ATOM 5551 O O . VAL A 1 723 ? 5.990 -12.538 -21.735 1.00 87.19 723 VAL A O 1
ATOM 5554 N N . ALA A 1 724 ? 4.452 -13.961 -20.897 1.00 84.81 724 ALA A N 1
ATOM 5555 C CA . ALA A 1 724 ? 5.138 -15.192 -21.266 1.00 84.81 724 ALA A CA 1
ATOM 5556 C C . ALA A 1 724 ? 4.155 -16.270 -21.706 1.00 84.81 724 ALA A C 1
ATOM 5558 O O . ALA A 1 724 ? 3.173 -16.575 -21.027 1.00 84.81 724 ALA A O 1
ATOM 5559 N N . GLY A 1 725 ? 4.426 -16.853 -22.874 1.00 83.31 725 GLY A N 1
ATOM 5560 C CA . GLY A 1 725 ? 3.493 -17.769 -23.523 1.00 83.31 725 GLY A CA 1
ATOM 5561 C C . GLY A 1 725 ? 2.117 -17.121 -23.704 1.00 83.31 725 GLY A C 1
ATOM 5562 O O . GLY A 1 725 ? 2.019 -16.015 -24.231 1.00 83.31 725 GLY A O 1
ATOM 5563 N N . GLN A 1 726 ? 1.074 -17.812 -23.244 1.00 86.00 726 GLN A N 1
ATOM 5564 C CA . GLN A 1 726 ? -0.320 -17.348 -23.251 1.00 86.00 726 GLN A CA 1
ATOM 5565 C C . GLN A 1 726 ? -0.720 -16.593 -21.973 1.00 86.00 726 GLN A C 1
ATOM 5567 O O . GLN A 1 726 ? -1.905 -16.367 -21.748 1.00 86.00 726 GLN A O 1
ATOM 5572 N N . ARG A 1 727 ? 0.233 -16.209 -21.113 1.00 88.38 727 ARG A N 1
ATOM 5573 C CA . ARG A 1 727 ? -0.062 -15.568 -19.827 1.00 88.38 727 ARG A CA 1
ATOM 5574 C C . ARG A 1 727 ? 0.396 -14.117 -19.781 1.00 88.38 727 ARG A C 1
ATOM 5576 O O . ARG A 1 727 ? 1.530 -13.810 -20.150 1.00 88.38 727 ARG A O 1
ATOM 5583 N N . ALA A 1 728 ? -0.471 -13.247 -19.269 1.00 88.50 728 ALA A N 1
ATOM 5584 C CA . ALA A 1 728 ? -0.117 -11.902 -18.823 1.00 88.50 728 ALA A CA 1
ATOM 5585 C C . ALA A 1 728 ? 0.008 -11.870 -17.304 1.00 88.50 728 ALA A C 1
ATOM 5587 O O . ALA A 1 728 ? -0.886 -12.321 -16.597 1.00 88.50 728 ALA A O 1
ATOM 5588 N N . TYR A 1 729 ? 1.095 -11.282 -16.834 1.00 90.31 729 TYR A N 1
ATOM 5589 C CA . TYR A 1 729 ? 1.432 -11.048 -15.443 1.00 90.31 729 TYR A CA 1
ATOM 5590 C C . TYR A 1 729 ? 1.309 -9.551 -15.187 1.00 90.31 729 TYR A C 1
ATOM 5592 O O . TYR A 1 729 ? 2.069 -8.760 -15.742 1.00 90.31 729 TYR A O 1
ATOM 5600 N N . VAL A 1 730 ? 0.312 -9.161 -14.400 1.00 88.69 730 VAL A N 1
ATOM 5601 C CA . VAL A 1 730 ? -0.097 -7.767 -14.213 1.00 88.69 730 VAL A CA 1
ATOM 5602 C C . VAL A 1 730 ? 0.202 -7.356 -12.778 1.00 88.69 730 VAL A C 1
ATOM 5604 O O . VAL A 1 730 ? -0.546 -7.749 -11.876 1.00 88.69 730 VAL A O 1
ATOM 5607 N N . PRO A 1 731 ? 1.288 -6.606 -12.532 1.00 87.00 731 PRO A N 1
ATOM 5608 C CA . PRO A 1 731 ? 1.565 -6.063 -11.212 1.00 87.00 731 PRO A CA 1
ATOM 5609 C C . PRO A 1 731 ? 0.462 -5.109 -10.763 1.00 87.00 731 PRO A C 1
ATOM 5611 O O . PRO A 1 731 ? -0.025 -4.294 -11.550 1.00 87.00 731 PRO A O 1
ATOM 5614 N N . LEU A 1 732 ? 0.074 -5.190 -9.492 1.00 82.69 732 LEU A N 1
ATOM 5615 C CA . LEU A 1 732 ? -0.920 -4.288 -8.922 1.00 82.69 732 LEU A CA 1
ATOM 5616 C C . LEU A 1 732 ? -0.235 -3.182 -8.113 1.00 82.69 732 LEU A C 1
ATOM 5618 O O . LEU A 1 732 ? 0.711 -3.429 -7.367 1.00 82.69 732 LEU A O 1
ATOM 5622 N N . SER A 1 733 ? -0.752 -1.956 -8.209 1.00 72.62 733 SER A N 1
ATOM 5623 C CA . SER A 1 733 ? -0.229 -0.788 -7.481 1.00 72.62 733 SER A CA 1
ATOM 5624 C C . SER A 1 733 ? -0.333 -0.924 -5.956 1.00 72.62 733 SER A C 1
ATOM 5626 O O . SER A 1 733 ? 0.485 -0.365 -5.230 1.00 72.62 733 SER A O 1
ATOM 5628 N N . LEU A 1 734 ? -1.303 -1.703 -5.470 1.00 70.38 734 LEU A N 1
ATOM 5629 C CA . LEU A 1 734 ? -1.515 -2.004 -4.048 1.00 70.38 734 LEU A CA 1
ATOM 5630 C C . LEU A 1 734 ? -0.907 -3.348 -3.612 1.00 70.38 734 LEU A C 1
ATOM 5632 O O . LEU A 1 734 ? -1.225 -3.847 -2.531 1.00 70.38 734 LEU A O 1
ATOM 5636 N N . GLY A 1 735 ? -0.057 -3.937 -4.454 1.00 74.75 735 GLY A N 1
ATOM 5637 C CA . GLY A 1 735 ? 0.547 -5.232 -4.199 1.00 74.75 735 GLY A CA 1
ATOM 5638 C C . GLY A 1 735 ? -0.249 -6.405 -4.762 1.00 74.75 735 GLY A C 1
ATOM 5639 O O . GLY A 1 735 ? -1.463 -6.362 -4.942 1.00 74.75 735 GLY A O 1
ATOM 5640 N N . GLY A 1 736 ? 0.475 -7.479 -5.014 1.00 83.75 736 GLY A N 1
ATOM 5641 C CA . GLY A 1 736 ? 0.057 -8.675 -5.713 1.00 83.75 736 GLY A CA 1
ATOM 5642 C C . GLY A 1 736 ? 0.372 -8.583 -7.200 1.00 83.75 736 GLY A C 1
ATOM 5643 O O . GLY A 1 736 ? 0.821 -7.562 -7.729 1.00 83.75 736 GLY A O 1
ATOM 5644 N N . MET A 1 737 ? 0.112 -9.683 -7.884 1.00 88.56 737 MET A N 1
ATOM 5645 C CA . MET A 1 737 ? 0.170 -9.751 -9.331 1.00 88.56 737 MET A CA 1
ATOM 5646 C C . MET A 1 737 ? -0.962 -10.638 -9.814 1.00 88.56 737 MET A C 1
ATOM 5648 O O . MET A 1 737 ? -1.182 -11.719 -9.278 1.00 88.56 737 MET A O 1
ATOM 5652 N N . GLN A 1 738 ? -1.692 -10.201 -10.826 1.00 88.69 738 GLN A N 1
ATOM 5653 C CA . GLN A 1 738 ? -2.739 -11.026 -11.416 1.00 88.69 738 GLN A CA 1
ATOM 5654 C C . GLN A 1 738 ? -2.227 -11.699 -12.677 1.00 88.69 738 GLN A C 1
ATOM 5656 O O . GLN A 1 738 ? -1.512 -11.089 -13.472 1.00 88.69 738 GLN A O 1
ATOM 5661 N N . VAL A 1 739 ? -2.587 -12.968 -12.840 1.00 89.75 739 VAL A N 1
ATOM 5662 C CA . VAL A 1 739 ? -2.221 -13.761 -14.009 1.00 89.75 739 VAL A CA 1
ATOM 5663 C C . VAL A 1 739 ? -3.461 -14.015 -14.830 1.00 89.75 739 VAL A C 1
ATOM 5665 O O . VAL A 1 739 ? -4.432 -14.572 -14.320 1.00 89.75 739 VAL A O 1
ATOM 5668 N N . PHE A 1 740 ? -3.405 -13.650 -16.101 1.00 88.06 740 PHE A N 1
ATOM 5669 C CA . PHE A 1 740 ? -4.493 -13.848 -17.049 1.00 88.06 740 PHE A CA 1
ATOM 5670 C C . PHE A 1 740 ? -4.070 -14.769 -18.162 1.00 88.06 740 PHE A C 1
ATOM 5672 O O . PHE A 1 740 ? -2.928 -14.712 -18.617 1.00 88.06 740 PHE A O 1
ATOM 5679 N N . ASP A 1 741 ? -5.023 -15.553 -18.634 1.00 87.38 741 ASP A N 1
ATOM 5680 C CA . ASP A 1 741 ? -4.937 -16.183 -19.934 1.00 87.38 741 ASP A CA 1
ATOM 5681 C C . ASP A 1 741 ? -5.266 -15.148 -21.018 1.00 87.38 741 ASP A C 1
ATOM 5683 O O . ASP A 1 741 ? -6.291 -14.466 -20.971 1.00 87.38 741 ASP A O 1
ATOM 5687 N N . LEU A 1 742 ? -4.363 -14.990 -21.981 1.00 81.94 742 LEU A N 1
ATOM 5688 C CA . LEU A 1 742 ? -4.466 -13.962 -23.015 1.00 81.94 742 LEU A CA 1
ATOM 5689 C C . LEU A 1 742 ? -5.521 -14.266 -24.073 1.00 81.94 742 LEU A C 1
ATOM 5691 O O . LEU A 1 742 ? -6.031 -13.333 -24.693 1.00 81.94 742 LEU A O 1
ATOM 5695 N N . ASP A 1 743 ? -5.847 -15.537 -24.291 1.00 81.81 743 ASP A N 1
ATOM 5696 C CA . ASP A 1 743 ? -6.818 -15.928 -25.310 1.00 81.81 743 ASP A CA 1
ATOM 5697 C C . ASP A 1 743 ? -8.254 -15.764 -24.803 1.00 81.81 743 ASP A C 1
ATOM 5699 O O . ASP A 1 743 ? -9.131 -15.297 -25.531 1.00 81.81 743 ASP A O 1
ATOM 5703 N N . THR A 1 744 ? -8.494 -16.110 -23.541 1.00 83.94 744 THR A N 1
ATOM 5704 C CA . THR A 1 744 ? -9.824 -16.062 -22.917 1.00 83.94 744 THR A CA 1
ATOM 5705 C C . THR A 1 744 ? -10.083 -14.769 -22.143 1.00 83.94 744 THR A C 1
ATOM 5707 O O . THR A 1 744 ? -11.239 -14.387 -21.956 1.00 83.94 744 THR A O 1
ATOM 5710 N N . GLY A 1 745 ? -9.029 -14.087 -21.683 1.00 80.38 745 GLY A N 1
ATOM 5711 C CA . GLY A 1 745 ? -9.130 -13.004 -20.702 1.00 80.38 745 GLY A CA 1
ATOM 5712 C C . GLY A 1 745 ? -9.477 -13.476 -19.293 1.00 80.38 745 GLY A C 1
ATOM 5713 O O . GLY A 1 745 ? -9.759 -12.641 -18.430 1.00 80.38 745 GLY A O 1
ATOM 5714 N N . GLU A 1 746 ? -9.510 -14.788 -19.056 1.00 85.81 746 GLU A N 1
ATOM 5715 C CA . GLU A 1 746 ? -9.824 -15.356 -17.753 1.00 85.81 746 GLU A CA 1
ATOM 5716 C C . GLU A 1 746 ? -8.670 -15.104 -16.779 1.00 85.81 746 GLU A C 1
ATOM 5718 O O . GLU A 1 746 ? -7.494 -15.292 -17.100 1.00 85.81 746 GLU A O 1
ATOM 5723 N N . MET A 1 747 ? -9.011 -14.667 -15.567 1.00 87.00 747 MET A N 1
ATOM 5724 C CA . MET A 1 747 ? -8.048 -14.560 -14.478 1.00 87.00 747 MET A CA 1
ATOM 5725 C C . MET A 1 747 ? -7.722 -15.968 -13.980 1.00 87.00 747 MET A C 1
ATOM 5727 O O . MET A 1 747 ? -8.573 -16.634 -13.398 1.00 87.00 747 MET A O 1
ATOM 5731 N N . LEU A 1 748 ? -6.488 -16.412 -14.198 1.00 88.38 748 LEU A N 1
ATOM 5732 C CA . LEU A 1 748 ? -6.007 -17.726 -13.777 1.00 88.38 748 LEU A CA 1
ATOM 5733 C C . LEU A 1 748 ? -5.688 -17.742 -12.282 1.00 88.38 748 LEU A C 1
ATOM 5735 O O . LEU A 1 748 ? -6.102 -18.649 -11.562 1.00 88.38 748 LEU A O 1
ATOM 5739 N N . HIS A 1 749 ? -4.946 -16.730 -11.825 1.00 87.56 749 HIS A N 1
ATOM 5740 C CA . HIS A 1 749 ? -4.458 -16.637 -10.452 1.00 87.56 749 HIS A CA 1
ATOM 5741 C C . HIS A 1 749 ? -4.385 -15.189 -9.981 1.00 87.56 749 HIS A C 1
ATOM 5743 O O . HIS A 1 749 ? -4.041 -14.285 -10.743 1.00 87.56 749 HIS A O 1
ATOM 5749 N N . GLU A 1 750 ? -4.608 -15.000 -8.686 1.00 87.94 750 GLU A N 1
ATOM 5750 C CA . GLU A 1 750 ? -4.092 -13.848 -7.952 1.00 87.94 750 GLU A CA 1
ATOM 5751 C C . GLU A 1 750 ? -2.848 -14.314 -7.188 1.00 87.94 750 GLU A C 1
ATOM 5753 O O . GLU A 1 750 ? -2.937 -15.140 -6.276 1.00 87.94 750 GLU A O 1
ATOM 5758 N N . LEU A 1 751 ? -1.679 -13.846 -7.623 1.00 85.31 751 LEU A N 1
ATOM 5759 C CA . LEU A 1 751 ? -0.389 -14.209 -7.060 1.00 85.31 751 LEU A CA 1
ATOM 5760 C C . LEU A 1 751 ? 0.014 -13.252 -5.948 1.00 85.31 751 LEU A C 1
ATOM 5762 O O . LEU A 1 751 ? 0.130 -12.039 -6.142 1.00 85.31 751 LEU A O 1
ATOM 5766 N N . ILE A 1 752 ? 0.312 -13.835 -4.795 1.00 79.81 752 ILE A N 1
ATOM 5767 C CA . ILE A 1 752 ? 0.933 -13.139 -3.678 1.00 79.81 752 ILE A CA 1
ATOM 5768 C C . ILE A 1 752 ? 2.449 -13.256 -3.849 1.00 79.81 752 ILE A C 1
ATOM 5770 O O . ILE A 1 752 ? 3.053 -14.249 -3.451 1.00 79.81 752 ILE A O 1
ATOM 5774 N N . CYS A 1 753 ? 3.060 -12.279 -4.518 1.00 71.88 753 CYS A N 1
ATOM 5775 C CA . CYS A 1 753 ? 4.501 -12.285 -4.794 1.00 71.88 753 CYS A CA 1
ATOM 5776 C C . CYS A 1 753 ? 5.187 -10.961 -4.411 1.00 71.88 753 CYS A C 1
ATOM 5778 O O . CYS A 1 753 ? 6.218 -10.967 -3.753 1.00 71.88 753 CYS A O 1
ATOM 5780 N N . ALA A 1 754 ? 4.593 -9.810 -4.709 1.00 70.00 754 ALA A N 1
ATOM 5781 C CA . ALA A 1 754 ? 5.134 -8.496 -4.343 1.00 70.00 754 ALA A CA 1
ATOM 5782 C C . ALA A 1 754 ? 4.038 -7.670 -3.672 1.00 70.00 754 ALA A C 1
ATOM 5784 O O . ALA A 1 754 ? 2.880 -7.878 -4.005 1.00 70.00 754 ALA A O 1
ATOM 5785 N N . ARG A 1 755 ? 4.343 -6.775 -2.726 1.00 70.25 755 ARG A N 1
ATOM 5786 C CA . ARG A 1 755 ? 3.300 -6.007 -2.007 1.00 70.25 755 ARG A CA 1
ATOM 5787 C C . ARG A 1 755 ? 3.435 -4.485 -2.123 1.00 70.25 755 ARG A C 1
ATOM 5789 O O . ARG A 1 755 ? 2.428 -3.790 -2.010 1.00 70.25 755 ARG A O 1
ATOM 5796 N N . ALA A 1 756 ? 4.625 -3.961 -2.414 1.00 64.19 756 ALA A N 1
ATOM 5797 C CA . ALA A 1 756 ? 4.770 -2.602 -2.934 1.00 64.19 756 ALA A CA 1
ATOM 5798 C C . ALA A 1 756 ? 4.591 -2.606 -4.461 1.00 64.19 756 ALA A C 1
ATOM 5800 O O . ALA A 1 756 ? 4.771 -3.653 -5.087 1.00 64.19 756 ALA A O 1
ATOM 5801 N N . GLY A 1 757 ? 4.258 -1.453 -5.060 1.00 72.81 757 GLY A N 1
ATOM 5802 C CA . GLY A 1 757 ? 4.266 -1.304 -6.517 1.00 72.81 757 GLY A CA 1
ATOM 5803 C C . GLY A 1 757 ? 5.537 -1.936 -7.088 1.00 72.81 757 GLY A C 1
ATOM 5804 O O . GLY A 1 757 ? 6.634 -1.693 -6.580 1.00 72.81 757 GLY A O 1
ATOM 5805 N N . CYS A 1 758 ? 5.384 -2.843 -8.048 1.00 83.31 758 CYS A N 1
ATOM 5806 C CA . CYS A 1 758 ? 6.502 -3.619 -8.558 1.00 83.31 758 CYS A CA 1
ATOM 5807 C C . CYS A 1 758 ? 6.479 -3.696 -10.073 1.00 83.31 758 CYS A C 1
ATOM 5809 O O . CYS A 1 758 ? 5.418 -3.811 -10.676 1.00 83.31 758 CYS A O 1
ATOM 5811 N N . THR A 1 759 ? 7.650 -3.660 -10.694 1.00 89.00 759 THR A N 1
ATOM 5812 C CA . THR A 1 759 ? 7.802 -4.050 -12.095 1.00 89.00 759 THR A CA 1
ATOM 5813 C C . THR A 1 759 ? 8.029 -5.553 -12.176 1.00 89.00 759 THR A C 1
ATOM 5815 O O . THR A 1 759 ? 8.550 -6.172 -11.244 1.00 89.00 759 THR A O 1
ATOM 5818 N N . ALA A 1 760 ? 7.621 -6.156 -13.290 1.00 90.94 760 ALA A N 1
ATOM 5819 C CA . ALA A 1 760 ? 7.813 -7.574 -13.539 1.00 90.94 760 ALA A CA 1
ATOM 5820 C C . ALA A 1 760 ? 8.540 -7.798 -14.866 1.00 90.94 760 ALA A C 1
ATOM 5822 O O . ALA A 1 760 ? 8.294 -7.101 -15.849 1.00 90.94 760 ALA A O 1
ATOM 5823 N N . LEU A 1 761 ? 9.397 -8.812 -14.885 1.00 92.75 761 LEU A N 1
ATOM 5824 C CA . LEU A 1 761 ? 9.985 -9.399 -16.081 1.00 92.75 761 LEU A CA 1
ATOM 5825 C C . LEU A 1 761 ? 9.637 -10.879 -16.081 1.00 92.75 761 LEU A C 1
ATOM 5827 O O . LEU A 1 761 ? 9.836 -11.554 -15.073 1.00 92.75 761 LEU A O 1
ATOM 5831 N N . VAL A 1 762 ? 9.186 -11.394 -17.219 1.00 90.44 762 VAL A N 1
ATOM 5832 C CA . VAL A 1 762 ? 9.150 -12.838 -17.439 1.00 90.44 762 VAL A CA 1
ATOM 5833 C C . VAL A 1 762 ? 10.090 -13.167 -18.580 1.00 90.44 762 VAL A C 1
ATOM 5835 O O . VAL A 1 762 ? 9.969 -12.601 -19.666 1.00 90.44 762 VAL A O 1
ATOM 5838 N N . ASP A 1 763 ? 11.025 -14.069 -18.316 1.00 89.06 763 ASP A N 1
ATOM 5839 C CA . ASP A 1 763 ? 11.972 -14.560 -19.304 1.00 89.06 763 ASP A CA 1
ATOM 5840 C C . ASP A 1 763 ? 12.020 -16.090 -19.267 1.00 89.06 763 ASP A C 1
ATOM 5842 O O . ASP A 1 763 ? 12.459 -16.703 -18.290 1.00 89.06 763 ASP A O 1
ATOM 5846 N N . GLY A 1 764 ? 11.509 -16.709 -20.332 1.00 85.88 764 GLY A N 1
ATOM 5847 C CA . GLY A 1 764 ? 11.217 -18.139 -20.361 1.00 85.88 764 GLY A CA 1
ATOM 5848 C C . GLY A 1 764 ? 10.180 -18.520 -19.300 1.00 85.88 764 GLY A C 1
ATOM 5849 O O . GLY A 1 764 ? 9.095 -17.941 -19.253 1.00 85.88 764 GLY A O 1
ATOM 5850 N N . ASP A 1 765 ? 10.540 -19.483 -18.452 1.00 85.06 765 ASP A N 1
ATOM 5851 C CA . ASP A 1 765 ? 9.723 -19.952 -17.325 1.00 85.06 765 ASP A CA 1
ATOM 5852 C C . ASP A 1 765 ? 10.071 -19.239 -16.006 1.00 85.06 765 ASP A C 1
ATOM 5854 O O . ASP A 1 765 ? 9.639 -19.654 -14.933 1.00 85.06 765 ASP A O 1
ATOM 5858 N N . GLU A 1 766 ? 10.882 -18.181 -16.044 1.00 89.75 766 GLU A N 1
ATOM 5859 C CA . GLU A 1 766 ? 11.312 -17.468 -14.845 1.00 89.75 766 GLU A CA 1
ATOM 5860 C C . GLU A 1 766 ? 10.641 -16.103 -14.754 1.00 89.75 766 GLU A C 1
ATOM 5862 O O . GLU A 1 766 ? 10.608 -15.338 -15.717 1.00 89.75 766 GLU A O 1
ATOM 5867 N N . LEU A 1 767 ? 10.137 -15.782 -13.565 1.00 92.62 767 LEU A N 1
ATOM 5868 C CA . LEU A 1 767 ? 9.564 -14.482 -13.252 1.00 92.62 767 LEU A CA 1
ATOM 5869 C C . LEU A 1 767 ? 10.490 -13.745 -12.287 1.00 92.62 767 LEU A C 1
ATOM 5871 O O . LEU A 1 767 ? 10.885 -14.284 -11.251 1.00 92.62 767 LEU A O 1
ATOM 5875 N N . PHE A 1 768 ? 10.755 -12.483 -12.590 1.00 94.62 768 PHE A N 1
ATOM 5876 C CA . PHE A 1 768 ? 11.429 -11.545 -11.709 1.00 94.62 768 PHE A CA 1
ATOM 5877 C C . PHE A 1 768 ? 10.477 -10.410 -11.370 1.00 94.62 768 PHE A C 1
ATOM 5879 O O . PHE A 1 768 ? 9.779 -9.898 -12.244 1.00 94.62 768 PHE A O 1
ATOM 5886 N N . THR A 1 769 ? 10.472 -9.991 -10.112 1.00 93.00 769 THR A N 1
ATOM 5887 C CA . THR A 1 769 ? 9.783 -8.772 -9.687 1.00 93.00 769 THR A CA 1
ATOM 5888 C C . THR A 1 769 ? 10.762 -7.847 -8.998 1.00 93.00 769 THR A C 1
ATOM 5890 O O . THR A 1 769 ? 11.585 -8.308 -8.204 1.00 93.00 769 THR A O 1
ATOM 5893 N N . LEU A 1 770 ? 10.632 -6.553 -9.248 1.00 92.44 770 LEU A N 1
ATOM 5894 C CA . LEU A 1 770 ? 11.345 -5.517 -8.520 1.00 92.44 770 LEU A CA 1
ATOM 5895 C C . LEU A 1 770 ? 10.328 -4.620 -7.833 1.00 92.44 770 LEU A C 1
ATOM 5897 O O . LEU A 1 770 ? 9.563 -3.921 -8.490 1.00 92.44 770 LEU A O 1
ATOM 5901 N N . GLU A 1 771 ? 10.313 -4.662 -6.510 1.00 90.56 771 GLU A N 1
ATOM 5902 C CA . GLU A 1 771 ? 9.478 -3.778 -5.700 1.00 90.56 771 GLU A CA 1
ATOM 5903 C C . GLU A 1 771 ? 10.111 -2.388 -5.578 1.00 90.56 771 GLU A C 1
ATOM 5905 O O . GLU A 1 771 ? 11.337 -2.267 -5.555 1.00 90.56 771 GLU A O 1
ATOM 5910 N N . TRP A 1 772 ? 9.298 -1.343 -5.392 1.00 85.75 772 TRP A N 1
ATOM 5911 C CA . TRP A 1 772 ? 9.789 0.023 -5.144 1.00 85.75 772 TRP A CA 1
ATOM 5912 C C . TRP A 1 772 ? 10.728 0.143 -3.937 1.00 85.75 772 TRP A C 1
ATOM 5914 O O . TRP A 1 772 ? 11.503 1.093 -3.868 1.00 85.75 772 TRP A O 1
ATOM 5924 N N . SER A 1 773 ? 10.673 -0.815 -3.005 1.00 83.44 773 SER A N 1
ATOM 5925 C CA . SER A 1 773 ? 11.597 -0.950 -1.870 1.00 83.44 773 SER A CA 1
ATOM 5926 C C . SER A 1 773 ? 13.022 -1.354 -2.273 1.00 83.44 773 SER A C 1
ATOM 5928 O O . SER A 1 773 ? 13.929 -1.338 -1.437 1.00 83.44 773 SER A O 1
ATOM 5930 N N . GLY A 1 774 ? 13.225 -1.749 -3.531 1.00 89.94 774 GLY A N 1
ATOM 5931 C CA . GLY A 1 774 ? 14.461 -2.332 -4.033 1.00 89.94 774 GLY A CA 1
ATOM 5932 C C . GLY A 1 774 ? 14.588 -3.824 -3.754 1.00 89.94 774 GLY A C 1
ATOM 5933 O O . GLY A 1 774 ? 15.693 -4.350 -3.824 1.00 89.94 774 GLY A O 1
ATOM 5934 N N . LEU A 1 775 ? 13.501 -4.524 -3.414 1.00 92.38 775 LEU A N 1
ATOM 5935 C CA . LEU A 1 775 ? 13.523 -5.980 -3.288 1.00 92.38 775 LEU A CA 1
ATOM 5936 C C . LEU A 1 775 ? 13.383 -6.626 -4.671 1.00 92.38 775 LEU A C 1
ATOM 5938 O O . LEU A 1 775 ? 12.282 -6.714 -5.220 1.00 92.38 775 LEU A O 1
ATOM 5942 N N . LEU A 1 776 ? 14.499 -7.101 -5.226 1.00 95.06 776 LEU A N 1
ATOM 5943 C CA . LEU A 1 776 ? 14.504 -7.923 -6.433 1.00 95.06 776 LEU A CA 1
ATOM 5944 C C . LEU A 1 776 ? 14.267 -9.378 -6.039 1.00 95.06 776 LEU A C 1
ATOM 5946 O O . LEU A 1 776 ? 15.037 -9.945 -5.267 1.00 95.06 776 LEU A O 1
ATOM 5950 N N . THR A 1 777 ? 13.218 -9.995 -6.570 1.00 94.50 777 THR A N 1
ATOM 5951 C CA . THR A 1 777 ? 12.888 -11.394 -6.280 1.00 94.50 777 THR A CA 1
ATOM 5952 C C . THR A 1 777 ? 12.807 -12.195 -7.566 1.00 94.50 777 THR A C 1
ATOM 5954 O O . THR A 1 777 ? 12.163 -11.762 -8.523 1.00 94.50 777 THR A O 1
ATOM 5957 N N . LYS A 1 778 ? 13.426 -13.377 -7.569 1.00 95.44 778 LYS A N 1
ATOM 5958 C CA . LYS A 1 778 ? 13.211 -14.403 -8.589 1.00 95.44 778 LYS A CA 1
ATOM 5959 C C . LYS A 1 778 ? 12.231 -15.437 -8.064 1.00 95.44 778 LYS A C 1
ATOM 5961 O O . LYS A 1 778 ? 12.406 -15.965 -6.966 1.00 95.44 778 LYS A O 1
ATOM 5966 N N . TRP A 1 779 ? 11.243 -15.774 -8.875 1.00 92.69 779 TRP A N 1
ATOM 5967 C CA . TRP A 1 779 ? 10.164 -16.679 -8.515 1.00 92.69 779 TRP A CA 1
ATOM 5968 C C . TRP A 1 779 ? 10.239 -17.988 -9.284 1.00 92.69 779 TRP A C 1
ATOM 5970 O O . TRP A 1 779 ? 10.607 -18.018 -10.458 1.00 92.69 779 TRP A O 1
ATOM 5980 N N . SER A 1 780 ? 9.825 -19.067 -8.625 1.00 87.94 780 SER A N 1
ATOM 5981 C CA . SER A 1 780 ? 9.478 -20.305 -9.314 1.00 87.94 780 SER A CA 1
ATOM 5982 C C . SER A 1 780 ? 8.176 -20.107 -10.105 1.00 87.94 780 SER A C 1
ATOM 5984 O O . SER A 1 780 ? 7.240 -19.512 -9.562 1.00 87.94 780 SER A O 1
ATOM 5986 N N . PRO A 1 781 ? 8.070 -20.630 -11.341 1.00 79.00 781 PRO A N 1
ATOM 5987 C CA . PRO A 1 781 ? 6.833 -20.584 -12.127 1.00 79.00 781 PRO A CA 1
ATOM 5988 C C . PRO A 1 781 ? 5.692 -21.400 -11.510 1.00 79.00 781 PRO A C 1
ATOM 5990 O O . PRO A 1 781 ? 4.527 -21.209 -11.864 1.00 79.00 781 PRO A O 1
ATOM 5993 N N . GLU A 1 782 ? 6.011 -22.332 -10.609 1.00 83.81 782 GLU A N 1
ATOM 5994 C CA . GLU A 1 782 ? 5.027 -23.192 -9.965 1.00 83.81 782 GLU A CA 1
ATOM 5995 C C . GLU A 1 782 ? 4.276 -22.436 -8.867 1.00 83.81 782 GLU A C 1
ATOM 5997 O O . GLU A 1 782 ? 4.737 -22.292 -7.728 1.00 83.81 782 GLU A O 1
ATOM 6002 N N . ALA A 1 783 ? 3.076 -21.988 -9.227 1.00 83.94 783 ALA A N 1
ATOM 6003 C CA . ALA A 1 783 ? 2.090 -21.487 -8.291 1.00 83.94 783 ALA A CA 1
ATOM 6004 C C . ALA A 1 783 ? 1.559 -22.634 -7.427 1.00 83.94 783 ALA A C 1
ATOM 6006 O O . ALA A 1 783 ? 1.086 -23.654 -7.936 1.00 83.94 783 ALA A O 1
ATOM 6007 N N . ARG A 1 784 ? 1.620 -22.464 -6.106 1.00 85.56 784 ARG A N 1
ATOM 6008 C CA . ARG A 1 784 ? 0.974 -23.379 -5.162 1.00 85.56 784 ARG A CA 1
ATOM 6009 C C . ARG A 1 784 ? -0.305 -22.732 -4.644 1.00 85.56 784 ARG A C 1
ATOM 6011 O O . ARG A 1 784 ? -0.297 -21.524 -4.399 1.00 85.56 784 ARG A O 1
ATOM 6018 N N . PRO A 1 785 ? -1.392 -23.499 -4.457 1.00 84.00 785 PRO A N 1
ATOM 6019 C CA . PRO A 1 785 ? -2.566 -22.972 -3.779 1.00 84.00 785 PRO A CA 1
ATOM 6020 C C . PRO A 1 785 ? -2.160 -22.465 -2.395 1.00 84.00 785 PRO A C 1
ATOM 6022 O O . PRO A 1 785 ? -1.300 -23.064 -1.740 1.00 84.00 785 PRO A O 1
ATOM 6025 N N . LEU A 1 786 ? -2.776 -21.362 -1.971 1.00 80.12 786 LEU A N 1
ATOM 6026 C CA . LEU A 1 786 ? -2.606 -20.848 -0.618 1.00 80.12 786 LEU A CA 1
ATOM 6027 C C . LEU A 1 786 ? -2.915 -21.979 0.370 1.00 80.12 786 LEU A C 1
ATOM 6029 O O . LEU A 1 786 ? -3.965 -22.622 0.263 1.00 80.12 786 LEU A O 1
ATOM 6033 N N . GLN A 1 787 ? -1.997 -22.263 1.296 1.00 75.69 787 GLN A N 1
ATOM 6034 C CA . GLN A 1 787 ? -2.331 -23.192 2.368 1.00 75.69 787 GLN A CA 1
ATOM 6035 C C . GLN A 1 787 ? -3.465 -22.566 3.186 1.00 75.69 787 GLN A C 1
ATOM 6037 O O . GLN A 1 787 ? -3.453 -21.350 3.393 1.00 75.69 787 GLN A O 1
ATOM 6042 N N . PRO A 1 788 ? -4.467 -23.351 3.626 1.00 67.50 788 PRO A N 1
ATOM 6043 C CA . PRO A 1 788 ? -5.398 -22.841 4.616 1.00 67.50 788 PRO A CA 1
ATOM 6044 C C . PRO A 1 788 ? -4.564 -22.341 5.790 1.00 67.50 788 PRO A C 1
ATOM 6046 O O . PRO A 1 788 ? -3.600 -23.010 6.180 1.00 67.50 788 PRO A O 1
ATOM 6049 N N . ALA A 1 789 ? -4.909 -21.160 6.300 1.00 61.16 789 ALA A N 1
ATOM 6050 C CA . ALA A 1 789 ? -4.242 -20.609 7.461 1.00 61.16 789 ALA A CA 1
ATOM 6051 C C . ALA A 1 789 ? -4.134 -21.713 8.531 1.00 61.16 789 ALA A C 1
ATOM 6053 O O . ALA A 1 789 ? -5.096 -22.477 8.714 1.00 61.16 789 ALA A O 1
ATOM 6054 N N . PRO A 1 790 ? -3.011 -21.830 9.267 1.00 59.72 790 PRO A N 1
ATOM 6055 C CA . PRO A 1 790 ? -3.054 -22.475 10.567 1.00 59.72 790 PRO A CA 1
ATOM 6056 C C . PRO A 1 790 ? -4.244 -21.889 11.334 1.00 59.72 790 PRO A C 1
ATOM 6058 O O . PRO A 1 790 ? -4.707 -20.796 11.014 1.00 59.72 790 PRO A O 1
ATOM 6061 N N . ALA A 1 791 ? -4.722 -22.559 12.376 1.00 53.97 791 ALA A N 1
ATOM 6062 C CA . ALA A 1 791 ? -5.693 -21.962 13.291 1.00 53.97 791 ALA A CA 1
ATOM 6063 C C . ALA A 1 791 ? -5.069 -20.790 14.095 1.00 53.97 791 ALA A C 1
ATOM 6065 O O . ALA A 1 791 ? -5.146 -20.757 15.317 1.00 53.97 791 ALA A O 1
ATOM 6066 N N . VAL A 1 792 ? -4.397 -19.845 13.428 1.00 51.91 792 VAL A N 1
ATOM 6067 C CA . VAL A 1 792 ? -4.353 -18.443 13.811 1.00 51.91 792 VAL A CA 1
ATOM 6068 C C . VAL A 1 792 ? -5.803 -18.070 14.002 1.00 51.91 792 VAL A C 1
ATOM 6070 O O . VAL A 1 792 ? -6.634 -18.304 13.125 1.00 51.91 792 VAL A O 1
ATOM 6073 N N . ALA A 1 793 ? -6.102 -17.668 15.223 1.00 49.12 793 ALA A N 1
ATOM 6074 C CA . ALA A 1 793 ? -7.434 -17.672 15.762 1.00 49.12 793 ALA A CA 1
ATOM 6075 C C . ALA A 1 793 ? -8.423 -17.037 14.766 1.00 49.12 793 ALA A C 1
ATOM 6077 O O . ALA A 1 793 ? -8.455 -15.823 14.584 1.00 49.12 793 ALA A O 1
ATOM 6078 N N . GLU A 1 794 ? -9.296 -17.855 14.163 1.00 48.09 794 GLU A N 1
ATOM 6079 C CA . GLU A 1 794 ? -10.507 -17.366 13.482 1.00 48.09 794 GLU A CA 1
ATOM 6080 C C . GLU A 1 794 ? -11.377 -16.518 14.439 1.00 48.09 794 GLU A C 1
ATOM 6082 O O . GLU A 1 794 ? -12.359 -15.912 14.024 1.00 48.09 794 GLU A O 1
ATOM 6087 N N . THR A 1 795 ? -11.007 -16.449 15.726 1.00 45.66 795 THR A N 1
ATOM 6088 C CA . THR A 1 795 ? -11.652 -15.716 16.815 1.00 45.66 795 THR A CA 1
ATOM 6089 C C . THR A 1 795 ? -11.607 -14.193 16.678 1.00 45.66 795 THR A C 1
ATOM 6091 O O . THR A 1 795 ? -12.083 -13.505 17.574 1.00 45.66 795 THR A O 1
ATOM 6094 N N . GLY A 1 796 ? -11.084 -13.657 15.575 1.00 53.47 796 GLY A N 1
ATOM 6095 C CA . GLY A 1 796 ? -11.071 -12.227 15.297 1.00 53.47 796 GLY A CA 1
ATOM 6096 C C . GLY A 1 796 ? -10.022 -11.455 16.098 1.00 53.47 796 GLY A C 1
ATOM 6097 O O . GLY A 1 796 ? -9.423 -11.965 17.037 1.00 53.47 796 GLY A O 1
ATOM 6098 N N . TRP A 1 797 ? -9.804 -10.195 15.714 1.00 56.41 797 TRP A N 1
ATOM 6099 C CA . TRP A 1 797 ? -8.874 -9.232 16.329 1.00 56.41 797 TRP A CA 1
ATOM 6100 C C . TRP A 1 797 ? -9.253 -8.808 17.762 1.00 56.41 797 TRP A C 1
ATOM 6102 O O . TRP A 1 797 ? -8.967 -7.692 18.194 1.00 56.41 797 TRP A O 1
ATOM 6112 N N . SER A 1 798 ? -9.966 -9.655 18.494 1.00 54.41 798 SER A N 1
ATOM 6113 C CA . SER A 1 798 ? -10.326 -9.439 19.886 1.00 54.41 798 SER A CA 1
ATOM 6114 C C . SER A 1 798 ? -9.454 -10.339 20.747 1.00 54.41 798 SER A C 1
ATOM 6116 O O . SER A 1 798 ? -9.628 -11.560 20.738 1.00 54.41 798 SER A O 1
ATOM 6118 N N . GLY A 1 799 ? -8.527 -9.741 21.496 1.00 56.31 799 GLY A N 1
ATOM 6119 C CA . GLY A 1 799 ? -7.836 -10.460 22.560 1.00 56.31 799 GLY A CA 1
ATOM 6120 C C . GLY A 1 799 ? -8.822 -10.865 23.654 1.00 56.31 799 GLY A C 1
ATOM 6121 O O . GLY A 1 799 ? -9.988 -10.457 23.669 1.00 56.31 799 GLY A O 1
ATOM 6122 N N . THR A 1 800 ? -8.372 -11.658 24.619 1.00 61.44 800 THR A N 1
ATOM 6123 C CA . THR A 1 800 ? -9.169 -11.853 25.832 1.00 61.44 800 THR A CA 1
ATOM 6124 C C . THR A 1 800 ? -9.236 -10.538 26.612 1.00 61.44 800 THR A C 1
ATOM 6126 O O . THR A 1 800 ? -8.185 -9.910 26.800 1.00 61.44 800 THR A O 1
ATOM 6129 N N . PRO A 1 801 ? -10.416 -10.126 27.129 1.00 62.97 801 PRO A N 1
ATOM 6130 C CA . PRO A 1 801 ? -10.465 -9.097 28.158 1.00 62.97 801 PRO A CA 1
ATOM 6131 C C . PRO A 1 801 ? -9.444 -9.454 29.237 1.00 62.97 801 PRO A C 1
ATOM 6133 O O . PRO A 1 801 ? -9.324 -10.645 29.555 1.00 62.97 801 PRO A O 1
ATOM 6136 N N . PRO A 1 802 ? -8.704 -8.483 29.795 1.00 60.53 802 PRO A N 1
ATOM 6137 C CA . PRO A 1 802 ? -7.737 -8.788 30.828 1.00 60.53 802 PRO A CA 1
ATOM 6138 C C . PRO A 1 802 ? -8.517 -9.480 31.949 1.00 60.53 802 PRO A C 1
ATOM 6140 O O . PRO A 1 802 ? -9.434 -8.891 32.526 1.00 60.53 802 PRO A O 1
ATOM 6143 N N . GLY A 1 803 ? -8.229 -10.758 32.224 1.00 58.56 803 GLY A N 1
ATOM 6144 C CA . GLY A 1 803 ? -8.866 -11.491 33.331 1.00 58.56 803 GLY A CA 1
ATOM 6145 C C . GLY A 1 803 ? -8.615 -10.827 34.695 1.00 58.56 803 GLY A C 1
ATOM 6146 O O . GLY A 1 803 ? -9.208 -11.207 35.700 1.00 58.56 803 GLY A O 1
ATOM 6147 N N . ASP A 1 804 ? -7.744 -9.824 34.690 1.00 65.25 804 ASP A N 1
ATOM 6148 C CA . ASP A 1 804 ? -7.218 -8.976 35.736 1.00 65.25 804 ASP A CA 1
ATOM 6149 C C . ASP A 1 804 ? -7.560 -7.485 35.509 1.00 65.25 804 ASP A C 1
ATOM 6151 O O . ASP A 1 804 ? -6.877 -6.627 36.058 1.00 65.25 804 ASP A O 1
ATOM 6155 N N . LEU A 1 805 ? -8.617 -7.124 34.760 1.00 69.00 805 LEU A N 1
ATOM 6156 C CA . LEU A 1 805 ? -9.024 -5.713 34.598 1.00 69.00 805 LEU A CA 1
ATOM 6157 C C . LEU A 1 805 ? -9.073 -4.936 35.933 1.00 69.00 805 LEU A C 1
ATOM 6159 O O . LEU A 1 805 ? -8.558 -3.818 35.977 1.00 69.00 805 LEU A O 1
ATOM 6163 N N . PRO A 1 806 ? -9.599 -5.492 37.046 1.00 69.06 806 PRO A N 1
ATOM 6164 C CA . PRO A 1 806 ? -9.536 -4.813 38.339 1.00 69.06 806 PRO A CA 1
ATOM 6165 C C . PRO A 1 806 ? -8.109 -4.555 38.845 1.00 69.06 806 PRO A C 1
ATOM 6167 O O . PRO A 1 806 ? -7.889 -3.624 39.610 1.00 69.06 806 PRO A O 1
ATOM 6170 N N . GLU A 1 807 ? -7.134 -5.392 38.498 1.00 71.69 807 GLU A N 1
ATOM 6171 C CA . GLU A 1 807 ? -5.714 -5.197 38.824 1.00 71.69 807 GLU A CA 1
ATOM 6172 C C . GLU A 1 807 ? -5.061 -4.146 37.920 1.00 71.69 807 GLU A C 1
ATOM 6174 O O . GLU A 1 807 ? -4.341 -3.282 38.424 1.00 71.69 807 GLU A O 1
ATOM 6179 N N . VAL A 1 808 ? -5.389 -4.145 36.622 1.00 72.94 808 VAL A N 1
ATOM 6180 C CA . VAL A 1 808 ? -4.986 -3.088 35.679 1.00 72.94 808 VAL A CA 1
ATOM 6181 C C . VAL A 1 808 ? -5.503 -1.733 36.163 1.00 72.94 808 VAL A C 1
ATOM 6183 O O . VAL A 1 808 ? -4.723 -0.797 36.327 1.00 72.94 808 VAL A O 1
ATOM 6186 N N . LEU A 1 809 ? -6.795 -1.634 36.493 1.00 71.38 809 LEU A N 1
ATOM 6187 C CA . LEU A 1 809 ? -7.395 -0.403 37.011 1.00 71.38 809 LEU A CA 1
ATOM 6188 C C . LEU A 1 809 ? -6.788 0.016 38.354 1.00 71.38 809 LEU A C 1
ATOM 6190 O O . LEU A 1 809 ? -6.460 1.188 38.508 1.00 71.38 809 LEU A O 1
ATOM 6194 N N . ARG A 1 810 ? -6.546 -0.919 39.284 1.00 74.19 810 ARG A N 1
ATOM 6195 C CA . ARG A 1 810 ? -5.868 -0.619 40.562 1.00 74.19 810 ARG A CA 1
ATOM 6196 C C . ARG A 1 810 ? -4.442 -0.101 40.371 1.00 74.19 810 ARG A C 1
ATOM 6198 O O . ARG A 1 810 ? -4.016 0.799 41.091 1.00 74.19 810 ARG A O 1
ATOM 6205 N N . THR A 1 811 ? -3.709 -0.659 39.410 1.00 77.75 811 THR A N 1
ATOM 6206 C CA . THR A 1 811 ? -2.351 -0.211 39.064 1.00 77.75 811 THR A CA 1
ATOM 6207 C C . THR A 1 811 ? -2.384 1.195 38.475 1.00 77.75 811 THR A C 1
ATOM 6209 O O . THR A 1 811 ? -1.548 2.033 38.810 1.00 77.75 811 THR A O 1
ATOM 6212 N N . LEU A 1 812 ? -3.386 1.475 37.638 1.00 74.62 812 LEU A N 1
ATOM 6213 C CA . LEU A 1 812 ? -3.577 2.782 37.027 1.00 74.62 812 LEU A CA 1
ATOM 6214 C C . LEU A 1 812 ? -3.984 3.840 38.051 1.00 74.62 812 LEU A C 1
ATOM 6216 O O . LEU A 1 812 ? -3.417 4.924 38.010 1.00 74.62 812 LEU A O 1
ATOM 6220 N N . THR A 1 813 ? -4.899 3.562 38.979 1.00 70.75 813 THR A N 1
ATOM 6221 C CA . THR A 1 813 ? -5.393 4.575 39.931 1.00 70.75 813 THR A CA 1
ATOM 6222 C C . THR A 1 813 ? -4.447 4.833 41.105 1.00 70.75 813 THR A C 1
ATOM 6224 O O . THR A 1 813 ? -4.609 5.837 41.789 1.00 70.75 813 THR A O 1
ATOM 6227 N N . GLY A 1 814 ? -3.449 3.972 41.350 1.00 64.19 814 GLY A N 1
ATOM 6228 C CA . GLY A 1 814 ? -2.385 4.170 42.351 1.00 64.19 814 GLY A CA 1
ATOM 6229 C C . GLY A 1 814 ? -2.823 4.099 43.824 1.00 64.19 814 GLY A C 1
ATOM 6230 O O . GLY A 1 814 ? -1.985 3.906 44.703 1.00 64.19 814 GLY A O 1
ATOM 6231 N N . ASP A 1 815 ? -4.125 4.183 44.099 1.00 57.62 815 ASP A N 1
ATOM 6232 C CA . ASP A 1 815 ? -4.670 4.356 45.449 1.00 57.62 815 ASP A CA 1
ATOM 6233 C C . ASP A 1 815 ? -5.192 3.052 46.082 1.00 57.62 815 ASP A C 1
ATOM 6235 O O . ASP A 1 815 ? -5.658 3.057 47.225 1.00 57.62 815 ASP A O 1
ATOM 6239 N N . GLY A 1 816 ? -5.146 1.924 45.361 1.00 50.56 816 GLY A N 1
ATOM 6240 C CA . GLY A 1 816 ? -5.756 0.665 45.812 1.00 50.56 816 GLY A CA 1
ATOM 6241 C C . GLY A 1 816 ? -7.275 0.760 46.033 1.00 50.56 816 GLY A C 1
ATOM 6242 O O . GLY A 1 816 ? -7.834 -0.093 46.724 1.00 50.56 816 GLY A O 1
ATOM 6243 N N . ARG A 1 817 ? -7.910 1.801 45.479 1.00 43.81 817 ARG A N 1
ATOM 6244 C CA . ARG A 1 817 ? -9.350 2.076 45.485 1.00 43.81 817 ARG A CA 1
ATOM 6245 C C . ARG A 1 817 ? -9.945 1.887 44.104 1.00 43.81 817 ARG A C 1
ATOM 6247 O O . ARG A 1 817 ? -9.240 2.221 43.120 1.00 43.81 817 ARG A O 1
#

pLDDT: mean 81.44, std 16.29, range [32.34, 98.12]